Protein 4MUP (pdb70)

CATH classification: 3.20.20.140

Solvent-accessible surface area: 32200 Å² total; per-residue (Å²): 97,94,18,65,45,99,61,7,119,71,70,21,23,195,2,0,0,0,1,7,0,24,4,7,34,105,75,72,98,36,55,107,17,11,93,30,64,11,113,47,80,59,1,4,3,116,38,0,92,114,0,22,153,20,2,33,6,67,36,0,1,1,6,2,4,29,3,4,22,79,72,23,27,4,2,42,26,0,8,80,91,21,36,181,26,5,52,0,1,0,11,2,18,68,113,17,73,130,137,52,13,105,124,20,60,95,46,16,5,15,0,0,14,0,16,8,27,100,25,22,16,0,24,5,40,44,6,79,22,0,2,92,60,0,98,91,33,74,8,1,0,3,0,5,1,49,0,41,18,0,72,59,10,38,63,30,2,102,133,3,94,1,34,3,0,1,3,6,0,0,16,2,48,103,10,9,108,15,86,11,87,38,5,55,12,0,28,152,16,6,86,132,26,18,0,9,0,3,1,4,2,1,44,48,7,12,22,14,27,111,47,31,22,9,2,1,0,1,0,99,52,0,0,64,87,12,43,93,57,1,0,5,5,3,10,0,1,1,55,67,29,172,106,127,103,61,33,22,30,3,0,67,11,1,51,30,5,8,57,11,16,66,86,98,70,2,23,67,64,0,0,2,59,0,0,21,43,0,6,124,20,90,115,86,54,112,29,89,28,71,44,105,63,5,122,72,73,20,23,174,2,0,0,0,1,5,0,22,3,5,35,105,78,80,92,36,55,127,61,27,99,30,72,17,25,47,81,55,0,5,2,92,30,0,74,81,0,21,66,17,3,33,6,66,36,1,1,0,7,2,3,29,3,4,23,101,67,22,27,3,2,20,28,0,4,72,77,23,12,98,30,0,11,0,2,0,11,3,19,67,114,18,73,130,146,49,8,53,51,19,8,1,20,4,2,0,0,0,13,0,16,50,30,129,25,20,16,0,67,22,101,53,10,68,21,0,2,90,58,0,98,72,24,52,4,1,0,4,0,5,1,53,0,42,14,0,72,117,54,34,74,128,1,96,133,2,89,1,33,2,0,0,3,6,0,0,17,1,68,151,21,26,176,62,125,10,83,41,6,61,10,0,30,154,15,6,91,134,26,18,0,8,0,3,1,4,2,1,44,46,6,19,180,117,88,116,70,32,50,40,2,2,45,2,0,122,55,0,0,66,84,14,44,91,55,1,0,5,4,4,7,1,0,0,51,70,12,147,120,70,110,68,26,23,41,3,0,71,13,2,52,31,5,12,58,11,15,62,88,98,71,2,26,66,64,0,0,1,58,0,0,21,43,0,2,58,4,35,101,80,80,8,119,74,73,21,25,184,2,0,0,0,1,5,0,26,3,6,31,103,77,79,94,37,54,115,21,6,82,30,60,27,155,117,57,23,7,15,144,75,0,98,130,10,23,140,66,2,32,6,62,34,1,1,1,7,2,6,29,4,5,21,83,68,23,30,4,1,42,24,0,9,80,90,20,35,181,29,6,52,0,2,0,12,3,20,64,113,18,36,91,114,51,11,125,127,22,60,94,50,17,4,16,0,0,13,0,17,9,29,99,23,22,17,0,25,7,42,45,2,65,22,0,3,79,60,0,96,90,34,73,9,0,0,3,0,5,1,54,0,36,17,0,78,54,13,42,81,25,2,69,102,10,106,1,34,4,0,1,3,6,0,0,17,1,70,144,22,22,148,60,109,4,74,37,4,64,10,0,28,121,8,6,98,142,29,32,0,9,0,3,0,4,2,1,31,46,7,20,178,117,90,116,67,29,51,40,2,1,42,1,0,120,50,0,0,64,86,13,44,94,56,1,0,4,5,3,10,16,12,2,84,78,80,167,19,63,5,0,86,11,2,52,32,5,10,56,10,16,66,85,95,71,4,17,69,66,0,0,3,61,0,0,21,43,0,6,126,18,91,112,85

Secondary structure (DSSP, 8-state):
-----SPPSSPPPTT-EEEEE----TT----TTS----SSS---HHHHHHHHHHHT--EEEEE--GGGTT--HHHHHHHHHHGGGEEEEE---TT--HHHHHHHHHTTEEEEEEE-STT-SS-GGGHHHHHHHHHHTT-EEEEE--GGGHHHHHHHHHT--SEEEE-GGGG-TT---TTSHHHHHHHHHHHHS-EEEEE--GGGT--BSTT-HHHHHHHHHHHHH-GGGEEE---BT-TT--SGGG---HHHHHHHHHTTSSSHHHHHIIIIIHHHHHHTPPP-/-------PPPSSPPPTT-EE--B----TT----TTS--SPSSS---HHHHHHHHHHHT--EEEEE--GGGTT--HHHHHHHHHHGGGEEEEE---TT--HHHHHHHHHTTEEEEEEE-STT-SS-GGGHHHHHHHHHHTT-EEEEE--GGGHHHHHHHHHT--SEEEE-GGGG-TT---TTSHHHHHHHHHHHHS-EEEEE--GGGT--SSTT-HHHHHHHHHHHHH-GGGEEE---BT-TT--SGGG---HHHHHHHHHTTSSSHHHHHHHHTHHHHHHHTBPP-/--SSPPPTT-EE--B----TT----TTS---------HHHHHHHHHHHT--EEEEE--GGGTT--HHHHHHHHHHGGGEEEEE---TT--HHHHHHHHHTTEEEEEEE-STT-SS-GGGHHHHHHHHHHTT-EEEEE--GGGHHHHHHHHHT--SEEEE-GGGG-TT---TTSHHHHHHHHHHHTSSEEEEE--GGGT-SSSTT-HHHHHHHHHHHHH-GGGEEE---BT-TT----HHHHHHHHHTTSSSHHHHHHHHTHHHHHHHTPPP-

Foldseek 3Di:
DDLADAEFPVAADAAFEAEAEAAFDPPQWFDPQADTAQPDDRHHDVSVVSNCVRHVHQAYEHEDDLRRQQDCVGQLVRQVVNPPRYAYAHADFLVQDPVNLVVNVVSRHQYYEEAQDGSHNHHPVRQVGRQVNCVVSQHEYEHEDQLVCCVVCLVVLLPRNAQYEYPALSLPQVFDDLPDVSVVSVLVSVVVPRYAYEHENLVSRQPDDPVSVRSLVNLLSSLASCLLRYAYHHNPPPSVDDDPVPGDDSSVSVNSSLVSHDDDVSSNSRGAVSVCVNRVNDHD/DDADLADAEFPPAADPAFEAEAEAAFDPPQWFDPQADTAFDDDHHHDVSVVSNCVRHVHQAYEHEDDLRHQQDCVGQLVRQVVNPPRYAYAHADFLPQDLVNLVVNVVSRHQYYEEAQDGSHNHHCVGQVSRQVNCVVSQHEYEYEDQLVCCVVCLVVLLPRNAQYECPALNLPQVADDLPDPSVVSVLVSVVVPRYAYEHENLVNRAPDDPPRVRSLVNLLSSQASCLLRYAYHQNPPPRVDDDPVPHDDSSVNLNSSLVSHDDDVSSNNRGAVNVCVSRVNDHD/DAVPAADAQFEAEAEAAFDPPQWFDPQAPTAFPPGHHDVNVVVVCVVRVHQAYEHEDDLRNQQDCVGQLVRQVVNPPRYAYAHADFLPQDPVNLVVNVVSRHQYYEEAQDRSHNHHLVGQVSRLVNCVVSLHEYEHEDQQVCCVVCLVSLLPRPHQYECPALSLPQVFDDLPDDSVVSVLVSVVVPRYAYEHEDPVNRAPDDPPRVRSLSNLLSSLASCLLRYAYHYNPPPRVDHDDSNVNLNSSLVSHDDPVSSNSRGAVSVCVRRVNDHD

InterPro domains:
  IPR006680 Amidohydrolase-related [PF04909] (22-286)
  IPR032466 Metal-dependent hydrolase [SSF51556] (18-286)
  IPR047874 D-galactarolactone isomerase/2-pyrone-4,6-dicarbaxylate hydrolase [cd01311] (20-283)
  IPR052358 Aromatic Compound Degradation Hydrolases [PTHR35563] (12-285)

Nearest PDB structures (foldseek):
  4mup-assembly3_C  TM=1.004E+00  e=2.024E-63  Agrobacterium fabrum str. C58
  4mup-assembly1_A  TM=1.001E+00  e=2.047E-58  Agrobacterium fabrum str. C58
  4dia-assembly1_A  TM=8.660E-01  e=5.829E-21  Sphingomonas paucimobilis
  4d8l-assembly1_A  TM=8.509E-01  e=3.979E-20  Sphingomonas paucimobilis
  4i6k-assembly1_A  TM=8.388E-01  e=1.049E-15  Acinetobacter baumannii AB0057

Organism: Agrobacterium fabrum (strain C58 / ATCC 33970) (NCBI:txid176299)

Radius of gyration: 29.93 Å; Cα contacts (8 Å, |Δi|>4): 1726; chains: 3; bounding box: 57×76×77 Å

B-factor: mean 20.16, std 11.15, range [5.14, 77.46]

Sequence (842 aa):
RKLSGTAPNPAFPRGAVDTQMHMYLPGYPALPGGPGLPPGALPGPEDYRRLMQWLGIDRVIITQGNAHQRDNGNTLACVAEMGEAAHAVVIIDATTTEKDMEKLTAAGTVGARIMDLPGGAVNLSELDAVDERAHAADWMVAVQFDGNGLLDHLPRLQKIRSRWVFDHHGKFFKGIRTDGPEMAALLKLIDRGNLWFKFAGVYESSRKSWPYADVAAFSRVIAAHAPERIVWGTNWPHNSVRETAAYPDDARLAELTLGWLPDEAARHRALVENPEALFKLSPVLVRKLSGTAPNPAFPRGAVDTQMHMYLPGYPALPGGPGLPPGALPGPEDYRRLMQWLGIDRVIITQGNAHQRDNGNTLACVAEMGEAAHAVVIIDATTTEKDMEKLTAAGTVGARIMDLPGGAVNLSELDAVDERAHAADWMVAVQFDGNGLLDHLPRLQKIRSRWVFDHHGKFFKGIRTDGPEMAALLKLIDRGNLWFKFAGVYESSRKSWPYADVAAFSRVIAAHAPERIVWGTNWPHNSVRETAAYPDDARLAELTLGWLPDEAARHRALVENPEALFKLSPVAPNPAFPRGAVDTQMHMYLPGYPALPGGPGLPPALPGPEDYRRLMQWLGIDRVIITQGNAHQRDNGNTLACVAEMGEAAHAVVIIDATTTEKDMEKLTAAGTVGARIMDLPGGAVNLSELDAVDERAHAADWMVAVQFDGNGLLDHLPRLQQKIRSRWVFDHHGKFFKGIRTDGPEMAALLKLIDRGNLWFKFAGVYESSRKSWPYADVAAFSRVIAAHAPERIVWGTNWPHNSVYPDDARLAELTLGWLPDEAARHRALVENPEALFKLSPV

Structure (mmCIF, N/CA/C/O backbone):
data_4MUP
#
_entry.id   4MUP
#
_cell.length_a   53.202
_cell.length_b   77.557
_cell.length_c   99.714
_cell.angle_alpha   90.000
_cell.angle_beta   95.490
_cell.angle_gamma   90.000
#
_symmetry.space_group_name_H-M   'P 1 21 1'
#
loop_
_entity.id
_entity.type
_entity.pdbx_description
1 polymer AMIDOHYDROLASE
2 water water
#
loop_
_atom_site.group_PDB
_atom_site.id
_atom_site.type_symbol
_atom_site.label_atom_id
_atom_site.label_alt_id
_atom_site.label_comp_id
_atom_site.label_asym_id
_atom_site.label_entity_id
_atom_site.label_seq_id
_atom_site.pdbx_PDB_ins_code
_atom_site.Cartn_x
_atom_site.Cartn_y
_atom_site.Cartn_z
_atom_site.occupancy
_atom_site.B_iso_or_equiv
_atom_site.auth_seq_id
_atom_site.auth_comp_id
_atom_site.auth_asym_id
_atom_site.auth_atom_id
_atom_site.pdbx_PDB_model_num
ATOM 1 N N . ARG A 1 26 ? 6.406 52.415 84.037 1.00 31.28 6 ARG A N 1
ATOM 2 C CA . ARG A 1 26 ? 5.053 52.171 83.549 1.00 28.79 6 ARG A CA 1
ATOM 3 C C . ARG A 1 26 ? 4.235 53.462 83.486 1.00 31.99 6 ARG A C 1
ATOM 4 O O . ARG A 1 26 ? 4.322 54.308 84.370 1.00 37.53 6 ARG A O 1
ATOM 24 N N . LYS A 1 27 ? 3.439 53.601 82.430 1.00 26.36 7 LYS A N 1
ATOM 25 C CA . LYS A 1 27 ? 2.501 54.707 82.302 1.00 28.31 7 LYS A CA 1
ATOM 26 C C . LYS A 1 27 ? 1.266 54.545 83.215 1.00 25.46 7 LYS A C 1
ATOM 27 O O . LYS A 1 27 ? 0.515 53.568 83.119 1.00 26.89 7 LYS A O 1
ATOM 46 N N . LEU A 1 28 ? 1.053 55.519 84.095 1.00 24.18 8 LEU A N 1
ATOM 47 C CA . LEU A 1 28 ? -0.027 55.427 85.077 1.00 27.29 8 LEU A CA 1
ATOM 48 C C . LEU A 1 28 ? -1.004 56.615 85.017 1.00 33.35 8 LEU A C 1
ATOM 49 O O . LEU A 1 28 ? -1.901 56.726 85.857 1.00 45.09 8 LEU A O 1
ATOM 65 N N . SER A 1 29 ? -0.841 57.483 84.018 1.00 32.58 9 SER A N 1
ATOM 66 C CA . SER A 1 29 ? -1.791 58.568 83.767 1.00 29.34 9 SER A CA 1
ATOM 67 C C . SER A 1 29 ? -1.957 58.829 82.267 1.00 32.12 9 SER A C 1
ATOM 68 O O . SER A 1 29 ? -1.133 58.391 81.468 1.00 30.79 9 SER A O 1
ATOM 76 N N . GLY A 1 30 ? -3.025 59.531 81.894 1.00 31.49 10 GLY A N 1
ATOM 77 C CA . GLY A 1 30 ? -3.307 59.839 80.500 1.00 36.63 10 GLY A CA 1
ATOM 78 C C . GLY A 1 30 ? -4.696 60.432 80.313 1.00 34.18 10 GLY A C 1
ATOM 79 O O . GLY A 1 30 ? -5.315 60.876 81.278 1.00 40.27 10 GLY A O 1
ATOM 83 N N . THR A 1 31 ? -5.187 60.457 79.075 1.00 28.42 11 THR A N 1
ATOM 84 C CA . THR A 1 31 ? -6.559 60.898 78.828 1.00 33.33 11 THR A CA 1
ATOM 85 C C . THR A 1 31 ? -7.505 59.738 79.087 1.00 28.21 11 THR A C 1
ATOM 86 O O . THR A 1 31 ? -7.173 58.589 78.795 1.00 27.31 11 THR A O 1
ATOM 97 N N . ALA A 1 32 ? -8.676 60.055 79.636 1.00 31.64 12 ALA A N 1
ATOM 98 C CA . ALA A 1 32 ? -9.678 59.061 80.005 1.00 36.83 12 ALA A CA 1
ATOM 99 C C . ALA A 1 32 ? -10.167 58.271 78.797 1.00 27.23 12 ALA A C 1
ATOM 100 O O . ALA A 1 32 ? -10.201 58.796 77.684 1.00 29.26 12 ALA A O 1
ATOM 107 N N . PRO A 1 33 ? -10.559 57.005 79.017 1.00 24.48 13 PRO A N 1
ATOM 108 C CA . PRO A 1 33 ? -11.284 56.302 77.953 1.00 19.88 13 PRO A CA 1
ATOM 109 C C . PRO A 1 33 ? -12.494 57.117 77.482 1.00 21.39 13 PRO A C 1
ATOM 110 O O . PRO A 1 33 ? -13.125 57.824 78.277 1.00 25.06 13 PRO A O 1
ATOM 121 N N . ASN A 1 34 ? -12.788 57.047 76.185 1.00 27.15 14 ASN A N 1
ATOM 122 C CA . ASN A 1 34 ? -14.003 57.635 75.635 1.00 29.02 14 ASN A CA 1
ATOM 123 C C . ASN A 1 34 ? -14.702 56.596 74.774 1.00 31.36 14 ASN A C 1
ATOM 124 O O . ASN A 1 34 ? -14.111 56.103 73.818 1.00 33.49 14 ASN A O 1
ATOM 135 N N . PRO A 1 35 ? -15.958 56.259 75.103 1.00 32.98 15 PRO A N 1
ATOM 136 C CA . PRO A 1 35 ? -16.750 56.844 76.190 1.00 31.51 15 PRO A CA 1
ATOM 137 C C . PRO A 1 35 ? -16.248 56.423 77.565 1.00 24.88 15 PRO A C 1
ATOM 138 O O . PRO A 1 35 ? -15.540 55.426 77.686 1.00 24.03 15 PRO A O 1
ATOM 149 N N . ALA A 1 36 ? -16.603 57.194 78.587 1.00 29.56 16 ALA A N 1
ATOM 150 C CA . ALA A 1 36 ? -16.153 56.928 79.940 1.00 25.19 16 ALA A CA 1
ATOM 151 C C . ALA A 1 36 ? -16.743 55.623 80.478 1.00 28.06 16 ALA A C 1
ATOM 152 O O . ALA A 1 36 ? -17.833 55.197 80.075 1.00 25.72 16 ALA A O 1
ATOM 159 N N . PHE A 1 37 ? -16.017 54.990 81.392 1.00 19.87 17 PHE A N 1
ATOM 160 C CA . PHE A 1 37 ? -16.514 53.787 82.047 1.00 16.03 17 PHE A CA 1
ATOM 161 C C . PHE A 1 37 ? -17.722 54.153 82.918 1.00 19.04 17 PHE A C 1
ATOM 162 O O . PHE A 1 37 ? -17.741 55.217 83.541 1.00 22.08 17 PHE A O 1
ATOM 179 N N . PRO A 1 38 ? -18.733 53.271 82.973 1.00 20.24 18 PRO A N 1
ATOM 180 C CA . PRO A 1 38 ? -19.846 53.445 83.911 1.00 21.30 18 PRO A CA 1
ATOM 181 C C . PRO A 1 38 ? -19.413 53.229 85.353 1.00 22.05 18 PRO A C 1
ATOM 182 O O . PRO A 1 38 ? -18.468 52.483 85.602 1.00 21.24 18 PRO A O 1
ATOM 193 N N . ARG A 1 39 ? -20.090 53.885 86.295 1.00 18.94 19 ARG A N 1
ATOM 194 C CA . ARG A 1 39 ? -19.866 53.600 87.703 1.00 21.98 19 ARG A CA 1
ATOM 195 C C . ARG A 1 39 ? -20.014 52.086 87.953 1.00 19.67 19 ARG A C 1
ATOM 196 O O . ARG A 1 39 ? -20.910 51.427 87.414 1.00 21.65 19 ARG A O 1
ATOM 217 N N . GLY A 1 40 ? -19.096 51.539 88.743 1.00 16.15 20 GLY A N 1
ATOM 218 C CA . GLY A 1 40 ? -19.092 50.125 89.063 1.00 18.22 20 GLY A CA 1
ATOM 219 C C . GLY A 1 40 ? -18.191 49.285 88.175 1.00 16.73 20 GLY A C 1
ATOM 220 O O . GLY A 1 40 ? -18.068 48.086 88.412 1.00 15.19 20 GLY A O 1
ATOM 224 N N . ALA A 1 41 ? -17.568 49.900 87.163 1.00 12.85 21 ALA A N 1
ATOM 225 C CA . ALA A 1 41 ? -16.727 49.156 86.214 1.00 11.98 21 ALA A CA 1
ATOM 226 C C . ALA A 1 41 ? -15.703 48.274 86.912 1.00 13.19 21 ALA A C 1
ATOM 227 O O . ALA A 1 41 ? -15.012 48.742 87.806 1.00 12.04 21 ALA A O 1
ATOM 234 N N . VAL A 1 42 ? -15.548 47.034 86.432 1.00 10.33 22 VAL A N 1
ATOM 235 C CA . VAL A 1 42 ? -14.667 46.039 87.038 1.00 10.41 22 VAL A CA 1
ATOM 236 C C . VAL A 1 42 ? -13.511 45.680 86.127 1.00 10.56 22 VAL A C 1
ATOM 237 O O . VAL A 1 42 ? -13.737 45.247 85.004 1.00 9.41 22 VAL A O 1
ATOM 250 N N . ASP A 1 43 ? -12.284 45.844 86.618 1.00 10.03 23 ASP A N 1
ATOM 251 C CA . ASP A 1 43 ? -11.107 45.272 85.977 1.00 8.07 23 ASP A CA 1
ATOM 252 C C . ASP A 1 43 ? -10.974 43.816 86.429 1.00 8.98 23 ASP A C 1
ATOM 253 O O . ASP A 1 43 ? -10.632 43.561 87.584 1.00 10.63 23 ASP A O 1
ATOM 262 N N . THR A 1 44 ? -11.234 42.871 85.519 1.00 7.62 24 THR A N 1
ATOM 263 C CA . THR A 1 44 ? -11.216 41.455 85.893 1.00 6.88 24 THR A CA 1
ATOM 264 C C . THR A 1 44 ? -9.861 40.802 85.710 1.00 9.25 24 THR A C 1
ATOM 265 O O . THR A 1 44 ? -9.724 39.638 85.968 1.00 9.95 24 THR A O 1
ATOM 276 N N . GLN A 1 45 ? -8.863 41.543 85.237 1.00 7.89 25 GLN A N 1
ATOM 277 C CA . GLN A 1 45 ? -7.574 40.934 84.951 1.00 9.66 25 GLN A CA 1
ATOM 278 C C . GLN A 1 45 ? -6.393 41.814 85.304 1.00 9.11 25 GLN A C 1
ATOM 279 O O . GLN A 1 45 ? -6.000 42.702 84.541 1.00 9.93 25 GLN A O 1
ATOM 293 N N . MET A 1 46 ? -5.833 41.565 86.479 1.00 7.30 26 MET A N 1
ATOM 294 C CA . MET A 1 46 ? -4.604 42.222 86.897 1.00 8.50 26 MET A CA 1
ATOM 295 C C . MET A 1 46 ? -3.884 41.431 87.979 1.00 10.13 26 MET A C 1
ATOM 296 O O . MET A 1 46 ? -4.456 40.525 88.602 1.00 9.38 26 MET A O 1
ATOM 310 N N . HIS A 1 47 ? -2.603 41.738 88.137 1.00 9.52 27 HIS A N 1
ATOM 311 C CA . HIS A 1 47 ? -1.788 41.265 89.263 1.00 13.29 27 HIS A CA 1
ATOM 312 C C . HIS A 1 47 ? -1.272 42.453 90.047 1.00 15.82 27 HIS A C 1
ATOM 313 O O . HIS A 1 47 ? -1.110 43.546 89.506 1.00 13.97 27 HIS A O 1
ATOM 328 N N . MET A 1 48 ? -1.008 42.220 91.326 1.00 12.17 28 MET A N 1
ATOM 329 C CA . MET A 1 48 ? -0.525 43.235 92.226 1.00 12.60 28 MET A CA 1
ATOM 330 C C . MET A 1 48 ? 0.563 42.622 93.101 1.00 12.58 28 MET A C 1
ATOM 331 O O . MET A 1 48 ? 0.535 41.419 93.374 1.00 13.38 28 MET A O 1
ATOM 345 N N . TYR A 1 49 ? 1.519 43.447 93.537 1.00 14.83 29 TYR A N 1
ATOM 346 C CA . TYR A 1 49 ? 2.697 42.983 94.268 1.00 17.27 29 TYR A CA 1
ATOM 347 C C . TYR A 1 49 ? 3.037 43.879 95.461 1.00 20.88 29 TYR A C 1
ATOM 348 O O . TYR A 1 49 ? 3.129 45.097 95.321 1.00 20.97 29 TYR A O 1
ATOM 366 N N . LEU A 1 50 ? 3.188 43.265 96.633 1.00 18.41 30 LEU A N 1
ATOM 367 C CA . LEU A 1 50 ? 3.609 43.968 97.835 1.00 18.52 30 LEU A CA 1
ATOM 368 C C . LEU A 1 50 ? 5.009 43.511 98.221 1.00 18.14 30 LEU A C 1
ATOM 369 O O . LEU A 1 50 ? 5.427 42.407 97.911 1.00 19.95 30 LEU A O 1
ATOM 385 N N . PRO A 1 51 ? 5.741 44.375 98.916 1.00 20.78 31 PRO A N 1
ATOM 386 C CA . PRO A 1 51 ? 7.046 44.003 99.471 1.00 25.53 31 PRO A CA 1
ATOM 387 C C . PRO A 1 51 ? 6.911 42.850 100.461 1.00 22.44 31 PRO A C 1
ATOM 388 O O . PRO A 1 51 ? 5.845 42.706 101.063 1.00 24.11 31 PRO A O 1
ATOM 399 N N . GLY A 1 52 ? 7.949 42.033 100.619 1.00 23.44 32 GLY A N 1
ATOM 400 C CA . GLY A 1 52 ? 7.938 40.981 101.616 1.00 23.00 32 GLY A CA 1
ATOM 401 C C . GLY A 1 52 ? 7.243 39.696 101.214 1.00 21.55 32 GLY A C 1
ATOM 402 O O . GLY A 1 52 ? 6.985 38.845 102.064 1.00 22.31 32 GLY A O 1
ATOM 406 N N . TYR A 1 53 ? 6.951 39.542 99.921 1.00 21.04 33 TYR A N 1
ATOM 407 C CA . TYR A 1 53 ? 6.375 38.307 99.385 1.00 21.91 33 TYR A CA 1
ATOM 408 C C . TYR A 1 53 ? 7.244 37.789 98.250 1.00 19.85 33 TYR A C 1
ATOM 409 O O . TYR A 1 53 ? 7.031 38.129 97.095 1.00 22.80 33 TYR A O 1
ATOM 427 N N . PRO A 1 54 ? 8.232 36.950 98.579 1.00 23.35 34 PRO A N 1
ATOM 428 C CA . PRO A 1 54 ? 9.183 36.477 97.571 1.00 20.37 34 PRO A CA 1
ATOM 429 C C . PRO A 1 54 ? 8.522 35.623 96.479 1.00 26.16 34 PRO A C 1
ATOM 430 O O . PRO A 1 54 ? 7.479 35.017 96.704 1.00 21.11 34 PRO A O 1
ATOM 441 N N . ALA A 1 55 ? 9.125 35.584 95.299 1.00 25.06 35 ALA A N 1
ATOM 442 C CA . ALA A 1 55 ? 8.694 34.645 94.278 1.00 24.04 35 ALA A CA 1
ATOM 443 C C . ALA A 1 55 ? 8.973 33.233 94.766 1.00 24.86 35 ALA A C 1
ATOM 444 O O . ALA A 1 55 ? 9.884 33.016 95.561 1.00 21.84 35 ALA A O 1
ATOM 451 N N . LEU A 1 56 ? 8.187 32.270 94.296 1.00 18.08 36 LEU A N 1
ATOM 452 C CA . LEU A 1 56 ? 8.420 30.862 94.627 1.00 21.26 36 LEU A CA 1
ATOM 453 C C . LEU A 1 56 ? 9.037 30.104 93.463 1.00 23.90 36 LEU A C 1
ATOM 454 O O . LEU A 1 56 ? 8.824 30.462 92.309 1.00 24.95 36 LEU A O 1
ATOM 470 N N . PRO A 1 57 ? 9.801 29.042 93.769 1.00 24.71 37 PRO A N 1
ATOM 471 C CA . PRO A 1 57 ? 10.367 28.174 92.732 1.00 27.97 37 PRO A CA 1
ATOM 472 C C . PRO A 1 57 ? 9.260 27.619 91.840 1.00 28.57 37 PRO A C 1
ATOM 473 O O . PRO A 1 57 ? 8.220 27.230 92.365 1.00 27.82 37 PRO A O 1
ATOM 484 N N . GLY A 1 58 ? 9.475 27.583 90.524 1.00 24.31 38 GLY A N 1
ATOM 485 C CA . GLY A 1 58 ? 8.463 27.114 89.595 1.00 23.40 38 GLY A CA 1
ATOM 486 C C . GLY A 1 58 ? 7.899 28.218 88.728 1.00 25.04 38 GLY A C 1
ATOM 487 O O . GLY A 1 58 ? 7.311 27.961 87.667 1.00 21.63 38 GLY A O 1
ATOM 491 N N . GLY A 1 59 ? 8.039 29.456 89.194 1.00 27.68 39 GLY A N 1
ATOM 492 C CA . GLY A 1 59 ? 7.501 30.591 88.474 1.00 19.22 39 GLY A CA 1
ATOM 493 C C . GLY A 1 59 ? 8.588 31.452 87.869 1.00 26.50 39 GLY A C 1
ATOM 494 O O . GLY A 1 59 ? 9.766 31.116 87.951 1.00 31.16 39 GLY A O 1
ATOM 498 N N . PRO A 1 60 ? 8.188 32.576 87.277 1.00 18.93 40 PRO A N 1
ATOM 499 C CA . PRO A 1 60 ? 9.026 33.533 86.549 1.00 25.74 40 PRO A CA 1
ATOM 500 C C . PRO A 1 60 ? 9.803 34.531 87.398 1.00 32.35 40 PRO A C 1
ATOM 501 O O . PRO A 1 60 ? 10.618 35.271 86.850 1.00 33.20 40 PRO A O 1
ATOM 512 N N . GLY A 1 61 ? 9.557 34.593 88.694 1.00 33.49 41 GLY A N 1
ATOM 513 C CA . GLY A 1 61 ? 10.187 35.631 89.486 1.00 34.23 41 GLY A CA 1
ATOM 514 C C . GLY A 1 61 ? 9.352 36.904 89.430 1.00 30.10 41 GLY A C 1
ATOM 515 O O . GLY A 1 61 ? 8.464 37.047 88.593 1.00 30.07 41 GLY A O 1
ATOM 519 N N . LEU A 1 62 ? 9.630 37.838 90.326 1.00 27.16 42 LEU A N 1
ATOM 520 C CA . LEU A 1 62 ? 8.841 39.049 90.383 1.00 28.70 42 LEU A CA 1
ATOM 521 C C . LEU A 1 62 ? 9.094 39.918 89.155 1.00 30.24 42 LEU A C 1
ATOM 522 O O . LEU A 1 62 ? 10.077 39.713 88.444 1.00 36.83 42 LEU A O 1
ATOM 538 N N . PRO A 1 63 ? 8.203 40.884 88.897 1.00 26.41 43 PRO A N 1
ATOM 539 C CA . PRO A 1 63 ? 8.424 41.927 87.887 1.00 35.17 43 PRO A CA 1
ATOM 540 C C . PRO A 1 63 ? 9.625 42.800 88.305 1.00 40.36 43 PRO A C 1
ATOM 541 O O . PRO A 1 63 ? 9.557 43.451 89.354 1.00 51.68 43 PRO A O 1
ATOM 552 N N . PRO A 1 64 ? 10.711 42.810 87.511 1.00 52.28 44 PRO A N 1
ATOM 553 C CA . PRO A 1 64 ? 11.998 43.388 87.943 1.00 57.25 44 PRO A CA 1
ATOM 554 C C . PRO A 1 64 ? 11.990 44.778 88.596 1.00 63.72 44 PRO A C 1
ATOM 555 O O . PRO A 1 64 ? 12.979 45.137 89.246 1.00 62.50 44 PRO A O 1
ATOM 566 N N . GLY A 1 65 ? 10.918 45.544 88.445 1.00 59.17 45 GLY A N 1
ATOM 567 C CA . GLY A 1 65 ? 10.826 46.815 89.138 1.00 51.99 45 GLY A CA 1
ATOM 568 C C . GLY A 1 65 ? 10.447 47.964 88.226 1.00 51.47 45 GLY A C 1
ATOM 569 O O . GLY A 1 65 ? 10.696 47.917 87.017 1.00 47.64 45 GLY A O 1
ATOM 573 N N . ALA A 1 66 ? 9.844 48.999 88.804 1.00 45.55 46 ALA A N 1
ATOM 574 C CA . ALA A 1 66 ? 9.517 49.013 90.228 1.00 43.58 46 ALA A CA 1
ATOM 575 C C . ALA A 1 66 ? 8.401 48.009 90.529 1.00 32.95 46 ALA A C 1
ATOM 576 O O . ALA A 1 66 ? 7.563 47.742 89.673 1.00 37.20 46 ALA A O 1
ATOM 583 N N . LEU A 1 67 ? 8.393 47.457 91.742 1.00 31.04 47 LEU A N 1
ATOM 584 C CA . LEU A 1 67 ? 7.320 46.548 92.156 1.00 28.66 47 LEU A CA 1
ATOM 585 C C . LEU A 1 67 ? 5.979 47.251 91.959 1.00 21.73 47 LEU A C 1
ATOM 586 O O . LEU A 1 67 ? 5.727 48.270 92.608 1.00 21.37 47 LEU A O 1
ATOM 602 N N . PRO A 1 68 ? 5.117 46.725 91.074 1.00 22.83 48 PRO A N 1
ATOM 603 C CA . PRO A 1 68 ? 3.799 47.341 90.844 1.00 18.02 48 PRO A CA 1
ATOM 604 C C . PRO A 1 68 ? 2.779 47.019 91.936 1.00 19.77 48 PRO A C 1
ATOM 605 O O . PRO A 1 68 ? 2.220 45.9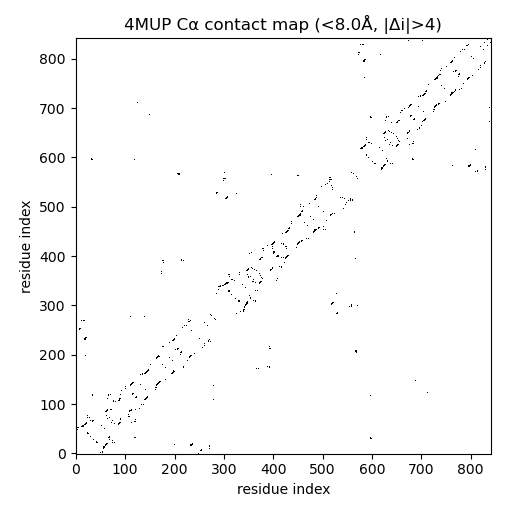21 91.971 1.00 20.42 48 PRO A O 1
ATOM 616 N N . GLY A 1 69 ? 2.544 47.983 92.825 1.00 20.14 49 GLY A N 1
ATOM 617 C CA . GLY A 1 69 ? 1.704 47.762 93.986 1.00 19.05 49 GLY A CA 1
ATOM 618 C C . GLY A 1 69 ? 0.440 48.609 94.014 1.00 16.36 49 GLY A C 1
ATOM 619 O O . GLY A 1 69 ? 0.066 49.222 93.010 1.00 17.17 49 GLY A O 1
ATOM 623 N N . PRO A 1 70 ? -0.228 48.653 95.182 1.00 16.99 50 PRO A N 1
ATOM 624 C CA . PRO A 1 70 ? -1.503 49.362 95.365 1.00 17.11 50 PRO A CA 1
ATOM 625 C C . PRO A 1 70 ? -1.461 50.840 94.979 1.00 13.79 50 PRO A C 1
ATOM 626 O O . PRO A 1 70 ? -2.404 51.343 94.376 1.00 17.20 50 PRO A O 1
ATOM 637 N N . GLU A 1 71 ? -0.371 51.521 95.285 1.00 20.91 51 GLU A N 1
ATOM 638 C CA . GLU A 1 71 ? -0.269 52.946 94.994 1.00 23.21 51 GLU A CA 1
ATOM 639 C C . GLU A 1 71 ? -0.331 53.202 93.481 1.00 20.36 51 GLU A C 1
ATOM 640 O O . GLU A 1 71 ? -1.073 54.076 92.997 1.00 19.81 51 GLU A O 1
ATOM 652 N N . ASP A 1 72 ? 0.441 52.423 92.733 1.00 19.27 52 ASP A N 1
ATOM 653 C CA . ASP A 1 72 ? 0.478 52.563 91.283 1.00 20.14 52 ASP A CA 1
ATOM 654 C C . ASP A 1 72 ? -0.882 52.196 90.689 1.00 18.29 52 ASP A C 1
ATOM 655 O O . ASP A 1 72 ? -1.371 52.854 89.768 1.00 18.92 52 ASP A O 1
ATOM 664 N N . TYR A 1 73 ? -1.505 51.145 91.213 1.00 13.57 53 TYR A N 1
ATOM 665 C CA . TYR A 1 73 ? -2.746 50.683 90.605 1.00 12.54 53 TYR A CA 1
ATOM 666 C C . TYR A 1 73 ? -3.894 51.644 90.905 1.00 14.91 53 TYR A C 1
ATOM 667 O O . TYR A 1 73 ? -4.781 51.850 90.078 1.00 15.71 53 TYR A O 1
ATOM 685 N N . ARG A 1 74 ? -3.881 52.236 92.090 1.00 14.73 54 ARG A N 1
ATOM 686 C CA . ARG A 1 74 ? -4.857 53.271 92.393 1.00 18.27 54 ARG A CA 1
ATOM 687 C C . ARG A 1 74 ? -4.797 54.411 91.374 1.00 18.53 54 ARG A C 1
ATOM 688 O O . ARG A 1 74 ? -5.830 54.992 91.017 1.00 21.61 54 ARG A O 1
ATOM 709 N N . ARG A 1 75 ? -3.598 54.720 90.893 1.00 18.09 55 ARG A N 1
ATOM 710 C CA . ARG A 1 75 ? -3.459 55.776 89.897 1.00 20.51 55 ARG A CA 1
ATOM 711 C C . ARG A 1 75 ? -4.107 55.345 88.593 1.00 23.64 55 ARG A C 1
ATOM 712 O O . ARG A 1 75 ? -4.825 56.128 87.968 1.00 22.35 55 ARG A O 1
ATOM 733 N N . LEU A 1 76 ? -3.881 54.087 88.212 1.00 18.29 56 LEU A N 1
ATOM 734 C CA . LEU A 1 76 ? -4.485 53.521 87.022 1.00 13.42 56 LEU A CA 1
ATOM 735 C C . LEU A 1 76 ? -6.006 53.535 87.141 1.00 17.45 56 LEU A C 1
ATOM 736 O O . LEU A 1 76 ? -6.709 53.888 86.196 1.00 16.16 56 LEU A O 1
ATOM 752 N N . MET A 1 77 ? -6.518 53.151 88.305 1.00 17.80 57 MET A N 1
ATOM 753 C CA . MET A 1 77 ? -7.967 53.154 88.521 1.00 14.08 57 MET A CA 1
ATOM 754 C C . MET A 1 77 ? -8.574 54.544 88.323 1.00 19.95 57 MET A C 1
ATOM 755 O O . MET A 1 77 ? -9.637 54.694 87.707 1.00 20.48 57 MET A O 1
ATOM 769 N N . GLN A 1 78 ? -7.883 55.546 88.847 1.00 21.04 58 GLN A N 1
ATOM 770 C CA . GLN A 1 78 ? -8.325 56.927 88.794 1.00 20.07 58 GLN A CA 1
ATOM 771 C C . GLN A 1 78 ? -8.302 57.429 87.345 1.00 25.67 58 GLN A C 1
ATOM 772 O O . GLN A 1 78 ? -9.265 58.045 86.906 1.00 28.98 58 GLN A O 1
ATOM 786 N N . TRP A 1 79 ? -7.258 57.076 86.594 1.00 21.11 59 TRP A N 1
ATOM 787 C CA . TRP A 1 79 ? -7.168 57.373 85.167 1.00 20.54 59 TRP A CA 1
ATOM 788 C C . TRP A 1 79 ? -8.320 56.756 84.352 1.00 22.68 59 TRP A C 1
ATOM 789 O O . TRP A 1 79 ? -9.045 57.478 83.660 1.00 20.97 59 TRP A O 1
ATOM 810 N N . LEU A 1 80 ? -8.524 55.444 84.471 1.00 15.98 60 LEU A N 1
ATOM 811 C CA . LEU A 1 80 ? -9.463 54.725 83.607 1.00 18.10 60 LEU A CA 1
ATOM 812 C C . LEU A 1 80 ? -10.927 54.802 84.040 1.00 16.75 60 LEU A C 1
ATOM 813 O O . LEU A 1 80 ? -11.839 54.536 83.247 1.00 21.34 60 LEU A O 1
ATOM 829 N N . GLY A 1 81 ? -11.156 55.140 85.304 1.00 17.70 61 GLY A N 1
ATOM 830 C CA . GLY A 1 81 ? -12.480 55.077 85.882 1.00 15.69 61 GLY A CA 1
ATOM 831 C C . GLY A 1 81 ? -12.883 53.667 86.290 1.00 12.66 61 GLY A C 1
ATOM 832 O O . GLY A 1 81 ? -14.044 53.302 86.200 1.00 18.36 61 GLY A O 1
ATOM 836 N N . ILE A 1 82 ? -11.916 52.872 86.730 1.00 13.99 62 ILE A N 1
ATOM 837 C CA . ILE A 1 82 ? -12.202 51.563 87.314 1.00 14.01 62 ILE A CA 1
ATOM 838 C C . ILE A 1 82 ? -12.629 51.691 88.771 1.00 14.28 62 ILE A C 1
ATOM 839 O O . ILE A 1 82 ? -11.913 52.303 89.575 1.00 17.34 62 ILE A O 1
ATOM 855 N N . ASP A 1 83 ? -13.764 51.086 89.130 1.00 12.50 63 ASP A N 1
ATOM 856 C CA . ASP A 1 83 ? -14.255 51.166 90.512 1.00 14.57 63 ASP A CA 1
ATOM 857 C C . ASP A 1 83 ? -14.026 49.898 91.342 1.00 13.90 63 ASP A C 1
ATOM 858 O O . ASP A 1 83 ? -13.942 49.968 92.576 1.00 16.06 63 ASP A O 1
ATOM 867 N N . ARG A 1 84 ? -13.962 48.747 90.682 1.00 11.74 64 ARG A N 1
ATOM 868 C CA . ARG A 1 84 ? -13.777 47.471 91.347 1.00 10.67 64 ARG A CA 1
ATOM 869 C C . ARG A 1 84 ? -12.716 46.683 90.607 1.00 10.65 64 ARG A C 1
ATOM 870 O O . ARG A 1 84 ? -12.575 46.807 89.387 1.00 12.04 64 ARG A O 1
ATOM 891 N N . VAL A 1 85 ? -11.959 45.894 91.360 1.00 10.24 65 VAL A N 1
ATOM 892 C CA . VAL A 1 85 ? -10.855 45.138 90.795 1.00 8.84 65 VAL A CA 1
ATOM 893 C C . VAL A 1 85 ? -10.863 43.699 91.309 1.00 9.32 65 VAL A C 1
ATOM 894 O O . VAL A 1 85 ? -11.126 43.436 92.481 1.00 9.47 65 VAL A O 1
ATOM 907 N N . ILE A 1 86 ? -10.589 42.772 90.412 1.00 10.34 66 ILE A N 1
ATOM 908 C CA . ILE A 1 86 ? -10.302 41.396 90.761 1.00 9.33 66 ILE A CA 1
ATOM 909 C C . ILE A 1 86 ? -8.789 41.258 90.667 1.00 8.61 66 ILE A C 1
ATOM 910 O O . ILE A 1 86 ? -8.200 41.467 89.583 1.00 9.06 66 ILE A O 1
ATOM 926 N N . ILE A 1 87 ? -8.151 40.900 91.782 1.00 7.50 67 ILE A N 1
ATOM 927 C CA . ILE A 1 87 ? -6.705 40.724 91.847 1.00 8.99 67 ILE A CA 1
ATOM 928 C C . ILE A 1 87 ? -6.391 39.244 91.746 1.00 11.20 67 ILE A C 1
ATOM 929 O O . ILE A 1 87 ? -6.791 38.481 92.612 1.00 9.48 67 ILE A O 1
ATOM 945 N N . THR A 1 88 ? -5.685 38.831 90.691 1.00 9.60 68 THR A N 1
ATOM 946 C CA . THR A 1 88 ? -5.433 37.412 90.462 1.00 8.40 68 THR A CA 1
ATOM 947 C C . THR A 1 88 ? -4.000 37.030 90.833 1.00 8.14 68 THR A C 1
ATOM 948 O O . THR A 1 88 ? -3.040 37.762 90.550 1.00 8.54 68 THR A O 1
ATOM 959 N N . GLN A 1 89 ? -3.868 35.883 91.486 1.00 9.01 69 GLN A N 1
ATOM 960 C CA . GLN A 1 89 ? -2.569 35.274 91.775 1.00 8.61 69 GLN A CA 1
ATOM 961 C C . GLN A 1 89 ? -1.612 35.299 90.590 1.00 8.83 69 GLN A C 1
ATOM 962 O O . GLN A 1 89 ? -1.923 34.787 89.539 1.00 9.65 69 GLN A O 1
ATOM 976 N N . GLY A 1 90 ? -0.424 35.863 90.787 1.00 10.99 70 GLY A N 1
ATOM 977 C CA . GLY A 1 90 ? 0.594 35.853 89.751 1.00 13.42 70 GLY A CA 1
ATOM 978 C C . GLY A 1 90 ? 1.324 34.523 89.726 1.00 13.39 70 GLY A C 1
ATOM 979 O O . GLY A 1 90 ? 1.472 33.851 90.753 1.00 13.64 70 GLY A O 1
ATOM 983 N N . ASN A 1 91 ? 1.811 34.139 88.551 1.00 10.33 71 ASN A N 1
ATOM 984 C CA . ASN A 1 91 ? 2.656 32.960 88.463 1.00 10.71 71 ASN A CA 1
ATOM 985 C C . ASN A 1 91 ? 3.872 33.044 89.385 1.00 10.41 71 ASN A C 1
ATOM 986 O O . ASN A 1 91 ? 4.379 32.023 89.800 1.00 12.51 71 ASN A O 1
ATOM 997 N N . ALA A 1 92 ? 4.367 34.251 89.647 1.00 12.13 72 ALA A N 1
ATOM 998 C CA . ALA A 1 92 ? 5.554 34.419 90.459 1.00 13.23 72 ALA A CA 1
ATOM 999 C C . ALA A 1 92 ? 5.390 33.703 91.798 1.00 10.80 72 ALA A C 1
ATOM 1000 O O . ALA A 1 92 ? 6.363 33.170 92.355 1.00 14.45 72 ALA A O 1
ATOM 1007 N N . HIS A 1 93 ? 4.158 33.683 92.313 1.00 12.00 73 HIS A N 1
ATOM 1008 C CA . HIS A 1 93 ? 3.916 33.177 93.678 1.00 10.57 73 HIS A CA 1
ATOM 1009 C C . HIS A 1 93 ? 3.433 31.730 93.737 1.00 12.37 73 HIS A C 1
ATOM 1010 O O . HIS A 1 93 ? 3.182 31.190 94.814 1.00 11.72 73 HIS A O 1
ATOM 1025 N N . GLN A 1 94 ? 3.343 31.082 92.581 1.00 11.61 74 GLN A N 1
ATOM 1026 C CA . GLN A 1 94 ? 2.994 29.660 92.499 1.00 13.11 74 GLN A CA 1
ATOM 1027 C C . GLN A 1 94 ? 1.776 29.356 93.361 1.00 12.21 74 GLN A C 1
ATOM 1028 O O . GLN A 1 94 ? 0.730 29.954 93.107 1.00 12.59 74 GLN A O 1
ATOM 1042 N N . ARG A 1 95 ? 1.872 28.467 94.350 1.00 12.82 75 ARG A N 1
ATOM 1043 C CA . ARG A 1 95 ? 0.674 28.099 95.126 1.00 14.66 75 ARG A CA 1
ATOM 1044 C C . ARG A 1 95 ? 0.548 28.823 96.464 1.00 14.94 75 ARG A C 1
ATOM 1045 O O . ARG A 1 95 ? -0.324 28.469 97.266 1.00 17.43 75 ARG A O 1
ATOM 1066 N N . ASP A 1 96 ? 1.379 29.846 96.692 1.00 12.76 76 ASP A N 1
ATOM 1067 C CA . ASP A 1 96 ? 1.369 30.616 97.958 1.00 10.01 76 ASP A CA 1
ATOM 1068 C C . ASP A 1 96 ? 0.500 31.870 97.744 1.00 13.28 76 ASP A C 1
ATOM 1069 O O . ASP A 1 96 ? 0.869 32.770 96.978 1.00 15.83 76 ASP A O 1
ATOM 1078 N N . ASN A 1 97 ? -0.665 31.912 98.390 1.00 10.96 77 ASN A N 1
ATOM 1079 C CA . ASN A 1 97 ? -1.644 32.984 98.143 1.00 12.05 77 ASN A CA 1
ATOM 1080 C C . ASN A 1 97 ? -1.423 34.267 98.955 1.00 14.60 77 ASN A C 1
ATOM 1081 O O . ASN A 1 97 ? -2.241 35.181 98.893 1.00 13.58 77 ASN A O 1
ATOM 1092 N N . GLY A 1 98 ? -0.352 34.309 99.734 1.00 13.73 78 GLY A N 1
ATOM 1093 C CA . GLY A 1 98 ? -0.139 35.384 100.693 1.00 13.49 78 GLY A CA 1
ATOM 1094 C C . GLY A 1 98 ? -0.208 36.784 100.123 1.00 15.63 78 GLY A C 1
ATOM 1095 O O . GLY A 1 98 ? -0.953 37.629 100.602 1.00 13.49 78 GLY A O 1
ATOM 1099 N N . ASN A 1 99 ? 0.579 37.013 99.088 1.00 14.10 79 ASN A N 1
ATOM 1100 C CA . ASN A 1 99 ? 0.653 38.308 98.453 1.00 11.08 79 ASN A CA 1
ATOM 1101 C C . ASN A 1 99 ? -0.703 38.760 97.927 1.00 11.63 79 ASN A C 1
ATOM 1102 O O . ASN A 1 99 ? -1.118 39.906 98.161 1.00 14.19 79 ASN A O 1
ATOM 1113 N N . THR A 1 100 ? -1.396 37.875 97.211 1.00 10.10 80 THR A N 1
ATOM 1114 C CA . THR A 1 100 ? -2.660 38.228 96.593 1.00 8.99 80 THR A CA 1
ATOM 1115 C C . THR A 1 100 ? -3.693 38.634 97.665 1.00 10.17 80 THR A C 1
ATOM 1116 O O . THR A 1 100 ? -4.369 39.655 97.547 1.00 11.08 80 THR A O 1
ATOM 1127 N N . LEU A 1 101 ? -3.790 37.833 98.707 1.00 12.95 81 LEU A N 1
ATOM 1128 C CA . LEU A 1 101 ? -4.746 38.098 99.776 1.00 10.70 81 LEU A CA 1
ATOM 1129 C C . LEU A 1 101 ? -4.413 39.390 100.515 1.00 12.89 81 LEU A C 1
ATOM 1130 O O . LEU A 1 101 ? -5.304 40.151 100.904 1.00 12.99 81 LEU A O 1
ATOM 1146 N N . ALA A 1 102 ? -3.118 39.649 100.674 1.00 10.65 82 ALA A N 1
ATOM 1147 C CA . ALA A 1 102 ? -2.672 40.871 101.337 1.00 12.49 82 ALA A CA 1
ATOM 1148 C C . ALA A 1 102 ? -2.950 42.106 100.463 1.00 11.19 82 ALA A C 1
ATOM 1149 O O . ALA A 1 102 ? -3.246 43.191 100.972 1.00 14.12 82 ALA A O 1
ATOM 1156 N N . CYS A 1 103 ? -2.824 41.935 99.151 1.00 12.71 83 CYS A N 1
ATOM 1157 C CA . CYS A 1 103 ? -3.150 43.019 98.225 1.00 12.55 83 CYS A CA 1
ATOM 1158 C C . CYS A 1 103 ? -4.631 43.357 98.283 1.00 13.33 83 CYS A C 1
ATOM 1159 O O . CYS A 1 103 ? -4.997 44.530 98.300 1.00 11.57 83 CYS A O 1
ATOM 1167 N N . VAL A 1 104 ? -5.483 42.336 98.306 1.00 12.16 84 VAL A N 1
ATOM 1168 C CA . VAL A 1 104 ? -6.922 42.552 98.374 1.00 14.44 84 VAL A CA 1
ATOM 1169 C C . VAL A 1 104 ? -7.258 43.296 99.660 1.00 11.93 84 VAL A C 1
ATOM 1170 O O . VAL A 1 104 ? -8.047 44.229 99.657 1.00 15.88 84 VAL A O 1
ATOM 1183 N N . ALA A 1 105 ? -6.659 42.889 100.772 1.00 14.58 85 ALA A N 1
ATOM 1184 C CA . ALA A 1 105 ? -6.958 43.537 102.046 1.00 13.67 85 ALA A CA 1
ATOM 1185 C C . ALA A 1 105 ? -6.557 45.017 102.059 1.00 15.29 85 ALA A C 1
ATOM 1186 O O . ALA A 1 105 ? -7.273 45.869 102.579 1.00 21.40 85 ALA A O 1
ATOM 1193 N N . GLU A 1 106 ? -5.394 45.309 101.493 1.00 14.31 86 GLU A N 1
ATOM 1194 C CA . GLU A 1 106 ? -4.882 46.669 101.423 1.00 16.40 86 GLU A CA 1
ATOM 1195 C C . GLU A 1 106 ? -5.743 47.530 100.481 1.00 15.47 86 GLU A C 1
ATOM 1196 O O . GLU A 1 106 ? -5.941 48.733 100.714 1.00 20.44 86 GLU A O 1
ATOM 1208 N N . MET A 1 107 ? -6.289 46.913 99.436 1.00 13.48 87 MET A N 1
ATOM 1209 C CA . MET A 1 107 ? -7.108 47.645 98.480 1.00 13.11 87 MET A CA 1
ATOM 1210 C C . MET A 1 107 ? -8.520 47.912 99.013 1.00 17.01 87 MET A C 1
ATOM 1211 O O . MET A 1 107 ? -9.174 48.868 98.586 1.00 22.10 87 MET A O 1
ATOM 1225 N N . GLY A 1 108 ? -8.974 47.092 99.953 1.00 15.65 88 GLY A N 1
ATOM 1226 C CA . GLY A 1 108 ? -10.220 47.353 100.641 1.00 14.18 88 GLY A CA 1
ATOM 1227 C C . GLY A 1 108 ? -11.445 46.921 99.881 1.00 14.86 88 GLY A C 1
ATOM 1228 O O . GLY A 1 108 ? -11.409 45.924 99.131 1.00 14.00 88 GLY A O 1
ATOM 1232 N N . GLU A 1 109 ? -12.525 47.681 100.049 1.00 12.93 89 GLU A N 1
ATOM 1233 C CA . GLU A 1 109 ? -13.844 47.275 99.566 1.00 12.23 89 GLU A CA 1
ATOM 1234 C C . GLU A 1 109 ? -13.868 46.976 98.084 1.00 14.25 89 GLU A C 1
ATOM 1235 O O . GLU A 1 109 ? -14.631 46.124 97.621 1.00 13.36 89 GLU A O 1
ATOM 1247 N N . ALA A 1 110 ? -13.040 47.688 97.337 1.00 16.34 90 ALA A N 1
ATOM 1248 C CA . ALA A 1 110 ? -13.077 47.578 95.884 1.00 15.11 90 ALA A CA 1
ATOM 1249 C C . ALA A 1 110 ? -12.544 46.263 95.326 1.00 12.72 90 ALA A C 1
ATOM 1250 O O . ALA A 1 110 ? -12.803 45.962 94.159 1.00 13.17 90 ALA A O 1
ATOM 1257 N N . ALA A 1 111 ? -11.828 45.485 96.140 1.00 9.20 91 ALA A N 1
ATOM 1258 C CA . ALA A 1 111 ? -11.068 44.350 95.620 1.00 12.25 91 ALA A CA 1
ATOM 1259 C C . ALA A 1 111 ? -11.548 42.980 96.082 1.00 9.58 91 ALA A C 1
ATOM 1260 O O . ALA A 1 111 ? -11.977 42.798 97.231 1.00 9.22 91 ALA A O 1
ATOM 1267 N N . HIS A 1 112 ? -11.422 42.023 95.167 1.00 8.33 92 HIS A N 1
ATOM 1268 C CA . HIS A 1 112 ? -11.610 40.600 95.437 1.00 8.71 92 HIS A CA 1
ATOM 1269 C C . HIS A 1 112 ? -10.454 39.798 94.837 1.00 11.33 92 HIS A C 1
ATOM 1270 O O . HIS A 1 112 ? -9.718 40.308 93.980 1.00 9.93 92 HIS A O 1
ATOM 1285 N N . ALA A 1 113 ? -10.264 38.571 95.317 1.00 8.11 93 ALA A N 1
ATOM 1286 C CA . ALA A 1 113 ? -9.111 37.743 94.912 1.00 8.86 93 ALA A CA 1
ATOM 1287 C C . ALA A 1 113 ? -9.484 36.533 94.069 1.00 8.58 93 ALA A C 1
ATOM 1288 O O . ALA A 1 113 ? -10.519 35.939 94.278 1.00 8.44 93 ALA A O 1
ATOM 1295 N N . VAL A 1 114 ? -8.615 36.163 93.130 1.00 6.88 94 VAL A N 1
ATOM 1296 C CA . VAL A 1 114 ? -8.635 34.845 92.520 1.00 8.04 94 VAL A CA 1
ATOM 1297 C C . VAL A 1 114 ? -7.314 34.170 92.916 1.00 9.03 94 VAL A C 1
ATOM 1298 O O . VAL A 1 114 ? -6.219 34.729 92.700 1.00 9.47 94 VAL A O 1
ATOM 1311 N N . VAL A 1 115 ? -7.411 32.985 93.523 1.00 8.29 95 VAL A N 1
ATOM 1312 C CA . VAL A 1 115 ? -6.267 32.376 94.204 1.00 8.00 95 VAL A CA 1
ATOM 1313 C C . VAL A 1 115 ? -5.989 30.968 93.661 1.00 10.37 95 VAL A C 1
ATOM 1314 O O . VAL A 1 115 ? -6.644 30.514 92.723 1.00 11.88 95 VAL A O 1
ATOM 1327 N N . ILE A 1 116 ? -5.025 30.276 94.262 1.00 9.22 96 ILE A N 1
ATOM 1328 C CA . ILE A 1 116 ? -4.732 28.876 93.949 1.00 8.99 96 ILE A CA 1
ATOM 1329 C C . ILE A 1 116 ? -5.353 27.963 95.001 1.00 9.29 96 ILE A C 1
ATOM 1330 O O . ILE A 1 116 ? -5.145 28.147 96.217 1.00 10.05 96 ILE A O 1
ATOM 1346 N N . ILE A 1 117 ? -6.134 27.000 94.526 1.00 11.06 97 ILE A N 1
ATOM 1347 C CA . ILE A 1 117 ? -6.545 25.854 95.321 1.00 9.31 97 ILE A CA 1
ATOM 1348 C C . ILE A 1 117 ? -6.155 24.595 94.559 1.00 9.68 97 ILE A C 1
ATOM 1349 O O . ILE A 1 117 ? -5.819 24.645 93.367 1.00 10.53 97 ILE A O 1
ATOM 1365 N N . ASP A 1 118 ? -6.158 23.475 95.246 1.00 10.32 98 ASP A N 1
ATOM 1366 C CA . ASP A 1 118 ? -5.900 22.191 94.608 1.00 11.70 98 ASP A CA 1
ATOM 1367 C C . ASP A 1 118 ? -6.507 21.075 95.457 1.00 11.52 98 ASP A C 1
ATOM 1368 O O . ASP A 1 118 ? -7.307 21.344 96.333 1.00 14.00 98 ASP A O 1
ATOM 1377 N N . ALA A 1 119 ? -6.137 19.823 95.188 1.00 14.45 99 ALA A N 1
ATOM 1378 C CA . ALA A 1 119 ? -6.751 18.702 95.890 1.00 19.67 99 ALA A CA 1
ATOM 1379 C C . ALA A 1 119 ? -6.443 18.678 97.392 1.00 18.51 99 ALA A C 1
ATOM 1380 O O . ALA A 1 119 ? -7.048 17.908 98.122 1.00 21.17 99 ALA A O 1
ATOM 1387 N N . THR A 1 120 ? -5.500 19.492 97.858 1.00 15.94 100 THR A N 1
ATOM 1388 C CA . THR A 1 120 ? -5.162 19.517 99.276 1.00 17.78 100 THR A CA 1
ATOM 1389 C C . THR A 1 120 ? -6.021 20.538 100.028 1.00 18.10 100 THR A C 1
ATOM 1390 O O . THR A 1 120 ? -5.978 20.602 101.247 1.00 21.32 100 THR A O 1
ATOM 1401 N N . THR A 1 121 ? -6.810 21.327 99.300 1.00 14.81 101 THR A N 1
ATOM 1402 C CA . THR A 1 121 ? -7.570 22.416 99.902 1.00 14.60 101 THR A CA 1
ATOM 1403 C C . THR A 1 121 ? -8.856 21.920 100.549 1.00 18.83 101 THR A C 1
ATOM 1404 O O . THR A 1 121 ? -9.709 21.353 99.876 1.00 22.86 101 THR A O 1
ATOM 1415 N N . THR A 1 122 ? -8.989 22.138 101.860 1.00 16.64 102 THR A N 1
ATOM 1416 C CA . THR A 1 122 ? -10.132 21.638 102.612 1.00 17.32 102 THR A CA 1
ATOM 1417 C C . THR A 1 122 ? -11.313 22.598 102.569 1.00 14.61 102 THR A C 1
ATOM 1418 O O . THR A 1 122 ? -11.186 23.736 102.143 1.00 14.60 102 THR A O 1
ATOM 1429 N N . GLU A 1 123 ? -12.457 22.125 103.050 1.00 19.08 103 GLU A N 1
ATOM 1430 C CA . GLU A 1 123 ? -13.655 22.959 103.177 1.00 17.13 103 GLU A CA 1
ATOM 1431 C C . GLU A 1 123 ? -13.391 24.170 104.057 1.00 19.75 103 GLU A C 1
ATOM 1432 O O . GLU A 1 123 ? -13.829 25.277 103.748 1.00 16.28 103 GLU A O 1
ATOM 1444 N N . LYS A 1 124 ? -12.709 23.950 105.177 1.00 15.73 104 LYS A N 1
ATOM 1445 C CA . LYS A 1 124 ? -12.338 25.037 106.071 1.00 19.06 104 LYS A CA 1
ATOM 1446 C C . LYS A 1 124 ? -11.394 26.041 105.410 1.00 15.02 104 LYS A C 1
ATOM 1447 O O . LYS A 1 124 ? -11.542 27.266 105.585 1.00 14.82 104 LYS A O 1
ATOM 1466 N N . ASP A 1 125 ? -10.420 25.540 104.659 1.00 14.49 105 ASP A N 1
ATOM 1467 C CA . ASP A 1 125 ? -9.562 26.408 103.859 1.00 12.64 105 ASP A CA 1
ATOM 1468 C C . ASP A 1 125 ? -10.383 27.307 102.913 1.00 12.96 105 ASP A C 1
ATOM 1469 O O . ASP A 1 125 ? -10.086 28.481 102.739 1.00 11.85 105 ASP A O 1
ATOM 1478 N N . MET A 1 126 ? -11.398 26.718 102.277 1.00 12.32 106 MET A N 1
ATOM 1479 C CA . MET A 1 126 ? -12.229 27.441 101.312 1.00 12.81 106 MET A CA 1
ATOM 1480 C C . MET A 1 126 ? -13.008 28.561 101.990 1.00 12.39 106 MET A C 1
ATOM 1481 O O . MET A 1 126 ? -13.150 29.656 101.438 1.00 12.98 106 MET A O 1
ATOM 1495 N N . GLU A 1 127 ? -13.511 28.301 103.195 1.00 11.49 107 GLU A N 1
ATOM 1496 C CA . GLU A 1 127 ? -14.224 29.341 103.938 1.00 11.51 107 GLU A CA 1
ATOM 1497 C C . GLU A 1 127 ? -13.288 30.477 104.366 1.00 11.11 107 GLU A C 1
ATOM 1498 O O . GLU A 1 127 ? -13.680 31.629 104.291 1.00 10.59 107 GLU A O 1
ATOM 1510 N N . LYS A 1 128 ? -12.068 30.152 104.789 1.00 13.16 108 LYS A N 1
ATOM 1511 C CA . LYS A 1 128 ? -11.062 31.188 105.069 1.00 11.61 108 LYS A CA 1
ATOM 1512 C C . LYS A 1 128 ? -10.829 32.032 103.847 1.00 12.66 108 LYS A C 1
ATOM 1513 O O . LYS A 1 128 ? -10.806 33.275 103.935 1.00 12.97 108 LYS A O 1
ATOM 1532 N N . LEU A 1 129 ? -10.698 31.391 102.695 1.00 10.59 109 LEU A N 1
ATOM 1533 C CA . LEU A 1 129 ? -10.416 32.165 101.495 1.00 11.18 109 LEU A CA 1
ATOM 1534 C C . LEU A 1 129 ? -11.610 33.045 101.122 1.00 9.57 109 LEU A C 1
ATOM 1535 O O . LEU A 1 129 ? -11.455 34.221 100.792 1.00 9.66 109 LEU A O 1
ATOM 1551 N N . THR A 1 130 ? -12.823 32.503 101.221 1.00 9.34 110 THR A N 1
ATOM 1552 C CA . THR A 1 130 ? -14.019 33.289 100.930 1.00 8.28 110 THR A CA 1
ATOM 1553 C C . THR A 1 130 ? -14.146 34.516 101.844 1.00 8.28 110 THR A C 1
ATOM 1554 O O . THR A 1 130 ? -14.437 35.616 101.378 1.00 8.57 110 THR A O 1
ATOM 1565 N N . ALA A 1 131 ? -13.911 34.325 103.139 1.00 8.94 111 ALA A N 1
ATOM 1566 C CA . ALA A 1 131 ? -14.032 35.438 104.096 1.00 12.48 111 ALA A CA 1
ATOM 1567 C C . ALA A 1 131 ? -13.025 36.549 103.789 1.00 8.61 111 ALA A C 1
ATOM 1568 O O . ALA A 1 131 ? -13.280 37.726 104.059 1.00 10.10 111 ALA A O 1
ATOM 1575 N N . ALA A 1 132 ? -11.876 36.166 103.231 1.00 8.57 112 ALA A N 1
ATOM 1576 C CA . ALA A 1 132 ? -10.814 37.095 102.863 1.00 9.94 112 ALA A CA 1
ATOM 1577 C C . ALA A 1 132 ? -10.956 37.702 101.474 1.00 10.27 112 ALA A C 1
ATOM 1578 O O . ALA A 1 132 ? -10.000 38.295 100.963 1.00 11.87 112 ALA A O 1
ATOM 1585 N N . GLY A 1 133 ? -12.132 37.546 100.872 1.00 9.68 113 GLY A N 1
ATOM 1586 C CA . GLY A 1 133 ? -12.461 38.186 99.613 1.00 8.39 113 GLY A CA 1
ATOM 1587 C C . GLY A 1 133 ? -12.172 37.364 98.373 1.00 8.16 113 GLY A C 1
ATOM 1588 O O . GLY A 1 133 ? -12.232 37.906 97.286 1.00 9.32 113 GLY A O 1
ATOM 1592 N N . THR A 1 134 ? -11.940 36.067 98.520 1.00 7.55 114 THR A N 1
ATOM 1593 C CA . THR A 1 134 ? -11.702 35.215 97.342 1.00 6.18 114 THR A CA 1
ATOM 1594 C C . THR A 1 134 ? -13.016 34.871 96.646 1.00 10.39 114 THR A C 1
ATOM 1595 O O . THR A 1 134 ? -13.969 34.407 97.277 1.00 8.73 114 THR A O 1
ATOM 1606 N N . VAL A 1 135 ? -13.024 35.073 95.329 1.00 7.20 115 VAL A N 1
ATOM 1607 C CA . VAL A 1 135 ? -14.169 34.800 94.457 1.00 6.00 115 VAL A CA 1
ATOM 1608 C C . VAL A 1 135 ? -13.884 33.703 93.408 1.00 6.20 115 VAL A C 1
ATOM 1609 O O . VAL A 1 135 ? -14.768 33.314 92.636 1.00 9.26 115 VAL A O 1
ATOM 1622 N N . GLY A 1 136 ? -12.658 33.222 93.343 1.00 7.36 116 GLY A N 1
ATOM 1623 C CA . GLY A 1 136 ? -12.370 32.169 92.386 1.00 6.65 116 GLY A CA 1
ATOM 1624 C C . GLY A 1 136 ? -10.973 31.627 92.505 1.00 6.69 116 GLY A C 1
ATOM 1625 O O . GLY A 1 136 ? -10.144 32.089 93.289 1.00 7.79 116 GLY A O 1
ATOM 1629 N N . ALA A 1 137 ? -10.716 30.619 91.675 1.00 8.58 117 ALA A N 1
ATOM 1630 C CA . ALA A 1 137 ? -9.443 29.936 91.615 1.00 9.10 117 ALA A CA 1
ATOM 1631 C C . ALA A 1 137 ? -8.905 29.958 90.188 1.00 7.18 117 ALA A C 1
ATOM 1632 O O . ALA A 1 137 ? -9.680 30.144 89.243 1.00 10.24 117 ALA A O 1
ATOM 1639 N N . ARG A 1 138 ? -7.592 29.786 90.067 1.00 8.99 118 ARG A N 1
ATOM 1640 C CA . ARG A 1 138 ? -6.888 29.897 88.798 1.00 10.30 118 ARG A CA 1
ATOM 1641 C C . ARG A 1 138 ? -6.236 28.605 88.308 1.00 7.74 118 ARG A C 1
ATOM 1642 O O . ARG A 1 138 ? -5.488 27.958 89.038 1.00 11.30 118 ARG A O 1
ATOM 1663 N N . ILE A 1 139 ? -6.513 28.288 87.041 1.00 8.42 119 ILE A N 1
ATOM 1664 C CA . ILE A 1 139 ? -5.818 27.270 86.259 1.00 8.15 119 ILE A CA 1
ATOM 1665 C C . ILE A 1 139 ? -5.016 27.991 85.166 1.00 8.40 119 ILE A C 1
ATOM 1666 O O . ILE A 1 139 ? -5.559 28.800 84.416 1.00 9.69 119 ILE A O 1
ATOM 1682 N N . MET A 1 140 ? -3.720 27.694 85.093 1.00 8.89 120 MET A N 1
ATOM 1683 C CA . MET A 1 140 ? -2.810 28.238 84.104 1.00 9.87 120 MET A CA 1
ATOM 1684 C C . MET A 1 140 ? -2.001 27.075 83.555 1.00 8.81 120 MET A C 1
ATOM 1685 O O . MET A 1 140 ? -1.041 26.604 84.191 1.00 11.41 120 MET A O 1
ATOM 1699 N N . ASP A 1 141 ? -2.355 26.661 82.339 1.00 10.86 121 ASP A N 1
ATOM 1700 C CA . ASP A 1 141 ? -1.756 25.489 81.687 1.00 9.77 121 ASP A CA 1
ATOM 1701 C C . ASP A 1 141 ? -0.482 25.844 80.895 1.00 11.61 121 ASP A C 1
ATOM 1702 O O . ASP A 1 141 ? 0.252 24.953 80.454 1.00 15.35 121 ASP A O 1
ATOM 1711 N N . LEU A 1 142 ? -0.207 27.139 80.729 1.00 11.04 122 LEU A N 1
ATOM 1712 C CA . LEU A 1 142 ? 0.959 27.596 79.966 1.00 11.16 122 LEU A CA 1
ATOM 1713 C C . LEU A 1 142 ? 2.185 27.688 80.885 1.00 16.00 122 LEU A C 1
ATOM 1714 O O . LEU A 1 142 ? 2.069 27.603 82.090 1.00 15.32 122 LEU A O 1
ATOM 1730 N N . PRO A 1 143 ? 3.373 27.846 80.317 1.00 15.05 123 PRO A N 1
ATOM 1731 C CA . PRO A 1 143 ? 4.582 27.888 81.147 1.00 14.67 123 PRO A CA 1
ATOM 1732 C C . PRO A 1 143 ? 4.538 28.905 82.289 1.00 17.22 123 PRO A C 1
ATOM 1733 O O . PRO A 1 143 ? 4.085 30.042 82.131 1.00 20.40 123 PRO A O 1
ATOM 1744 N N . GLY A 1 144 ? 5.014 28.481 83.458 1.00 16.15 124 GLY A N 1
ATOM 1745 C CA . GLY A 1 144 ? 4.982 29.349 84.614 1.00 17.48 124 GLY A CA 1
ATOM 1746 C C . GLY A 1 144 ? 3.759 29.156 85.498 1.00 14.25 124 GLY A C 1
ATOM 1747 O O . GLY A 1 144 ? 3.764 29.580 86.637 1.00 14.21 124 GLY A O 1
ATOM 1751 N N . GLY A 1 145 ? 2.715 28.519 84.984 1.00 10.95 125 GLY A N 1
ATOM 1752 C CA . GLY A 1 145 ? 1.508 28.315 85.761 1.00 9.23 125 GLY A CA 1
ATOM 1753 C C . GLY A 1 145 ? 1.694 27.359 86.924 1.00 14.45 125 GLY A C 1
ATOM 1754 O O . GLY A 1 145 ? 2.456 26.409 86.839 1.00 17.45 125 GLY A O 1
ATOM 1758 N N . ALA A 1 146 ? 0.980 27.615 88.016 1.00 13.05 126 ALA A N 1
ATOM 1759 C CA . ALA A 1 146 ? 1.082 26.793 89.206 1.00 13.91 126 ALA A CA 1
ATOM 1760 C C . ALA A 1 146 ? 0.266 25.502 89.067 1.00 14.66 126 ALA A C 1
ATOM 1761 O O . ALA A 1 146 ? 0.741 24.420 89.382 1.00 18.72 126 ALA A O 1
ATOM 1768 N N . VAL A 1 147 ? -0.945 25.615 88.549 1.00 11.07 127 VAL A N 1
ATOM 1769 C CA . VAL A 1 147 ? -1.881 24.484 88.461 1.00 10.81 127 VAL A CA 1
ATOM 1770 C C . VAL A 1 147 ? -2.362 24.338 87.023 1.00 14.17 127 VAL A C 1
ATOM 1771 O O . VAL A 1 147 ? -3.064 25.213 86.514 1.00 14.23 127 VAL A O 1
ATOM 1784 N N . ASN A 1 148 ? -2.013 23.234 86.374 1.00 12.15 128 ASN A N 1
ATOM 1785 C CA . ASN A 1 148 ? -2.343 23.060 84.962 1.00 10.33 128 ASN A CA 1
ATOM 1786 C C . ASN A 1 148 ? -3.662 22.303 84.774 1.00 11.63 128 ASN A C 1
ATOM 1787 O O . ASN A 1 148 ? -4.371 22.001 85.749 1.00 9.92 128 ASN A O 1
ATOM 1798 N N . LEU A 1 149 ? -4.028 22.059 83.523 1.00 11.04 129 LEU A N 1
ATOM 1799 C CA . LEU A 1 149 ? -5.344 21.524 83.243 1.00 10.14 129 LEU A CA 1
ATOM 1800 C C . LEU A 1 149 ? -5.586 20.135 83.844 1.00 11.94 129 LEU A C 1
ATOM 1801 O O . LEU A 1 149 ? -6.735 19.744 84.031 1.00 13.97 129 LEU A O 1
ATOM 1817 N N . SER A 1 150 ? -4.530 19.395 84.162 1.00 17.09 130 SER A N 1
ATOM 1818 C CA . SER A 1 150 ? -4.717 18.064 84.745 1.00 14.14 130 SER A CA 1
ATOM 1819 C C . SER A 1 150 ? -5.330 18.097 86.151 1.00 11.63 130 SER A C 1
ATOM 1820 O O . SER A 1 150 ? -5.783 17.067 86.652 1.00 15.56 130 SER A O 1
ATOM 1828 N N . GLU A 1 151 ? -5.296 19.265 86.786 1.00 11.07 131 GLU A N 1
ATOM 1829 C CA . GLU A 1 151 ? -5.910 19.430 88.091 1.00 11.02 131 GLU A CA 1
ATOM 1830 C C . GLU A 1 151 ? -7.274 20.103 88.007 1.00 11.41 131 GLU A C 1
ATOM 1831 O O . GLU A 1 151 ? -7.828 20.501 89.023 1.00 12.11 131 GLU A O 1
ATOM 1843 N N . LEU A 1 152 ? -7.839 20.192 86.809 1.00 12.80 132 LEU A N 1
ATOM 1844 C CA . LEU A 1 152 ? -9.093 20.913 86.625 1.00 10.31 132 LEU A CA 1
ATOM 1845 C C . LEU A 1 152 ? -10.212 20.361 87.490 1.00 14.98 132 LEU A C 1
ATOM 1846 O O . LEU A 1 152 ? -10.933 21.127 88.103 1.00 13.54 132 LEU A O 1
ATOM 1862 N N . ASP A 1 153 ? -10.370 19.041 87.522 1.00 16.69 133 ASP A N 1
ATOM 1863 C CA . ASP A 1 153 ? -11.518 18.457 88.204 1.00 17.85 133 ASP A CA 1
ATOM 1864 C C . ASP A 1 153 ? -11.460 18.765 89.688 1.00 17.77 133 ASP A C 1
ATOM 1865 O O . ASP A 1 153 ? -12.475 19.070 90.299 1.00 18.09 133 ASP A O 1
ATOM 1874 N N . ALA A 1 154 ? -10.262 18.720 90.257 1.00 13.99 134 ALA A N 1
ATOM 1875 C CA . ALA A 1 154 ? -10.094 18.972 91.693 1.00 16.87 134 ALA A CA 1
ATOM 1876 C C . ALA A 1 154 ? -10.392 20.427 92.066 1.00 17.07 134 ALA A C 1
ATOM 1877 O O . ALA A 1 154 ? -11.034 20.710 93.090 1.00 16.35 134 ALA A O 1
ATOM 1884 N N . VAL A 1 155 ? -9.915 21.350 91.235 1.00 13.53 135 VAL A N 1
ATOM 1885 C CA . VAL A 1 155 ? -10.184 22.771 91.434 1.00 11.52 135 VAL A CA 1
ATOM 1886 C C . VAL A 1 155 ? -11.671 23.074 91.231 1.00 12.57 135 VAL A C 1
ATOM 1887 O O . VAL A 1 155 ? -12.304 23.754 92.051 1.00 13.27 135 VAL A O 1
ATOM 1900 N N . ASP A 1 156 ? -12.223 22.542 90.150 1.00 9.75 136 ASP A N 1
ATOM 1901 C CA . ASP A 1 156 ? -13.642 22.735 89.798 1.00 11.91 136 ASP A CA 1
ATOM 1902 C C . ASP A 1 156 ? -14.598 22.176 90.867 1.00 15.15 136 ASP A C 1
ATOM 1903 O O . ASP A 1 156 ? -15.588 22.808 91.215 1.00 12.04 136 ASP A O 1
ATOM 1912 N N . GLU A 1 157 ? -14.337 20.982 91.385 1.00 11.56 137 GLU A N 1
ATOM 1913 C CA . GLU A 1 157 ? -15.254 20.427 92.377 1.00 16.88 137 GLU A CA 1
ATOM 1914 C C . GLU A 1 157 ? -15.355 21.317 93.618 1.00 18.44 137 GLU A C 1
ATOM 1915 O O . GLU A 1 157 ? -16.451 21.547 94.144 1.00 16.98 137 GLU A O 1
ATOM 1927 N N . ARG A 1 158 ? -14.222 21.836 94.073 1.00 14.35 138 ARG A N 1
ATOM 1928 C CA . ARG A 1 158 ? -14.199 22.744 95.232 1.00 10.13 138 ARG A CA 1
ATOM 1929 C C . ARG A 1 158 ? -14.779 24.097 94.884 1.00 11.93 138 ARG A C 1
ATOM 1930 O O . ARG A 1 158 ? -15.568 24.644 95.645 1.00 12.18 138 ARG A O 1
ATOM 1951 N N . ALA A 1 159 ? -14.399 24.646 93.730 1.00 11.17 139 ALA A N 1
ATOM 1952 C CA . ALA A 1 159 ? -14.942 25.946 93.347 1.00 11.48 139 ALA A CA 1
ATOM 1953 C C . ALA A 1 159 ? -16.461 25.874 93.266 1.00 12.43 139 ALA A C 1
ATOM 1954 O O . ALA A 1 159 ? -17.160 26.740 93.763 1.00 11.51 139 ALA A O 1
ATOM 1961 N N . HIS A 1 160 ? -16.977 24.822 92.655 1.00 12.70 140 HIS A N 1
ATOM 1962 C CA . HIS A 1 160 ? -18.404 24.702 92.511 1.00 11.44 140 HIS A CA 1
ATOM 1963 C C . HIS A 1 160 ? -19.083 24.621 93.872 1.00 12.39 140 HIS A C 1
ATOM 1964 O O . HIS A 1 160 ? -20.075 25.294 94.093 1.00 13.80 140 HIS A O 1
ATOM 1979 N N . ALA A 1 161 ? -18.544 23.787 94.752 1.00 11.26 141 ALA A N 1
ATOM 1980 C CA . ALA A 1 161 ? -19.070 23.647 96.116 1.00 14.78 141 ALA A CA 1
ATOM 1981 C C . ALA A 1 161 ? -19.138 24.969 96.879 1.00 17.35 141 ALA A C 1
ATOM 1982 O O . ALA A 1 161 ? -20.026 25.146 97.730 1.00 15.45 141 ALA A O 1
ATOM 1989 N N . ALA A 1 162 ? -18.196 25.870 96.585 1.00 10.43 142 ALA A N 1
ATOM 1990 C CA . ALA A 1 162 ? -18.121 27.200 97.198 1.00 10.70 142 ALA A CA 1
ATOM 1991 C C . ALA A 1 162 ? -18.849 28.286 96.405 1.00 12.14 142 ALA A C 1
ATOM 1992 O O . ALA A 1 162 ? -18.811 29.451 96.803 1.00 12.73 142 ALA A O 1
ATOM 1999 N N . ASP A 1 163 ? -19.475 27.926 95.279 1.00 11.95 143 ASP A N 1
ATOM 2000 C CA . ASP A 1 163 ? -20.158 28.890 94.414 1.00 10.74 143 ASP A CA 1
ATOM 2001 C C . ASP A 1 163 ? -19.178 29.945 93.870 1.00 10.52 143 ASP A C 1
ATOM 2002 O O . ASP A 1 163 ? -19.567 31.082 93.615 1.00 11.54 143 ASP A O 1
ATOM 2011 N N . TRP A 1 164 ? -17.913 29.557 93.695 1.00 10.39 144 TRP A N 1
ATOM 2012 C CA . TRP A 1 164 ? -16.885 30.406 93.087 1.00 9.56 144 TRP A CA 1
ATOM 2013 C C . TRP A 1 164 ? -16.874 30.220 91.569 1.00 9.41 144 TRP A C 1
ATOM 2014 O O . TRP A 1 164 ? -17.603 29.377 91.018 1.00 10.93 144 TRP A O 1
ATOM 2035 N N . MET A 1 165 ? -16.029 31.018 90.917 1.00 7.67 145 MET A N 1
ATOM 2036 C CA . MET A 1 165 ? -15.663 30.819 89.517 1.00 7.45 145 MET A CA 1
ATOM 2037 C C . MET A 1 165 ? -14.232 30.316 89.417 1.00 7.35 145 MET A C 1
ATOM 2038 O O . MET A 1 165 ? -13.497 30.252 90.419 1.00 7.33 145 MET A O 1
ATOM 2052 N N . VAL A 1 166 ? -13.862 29.897 88.212 1.00 10.63 146 VAL A N 1
ATOM 2053 C CA . VAL A 1 166 ? -12.502 29.452 87.907 1.00 7.99 146 VAL A CA 1
ATOM 2054 C C . VAL A 1 166 ? -12.027 30.209 86.670 1.00 7.32 146 VAL A C 1
ATOM 2055 O O . VAL A 1 166 ? -12.779 30.333 85.684 1.00 7.97 146 VAL A O 1
ATOM 2068 N N . ALA A 1 167 ? -10.830 30.765 86.751 1.00 7.15 147 ALA A N 1
ATOM 2069 C CA . ALA A 1 167 ? -10.184 31.381 85.583 1.00 7.11 147 ALA A CA 1
ATOM 2070 C C . ALA A 1 167 ? -9.334 30.310 84.953 1.00 9.06 147 ALA A C 1
ATOM 2071 O O . ALA A 1 167 ? -8.552 29.670 85.641 1.00 8.85 147 ALA A O 1
ATOM 2078 N N . VAL A 1 168 ? -9.497 30.112 83.644 1.00 8.04 148 VAL A N 1
ATOM 2079 C CA . VAL A 1 168 ? -8.855 29.014 82.936 1.00 8.01 148 VAL A CA 1
ATOM 2080 C C . VAL A 1 168 ? -8.089 29.585 81.755 1.00 8.67 148 VAL A C 1
ATOM 2081 O O . VAL A 1 168 ? -8.671 30.221 80.874 1.00 10.05 148 VAL A O 1
ATOM 2094 N N . GLN A 1 169 ? -6.778 29.367 81.748 1.00 7.59 149 GLN A N 1
ATOM 2095 C CA . GLN A 1 169 ? -5.903 29.895 80.693 1.00 7.67 149 GLN A CA 1
ATOM 2096 C C . GLN A 1 169 ? -5.078 28.761 80.105 1.00 10.19 149 GLN A C 1
ATOM 2097 O O . GLN A 1 169 ? -4.446 28.026 80.824 1.00 11.86 149 GLN A O 1
ATOM 2111 N N . PHE A 1 170 ? -5.132 28.628 78.785 1.00 8.00 150 PHE A N 1
ATOM 2112 C CA . PHE A 1 170 ? -4.367 27.625 78.078 1.00 8.27 150 PHE A CA 1
ATOM 2113 C C . PHE A 1 170 ? -4.219 28.087 76.645 1.00 8.33 150 PHE A C 1
ATOM 2114 O O . PHE A 1 170 ? -4.855 29.056 76.226 1.00 10.11 150 PHE A O 1
ATOM 2131 N N . ASP A 1 171 ? -3.387 27.376 75.877 1.00 11.94 151 ASP A N 1
ATOM 2132 C CA . ASP A 1 171 ? -3.186 27.676 74.470 1.00 11.36 151 ASP A CA 1
ATOM 2133 C C . ASP A 1 171 ? -4.465 27.247 73.749 1.00 8.74 151 ASP A C 1
ATOM 2134 O O . ASP A 1 171 ? -4.769 26.045 73.626 1.00 9.49 151 ASP A O 1
ATOM 2143 N N . GLY A 1 172 ? -5.214 28.246 73.310 1.00 10.71 152 GLY A N 1
ATOM 2144 C CA . GLY A 1 172 ? -6.521 28.058 72.707 1.00 15.61 152 GLY A CA 1
ATOM 2145 C C . GLY A 1 172 ? -6.510 27.166 71.486 1.00 12.26 152 GLY A C 1
ATOM 2146 O O . GLY A 1 172 ? -7.536 26.590 71.148 1.00 10.57 152 GLY A O 1
ATOM 2150 N N . ASN A 1 173 ? -5.381 27.061 70.790 1.00 10.50 153 ASN A N 1
ATOM 2151 C CA . ASN A 1 173 ? -5.318 26.153 69.648 1.00 9.64 153 ASN A CA 1
ATOM 2152 C C . ASN A 1 173 ? -5.450 24.681 70.016 1.00 13.91 153 ASN A C 1
ATOM 2153 O O . ASN A 1 173 ? -5.659 23.829 69.154 1.00 16.10 153 ASN A O 1
ATOM 2164 N N . GLY A 1 174 ? -5.375 24.394 71.305 1.00 12.56 154 GLY A N 1
ATOM 2165 C CA . GLY A 1 174 ? -5.685 23.069 71.813 1.00 13.43 154 GLY A CA 1
ATOM 2166 C C . GLY A 1 174 ? -7.105 22.860 72.328 1.00 14.94 154 GLY A C 1
ATOM 2167 O O . GLY A 1 174 ? -7.398 21.832 72.941 1.00 15.51 154 GLY A O 1
ATOM 2171 N N . LEU A 1 175 ? -8.005 23.789 72.034 1.00 10.13 155 LEU A N 1
ATOM 2172 C CA . LEU A 1 175 ? -9.360 23.725 72.536 1.00 10.09 155 LEU A CA 1
ATOM 2173 C C . LEU A 1 175 ? -10.063 22.394 72.198 1.00 12.45 155 LEU A C 1
ATOM 2174 O O . LEU A 1 175 ? -10.750 21.821 73.045 1.00 13.04 155 LEU A O 1
ATOM 2190 N N . LEU A 1 176 ? -9.891 21.910 70.978 1.00 11.14 156 LEU A N 1
ATOM 2191 C CA . LEU A 1 176 ? -10.621 20.710 70.579 1.00 14.44 156 LEU A CA 1
ATOM 2192 C C . LEU A 1 176 ? -10.134 19.514 71.388 1.00 13.35 156 LEU A C 1
ATOM 2193 O O . LEU A 1 176 ? -10.919 18.606 71.722 1.00 15.58 156 LEU A O 1
ATOM 2209 N N . ASP A 1 177 ? -8.838 19.475 71.684 1.00 12.17 157 ASP A N 1
ATOM 2210 C CA . ASP A 1 177 ? -8.315 18.402 72.523 1.00 12.22 157 ASP A CA 1
ATOM 2211 C C . ASP A 1 177 ? -8.902 18.423 73.934 1.00 14.27 157 ASP A C 1
ATOM 2212 O O . ASP A 1 177 ? -9.102 17.376 74.530 1.00 16.90 157 ASP A O 1
ATOM 2221 N N . HIS A 1 178 ? -9.152 19.609 74.467 1.00 11.39 158 HIS A N 1
ATOM 2222 C CA . HIS A 1 178 ? -9.682 19.745 75.830 1.00 10.05 158 HIS A CA 1
ATOM 2223 C C . HIS A 1 178 ? -11.202 19.741 75.932 1.00 15.44 158 HIS A C 1
ATOM 2224 O O . HIS A 1 178 ? -11.730 19.776 77.034 1.00 14.57 158 HIS A O 1
ATOM 2239 N N . LEU A 1 179 ? -11.909 19.726 74.810 1.00 14.64 159 LEU A N 1
ATOM 2240 C CA . LEU A 1 179 ? -13.359 19.898 74.825 1.00 16.49 159 LEU A CA 1
ATOM 2241 C C . LEU A 1 179 ? -14.119 18.976 75.794 1.00 15.19 159 LEU A C 1
ATOM 2242 O O . LEU A 1 179 ? -14.949 19.444 76.577 1.00 15.40 159 LEU A O 1
ATOM 2258 N N . PRO A 1 180 ? -13.854 17.661 75.756 1.00 14.48 160 PRO A N 1
ATOM 2259 C CA . PRO A 1 180 ? -14.612 16.792 76.672 1.00 18.01 160 PRO A CA 1
ATOM 2260 C C . PRO A 1 180 ? -14.457 17.184 78.135 1.00 17.43 160 PRO A C 1
ATOM 2261 O O . PRO A 1 180 ? -15.433 17.163 78.877 1.00 21.28 160 PRO A O 1
ATOM 2272 N N . ARG A 1 181 ? -13.262 17.582 78.554 1.00 14.42 161 ARG A N 1
ATOM 2273 C CA . ARG A 1 181 ? -13.081 18.005 79.939 1.00 16.18 161 ARG A CA 1
ATOM 2274 C C . ARG A 1 181 ? -13.670 19.390 80.221 1.00 18.14 161 ARG A C 1
ATOM 2275 O O . ARG A 1 181 ? -14.157 19.651 81.315 1.00 16.12 161 ARG A O 1
ATOM 2296 N N . LEU A 1 182 ? -13.632 20.284 79.242 1.00 12.26 162 LEU A N 1
ATOM 2297 C CA . LEU A 1 182 ? -14.214 21.596 79.450 1.00 12.26 162 LEU A CA 1
ATOM 2298 C C . LEU A 1 182 ? -15.750 21.511 79.564 1.00 14.94 162 LEU A C 1
ATOM 2299 O O . LEU A 1 182 ? -16.356 22.276 80.323 1.00 13.31 162 LEU A O 1
ATOM 2315 N N . GLN A 1 183 ? -16.355 20.574 78.839 1.00 14.64 163 GLN A N 1
ATOM 2316 C CA . GLN A 1 183 ? -17.808 20.319 78.905 1.00 15.45 163 GLN A CA 1
ATOM 2317 C C . GLN A 1 183 ? -18.276 19.883 80.275 1.00 16.71 163 GLN A C 1
ATOM 2318 O O . GLN A 1 183 ? -19.399 20.171 80.668 1.00 30.49 163 GLN A O 1
ATOM 2332 N N . LYS A 1 184 ? -17.403 19.203 81.007 1.00 17.12 164 LYS A N 1
ATOM 2333 C CA . LYS A 1 184 ? -17.746 18.680 82.317 1.00 20.03 164 LYS A CA 1
ATOM 2334 C C . LYS A 1 184 ? -17.575 19.693 83.445 1.00 16.71 164 LYS A C 1
ATOM 2335 O O . LYS A 1 184 ? -17.851 19.371 84.601 1.00 19.91 164 LYS A O 1
ATOM 2354 N N . ILE A 1 185 ? -17.086 20.893 83.140 1.00 13.06 165 ILE A N 1
ATOM 2355 C CA . ILE A 1 185 ? -16.866 21.879 84.187 1.00 11.69 165 ILE A CA 1
ATOM 2356 C C . ILE A 1 185 ? -18.193 22.250 84.862 1.00 13.96 165 ILE A C 1
ATOM 2357 O O . ILE A 1 185 ? -19.162 22.626 84.215 1.00 15.46 165 ILE A O 1
ATOM 2373 N N . ARG A 1 186 ? -18.218 22.104 86.176 1.00 12.36 166 ARG A N 1
ATOM 2374 C CA . ARG A 1 186 ? -19.411 22.347 86.971 1.00 11.50 166 ARG A CA 1
ATOM 2375 C C . ARG A 1 186 ? -19.574 23.833 87.245 1.00 13.48 166 ARG A C 1
ATOM 2376 O O . ARG A 1 186 ? -20.690 24.358 87.257 1.00 15.57 166 ARG A O 1
ATOM 2397 N N . SER A 1 187 ? -18.450 24.500 87.482 1.00 11.28 167 SER A N 1
ATOM 2398 C CA . SER A 1 187 ? -18.448 25.888 87.927 1.00 11.22 167 SER A CA 1
ATOM 2399 C C . SER A 1 187 ? -18.711 26.893 86.836 1.00 12.74 167 SER A C 1
ATOM 2400 O O . SER A 1 187 ? -18.565 26.601 85.643 1.00 11.91 167 SER A O 1
ATOM 2408 N N . ARG A 1 188 ? -19.014 28.120 87.247 1.00 11.15 168 ARG A N 1
ATOM 2409 C CA . ARG A 1 188 ? -18.832 29.259 86.359 1.00 9.27 168 ARG A CA 1
ATOM 2410 C C . ARG A 1 188 ? -17.345 29.380 86.063 1.00 13.49 168 ARG A C 1
ATOM 2411 O O . ARG A 1 188 ? -16.510 29.234 86.948 1.00 10.02 168 ARG A O 1
ATOM 2432 N N . TRP A 1 189 ? -16.984 29.659 84.818 1.00 8.70 169 TRP A N 1
ATOM 2433 C CA . TRP A 1 189 ? -15.586 29.881 84.517 1.00 10.86 169 TRP A CA 1
ATOM 2434 C C . TRP A 1 189 ? -15.402 30.926 83.423 1.00 8.78 169 TRP A C 1
ATOM 2435 O O . TRP A 1 189 ? -16.342 31.285 82.722 1.00 8.47 169 TRP A O 1
ATOM 2456 N N . VAL A 1 190 ? -14.180 31.432 83.326 1.00 8.03 170 VAL A N 1
ATOM 2457 C CA . VAL A 1 190 ? -13.827 32.392 82.301 1.00 9.31 170 VAL A CA 1
ATOM 2458 C C . VAL A 1 190 ? -12.605 31.871 81.560 1.00 10.01 170 VAL A C 1
ATOM 2459 O O . VAL A 1 190 ? -11.665 31.349 82.162 1.00 8.29 170 VAL A O 1
ATOM 2472 N N . PHE A 1 191 ? -12.655 32.029 80.246 1.00 8.31 171 PHE A N 1
ATOM 2473 C CA . PHE A 1 191 ? -11.590 31.616 79.312 1.00 8.25 171 PHE A CA 1
ATOM 2474 C C . PHE A 1 191 ? -10.717 32.842 79.123 1.00 8.05 171 PHE A C 1
ATOM 2475 O O . PHE A 1 191 ? -11.179 33.852 78.578 1.00 8.21 171 PHE A O 1
ATOM 2492 N N . ASP A 1 192 ? -9.474 32.778 79.618 1.00 8.07 172 ASP A N 1
ATOM 2493 C CA . ASP A 1 192 ? -8.613 33.961 79.726 1.00 8.18 172 ASP A CA 1
ATOM 2494 C C . ASP A 1 192 ? -8.074 34.504 78.392 1.00 10.03 172 ASP A C 1
ATOM 2495 O O . ASP A 1 192 ? -7.840 33.758 77.457 1.00 10.10 172 ASP A O 1
ATOM 2504 N N . HIS A 1 193 ? -7.880 35.821 78.349 1.00 9.94 173 HIS A N 1
ATOM 2505 C CA . HIS A 1 193 ? -6.981 36.502 77.389 1.00 8.95 173 HIS A CA 1
ATOM 2506 C C . HIS A 1 193 ? -7.310 36.201 75.945 1.00 10.09 173 HIS A C 1
ATOM 2507 O O . HIS A 1 193 ? -6.428 35.831 75.124 1.00 9.33 173 HIS A O 1
ATOM 2522 N N . HIS A 1 194 ? -8.583 36.399 75.614 1.00 8.48 174 HIS A N 1
ATOM 2523 C CA . HIS A 1 194 ? -9.106 36.165 74.258 1.00 10.28 174 HIS A CA 1
ATOM 2524 C C . HIS A 1 194 ? -8.792 34.734 73.787 1.00 9.09 174 HIS A C 1
ATOM 2525 O O . HIS A 1 194 ? -8.681 34.494 72.595 1.00 9.49 174 HIS A O 1
ATOM 2540 N N . GLY A 1 195 ? -8.700 33.788 74.715 1.00 9.51 175 GLY A N 1
ATOM 2541 C CA . GLY A 1 195 ? -8.452 32.398 74.378 1.00 9.16 175 GLY A CA 1
ATOM 2542 C C . GLY A 1 195 ? -7.014 32.013 74.081 1.00 11.88 175 GLY A C 1
ATOM 2543 O O . GLY A 1 195 ? -6.721 30.828 73.913 1.00 13.50 175 GLY A O 1
ATOM 2547 N N . LYS A 1 196 ? -6.112 32.997 74.008 1.00 10.94 176 LYS A N 1
ATOM 2548 C CA . LYS A 1 196 ? -4.713 32.758 73.639 1.00 12.99 176 LYS A CA 1
ATOM 2549 C C . LYS A 1 196 ? -4.599 31.775 72.481 1.00 11.26 176 LYS A C 1
ATOM 2550 O O . LYS A 1 196 ? -3.925 30.750 72.577 1.00 11.34 176 LYS A O 1
ATOM 2569 N N . PHE A 1 197 ? -5.277 32.114 71.384 1.00 11.56 177 PHE A N 1
ATOM 2570 C CA . PHE A 1 197 ? -5.191 31.337 70.168 1.00 10.87 177 PHE A CA 1
ATOM 2571 C C . PHE A 1 197 ? -3.963 31.868 69.425 1.00 11.16 177 PHE A C 1
ATOM 2572 O O . PHE A 1 197 ? -4.089 32.729 68.552 1.00 12.68 177 PHE A O 1
ATOM 2589 N N . PHE A 1 198 ? -2.779 31.385 69.808 1.00 12.26 178 PHE A N 1
ATOM 2590 C CA . PHE A 1 198 ? -1.525 31.979 69.326 1.00 13.39 178 PHE A CA 1
ATOM 2591 C C . PHE A 1 198 ? -1.400 31.944 67.815 1.00 19.49 178 PHE A C 1
ATOM 2592 O O . PHE A 1 198 ? -0.765 32.817 67.234 1.00 13.83 178 PHE A O 1
ATOM 2609 N N . LYS A 1 199 ? -2.007 30.939 67.189 1.00 12.98 179 LYS A N 1
ATOM 2610 C CA . LYS A 1 199 ? -1.945 30.806 65.718 1.00 13.29 179 LYS A CA 1
ATOM 2611 C C . LYS A 1 199 ? -3.171 31.346 65.005 1.00 13.39 179 LYS A C 1
ATOM 2612 O O . LYS A 1 199 ? -3.300 31.177 63.785 1.00 18.46 179 LYS A O 1
ATOM 2631 N N . GLY A 1 200 ? -4.046 32.018 65.743 1.00 15.24 180 GLY A N 1
ATOM 2632 C CA . GLY A 1 200 ? -5.343 32.425 65.232 1.00 16.62 180 GLY A CA 1
ATOM 2633 C C . GLY A 1 200 ? -6.346 31.284 65.291 1.00 22.11 180 GLY A C 1
ATOM 2634 O O . GLY A 1 200 ? -5.975 30.165 65.634 1.00 18.29 180 GLY A O 1
ATOM 2638 N N . ILE A 1 201 ? -7.621 31.570 65.001 1.00 25.78 181 ILE A N 1
ATOM 2639 C CA . ILE A 1 201 ? -8.618 30.520 64.706 1.00 23.13 181 ILE A CA 1
ATOM 2640 C C . ILE A 1 201 ? -9.579 31.028 63.676 1.00 21.07 181 ILE A C 1
ATOM 2641 O O . ILE A 1 201 ? -9.796 32.236 63.577 1.00 31.33 181 ILE A O 1
ATOM 2657 N N . ARG A 1 202 ? -10.167 30.114 62.914 1.00 20.37 182 ARG A N 1
ATOM 2658 C CA . ARG A 1 202 ? -11.107 30.499 61.876 1.00 23.15 182 ARG A CA 1
ATOM 2659 C C . ARG A 1 202 ? -12.424 30.870 62.534 1.00 20.49 182 ARG A C 1
ATOM 2660 O O . ARG A 1 202 ? -12.797 30.292 63.549 1.00 28.72 182 ARG A O 1
ATOM 2681 N N . THR A 1 203 ? -13.115 31.850 61.977 1.00 23.57 183 THR A N 1
ATOM 2682 C CA . THR A 1 203 ? -14.322 32.342 62.619 1.00 21.78 183 THR A CA 1
ATOM 2683 C C . THR A 1 203 ? -15.500 31.394 62.422 1.00 25.09 183 THR A C 1
ATOM 2684 O O . THR A 1 203 ? -16.532 31.564 63.064 1.00 23.98 183 THR A O 1
ATOM 2695 N N . ASP A 1 204 ? -15.348 30.417 61.536 1.00 25.38 184 ASP A N 1
ATOM 2696 C CA . ASP A 1 204 ? -16.420 29.475 61.226 1.00 32.60 184 ASP A CA 1
ATOM 2697 C C . ASP A 1 204 ? -15.949 28.014 61.236 1.00 29.25 184 ASP A C 1
ATOM 2698 O O . ASP A 1 204 ? -16.602 27.140 60.660 1.00 38.82 184 ASP A O 1
ATOM 2707 N N . GLY A 1 205 ? -14.813 27.753 61.879 1.00 30.19 185 GLY A N 1
ATOM 2708 C CA . GLY A 1 205 ? -14.286 26.399 61.982 1.00 28.59 185 GLY A CA 1
ATOM 2709 C C . GLY A 1 205 ? -14.842 25.681 63.198 1.00 23.90 185 GLY A C 1
ATOM 2710 O O . GLY A 1 205 ? -15.686 26.225 63.911 1.00 20.64 185 GLY A O 1
ATOM 2714 N N . PRO A 1 206 ? -14.383 24.441 63.433 1.00 22.68 186 PRO A N 1
ATOM 2715 C CA . PRO A 1 206 ? -14.860 23.649 64.565 1.00 18.36 186 PRO A CA 1
ATOM 2716 C C . PRO A 1 206 ? -14.477 24.263 65.884 1.00 18.97 186 PRO A C 1
ATOM 2717 O O . PRO A 1 206 ? -15.223 24.062 66.843 1.00 19.28 186 PRO A O 1
ATOM 2728 N N . GLU A 1 207 ? -13.348 24.977 65.955 1.00 19.89 187 GLU A N 1
ATOM 2729 C CA . GLU A 1 207 ? -12.946 25.610 67.204 1.00 18.73 187 GLU A CA 1
ATOM 2730 C C . GLU A 1 207 ? -13.969 26.636 67.618 1.00 15.57 187 GLU A C 1
ATOM 2731 O O . GLU A 1 207 ? -14.420 26.649 68.749 1.00 18.34 187 GLU A O 1
ATOM 2743 N N . MET A 1 208 ? -14.335 27.511 66.689 1.00 17.95 188 MET A N 1
ATOM 2744 C CA . MET A 1 208 ? -15.334 28.515 67.021 1.00 17.79 188 MET A CA 1
ATOM 2745 C C . MET A 1 208 ? -16.664 27.849 67.352 1.00 14.19 188 MET A C 1
ATOM 2746 O O . MET A 1 208 ? -17.328 28.230 68.328 1.00 15.99 188 MET A O 1
ATOM 2760 N N . ALA A 1 209 ? -17.052 26.846 66.565 1.00 18.30 189 ALA A N 1
ATOM 2761 C CA . ALA A 1 209 ? -18.293 26.123 66.860 1.00 18.57 189 ALA A CA 1
ATOM 2762 C C . ALA A 1 209 ? -18.298 25.539 68.270 1.00 18.86 189 ALA A C 1
ATOM 2763 O O . ALA A 1 209 ? -19.295 25.634 68.980 1.00 17.75 189 ALA A O 1
ATOM 2770 N N . ALA A 1 210 ? -17.182 24.943 68.680 1.00 17.49 190 ALA A N 1
ATOM 2771 C CA . ALA A 1 210 ? -17.095 24.321 69.995 1.00 17.41 190 ALA A CA 1
ATOM 2772 C C . ALA A 1 210 ? -17.180 25.382 71.095 1.00 17.24 190 ALA A C 1
ATOM 2773 O O . ALA A 1 210 ? -17.845 25.206 72.126 1.00 16.90 190 ALA A O 1
ATOM 2780 N N . LEU A 1 211 ? -16.533 26.512 70.849 1.00 12.70 191 LEU A N 1
ATOM 2781 C CA . LEU A 1 211 ? -16.486 27.571 71.853 1.00 11.98 191 LEU A CA 1
ATOM 2782 C C . LEU A 1 211 ? -17.894 28.169 72.041 1.00 13.13 191 LEU A C 1
ATOM 2783 O O . LEU A 1 211 ? -18.352 28.372 73.164 1.00 12.74 191 LEU A O 1
ATOM 2799 N N . LEU A 1 212 ? -18.598 28.420 70.950 1.00 14.41 192 LEU A N 1
ATOM 2800 C CA . LEU A 1 212 ? -19.921 29.011 71.062 1.00 18.90 192 LEU A CA 1
ATOM 2801 C C . LEU A 1 212 ? -20.898 28.057 71.756 1.00 16.22 192 LEU A C 1
ATOM 2802 O O . LEU A 1 212 ? -21.736 28.495 72.519 1.00 16.33 192 LEU A O 1
ATOM 2818 N N . LYS A 1 213 ? -20.789 26.761 71.480 1.00 17.49 193 LYS A N 1
ATOM 2819 C CA . LYS A 1 213 ? -21.594 25.768 72.167 1.00 23.40 193 LYS A CA 1
ATOM 2820 C C . LYS A 1 213 ? -21.298 25.729 73.648 1.00 23.87 193 LYS A C 1
ATOM 2821 O O . LYS A 1 213 ? -22.221 25.583 74.441 1.00 18.28 193 LYS A O 1
ATOM 2840 N N . LEU A 1 214 ? -20.023 25.844 74.025 1.00 14.94 194 LEU A N 1
ATOM 2841 C CA . LEU A 1 214 ? -19.681 25.944 75.442 1.00 15.69 194 LEU A CA 1
ATOM 2842 C C . LEU A 1 214 ? -20.356 27.166 76.072 1.00 15.78 194 LEU A C 1
ATOM 2843 O O . LEU A 1 214 ? -20.873 27.097 77.177 1.00 13.44 194 LEU A O 1
ATOM 2859 N N . ILE A 1 215 ? -20.344 28.290 75.369 1.00 13.39 195 ILE A N 1
ATOM 2860 C CA . ILE A 1 215 ? -20.942 29.527 75.892 1.00 12.11 195 ILE A CA 1
ATOM 2861 C C . ILE A 1 215 ? -22.460 29.402 76.025 1.00 16.06 195 ILE A C 1
ATOM 2862 O O . ILE A 1 215 ? -23.057 29.943 76.955 1.00 14.38 195 ILE A O 1
ATOM 2878 N N . ASP A 1 216 ? -23.075 28.689 75.083 1.00 17.80 196 ASP A N 1
ATOM 2879 C CA . ASP A 1 216 ? -24.525 28.526 75.064 1.00 19.87 196 ASP A CA 1
ATOM 2880 C C . ASP A 1 216 ? -25.069 27.873 76.332 1.00 23.58 196 ASP A C 1
ATOM 2881 O O . ASP A 1 216 ? -26.196 28.156 76.742 1.00 26.03 196 ASP A O 1
ATOM 2890 N N . ARG A 1 217 ? -24.270 27.010 76.950 1.00 16.31 197 ARG A N 1
ATOM 2891 C CA . ARG A 1 217 ? -24.670 26.333 78.176 1.00 21.53 197 ARG A CA 1
ATOM 2892 C C . ARG A 1 217 ? -24.894 27.295 79.326 1.00 28.68 197 ARG A C 1
ATOM 2893 O O . ARG A 1 217 ? -25.766 27.074 80.169 1.00 23.39 197 ARG A O 1
ATOM 2914 N N . GLY A 1 218 ? -24.082 28.346 79.382 1.00 16.93 198 GLY A N 1
ATOM 2915 C CA . GLY A 1 218 ? -24.388 29.479 80.229 1.00 15.25 198 GLY A CA 1
ATOM 2916 C C . GLY A 1 218 ? -23.452 29.653 81.406 1.00 14.16 198 GLY A C 1
ATOM 2917 O O . GLY A 1 218 ? -23.640 30.566 82.212 1.00 15.89 198 GLY A O 1
ATOM 2921 N N . ASN A 1 219 ? -22.465 28.768 81.532 1.00 13.64 199 ASN A N 1
ATOM 2922 C CA . ASN A 1 219 ? -21.519 28.849 82.634 1.00 9.59 199 ASN A CA 1
ATOM 2923 C C . ASN A 1 219 ? -20.127 29.325 82.247 1.00 9.19 199 ASN A C 1
ATOM 2924 O O . ASN A 1 219 ? -19.198 29.240 83.070 1.00 11.91 199 ASN A O 1
ATOM 2935 N N . LEU A 1 220 ? -19.983 29.844 81.018 1.00 9.60 200 LEU A N 1
ATOM 2936 C CA . LEU A 1 220 ? -18.691 30.299 80.484 1.00 9.30 200 LEU A CA 1
ATOM 2937 C C . LEU A 1 220 ? -18.705 31.755 80.008 1.00 10.64 200 LEU A C 1
ATOM 2938 O O . LEU A 1 220 ? -19.538 32.170 79.196 1.00 9.97 200 LEU A O 1
ATOM 2954 N N . TRP A 1 221 ? -17.772 32.527 80.549 1.00 8.43 201 TRP A N 1
ATOM 2955 C CA . TRP A 1 221 ? -17.501 33.890 80.157 1.00 7.14 201 TRP A CA 1
ATOM 2956 C C . TRP A 1 221 ? -16.175 33.948 79.362 1.00 9.52 201 TRP A C 1
ATOM 2957 O O . TRP A 1 221 ? -15.304 33.094 79.549 1.00 10.55 201 TRP A O 1
ATOM 2978 N N . PHE A 1 222 ? -16.026 34.960 78.500 1.00 8.94 202 PHE A N 1
ATOM 2979 C CA . PHE A 1 222 ? -14.853 35.130 77.642 1.00 7.27 202 PHE A CA 1
ATOM 2980 C C . PHE A 1 222 ? -14.204 36.466 77.944 1.00 8.49 202 PHE A C 1
ATOM 2981 O O . PHE A 1 222 ? -14.874 37.495 77.959 1.00 10.07 202 PHE A O 1
ATOM 2998 N N . LYS A 1 223 ? -12.905 36.442 78.182 1.00 7.63 203 LYS A N 1
ATOM 2999 C CA . LYS A 1 223 ? -12.191 37.623 78.678 1.00 7.17 203 LYS A CA 1
ATOM 3000 C C . LYS A 1 223 ? -11.487 38.435 77.596 1.00 7.25 203 LYS A C 1
ATOM 3001 O O . LYS A 1 223 ? -10.621 37.931 76.860 1.00 11.49 203 LYS A O 1
ATOM 3020 N N . PHE A 1 224 ? -11.815 39.716 77.529 1.00 7.28 204 PHE A N 1
ATOM 3021 C CA . PHE A 1 224 ? -11.079 40.662 76.707 1.00 9.23 204 PHE A CA 1
ATOM 3022 C C . PHE A 1 224 ? -9.989 41.335 77.567 1.00 10.30 204 PHE A C 1
ATOM 3023 O O . PHE A 1 224 ? -10.208 42.378 78.189 1.00 9.92 204 PHE A O 1
ATOM 3040 N N . ALA A 1 225 ? -8.823 40.719 77.608 1.00 7.63 205 ALA A N 1
ATOM 3041 C CA . ALA A 1 225 ? -7.651 41.260 78.286 1.00 11.18 205 ALA A CA 1
ATOM 3042 C C . ALA A 1 225 ? -6.415 40.719 77.599 1.00 12.89 205 ALA A C 1
ATOM 3043 O O . ALA A 1 225 ? -6.425 39.601 77.093 1.00 9.71 205 ALA A O 1
ATOM 3050 N N . GLY A 1 226 ? -5.337 41.489 77.609 1.00 8.95 206 GLY A N 1
ATOM 3051 C CA . GLY A 1 226 ? -4.074 40.971 77.104 1.00 9.02 206 GLY A CA 1
ATOM 3052 C C . GLY A 1 226 ? -4.012 40.591 75.628 1.00 11.95 206 GLY A C 1
ATOM 3053 O O . GLY A 1 226 ? -3.268 39.698 75.248 1.00 11.65 206 GLY A O 1
ATOM 3057 N N . VAL A 1 227 ? -4.807 41.250 74.798 1.00 9.33 207 VAL A N 1
ATOM 3058 C CA . VAL A 1 227 ? -4.822 40.966 73.363 1.00 10.90 207 VAL A CA 1
ATOM 3059 C C . VAL A 1 227 ? -3.420 40.860 72.743 1.00 11.36 207 VAL A C 1
ATOM 3060 O O . VAL A 1 227 ? -3.165 39.974 71.928 1.00 12.37 207 VAL A O 1
ATOM 3073 N N . TYR A 1 228 ? -2.516 41.744 73.148 1.00 12.18 208 TYR A N 1
ATOM 3074 C CA . TYR A 1 228 ? -1.166 41.822 72.569 1.00 17.64 208 TYR A CA 1
ATOM 3075 C C . TYR A 1 228 ? -0.300 40.598 72.939 1.00 16.06 208 TYR A C 1
ATOM 3076 O O . TYR A 1 228 ? 0.739 40.363 72.319 1.00 15.86 208 TYR A O 1
ATOM 3094 N N . GLU A 1 229 ? -0.731 39.800 73.917 1.00 12.27 209 GLU A N 1
ATOM 3095 C CA . GLU A 1 229 ? -0.024 38.562 74.226 1.00 12.60 209 GLU A CA 1
ATOM 3096 C C . GLU A 1 229 ? -0.301 37.442 73.211 1.00 15.98 209 GLU A C 1
ATOM 3097 O O . GLU A 1 229 ? 0.397 36.432 73.225 1.00 20.30 209 GLU A O 1
ATOM 3109 N N . SER A 1 230 ? -1.304 37.605 72.342 1.00 12.41 210 SER A N 1
ATOM 3110 C CA . SER A 1 230 ? -1.595 36.573 71.352 1.00 12.20 210 SER A CA 1
ATOM 3111 C C . SER A 1 230 ? -1.680 37.086 69.914 1.00 12.91 210 SER A C 1
ATOM 3112 O O . SER A 1 230 ? -1.513 36.322 68.972 1.00 13.20 210 SER A O 1
ATOM 3120 N N . SER A 1 231 ? -1.906 38.380 69.728 1.00 10.40 211 SER A N 1
ATOM 3121 C CA . SER A 1 231 ? -1.973 38.918 68.352 1.00 8.76 211 SER A CA 1
ATOM 3122 C C . SER A 1 231 ? -0.628 38.831 67.664 1.00 11.68 211 SER A C 1
ATOM 3123 O O . SER A 1 231 ? 0.437 39.092 68.263 1.00 12.29 211 SER A O 1
ATOM 3131 N N . ARG A 1 232 ? -0.682 38.464 66.389 1.00 12.64 212 ARG A N 1
ATOM 3132 C CA . ARG A 1 232 ? 0.496 38.465 65.519 1.00 11.00 212 ARG A CA 1
ATOM 3133 C C . ARG A 1 232 ? 0.525 39.712 64.606 1.00 13.69 212 ARG A C 1
ATOM 3134 O O . ARG A 1 232 ? 1.342 39.834 63.692 1.00 14.63 212 ARG A O 1
ATOM 3155 N N . LYS A 1 233 ? -0.340 40.656 64.905 1.00 10.60 213 LYS A N 1
ATOM 3156 C CA . LYS A 1 233 ? -0.497 41.849 64.104 1.00 11.24 213 LYS A CA 1
ATOM 3157 C C . LYS A 1 233 ? -0.067 43.052 64.941 1.00 14.56 213 LYS A C 1
ATOM 3158 O O . LYS A 1 233 ? 0.018 42.969 66.197 1.00 14.58 213 LYS A O 1
ATOM 3177 N N . SER A 1 234 ? 0.200 44.168 64.263 1.00 11.68 214 SER A N 1
ATOM 3178 C CA . SER A 1 234 ? 0.340 45.437 64.954 1.00 13.31 214 SER A CA 1
ATOM 3179 C C . SER A 1 234 ? -1.057 45.925 65.384 1.00 13.33 214 SER A C 1
ATOM 3180 O O . SER A 1 234 ? -2.086 45.404 64.949 1.00 13.42 214 SER A O 1
ATOM 3188 N N . TRP A 1 235 ? -1.092 46.919 66.253 1.00 15.14 215 TRP A N 1
ATOM 3189 C CA . TRP A 1 235 ? -2.348 47.617 66.537 1.00 14.05 215 TRP A CA 1
ATOM 3190 C C . TRP A 1 235 ? -3.019 47.938 65.200 1.00 17.97 215 TRP A C 1
ATOM 3191 O O . TRP A 1 235 ? -2.334 48.412 64.288 1.00 17.85 215 TRP A O 1
ATOM 3212 N N . PRO A 1 236 ? -4.350 47.747 65.068 1.00 12.61 216 PRO A N 1
ATOM 3213 C CA . PRO A 1 236 ? -5.352 47.427 66.108 1.00 11.96 216 PRO A CA 1
ATOM 3214 C C . PRO A 1 236 ? -5.662 45.925 66.298 1.00 14.29 216 PRO A C 1
ATOM 3215 O O . PRO A 1 236 ? -6.810 45.588 66.646 1.00 15.80 216 PRO A O 1
ATOM 3226 N N . TYR A 1 237 ? -4.668 45.054 66.098 1.00 11.91 217 TYR A N 1
ATOM 3227 C CA . TYR A 1 237 ? -4.777 43.611 66.430 1.00 11.33 217 TYR A CA 1
ATOM 3228 C C . TYR A 1 237 ? -5.948 42.926 65.730 1.00 10.48 217 TYR A C 1
ATOM 3229 O O . TYR A 1 237 ? -6.789 42.258 66.354 1.00 14.59 217 TYR A O 1
ATOM 3247 N N . ALA A 1 238 ? -6.001 43.105 64.417 1.00 12.46 218 ALA A N 1
ATOM 3248 C CA . ALA A 1 238 ? -7.151 42.692 63.623 1.00 11.05 218 ALA A CA 1
ATOM 3249 C C . ALA A 1 238 ? -7.396 41.183 63.655 1.00 13.00 218 ALA A C 1
ATOM 3250 O O . ALA A 1 238 ? -8.522 40.745 63.441 1.00 12.55 218 ALA A O 1
ATOM 3257 N N . ASP A 1 239 ? -6.345 40.387 63.850 1.00 11.07 219 ASP A N 1
ATOM 3258 C CA . ASP A 1 239 ? -6.528 38.930 63.881 1.00 12.13 219 ASP A CA 1
ATOM 3259 C C . ASP A 1 239 ? -7.405 38.527 65.072 1.00 14.30 219 ASP A C 1
ATOM 3260 O O . ASP A 1 239 ? -8.343 37.762 64.921 1.00 12.51 219 ASP A O 1
ATOM 3269 N N . VAL A 1 240 ? -7.093 39.060 66.241 1.00 11.50 220 VAL A N 1
ATOM 3270 C CA . VAL A 1 240 ? -7.833 38.712 67.448 1.00 9.23 220 VAL A CA 1
ATOM 3271 C C . VAL A 1 240 ? -9.197 39.422 67.402 1.00 10.28 220 VAL A C 1
ATOM 3272 O O . VAL A 1 240 ? -10.207 38.889 67.882 1.00 13.28 220 VAL A O 1
ATOM 3285 N N . ALA A 1 241 ? -9.237 40.609 66.796 1.00 11.62 221 ALA A N 1
ATOM 3286 C CA . ALA A 1 241 ? -10.501 41.324 66.659 1.00 10.62 221 ALA A CA 1
ATOM 3287 C C . ALA A 1 241 ? -11.507 40.499 65.889 1.00 14.66 221 ALA A C 1
ATOM 3288 O O . ALA A 1 241 ? -12.685 40.469 66.231 1.00 11.20 221 ALA A O 1
ATOM 3295 N N . ALA A 1 242 ? -11.055 39.844 64.824 1.00 13.61 222 ALA A N 1
ATOM 3296 C CA . ALA A 1 242 ? -11.978 39.116 63.956 1.00 11.42 222 ALA A CA 1
ATOM 3297 C C . ALA A 1 242 ? -12.806 38.095 64.728 1.00 16.09 222 ALA A C 1
ATOM 3298 O O . ALA A 1 242 ? -14.040 38.085 64.621 1.00 15.47 222 ALA A O 1
ATOM 3305 N N . PHE A 1 243 ? -12.153 37.249 65.517 1.00 13.83 223 PHE A N 1
ATOM 3306 C CA . PHE A 1 243 ? -12.916 36.223 66.217 1.00 16.01 223 PHE A CA 1
ATOM 3307 C C . PHE A 1 243 ? -13.539 36.784 67.504 1.00 13.27 223 PHE A C 1
ATOM 3308 O O . PHE A 1 243 ? -14.609 36.347 67.895 1.00 14.24 223 PHE A O 1
ATOM 3325 N N . SER A 1 244 ? -12.909 37.778 68.122 1.00 12.40 224 SER A N 1
ATOM 3326 C CA . SER A 1 244 ? -13.485 38.363 69.342 1.00 8.67 224 SER A CA 1
ATOM 3327 C C . SER A 1 244 ? -14.815 39.051 69.038 1.00 10.38 224 SER A C 1
ATOM 3328 O O . SER A 1 244 ? -15.730 39.013 69.882 1.00 11.73 224 SER A O 1
ATOM 3336 N N . ARG A 1 245 ? -14.924 39.710 67.896 1.00 12.13 225 ARG A N 1
ATOM 3337 C CA . ARG A 1 245 ? -16.200 40.350 67.516 1.00 11.97 225 ARG A CA 1
ATOM 3338 C C . ARG A 1 245 ? -17.331 39.342 67.397 1.00 13.78 225 ARG A C 1
ATOM 3339 O O . ARG A 1 245 ? -18.478 39.617 67.781 1.00 13.04 225 ARG A O 1
ATOM 3360 N N . VAL A 1 246 ? -17.011 38.188 66.822 1.00 12.22 226 VAL A N 1
ATOM 3361 C CA . VAL A 1 246 ? -17.987 37.138 66.587 1.00 13.14 226 VAL A CA 1
ATOM 3362 C C . VAL A 1 246 ? -18.497 36.567 67.920 1.00 16.28 226 VAL A C 1
ATOM 3363 O O . VAL A 1 246 ? -19.698 36.365 68.112 1.00 13.26 226 VAL A O 1
ATOM 3376 N N . ILE A 1 247 ? -17.579 36.342 68.850 1.00 12.47 227 ILE A N 1
ATOM 3377 C CA . ILE A 1 247 ? -17.944 35.797 70.148 1.00 10.08 227 ILE A CA 1
ATOM 3378 C C . ILE A 1 247 ? -18.800 36.802 70.927 1.00 12.46 227 ILE A C 1
ATOM 3379 O O . ILE A 1 247 ? -19.803 36.438 71.544 1.00 13.28 227 ILE A O 1
ATOM 3395 N N . ALA A 1 248 ? -18.410 38.074 70.905 1.00 12.71 228 ALA A N 1
ATOM 3396 C CA . ALA A 1 248 ? -19.174 39.086 71.643 1.00 9.51 228 ALA A CA 1
ATOM 3397 C C . ALA A 1 248 ? -20.549 39.338 71.026 1.00 16.82 228 ALA A C 1
ATOM 3398 O O . ALA A 1 248 ? -21.476 39.690 71.731 1.00 15.74 228 ALA A O 1
ATOM 3405 N N . ALA A 1 249 ? -20.670 39.198 69.709 1.00 13.21 229 ALA A N 1
ATOM 3406 C CA . ALA A 1 249 ? -21.953 39.389 69.050 1.00 14.20 229 ALA A CA 1
ATOM 3407 C C . ALA A 1 249 ? -22.883 38.242 69.408 1.00 15.61 229 ALA A C 1
ATOM 3408 O O . ALA A 1 249 ? -24.091 38.429 69.552 1.00 17.23 229 ALA A O 1
ATOM 3415 N N . HIS A 1 250 ? -22.308 37.060 69.556 1.00 14.67 230 HIS A N 1
ATOM 3416 C CA . HIS A 1 250 ? -23.074 35.874 69.875 1.00 13.75 230 HIS A CA 1
ATOM 3417 C C . HIS A 1 250 ? -23.595 35.914 71.313 1.00 14.11 230 HIS A C 1
ATOM 3418 O O . HIS A 1 250 ? -24.712 35.461 71.588 1.00 16.32 230 HIS A O 1
ATOM 3433 N N . ALA A 1 251 ? -22.771 36.418 72.226 1.00 17.29 231 ALA A N 1
ATOM 3434 C CA . ALA A 1 251 ? -23.044 36.308 73.662 1.00 19.06 231 ALA A CA 1
ATOM 3435 C C . ALA A 1 251 ? -22.589 37.555 74.421 1.00 12.53 231 ALA A C 1
ATOM 3436 O O . ALA A 1 251 ? -21.622 37.522 75.195 1.00 12.85 231 ALA A O 1
ATOM 3443 N N . PRO A 1 252 ? -23.280 38.676 74.190 1.00 12.07 232 PRO A N 1
ATOM 3444 C CA . PRO A 1 252 ? -22.850 39.912 74.854 1.00 11.87 232 PRO A CA 1
ATOM 3445 C C . PRO A 1 252 ? -22.978 39.854 76.380 1.00 11.93 232 PRO A C 1
ATOM 3446 O O . PRO A 1 252 ? -22.291 40.628 77.045 1.00 13.70 232 PRO A O 1
ATOM 3457 N N . GLU A 1 253 ? -23.806 38.968 76.924 1.00 12.15 233 GLU A N 1
ATOM 3458 C CA . GLU A 1 253 ? -23.895 38.826 78.383 1.00 15.66 233 GLU A CA 1
ATOM 3459 C C . GLU A 1 253 ? -22.830 37.883 78.947 1.00 13.54 233 GLU A C 1
ATOM 3460 O O . GLU A 1 253 ? -22.922 37.486 80.117 1.00 13.86 233 GLU A O 1
ATOM 3472 N N . ARG A 1 254 ? -21.842 37.512 78.129 1.00 10.29 234 ARG A N 1
ATOM 3473 C CA . ARG A 1 254 ? -20.758 36.642 78.602 1.00 9.63 234 ARG A CA 1
ATOM 3474 C C . ARG A 1 254 ? -19.329 37.146 78.344 1.00 10.53 234 ARG A C 1
ATOM 3475 O O . ARG A 1 254 ? -18.379 36.382 78.474 1.00 13.38 234 ARG A O 1
ATOM 3496 N N . ILE A 1 255 ? -19.186 38.413 77.980 1.00 9.29 235 ILE A N 1
ATOM 3497 C CA . ILE A 1 255 ? -17.875 39.040 77.862 1.00 14.69 235 ILE A CA 1
ATOM 3498 C C . ILE A 1 255 ? -17.494 39.815 79.141 1.00 11.58 235 ILE A C 1
ATOM 3499 O O . ILE A 1 255 ? -18.288 40.556 79.691 1.00 10.44 235 ILE A O 1
ATOM 3515 N N . VAL A 1 256 ? -16.266 39.622 79.610 1.00 8.34 236 VAL A N 1
ATOM 3516 C CA . VAL A 1 256 ? -15.697 40.498 80.629 1.00 8.25 236 VAL A CA 1
ATOM 3517 C C . VAL A 1 256 ? -14.400 41.142 80.115 1.00 8.59 236 VAL A C 1
ATOM 3518 O O . VAL A 1 256 ? -13.829 40.715 79.113 1.00 9.25 236 VAL A O 1
ATOM 3531 N N . TRP A 1 257 ? -13.968 42.176 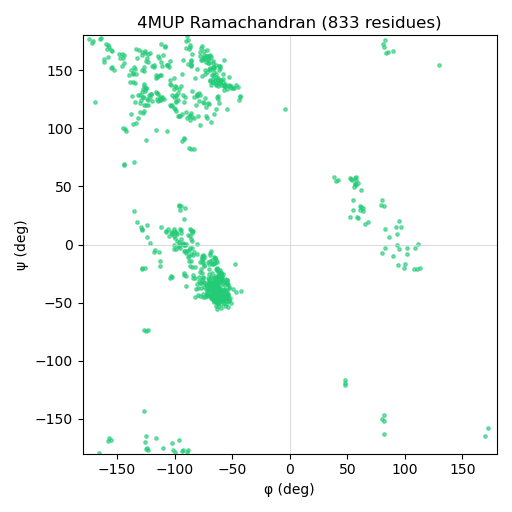80.812 1.00 10.17 237 TRP A N 1
ATOM 3532 C CA . TRP A 1 257 ? -12.855 43.001 80.374 1.00 8.69 237 TRP A CA 1
ATOM 3533 C C . TRP A 1 257 ? -11.797 43.110 81.480 1.00 10.67 237 TRP A C 1
ATOM 3534 O O . TRP A 1 257 ? -12.123 43.093 82.667 1.00 10.77 237 TRP A O 1
ATOM 3555 N N . GLY A 1 258 ? -10.533 43.245 81.094 1.00 10.21 238 GLY A N 1
ATOM 3556 C CA . GLY A 1 258 ? -9.492 43.584 82.039 1.00 9.46 238 GLY A CA 1
ATOM 3557 C C . GLY A 1 258 ? -8.295 44.289 81.428 1.00 10.30 238 GLY A C 1
ATOM 3558 O O . GLY A 1 258 ? -8.121 44.329 80.214 1.00 10.40 238 GLY A O 1
ATOM 3562 N N . THR A 1 259 ? -7.454 44.862 82.282 1.00 10.15 239 THR A N 1
ATOM 3563 C CA . THR A 1 259 ? -6.290 45.603 81.811 1.00 10.20 239 THR A CA 1
ATOM 3564 C C . THR A 1 259 ? -5.101 44.719 81.430 1.00 9.32 239 THR A C 1
ATOM 3565 O O . THR A 1 259 ? -4.335 45.068 80.549 1.00 10.15 239 THR A O 1
ATOM 3576 N N . ASN A 1 260 ? -4.933 43.603 82.139 1.00 9.47 240 ASN A N 1
ATOM 3577 C CA . ASN A 1 260 ? -3.729 42.793 82.139 1.00 9.09 240 ASN A CA 1
ATOM 3578 C C . ASN A 1 260 ? -2.550 43.531 82.792 1.00 9.62 240 ASN A C 1
ATOM 3579 O O . ASN A 1 260 ? -1.397 43.161 82.612 1.00 11.99 240 ASN A O 1
ATOM 3590 N N . TRP A 1 261 ? -2.867 44.550 83.584 1.00 11.50 241 TRP A N 1
ATOM 3591 C CA . TRP A 1 261 ? -1.875 45.283 84.355 1.00 12.05 241 TRP A CA 1
ATOM 3592 C C . TRP A 1 261 ? -1.192 44.283 85.296 1.00 12.78 241 TRP A C 1
ATOM 3593 O O . TRP A 1 261 ? -1.833 43.400 85.848 1.00 11.65 241 TRP A O 1
ATOM 3614 N N . PRO A 1 262 ? 0.114 44.418 85.505 1.00 13.89 242 PRO A N 1
ATOM 3615 C CA . PRO A 1 262 ? 1.025 45.462 85.034 1.00 11.63 242 PRO A CA 1
ATOM 3616 C C . PRO A 1 262 ? 1.781 45.138 83.742 1.00 13.00 242 PRO A C 1
ATOM 3617 O O . PRO A 1 262 ? 2.882 45.653 83.549 1.00 13.46 242 PRO A O 1
ATOM 3628 N N . HIS A 1 263 ? 1.170 44.330 82.876 1.00 11.45 243 HIS A N 1
ATOM 3629 C CA . HIS A 1 263 ? 1.732 43.995 81.568 1.00 11.80 243 HIS A CA 1
ATOM 3630 C C . HIS A 1 263 ? 3.115 43.361 81.701 1.00 16.39 243 HIS A C 1
ATOM 3631 O O . HIS A 1 263 ? 4.088 43.827 81.121 1.00 18.11 243 HIS A O 1
ATOM 3646 N N . ASN A 1 264 ? 3.166 42.256 82.434 1.00 19.05 244 ASN A N 1
ATOM 3647 C CA . ASN A 1 264 ? 4.438 41.630 82.796 1.00 16.73 244 ASN A CA 1
ATOM 3648 C C . ASN A 1 264 ? 5.265 41.166 81.597 1.00 15.32 244 ASN A C 1
ATOM 3649 O O . ASN A 1 264 ? 6.478 41.045 81.700 1.00 21.23 244 ASN A O 1
ATOM 3660 N N . SER A 1 265 ? 4.618 40.917 80.474 1.00 16.27 245 SER A N 1
ATOM 3661 C CA . SER A 1 265 ? 5.357 40.463 79.303 1.00 16.61 245 SER A CA 1
ATOM 3662 C C . SER A 1 265 ? 6.121 41.603 78.656 1.00 23.12 245 SER A C 1
ATOM 3663 O O . SER A 1 265 ? 6.934 41.363 77.759 1.00 25.30 245 SER A O 1
ATOM 3671 N N . VAL A 1 266 ? 5.885 42.836 79.105 1.00 26.26 246 VAL A N 1
ATOM 3672 C CA . VAL A 1 266 ? 6.578 44.010 78.542 1.00 26.13 246 VAL A CA 1
ATOM 3673 C C . VAL A 1 266 ? 7.772 44.466 79.397 1.00 31.81 246 VAL A C 1
ATOM 3674 O O . VAL A 1 266 ? 7.648 44.696 80.600 1.00 35.61 246 VAL A O 1
ATOM 3687 N N . ARG A 1 267 ? 8.923 44.630 78.747 1.00 37.28 247 ARG A N 1
ATOM 3688 C CA . ARG A 1 267 ? 10.188 44.811 79.446 1.00 42.03 247 ARG A CA 1
ATOM 3689 C C . ARG A 1 267 ? 10.798 46.203 79.259 1.00 47.64 247 ARG A C 1
ATOM 3690 O O . ARG A 1 267 ? 11.664 46.615 80.034 1.00 54.28 247 ARG A O 1
ATOM 3711 N N . GLU A 1 268 ? 10.351 46.923 78.234 1.00 45.94 248 GLU A N 1
ATOM 3712 C CA . GLU A 1 268 ? 10.898 48.241 77.930 1.00 46.49 248 GLU A CA 1
ATOM 3713 C C . GLU A 1 268 ? 9.802 49.289 77.887 1.00 44.95 248 GLU A C 1
ATOM 3714 O O . GLU A 1 268 ? 8.750 49.074 77.281 1.00 43.93 248 GLU A O 1
ATOM 3726 N N . THR A 1 269 ? 10.072 50.428 78.522 1.00 43.71 249 THR A N 1
ATOM 3727 C CA . THR A 1 269 ? 9.161 51.563 78.520 1.00 42.60 249 THR A CA 1
ATOM 3728 C C . THR A 1 269 ? 8.584 51.778 77.124 1.00 42.06 249 THR A C 1
ATOM 3729 O O . THR A 1 269 ? 7.394 52.042 76.965 1.00 39.46 249 THR A O 1
ATOM 3740 N N . ALA A 1 270 ? 9.425 51.625 76.107 1.00 39.63 250 ALA A N 1
ATOM 3741 C CA . ALA A 1 270 ? 8.996 51.859 74.732 1.00 38.65 250 ALA A CA 1
ATOM 3742 C C . ALA A 1 270 ? 7.805 50.998 74.273 1.00 42.21 250 ALA A C 1
ATOM 3743 O O . ALA A 1 270 ? 6.998 51.458 73.473 1.00 40.32 250 ALA A O 1
ATOM 3750 N N . ALA A 1 271 ? 7.689 49.767 74.774 1.00 39.24 251 ALA A N 1
ATOM 3751 C CA . ALA A 1 271 ? 6.662 48.831 74.298 1.00 29.92 251 ALA A CA 1
ATOM 3752 C C . ALA A 1 271 ? 5.441 48.741 75.233 1.00 32.46 251 ALA A C 1
ATOM 3753 O O . ALA A 1 271 ? 4.540 47.898 75.037 1.00 26.05 251 ALA A O 1
ATOM 3760 N N . TYR A 1 272 ? 5.398 49.605 76.245 1.00 28.53 252 TYR A N 1
ATOM 3761 C CA . TYR A 1 272 ? 4.336 49.546 77.246 1.00 28.50 252 TYR A CA 1
ATOM 3762 C C . TYR A 1 272 ? 3.053 50.166 76.701 1.00 28.35 252 TYR A C 1
ATOM 3763 O O . TYR A 1 272 ? 3.078 51.283 76.205 1.00 29.66 252 TYR A O 1
ATOM 3781 N N . PRO A 1 273 ? 1.926 49.448 76.795 1.00 24.58 253 PRO A N 1
ATOM 3782 C CA . PRO A 1 273 ? 0.710 49.937 76.153 1.00 20.88 253 PRO A CA 1
ATOM 3783 C C . PRO A 1 273 ? 0.049 51.077 76.919 1.00 25.49 253 PRO A C 1
ATOM 3784 O O . PRO A 1 273 ? 0.300 51.266 78.110 1.00 22.28 253 PRO A O 1
ATOM 3795 N N . ASP A 1 274 ? -0.776 51.841 76.217 1.00 23.92 254 ASP A N 1
ATOM 3796 C CA . ASP A 1 274 ? -1.617 52.840 76.853 1.00 22.45 254 ASP A CA 1
ATOM 3797 C C . ASP A 1 274 ? -2.929 52.168 77.226 1.00 19.32 254 ASP A C 1
ATOM 3798 O O . ASP A 1 274 ? -3.722 51.823 76.347 1.00 19.20 254 ASP A O 1
ATOM 3807 N N . ASP A 1 275 ? -3.149 51.964 78.523 1.00 17.52 255 ASP A N 1
ATOM 3808 C CA . ASP A 1 275 ? -4.314 51.212 79.005 1.00 16.17 255 ASP A CA 1
ATOM 3809 C C . ASP A 1 275 ? -5.677 51.814 78.620 1.00 16.25 255 ASP A C 1
ATOM 3810 O O . ASP A 1 275 ? -6.626 51.082 78.390 1.00 16.80 255 ASP A O 1
ATOM 3819 N N . ALA A 1 276 ? -5.793 53.138 78.515 1.00 17.37 256 ALA A N 1
ATOM 3820 C CA . ALA A 1 276 ? -7.074 53.724 78.139 1.00 15.50 256 ALA A CA 1
ATOM 3821 C C . ALA A 1 276 ? -7.373 53.467 76.675 1.00 17.16 256 ALA A C 1
ATOM 3822 O O . ALA A 1 276 ? -8.496 53.143 76.312 1.00 19.72 256 ALA A O 1
ATOM 3829 N N . ARG A 1 277 ? -6.361 53.592 75.827 1.00 17.79 257 ARG A N 1
ATOM 3830 C CA . ARG A 1 277 ? -6.560 53.328 74.414 1.00 17.52 257 ARG A CA 1
ATOM 3831 C C . ARG A 1 277 ? -6.853 51.858 74.173 1.00 18.11 257 ARG A C 1
ATOM 3832 O O . ARG A 1 277 ? -7.672 51.504 73.310 1.00 17.54 257 ARG A O 1
ATOM 3853 N N . LEU A 1 278 ? -6.155 50.997 74.905 1.00 16.92 258 LEU A N 1
ATOM 3854 C CA . LEU A 1 278 ? -6.343 49.555 74.762 1.00 16.94 258 LEU A CA 1
ATOM 3855 C C . LEU A 1 278 ? -7.783 49.190 75.162 1.00 15.88 258 LEU A C 1
ATOM 3856 O O . LEU A 1 278 ? -8.466 48.423 74.482 1.00 18.72 258 LEU A O 1
ATOM 3872 N N . ALA A 1 279 ? -8.263 49.758 76.266 1.00 13.53 259 ALA A N 1
ATOM 3873 C CA . ALA A 1 279 ? -9.643 49.563 76.640 1.00 14.91 259 ALA A CA 1
ATOM 3874 C C . ALA A 1 279 ? -10.628 50.005 75.571 1.00 13.92 259 ALA A C 1
ATOM 3875 O O . ALA A 1 279 ? -11.573 49.278 75.278 1.00 15.76 259 ALA A O 1
ATOM 3882 N N . GLU A 1 280 ? -10.450 51.202 75.007 1.00 15.53 260 GLU A N 1
ATOM 3883 C CA . GLU A 1 280 ? -11.380 51.681 73.993 1.00 17.14 260 GLU A CA 1
ATOM 3884 C C . GLU A 1 280 ? -11.386 50.714 72.815 1.00 14.10 260 GLU A C 1
ATOM 3885 O O . GLU A 1 280 ? -12.438 50.453 72.222 1.00 17.91 260 GLU A O 1
ATOM 3897 N N . LEU A 1 281 ? -10.205 50.197 72.459 1.00 14.53 261 LEU A N 1
ATOM 3898 C CA . LEU A 1 281 ? -10.093 49.336 71.287 1.00 13.89 261 LEU A CA 1
ATOM 3899 C C . LEU A 1 281 ? -10.904 48.066 71.495 1.00 13.41 261 LEU A C 1
ATOM 3900 O O . LEU A 1 281 ? -11.724 47.694 70.661 1.00 14.42 261 LEU A O 1
ATOM 3916 N N . THR A 1 282 ? -10.675 47.379 72.604 1.00 11.76 262 THR A N 1
ATOM 3917 C CA . THR A 1 282 ? -11.281 46.060 72.707 1.00 11.20 262 THR A CA 1
ATOM 3918 C C . THR A 1 282 ? -12.751 46.160 73.082 1.00 11.17 262 THR A C 1
ATOM 3919 O O . THR A 1 282 ? -13.557 45.352 72.624 1.00 12.20 262 THR A O 1
ATOM 3930 N N . LEU A 1 283 ? -13.119 47.180 73.855 1.00 12.57 263 LEU A N 1
ATOM 3931 C CA . LEU A 1 283 ? -14.527 47.405 74.129 1.00 14.84 263 LEU A CA 1
ATOM 3932 C C . LEU A 1 283 ? -15.255 47.774 72.831 1.00 13.54 263 LEU A C 1
ATOM 3933 O O . LEU A 1 283 ? -16.434 47.482 72.655 1.00 14.99 263 LEU A O 1
ATOM 3949 N N . GLY A 1 284 ? -14.533 48.398 71.904 1.00 13.93 264 GLY A N 1
ATOM 3950 C CA . GLY A 1 284 ? -15.074 48.702 70.590 1.00 15.67 264 GLY A CA 1
ATOM 3951 C C . GLY A 1 284 ? -15.409 47.496 69.729 1.00 16.45 264 GLY A C 1
ATOM 3952 O O . GLY A 1 284 ? -16.067 47.626 68.706 1.00 19.82 264 GLY A O 1
ATOM 3956 N N . TRP A 1 285 ? -14.960 46.323 70.141 1.00 12.71 265 TRP A N 1
ATOM 3957 C CA . TRP A 1 285 ? -15.259 45.097 69.425 1.00 14.80 265 TRP A CA 1
ATOM 3958 C C . TRP A 1 285 ? -16.602 44.496 69.855 1.00 16.66 265 TRP A C 1
ATOM 3959 O O . TRP A 1 285 ? -17.056 43.500 69.280 1.00 14.92 265 TRP A O 1
ATOM 3980 N N . LEU A 1 286 ? -17.208 45.056 70.901 1.00 15.11 266 LEU A N 1
ATOM 3981 C CA . LEU A 1 286 ? -18.514 44.604 71.320 1.00 14.27 266 LEU A CA 1
ATOM 3982 C C . LEU A 1 286 ? -19.593 45.122 70.379 1.00 16.03 266 LEU A C 1
ATOM 3983 O O . LEU A 1 286 ? -19.378 46.091 69.644 1.00 19.17 266 LEU A O 1
ATOM 3999 N N . PRO A 1 287 ? -20.766 44.473 70.388 1.00 15.54 267 PRO A N 1
ATOM 4000 C CA . PRO A 1 287 ? -21.760 44.841 69.377 1.00 17.94 267 PRO A CA 1
ATOM 4001 C C . PRO A 1 287 ? -22.427 46.208 69.539 1.00 19.00 267 PRO A C 1
ATOM 4002 O O . PRO A 1 287 ? -22.824 46.782 68.524 1.00 23.88 267 PRO A O 1
ATOM 4013 N N . ASP A 1 288 ? -22.566 46.725 70.757 1.00 17.21 268 ASP A N 1
ATOM 4014 C CA . ASP A 1 288 ? -23.209 48.020 70.972 1.00 18.40 268 ASP A CA 1
ATOM 4015 C C . ASP A 1 288 ? -22.942 48.536 72.379 1.00 17.54 268 ASP A C 1
ATOM 4016 O O . ASP A 1 288 ? -22.261 47.867 73.168 1.00 17.94 268 ASP A O 1
ATOM 4025 N N . GLU A 1 289 ? -23.490 49.713 72.693 1.00 19.36 269 GLU A N 1
ATOM 4026 C CA . GLU A 1 289 ? -23.257 50.353 73.990 1.00 19.64 269 GLU A CA 1
ATOM 4027 C C . GLU A 1 289 ? -23.810 49.533 75.146 1.00 20.48 269 GLU A C 1
ATOM 4028 O O . GLU A 1 289 ? -23.222 49.492 76.230 1.00 19.62 269 GLU A O 1
ATOM 4040 N N . ALA A 1 290 ? -24.953 48.891 74.949 1.00 20.71 270 ALA A N 1
ATOM 4041 C CA . ALA A 1 290 ? -25.507 48.080 76.028 1.00 16.54 270 ALA A CA 1
ATOM 4042 C C . ALA A 1 290 ? -24.523 46.961 76.367 1.00 17.36 270 ALA A C 1
ATOM 4043 O O . ALA A 1 290 ? -24.360 46.592 77.544 1.00 15.12 270 ALA A O 1
ATOM 4050 N N . ALA A 1 291 ? -23.862 46.413 75.341 1.00 16.91 271 ALA A N 1
ATOM 4051 C CA . ALA A 1 291 ? -22.929 45.317 75.577 1.00 16.86 271 ALA A CA 1
ATOM 4052 C C . ALA A 1 291 ? -21.672 45.814 76.303 1.00 14.39 271 ALA A C 1
ATOM 4053 O O . ALA A 1 291 ? -21.076 45.088 77.096 1.00 13.93 271 ALA A O 1
ATOM 4060 N N . ARG A 1 292 ? -21.271 47.051 76.028 1.00 15.68 272 ARG A N 1
ATOM 4061 C CA . ARG A 1 292 ? -20.131 47.637 76.722 1.00 13.74 272 ARG A CA 1
ATOM 4062 C C . ARG A 1 292 ? -20.457 47.811 78.201 1.00 16.86 272 ARG A C 1
ATOM 4063 O O . ARG A 1 292 ? -19.618 47.524 79.038 1.00 13.88 272 ARG A O 1
ATOM 4084 N N . HIS A 1 293 ? -21.670 48.268 78.529 1.00 16.23 273 HIS A N 1
ATOM 4085 C CA . HIS A 1 293 ? -22.041 48.400 79.930 1.00 14.37 273 HIS A CA 1
ATOM 4086 C C . HIS A 1 293 ? -22.068 47.023 80.594 1.00 16.47 273 HIS A C 1
ATOM 4087 O O . HIS A 1 293 ? -21.536 46.847 81.700 1.00 12.90 273 HIS A O 1
ATOM 4102 N N . ARG A 1 294 ? -22.665 46.040 79.915 1.00 11.39 274 ARG A N 1
ATOM 4103 C CA . ARG A 1 294 ? -22.647 44.662 80.430 1.00 11.80 274 ARG A CA 1
ATOM 4104 C C . ARG A 1 294 ? -21.225 44.170 80.691 1.00 10.17 274 ARG A C 1
ATOM 4105 O O . ARG A 1 294 ? -20.935 43.501 81.703 1.00 11.89 274 ARG A O 1
ATOM 4126 N N . ALA A 1 295 ? -20.336 44.409 79.731 1.00 10.93 275 ALA A N 1
ATOM 4127 C CA . ALA A 1 295 ? -19.000 43.846 79.838 1.00 13.20 275 ALA A CA 1
ATOM 4128 C C . ALA A 1 295 ? -18.272 44.419 81.053 1.00 10.41 275 ALA A C 1
ATOM 4129 O O . ALA A 1 295 ? -17.436 43.736 81.649 1.00 11.12 275 ALA A O 1
ATOM 4136 N N . LEU A 1 296 ? -18.572 45.666 81.390 1.00 13.42 276 LEU A N 1
ATOM 4137 C CA . LEU A 1 296 ? -17.872 46.354 82.462 1.00 11.74 276 LEU A CA 1
ATOM 4138 C C . LEU A 1 296 ? -18.531 46.214 83.841 1.00 11.85 276 LEU A C 1
ATOM 4139 O O . LEU A 1 296 ? -17.845 46.357 84.859 1.00 10.97 276 LEU A O 1
ATOM 4155 N N . VAL A 1 297 ? -19.845 45.951 83.882 1.00 10.21 277 VAL A N 1
ATOM 4156 C CA . VAL A 1 297 ? -20.584 45.965 85.143 1.00 10.02 277 VAL A CA 1
ATOM 4157 C C . VAL A 1 297 ? -21.374 44.665 85.380 1.00 10.53 277 VAL A C 1
ATOM 4158 O O . VAL A 1 297 ? -20.972 43.823 86.177 1.00 9.35 277 VAL A O 1
ATOM 4171 N N . GLU A 1 298 ? -22.473 44.461 84.660 1.00 11.20 278 GLU A N 1
ATOM 4172 C CA . GLU A 1 298 ? -23.341 43.326 84.961 1.00 14.37 278 GLU A CA 1
ATOM 4173 C C . GLU A 1 298 ? -22.688 41.964 84.754 1.00 11.20 278 GLU A C 1
ATOM 4174 O O . GLU A 1 298 ? -22.921 41.040 85.516 1.00 12.00 278 GLU A O 1
ATOM 4186 N N . ASN A 1 299 ? -21.911 41.816 83.691 1.00 9.69 279 ASN A N 1
ATOM 4187 C CA . ASN A 1 299 ? -21.296 40.533 83.411 1.00 8.94 279 ASN A CA 1
ATOM 4188 C C . ASN A 1 299 ? -20.272 40.118 84.474 1.00 10.63 279 ASN A C 1
ATOM 4189 O O . ASN A 1 299 ? -20.324 38.989 84.971 1.00 9.26 279 ASN A O 1
ATOM 4200 N N . PRO A 1 300 ? -19.330 41.018 84.846 1.00 9.97 280 PRO A N 1
ATOM 4201 C CA . PRO A 1 300 ? -18.446 40.613 85.945 1.00 7.66 280 PRO A CA 1
ATOM 4202 C C . PRO A 1 300 ? -19.212 40.430 87.271 1.00 9.59 280 PRO A C 1
ATOM 4203 O O . PRO A 1 300 ? -18.885 39.541 88.057 1.00 10.64 280 PRO A O 1
ATOM 4214 N N . GLU A 1 301 ? -20.263 41.210 87.510 1.00 9.57 281 GLU A N 1
ATOM 4215 C CA . GLU A 1 301 ? -21.048 40.969 88.719 1.00 9.46 281 GLU A CA 1
ATOM 4216 C C . GLU A 1 301 ? -21.607 39.539 88.749 1.00 11.93 281 GLU A C 1
ATOM 4217 O O . GLU A 1 301 ? -21.663 38.896 89.786 1.00 10.94 281 GLU A O 1
ATOM 4229 N N . ALA A 1 302 ? -22.047 39.048 87.604 1.00 10.99 282 ALA A N 1
ATOM 4230 C CA . ALA A 1 302 ? -22.542 37.677 87.512 1.00 11.28 282 ALA A CA 1
ATOM 4231 C C . ALA A 1 302 ? -21.427 36.624 87.619 1.00 12.09 282 ALA A C 1
ATOM 4232 O O . ALA A 1 302 ? -21.573 35.612 88.294 1.00 10.73 282 ALA A O 1
ATOM 4239 N N . LEU A 1 303 ? -20.318 36.854 86.944 1.00 8.72 283 LEU A N 1
ATOM 4240 C CA . LEU A 1 303 ? -19.212 35.888 86.926 1.00 7.36 283 LEU A CA 1
ATOM 4241 C C . LEU A 1 303 ? -18.647 35.671 88.344 1.00 9.06 283 LEU A C 1
ATOM 4242 O O . LEU A 1 303 ? -18.394 34.540 88.769 1.00 10.03 283 LEU A O 1
ATOM 4258 N N . PHE A 1 304 ? -18.438 36.770 89.063 1.00 9.30 284 PHE A N 1
ATOM 4259 C CA . PHE A 1 304 ? -17.781 36.732 90.374 1.00 6.81 284 PHE A CA 1
ATOM 4260 C C . PHE A 1 304 ? -18.771 36.770 91.547 1.00 10.38 284 PHE A C 1
ATOM 4261 O O . PHE A 1 304 ? -18.370 36.625 92.702 1.00 9.77 284 PHE A O 1
ATOM 4278 N N . LYS A 1 305 ? -20.052 36.916 91.227 1.00 8.35 285 LYS A N 1
ATOM 4279 C CA . LYS A 1 305 ? -21.115 37.101 92.216 1.00 8.31 285 LYS A CA 1
ATOM 4280 C C . LYS A 1 305 ? -20.861 38.262 93.166 1.00 10.51 285 LYS A C 1
ATOM 4281 O O . LYS A 1 305 ? -20.896 38.114 94.399 1.00 10.56 285 LYS A O 1
ATOM 4300 N N . LEU A 1 306 ? -20.644 39.441 92.589 1.00 9.84 286 LEU A N 1
ATOM 4301 C CA . LEU A 1 306 ? -20.488 40.665 93.359 1.00 10.42 286 LEU A CA 1
ATOM 4302 C C . LEU A 1 306 ? -21.819 41.295 93.657 1.00 12.57 286 LEU A C 1
ATOM 4303 O O . LEU A 1 306 ? -22.790 41.111 92.926 1.00 11.35 286 LEU A O 1
ATOM 4319 N N . SER A 1 307 ? -21.851 42.074 94.729 1.00 9.63 287 SER A N 1
ATOM 4320 C CA . SER A 1 307 ? -23.021 42.897 95.035 1.00 14.15 287 SER A CA 1
ATOM 4321 C C . SER A 1 307 ? -23.238 43.877 93.900 1.00 10.93 287 SER A C 1
ATOM 4322 O O . SER A 1 307 ? -22.281 44.351 93.321 1.00 14.39 287 SER A O 1
ATOM 4330 N N . PRO A 1 308 ? -24.489 44.136 93.548 1.00 14.93 288 PRO A N 1
ATOM 4331 C CA . PRO A 1 308 ? -24.716 45.001 92.386 1.00 19.64 288 PRO A CA 1
ATOM 4332 C C . PRO A 1 308 ? -24.409 46.455 92.710 1.00 20.43 288 PRO A C 1
ATOM 4333 O O . PRO A 1 308 ? -24.608 46.886 93.836 1.00 24.46 288 PRO A O 1
ATOM 4344 N N . VAL A 1 309 ? -23.907 47.206 91.736 1.00 19.34 289 VAL A N 1
ATOM 4345 C CA . VAL A 1 309 ? -23.444 48.563 92.020 1.00 31.65 289 VAL A CA 1
ATOM 4346 C C . VAL A 1 309 ? -24.625 49.495 92.290 1.00 43.46 289 VAL A C 1
ATOM 4347 O O . VAL A 1 309 ? -25.569 49.554 91.500 1.00 51.44 289 VAL A O 1
ATOM 4360 N N . LEU B 1 24 ? 15.437 18.758 38.070 1.00 40.49 4 LEU B N 1
ATOM 4361 C CA . LEU B 1 24 ? 15.761 19.882 38.947 1.00 42.85 4 LEU B CA 1
ATOM 4362 C C . LEU B 1 24 ? 15.885 19.474 40.408 1.00 42.03 4 LEU B C 1
ATOM 4363 O O . LEU B 1 24 ? 15.022 18.783 40.949 1.00 43.27 4 LEU B O 1
ATOM 4378 N N . VAL B 1 25 ? 16.959 19.930 41.042 1.00 37.96 5 VAL B N 1
ATOM 4379 C CA . VAL B 1 25 ? 17.131 19.802 42.484 1.00 37.37 5 VAL B CA 1
ATOM 4380 C C . VAL B 1 25 ? 17.413 21.189 43.072 1.00 41.39 5 VAL B C 1
ATOM 4381 O O . VAL B 1 25 ? 18.258 21.932 42.560 1.00 33.56 5 VAL B O 1
ATOM 4394 N N . ARG B 1 26 ? 16.709 21.538 44.147 1.00 33.71 6 ARG B N 1
ATOM 4395 C CA . ARG B 1 26 ? 16.832 22.866 44.744 1.00 29.64 6 ARG B CA 1
ATOM 4396 C C . ARG B 1 26 ? 17.847 22.925 45.889 1.00 35.98 6 ARG B C 1
ATOM 4397 O O . ARG B 1 26 ? 17.879 22.048 46.760 1.00 41.20 6 ARG B O 1
ATOM 4418 N N . LYS B 1 27 ? 18.662 23.976 45.881 1.00 30.04 7 LYS B N 1
ATOM 4419 C CA . LYS B 1 27 ? 19.629 24.232 46.947 1.00 34.56 7 LYS B CA 1
ATOM 4420 C C . LYS B 1 27 ? 18.936 24.776 48.197 1.00 35.67 7 LYS B C 1
ATOM 4421 O O . LYS B 1 27 ? 18.286 25.817 48.145 1.00 27.76 7 LYS B O 1
ATOM 4440 N N . LEU B 1 28 ? 19.106 24.077 49.316 1.00 38.26 8 LEU B N 1
ATOM 4441 C CA . LEU B 1 28 ? 18.441 24.432 50.567 1.00 39.33 8 LEU B CA 1
ATOM 4442 C C . LEU B 1 28 ? 19.421 24.705 51.714 1.00 41.43 8 LEU B C 1
ATOM 4443 O O . LEU B 1 28 ? 19.004 25.008 52.840 1.00 40.23 8 LEU B O 1
ATOM 4459 N N . SER B 1 29 ? 20.719 24.606 51.430 1.00 38.28 9 SER B N 1
ATOM 4460 C CA . SER B 1 29 ? 21.741 24.911 52.424 1.00 39.45 9 SER B CA 1
ATOM 4461 C C . SER B 1 29 ? 22.967 25.558 51.792 1.00 42.67 9 SER B C 1
ATOM 4462 O O . SER B 1 29 ? 23.188 25.444 50.587 1.00 42.11 9 SER B O 1
ATOM 4470 N N . GLY B 1 30 ? 23.759 26.227 52.623 1.00 35.57 10 GLY B N 1
ATOM 4471 C CA . GLY B 1 30 ? 24.985 26.875 52.191 1.00 43.87 10 GLY B CA 1
ATOM 4472 C C . GLY B 1 30 ? 25.570 27.716 53.315 1.00 40.35 10 GLY B C 1
ATOM 4473 O O . GLY B 1 30 ? 25.287 27.474 54.492 1.00 36.31 10 GLY B O 1
ATOM 4477 N N . THR B 1 31 ? 26.403 28.692 52.973 1.00 29.78 11 THR B N 1
ATOM 4478 C CA . THR B 1 31 ? 26.939 29.591 53.992 1.00 39.72 11 THR B CA 1
ATOM 4479 C C . THR B 1 31 ? 26.070 30.840 54.100 1.00 33.28 11 THR B C 1
ATOM 4480 O O . THR B 1 31 ? 25.506 31.304 53.114 1.00 29.77 11 THR B O 1
ATOM 4491 N N . ALA B 1 32 ? 25.982 31.368 55.312 1.00 33.77 12 ALA B N 1
ATOM 4492 C CA . ALA B 1 32 ? 25.002 32.378 55.668 1.00 36.23 12 ALA B CA 1
ATOM 4493 C C . ALA B 1 32 ? 25.292 33.737 55.029 1.00 29.64 12 ALA B C 1
ATOM 4494 O O . ALA B 1 32 ? 26.434 34.031 54.692 1.00 28.99 12 ALA B O 1
ATOM 4501 N N . PRO B 1 33 ? 24.246 34.577 54.882 1.00 24.48 13 PRO B N 1
ATOM 4502 C CA . PRO B 1 33 ? 24.389 35.943 54.373 1.00 22.34 13 PRO B CA 1
ATOM 4503 C C . PRO B 1 33 ? 25.264 36.804 55.278 1.00 26.20 13 PRO B C 1
ATOM 4504 O O . PRO B 1 33 ? 25.193 36.675 56.505 1.00 30.05 13 PRO B O 1
ATOM 4515 N N . ASN B 1 34 ? 26.062 37.678 54.679 1.00 30.53 14 ASN B N 1
ATOM 4516 C CA . ASN B 1 34 ? 26.828 38.657 55.434 1.00 31.76 14 ASN B CA 1
ATOM 4517 C C . ASN B 1 34 ? 26.456 40.075 54.994 1.00 33.37 14 ASN B C 1
ATOM 4518 O O . ASN B 1 34 ? 26.480 40.378 53.807 1.00 39.51 14 ASN B O 1
ATOM 4529 N N . PRO B 1 35 ? 26.092 40.946 55.949 1.00 28.80 15 PRO B N 1
ATOM 4530 C CA . PRO B 1 35 ? 25.999 40.609 57.370 1.00 32.67 15 PRO B CA 1
ATOM 4531 C C . PRO B 1 35 ? 24.805 39.713 57.647 1.00 30.12 15 PRO B C 1
ATOM 4532 O O . PRO B 1 35 ? 23.942 39.572 56.784 1.00 29.10 15 PRO B O 1
ATOM 4543 N N . ALA B 1 36 ? 24.758 39.125 58.839 1.00 26.27 16 ALA B N 1
ATOM 4544 C CA . ALA B 1 36 ? 23.642 38.284 59.242 1.00 24.91 16 ALA B CA 1
ATOM 4545 C C . ALA B 1 36 ? 22.340 39.067 59.182 1.00 25.40 16 ALA B C 1
ATOM 4546 O O . ALA B 1 36 ? 22.324 40.271 59.431 1.00 25.51 16 ALA B O 1
ATOM 4553 N N . PHE B 1 37 ? 21.245 38.389 58.850 1.00 19.21 17 PHE B N 1
ATOM 4554 C CA . PHE B 1 37 ? 19.935 39.010 58.968 1.00 23.17 17 PHE B CA 1
ATOM 4555 C C . PHE B 1 37 ? 19.664 39.352 60.436 1.00 20.19 17 PHE B C 1
ATOM 4556 O O . PHE B 1 37 ? 20.022 38.598 61.344 1.00 20.96 17 PHE B O 1
ATOM 4573 N N . PRO B 1 38 ? 19.034 40.505 60.668 1.00 20.24 18 PRO B N 1
ATOM 4574 C CA . PRO B 1 38 ? 18.597 40.833 62.022 1.00 20.67 18 PRO B CA 1
ATOM 4575 C C . PRO B 1 38 ? 17.450 39.935 62.441 1.00 23.93 18 PRO B C 1
ATOM 4576 O O . PRO B 1 38 ? 16.721 39.378 61.607 1.00 20.39 18 PRO B O 1
ATOM 4587 N N . ARG B 1 39 ? 17.301 39.798 63.752 1.00 21.73 19 ARG B N 1
ATOM 4588 C CA . ARG B 1 39 ? 16.138 39.149 64.342 1.00 20.99 19 ARG B CA 1
ATOM 4589 C C . ARG B 1 39 ? 14.849 39.744 63.784 1.00 16.49 19 ARG B C 1
ATOM 4590 O O . ARG B 1 39 ? 14.697 40.962 63.690 1.00 19.22 19 ARG B O 1
ATOM 4611 N N . GLY B 1 40 ? 13.923 38.865 63.424 1.00 15.46 20 GLY B N 1
ATOM 4612 C CA . GLY B 1 40 ? 12.628 39.259 62.913 1.00 16.77 20 GLY B CA 1
ATOM 4613 C C . GLY B 1 40 ? 12.520 39.356 61.395 1.00 14.75 20 GLY B C 1
ATOM 4614 O O . GLY B 1 40 ? 11.466 39.682 60.880 1.00 15.71 20 GLY B O 1
ATOM 4618 N N . ALA B 1 41 ? 13.597 39.078 60.690 1.00 13.68 21 ALA B N 1
ATOM 4619 C CA . ALA B 1 41 ? 13.647 39.332 59.247 1.00 17.52 21 ALA B CA 1
ATOM 4620 C C . ALA B 1 41 ? 12.519 38.616 58.515 1.00 18.51 21 ALA B C 1
ATOM 4621 O O . ALA B 1 41 ? 12.242 37.432 58.769 1.00 14.69 21 ALA B O 1
ATOM 4628 N N . VAL B 1 42 ? 11.897 39.330 57.575 1.00 10.87 22 VAL B N 1
ATOM 4629 C CA . VAL B 1 42 ? 10.742 38.852 56.879 1.00 10.19 22 VAL B CA 1
ATOM 4630 C C . VAL B 1 42 ? 11.066 38.592 55.421 1.00 15.73 22 VAL B C 1
ATOM 4631 O O . VAL B 1 42 ? 11.527 39.491 54.710 1.00 12.35 22 VAL B O 1
ATOM 4644 N N . ASP B 1 43 ? 10.802 37.369 54.974 1.00 10.43 23 ASP B N 1
ATOM 4645 C CA . ASP B 1 43 ? 10.780 37.058 53.539 1.00 11.13 23 ASP B CA 1
ATOM 4646 C C . ASP B 1 43 ? 9.382 37.400 53.013 1.00 9.41 23 ASP B C 1
ATOM 4647 O O . ASP B 1 43 ? 8.385 36.722 53.359 1.00 9.24 23 ASP B O 1
ATOM 4656 N N . THR B 1 44 ? 9.279 38.456 52.207 1.00 8.29 24 THR B N 1
ATOM 4657 C CA . THR B 1 44 ? 7.968 38.901 51.731 1.00 5.63 24 THR B CA 1
ATOM 4658 C C . THR B 1 44 ? 7.528 38.274 50.424 1.00 6.00 24 THR B C 1
ATOM 4659 O O . THR B 1 44 ? 6.470 38.606 49.927 1.00 7.99 24 THR B O 1
ATOM 4670 N N . GLN B 1 45 ? 8.348 37.392 49.849 1.00 8.92 25 GLN B N 1
ATOM 4671 C CA . GLN B 1 45 ? 8.015 36.866 48.517 1.00 6.52 25 GLN B CA 1
ATOM 4672 C C . GLN B 1 45 ? 8.389 35.421 48.369 1.00 8.19 25 GLN B C 1
ATOM 4673 O O . GLN B 1 45 ? 9.544 35.078 48.117 1.00 9.18 25 GLN B O 1
ATOM 4687 N N . MET B 1 46 ? 7.405 34.544 48.512 1.00 7.28 26 MET B N 1
ATOM 4688 C CA . MET B 1 46 ? 7.643 33.132 48.304 1.00 8.02 26 MET B CA 1
ATOM 4689 C C . MET B 1 46 ? 6.307 32.424 48.076 1.00 9.46 26 MET B C 1
ATOM 4690 O O . MET B 1 46 ? 5.240 32.939 48.441 1.00 8.71 26 MET B O 1
ATOM 4704 N N . HIS B 1 47 ? 6.372 31.267 47.421 1.00 9.43 27 HIS B N 1
ATOM 4705 C CA . HIS B 1 47 ? 5.245 30.350 47.322 1.00 9.03 27 HIS B CA 1
ATOM 4706 C C . HIS B 1 47 ? 5.601 29.021 47.995 1.00 12.86 27 HIS B C 1
ATOM 4707 O O . HIS B 1 47 ? 6.769 28.612 48.049 1.00 12.14 27 HIS B O 1
ATOM 4722 N N . MET B 1 48 ? 4.566 28.344 48.480 1.00 9.63 28 MET B N 1
ATOM 4723 C CA . MET B 1 48 ? 4.697 27.048 49.143 1.00 13.67 28 MET B CA 1
ATOM 4724 C C . MET B 1 48 ? 3.610 26.109 48.630 1.00 10.63 28 MET B C 1
ATOM 4725 O O . MET B 1 48 ? 2.507 26.551 48.274 1.00 11.65 28 MET B O 1
ATOM 4739 N N . TYR B 1 49 ? 3.938 24.821 48.575 1.00 13.89 29 TYR B N 1
ATOM 4740 C CA . TYR B 1 49 ? 3.062 23.824 47.976 1.00 16.80 29 TYR B CA 1
ATOM 4741 C C . TYR B 1 49 ? 2.972 22.610 48.873 1.00 15.87 29 TYR B C 1
ATOM 4742 O O . TYR B 1 49 ? 3.994 22.005 49.216 1.00 19.39 29 TYR B O 1
ATOM 4760 N N . LEU B 1 50 ? 1.744 22.279 49.272 1.00 14.55 30 LEU B N 1
ATOM 4761 C CA . LEU B 1 50 ? 1.485 21.026 49.990 1.00 15.27 30 LEU B CA 1
ATOM 4762 C C . LEU B 1 50 ? 0.923 19.963 49.051 1.00 13.78 30 LEU B C 1
ATOM 4763 O O . LEU B 1 50 ? 0.114 20.251 48.159 1.00 17.17 30 LEU B O 1
ATOM 4779 N N . PRO B 1 51 ? 1.318 18.706 49.269 1.00 14.75 31 PRO B N 1
ATOM 4780 C CA . PRO B 1 51 ? 0.805 17.654 48.391 1.00 17.16 31 PRO B CA 1
ATOM 4781 C C . PRO B 1 51 ? -0.693 17.445 48.591 1.00 20.21 31 PRO B C 1
ATOM 4782 O O . PRO B 1 51 ? -1.157 17.471 49.726 1.00 19.41 31 PRO B O 1
ATOM 4793 N N . GLY B 1 52 ? -1.423 17.230 47.501 1.00 18.49 32 GLY B N 1
ATOM 4794 C CA . GLY B 1 52 ? -2.842 16.960 47.583 1.00 21.17 32 GLY B CA 1
ATOM 4795 C C . GLY B 1 52 ? -3.702 18.159 47.248 1.00 20.89 32 GLY B C 1
ATOM 4796 O O . GLY B 1 52 ? -4.923 18.038 47.249 1.00 18.77 32 GLY B O 1
ATOM 4800 N N . TYR B 1 53 ? -3.069 19.307 46.981 1.00 16.98 33 TYR B N 1
ATOM 4801 C CA . TYR B 1 53 ? -3.751 20.486 46.456 1.00 16.24 33 TYR B CA 1
ATOM 4802 C C . TYR B 1 53 ? -3.385 20.677 44.995 1.00 18.15 33 TYR B C 1
ATOM 4803 O O . TYR B 1 53 ? -2.344 21.267 44.663 1.00 19.97 33 TYR B O 1
ATOM 4821 N N . PRO B 1 54 ? -4.259 20.203 44.106 1.00 17.41 34 PRO B N 1
ATOM 4822 C CA . PRO B 1 54 ? -3.915 20.200 42.681 1.00 21.50 34 PRO B CA 1
ATOM 4823 C C . PRO B 1 54 ? -3.963 21.598 42.079 1.00 14.05 34 PRO B C 1
ATOM 4824 O O . PRO B 1 54 ? -4.571 22.524 42.625 1.00 14.68 34 PRO B O 1
ATOM 4835 N N . ALA B 1 55 ? -3.289 21.758 40.948 1.00 15.60 35 ALA B N 1
ATOM 4836 C CA . ALA B 1 55 ? -3.404 22.995 40.197 1.00 17.19 35 ALA B CA 1
ATOM 4837 C C . ALA B 1 55 ? -4.818 23.116 39.674 1.00 21.77 35 ALA B C 1
ATOM 4838 O O . ALA B 1 55 ? -5.498 22.103 39.432 1.00 19.55 35 ALA B O 1
ATOM 4845 N N . LEU B 1 56 ? -5.252 24.353 39.486 1.00 19.16 36 LEU B N 1
ATOM 4846 C CA . LEU B 1 56 ? -6.549 24.635 38.907 1.00 23.60 36 LEU B CA 1
ATOM 4847 C C . LEU B 1 56 ? -6.395 25.089 37.460 1.00 20.51 36 LEU B C 1
ATOM 4848 O O . LEU B 1 56 ? -5.336 25.587 37.069 1.00 20.61 36 LEU B O 1
ATOM 4864 N N . PRO B 1 57 ? -7.467 24.943 36.672 1.00 26.77 37 PRO B N 1
ATOM 4865 C CA . PRO B 1 57 ? -7.478 25.416 35.287 1.00 26.34 37 PRO B CA 1
ATOM 4866 C C . PRO B 1 57 ? -7.171 26.906 35.185 1.00 29.83 37 PRO B C 1
ATOM 4867 O O . PRO B 1 57 ? -7.727 27.717 35.936 1.00 25.89 37 PRO B O 1
ATOM 4878 N N . GLY B 1 58 ? -6.284 27.258 34.267 1.00 28.36 38 GLY B N 1
ATOM 4879 C CA . GLY B 1 58 ? -5.955 28.647 34.012 1.00 22.32 38 GLY B CA 1
ATOM 4880 C C . GLY B 1 58 ? -4.540 29.029 34.391 1.00 19.09 38 GLY B C 1
ATOM 4881 O O . GLY B 1 58 ? -4.027 30.035 33.921 1.00 24.81 38 GLY B O 1
ATOM 4885 N N . GLY B 1 59 ? -3.917 28.238 35.266 1.00 20.48 39 GLY B N 1
ATOM 4886 C CA . GLY B 1 59 ? -2.566 28.521 35.712 1.00 25.39 39 GLY B CA 1
ATOM 4887 C C . GLY B 1 59 ? -1.547 27.629 35.029 1.00 22.47 39 GLY B C 1
ATOM 4888 O O . GLY B 1 59 ? -1.883 26.910 34.093 1.00 25.17 39 GLY B O 1
ATOM 4892 N N . PRO B 1 60 ? -0.291 27.681 35.501 1.00 21.61 40 PRO B N 1
ATOM 4893 C CA . PRO B 1 60 ? 0.873 27.013 34.900 1.00 26.58 40 PRO B CA 1
ATOM 4894 C C . PRO B 1 60 ? 1.080 25.551 35.289 1.00 35.55 40 PRO B C 1
ATOM 4895 O O . PRO B 1 60 ? 1.957 24.897 34.719 1.00 37.69 40 PRO B O 1
ATOM 4906 N N . GLY B 1 61 ? 0.322 25.049 36.252 1.00 35.96 41 GLY B N 1
ATOM 4907 C CA . GLY B 1 61 ? 0.608 23.738 36.799 1.00 35.52 41 GLY B CA 1
ATOM 4908 C C . GLY B 1 61 ? 1.565 23.865 37.968 1.00 33.33 41 GLY B C 1
ATOM 4909 O O . GLY B 1 61 ? 2.170 24.920 38.171 1.00 26.41 41 GLY B O 1
ATOM 4913 N N . LEU B 1 62 ? 1.692 22.790 38.739 1.00 27.66 42 LEU B N 1
ATOM 4914 C CA . LEU B 1 62 ? 2.575 22.765 39.898 1.00 20.99 42 LEU B CA 1
ATOM 4915 C C . LEU B 1 62 ? 4.038 22.861 39.484 1.00 24.80 42 LEU B C 1
ATOM 4916 O O . LEU B 1 62 ? 4.379 22.553 38.340 1.00 28.40 42 LEU B O 1
ATOM 4932 N N . PRO B 1 63 ? 4.911 23.299 40.412 1.00 20.14 43 PRO B N 1
ATOM 4933 C CA . PRO B 1 63 ? 6.351 23.437 40.156 1.00 27.31 43 PRO B CA 1
ATOM 4934 C C . PRO B 1 63 ? 7.015 22.114 39.785 1.00 32.40 43 PRO B C 1
ATOM 4935 O O . PRO B 1 63 ? 6.545 21.046 40.192 1.00 34.86 43 PRO B O 1
ATOM 4946 N N . PRO B 1 64 ? 8.125 22.189 39.038 1.00 48.40 44 PRO B N 1
ATOM 4947 C CA . PRO B 1 64 ? 8.928 21.009 38.709 1.00 49.65 44 PRO B CA 1
ATOM 4948 C C . PRO B 1 64 ? 9.724 20.499 39.910 1.00 48.11 44 PRO B C 1
ATOM 4949 O O . PRO B 1 64 ? 9.925 21.220 40.893 1.00 41.04 44 PRO B O 1
ATOM 4960 N N . GLY B 1 65 ? 10.180 19.257 39.818 1.00 50.88 45 GLY B N 1
ATOM 4961 C CA . GLY B 1 65 ? 11.014 18.676 40.849 1.00 48.72 45 GLY B CA 1
ATOM 4962 C C . GLY B 1 65 ? 10.188 18.155 42.001 1.00 41.86 45 GLY B C 1
ATOM 4963 O O . GLY B 1 65 ? 8.986 17.936 41.868 1.00 37.94 45 GLY B O 1
ATOM 4967 N N . ALA B 1 66 ? 10.840 17.931 43.133 1.00 31.52 46 ALA B N 1
ATOM 4968 C CA . ALA B 1 66 ? 10.119 17.558 44.325 1.00 24.89 46 ALA B CA 1
ATOM 4969 C C . ALA B 1 66 ? 9.237 18.761 44.664 1.00 24.36 46 ALA B C 1
ATOM 4970 O O . ALA B 1 66 ? 9.680 19.893 44.541 1.00 25.60 46 ALA B O 1
ATOM 4977 N N . LEU B 1 67 ? 8.001 18.514 45.082 1.00 24.18 47 LEU B N 1
ATOM 4978 C CA . LEU B 1 67 ? 7.087 19.602 45.396 1.00 20.35 47 LEU B CA 1
ATOM 4979 C C . LEU B 1 67 ? 7.678 20.415 46.543 1.00 21.69 47 LEU B C 1
ATOM 4980 O O . LEU B 1 67 ? 7.918 19.882 47.629 1.00 23.38 47 LEU B O 1
ATOM 4996 N N . PRO B 1 68 ? 7.906 21.719 46.326 1.00 16.85 48 PRO B N 1
ATOM 4997 C CA . PRO B 1 68 ? 8.564 22.503 47.378 1.00 18.22 48 PRO B CA 1
ATOM 4998 C C . PRO B 1 68 ? 7.609 22.921 48.501 1.00 19.40 48 PRO B C 1
ATOM 4999 O O . PRO B 1 68 ? 6.731 23.756 48.298 1.00 16.72 48 PRO B O 1
ATOM 5010 N N . GLY B 1 69 ? 7.792 22.332 49.679 1.00 19.54 49 GLY B N 1
ATOM 5011 C CA . GLY B 1 69 ? 6.855 22.533 50.776 1.00 17.94 49 GLY B CA 1
ATOM 5012 C C . GLY B 1 69 ? 7.478 23.035 52.061 1.00 19.67 49 GLY B C 1
ATOM 5013 O O . GLY B 1 69 ? 8.604 23.515 52.083 1.00 19.75 49 GLY B O 1
ATOM 5017 N N . PRO B 1 70 ? 6.726 22.939 53.166 1.00 17.31 50 PRO B N 1
ATOM 5018 C CA . PRO B 1 70 ? 7.172 23.472 54.452 1.00 18.63 50 PRO B CA 1
ATOM 5019 C C . PRO B 1 70 ? 8.545 22.974 54.909 1.00 20.48 50 PRO B C 1
ATOM 5020 O O . PRO B 1 70 ? 9.342 23.768 55.429 1.00 18.46 50 PRO B O 1
ATOM 5031 N N . GLU B 1 71 ? 8.804 21.682 54.744 1.00 22.78 51 GLU B N 1
ATOM 5032 C CA . GLU B 1 71 ? 10.049 21.097 55.223 1.00 24.37 51 GLU B CA 1
ATOM 5033 C C . GLU B 1 71 ? 11.259 21.719 54.508 1.00 20.31 51 GLU B C 1
ATOM 5034 O O . GLU B 1 71 ? 12.235 22.100 55.151 1.00 21.77 51 GLU B O 1
ATOM 5046 N N . ASP B 1 72 ? 11.166 21.846 53.186 1.00 17.98 52 ASP B N 1
ATOM 5047 C CA . ASP B 1 72 ? 12.212 22.471 52.399 1.00 20.53 52 ASP B CA 1
ATOM 5048 C C . ASP B 1 72 ? 12.387 23.933 52.778 1.00 17.56 52 ASP B C 1
ATOM 5049 O O . ASP B 1 72 ? 13.505 24.411 52.921 1.00 18.15 52 ASP B O 1
ATOM 5058 N N . TYR B 1 73 ? 11.282 24.651 52.933 1.00 16.27 53 TYR B N 1
ATOM 5059 C CA . TYR B 1 73 ? 11.390 26.075 53.211 1.00 18.86 53 TYR B CA 1
ATOM 5060 C C . TYR B 1 73 ? 11.954 26.315 54.610 1.00 16.10 53 TYR B C 1
ATOM 5061 O O . TYR B 1 73 ? 12.701 27.261 54.823 1.00 16.06 53 TYR B O 1
ATOM 5079 N N . ARG B 1 74 ? 11.618 25.454 55.566 1.00 16.97 54 ARG B N 1
ATOM 5080 C CA . ARG B 1 74 ? 12.143 25.642 56.921 1.00 20.59 54 ARG B CA 1
ATOM 5081 C C . ARG B 1 74 ? 13.673 25.571 56.887 1.00 20.40 54 ARG B C 1
ATOM 5082 O O . ARG B 1 74 ? 14.367 26.320 57.571 1.00 20.36 54 ARG B O 1
ATOM 5103 N N . ARG B 1 75 ? 14.190 24.673 56.063 1.00 19.08 55 ARG B N 1
ATOM 5104 C CA . ARG B 1 75 ? 15.628 24.580 55.855 1.00 23.52 55 ARG B CA 1
ATOM 5105 C C . ARG B 1 75 ? 16.188 25.901 55.327 1.00 22.86 55 ARG B C 1
ATOM 5106 O O . ARG B 1 75 ? 17.249 26.371 55.756 1.00 20.75 55 ARG B O 1
ATOM 5127 N N . LEU B 1 76 ? 15.472 26.500 54.384 1.00 17.42 56 LEU B N 1
ATOM 5128 C CA . LEU B 1 76 ? 15.919 27.753 53.786 1.00 19.19 56 LEU B CA 1
ATOM 5129 C C . LEU B 1 76 ? 15.910 28.883 54.826 1.00 19.92 56 LEU B C 1
ATOM 5130 O O . LEU B 1 76 ? 16.827 29.694 54.887 1.00 18.11 56 LEU B O 1
ATOM 5146 N N . MET B 1 77 ? 14.866 28.935 55.638 1.00 14.90 57 MET B N 1
ATOM 5147 C CA . MET B 1 77 ? 14.798 29.913 56.726 1.00 16.13 57 MET B CA 1
ATOM 5148 C C . MET B 1 77 ? 15.997 29.829 57.686 1.00 18.60 57 MET B C 1
ATOM 5149 O O . MET B 1 77 ? 16.551 30.853 58.096 1.00 18.14 57 MET B O 1
ATOM 5163 N N . GLN B 1 78 ? 16.389 28.615 58.050 1.00 23.32 58 GLN B N 1
ATOM 5164 C CA . GLN B 1 78 ? 17.513 28.449 58.965 1.00 24.58 58 GLN B CA 1
ATOM 5165 C C . GLN B 1 78 ? 18.830 28.834 58.324 1.00 22.13 58 GLN B C 1
ATOM 5166 O O . GLN B 1 78 ? 19.688 29.419 58.980 1.00 29.39 58 GLN B O 1
ATOM 5180 N N . TRP B 1 79 ? 18.980 28.538 57.039 1.00 22.39 59 TRP B N 1
ATOM 5181 C CA . TRP B 1 79 ? 20.179 28.926 56.300 1.00 22.58 59 TRP B CA 1
ATOM 5182 C C . TRP B 1 79 ? 20.307 30.456 56.221 1.00 25.91 59 TRP B C 1
ATOM 5183 O O . TRP B 1 79 ? 21.364 31.003 56.524 1.00 22.78 59 TRP B O 1
ATOM 5204 N N . LEU B 1 80 ? 19.243 31.155 55.825 1.00 17.14 60 LEU B N 1
ATOM 5205 C CA . LEU B 1 80 ? 19.345 32.598 55.627 1.00 18.27 60 LEU B CA 1
ATOM 5206 C C . LEU B 1 80 ? 19.161 33.446 56.892 1.00 19.64 60 LEU B C 1
ATOM 5207 O O . LEU B 1 80 ? 19.545 34.616 56.914 1.00 25.11 60 LEU B O 1
ATOM 5223 N N . GLY B 1 81 ? 18.557 32.877 57.926 1.00 17.30 61 GLY B N 1
ATOM 5224 C CA . GLY B 1 81 ? 18.181 33.646 59.102 1.00 18.63 61 GLY B CA 1
ATOM 5225 C C . GLY B 1 81 ? 16.858 34.393 58.916 1.00 17.19 61 GLY B C 1
ATOM 5226 O O . GLY B 1 81 ? 16.668 35.478 59.447 1.00 18.20 61 GLY B O 1
ATOM 5230 N N . ILE B 1 82 ? 15.945 33.807 58.155 1.00 14.05 62 ILE B N 1
ATOM 5231 C CA . ILE B 1 82 ? 14.594 34.326 58.011 1.00 12.43 62 ILE B CA 1
ATOM 5232 C C . ILE B 1 82 ? 13.779 33.894 59.219 1.00 13.95 62 ILE B C 1
ATOM 5233 O O . ILE B 1 82 ? 13.750 32.701 59.535 1.00 16.93 62 ILE B O 1
ATOM 5249 N N . ASP B 1 83 ? 13.129 34.846 59.879 1.00 13.87 63 ASP B N 1
ATOM 5250 C CA . ASP B 1 83 ? 12.322 34.539 61.073 1.00 13.88 63 ASP B CA 1
ATOM 5251 C C . ASP B 1 83 ? 10.810 34.538 60.778 1.00 14.59 63 ASP B C 1
ATOM 5252 O O . ASP B 1 83 ? 10.038 33.841 61.459 1.00 16.91 63 ASP B O 1
ATOM 5261 N N . ARG B 1 84 ? 10.385 35.328 59.788 1.00 10.54 64 ARG B N 1
ATOM 5262 C CA . ARG B 1 84 ? 8.967 35.435 59.447 1.00 9.76 64 ARG B CA 1
ATOM 5263 C C . ARG B 1 84 ? 8.793 35.346 57.941 1.00 8.88 64 ARG B C 1
ATOM 5264 O O . ARG B 1 84 ? 9.700 35.701 57.170 1.00 10.59 64 ARG B O 1
ATOM 5285 N N . VAL B 1 85 ? 7.641 34.838 57.521 1.00 9.31 65 VAL B N 1
ATOM 5286 C CA . VAL B 1 85 ? 7.387 34.598 56.112 1.00 9.11 65 VAL B CA 1
ATOM 5287 C C . VAL B 1 85 ? 5.968 34.990 55.701 1.00 9.08 65 VAL B C 1
ATOM 5288 O O . VAL B 1 85 ? 5.017 34.804 56.446 1.00 8.60 65 VAL B O 1
ATOM 5301 N N . ILE B 1 86 ? 5.859 35.596 54.528 1.00 9.90 66 ILE B N 1
ATOM 5302 C CA . ILE B 1 86 ? 4.587 35.883 53.880 1.00 7.09 66 ILE B CA 1
ATOM 5303 C C . ILE B 1 86 ? 4.461 34.854 52.764 1.00 9.22 66 ILE B C 1
ATOM 5304 O O . ILE B 1 86 ? 5.335 34.758 51.889 1.00 8.24 66 ILE B O 1
ATOM 5320 N N . ILE B 1 87 ? 3.416 34.041 52.822 1.00 8.41 67 ILE B N 1
ATOM 5321 C CA . ILE B 1 87 ? 3.199 33.009 51.826 1.00 8.87 67 ILE B CA 1
ATOM 5322 C C . ILE B 1 87 ? 2.150 33.514 50.858 1.00 7.89 67 ILE B C 1
ATOM 5323 O O . ILE B 1 87 ? 1.033 33.802 51.234 1.00 8.13 67 ILE B O 1
ATOM 5339 N N . THR B 1 88 ? 2.524 33.672 49.600 1.00 7.08 68 THR B N 1
ATOM 5340 C CA . THR B 1 88 ? 1.633 34.222 48.622 1.00 7.61 68 THR B CA 1
ATOM 5341 C C . THR B 1 88 ? 1.087 33.124 47.745 1.00 7.95 68 THR B C 1
ATOM 5342 O O . THR B 1 88 ? 1.816 32.227 47.305 1.00 9.13 68 THR B O 1
ATOM 5353 N N . GLN B 1 89 ? -0.211 33.214 47.478 1.00 7.97 69 GLN B N 1
ATOM 5354 C CA . GLN B 1 89 ? -0.867 32.383 46.487 1.00 7.29 69 GLN B CA 1
ATOM 5355 C C . GLN B 1 89 ? -0.078 32.230 45.196 1.00 7.31 69 GLN B C 1
ATOM 5356 O O . GLN B 1 89 ? 0.300 33.212 44.561 1.00 8.67 69 GLN B O 1
ATOM 5370 N N . GLY B 1 90 ? 0.132 30.984 44.786 1.00 10.95 70 GLY B N 1
ATOM 5371 C CA . GLY B 1 90 ? 0.780 30.744 43.519 1.00 9.85 70 GLY B CA 1
ATOM 5372 C C . GLY B 1 90 ? -0.219 30.753 42.378 1.00 11.07 70 GLY B C 1
ATOM 5373 O O . GLY B 1 90 ? -1.434 30.470 42.555 1.00 11.00 70 GLY B O 1
ATOM 5377 N N . ASN B 1 91 ? 0.274 31.061 41.183 1.00 11.39 71 ASN B N 1
ATOM 5378 C CA . ASN B 1 91 ? -0.609 31.050 40.025 1.00 8.72 71 ASN B CA 1
ATOM 5379 C C . ASN B 1 91 ? -1.256 29.696 39.773 1.00 13.63 71 ASN B C 1
ATOM 5380 O O . ASN B 1 91 ? -2.369 29.607 39.222 1.00 12.03 71 ASN B O 1
ATOM 5391 N N . ALA B 1 92 ? -0.564 28.636 40.180 1.00 9.36 72 ALA B N 1
ATOM 5392 C CA . ALA B 1 92 ? -1.058 27.270 39.987 1.00 13.01 72 ALA B CA 1
ATOM 5393 C C . ALA B 1 92 ? -2.442 27.063 40.550 1.00 12.42 72 ALA B C 1
ATOM 5394 O O . ALA B 1 92 ? -3.243 26.332 39.979 1.00 13.36 72 ALA B O 1
ATOM 5401 N N . HIS B 1 93 ? -2.741 27.747 41.648 1.00 11.10 73 HIS B N 1
ATOM 5402 C CA . HIS B 1 93 ? -4.011 27.540 42.344 1.00 12.74 73 HIS B CA 1
ATOM 5403 C C . HIS B 1 93 ? -5.119 28.523 41.990 1.00 10.01 73 HIS B C 1
ATOM 5404 O O . HIS B 1 93 ? -6.202 28.433 42.522 1.00 12.20 73 HIS B O 1
ATOM 5419 N N . GLN B 1 94 ? -4.840 29.428 41.063 1.00 11.86 74 GLN B N 1
ATOM 5420 C CA . GLN B 1 94 ? -5.833 30.376 40.569 1.00 11.67 74 GLN B CA 1
ATOM 5421 C C . GLN B 1 94 ? -6.587 31.050 41.712 1.00 11.86 74 GLN B C 1
ATOM 5422 O O . GLN B 1 94 ? -5.937 31.704 42.515 1.00 11.70 74 GLN B O 1
ATOM 5436 N N . ARG B 1 95 ? -7.914 30.905 41.805 1.00 11.02 75 ARG B N 1
ATOM 5437 C CA . ARG B 1 95 ? -8.681 31.603 42.851 1.00 9.06 75 ARG B CA 1
ATOM 5438 C C . ARG B 1 95 ? -9.011 30.748 44.070 1.00 14.70 75 ARG B C 1
ATOM 5439 O O . ARG B 1 95 ? -9.803 31.176 44.929 1.00 17.65 75 ARG B O 1
ATOM 5460 N N . ASP B 1 96 ? -8.402 29.565 44.151 1.00 12.75 76 ASP B N 1
ATOM 5461 C CA . ASP B 1 96 ? -8.626 28.618 45.251 1.00 12.02 76 ASP B CA 1
ATOM 5462 C C . ASP B 1 96 ? -7.501 28.797 46.274 1.00 13.85 76 ASP B C 1
ATOM 5463 O O . ASP B 1 96 ? -6.341 28.481 45.999 1.00 13.62 76 ASP B O 1
ATOM 5472 N N . ASN B 1 97 ? -7.856 29.328 47.449 1.00 11.56 77 ASN B N 1
ATOM 5473 C CA . ASN B 1 97 ? -6.872 29.696 48.455 1.00 11.16 77 ASN B CA 1
ATOM 5474 C C . ASN B 1 97 ? -6.509 28.570 49.411 1.00 11.83 77 ASN B C 1
ATOM 5475 O O . ASN B 1 97 ? -5.814 28.808 50.379 1.00 12.82 77 ASN B O 1
ATOM 5486 N N . GLY B 1 98 ? -6.985 27.358 49.142 1.00 11.08 78 GLY B N 1
ATOM 5487 C CA . GLY B 1 98 ? -6.842 26.245 50.070 1.00 11.72 78 GLY B CA 1
ATOM 5488 C C . GLY B 1 98 ? -5.404 25.900 50.397 1.00 13.63 78 GLY B C 1
ATOM 5489 O O . GLY B 1 98 ? -4.998 25.808 51.553 1.00 14.08 78 GLY B O 1
ATOM 5493 N N . ASN B 1 99 ? -4.597 25.726 49.355 1.00 11.73 79 ASN B N 1
ATOM 5494 C CA . ASN B 1 99 ? -3.220 25.404 49.589 1.00 11.90 79 ASN B CA 1
ATOM 5495 C C . ASN B 1 99 ? -2.498 26.483 50.400 1.00 13.88 79 ASN B C 1
ATOM 5496 O O . ASN B 1 99 ? -1.775 26.174 51.336 1.00 13.98 79 ASN B O 1
ATOM 5507 N N . THR B 1 100 ? -2.649 27.747 50.014 1.00 11.40 80 THR B N 1
ATOM 5508 C CA . THR B 1 100 ? -1.914 28.804 50.693 1.00 10.88 80 THR B CA 1
ATOM 5509 C C . THR B 1 100 ? -2.330 28.884 52.168 1.00 13.45 80 THR B C 1
ATOM 5510 O O . THR B 1 100 ? -1.476 28.971 53.055 1.00 10.78 80 THR B O 1
ATOM 5521 N N . LEU B 1 101 ? -3.621 28.816 52.447 1.00 10.33 81 LEU B N 1
ATOM 5522 C CA . LEU B 1 101 ? -4.061 28.859 53.835 1.00 12.50 81 LEU B CA 1
ATOM 5523 C C . LEU B 1 101 ? -3.581 27.639 54.635 1.00 15.59 81 LEU B C 1
ATOM 5524 O O . LEU B 1 101 ? -3.240 27.762 55.815 1.00 16.16 81 LEU B O 1
ATOM 5540 N N . ALA B 1 102 ? -3.530 26.468 54.004 1.00 12.32 82 ALA B N 1
ATOM 5541 C CA . ALA B 1 102 ? -3.043 25.279 54.699 1.00 13.67 82 ALA B CA 1
ATOM 5542 C C . ALA B 1 102 ? -1.542 25.366 54.969 1.00 13.66 82 ALA B C 1
ATOM 5543 O O . ALA B 1 102 ? -1.057 24.844 55.970 1.00 15.72 82 ALA B O 1
ATOM 5550 N N . CYS B 1 103 ? -0.795 26.015 54.067 1.00 13.15 83 CYS B N 1
ATOM 5551 C CA . CYS B 1 103 ? 0.625 26.211 54.298 1.00 12.44 83 CYS B CA 1
ATOM 5552 C C . CYS B 1 103 ? 0.870 27.140 55.480 1.00 11.95 83 CYS B C 1
ATOM 5553 O O . CYS B 1 103 ? 1.788 26.905 56.263 1.00 14.81 83 CYS B O 1
ATOM 5561 N N . VAL B 1 104 ? 0.072 28.204 55.585 1.00 11.95 84 VAL B N 1
ATOM 5562 C CA . VAL B 1 104 ? 0.186 29.136 56.696 1.00 15.60 84 VAL B CA 1
ATOM 5563 C C . VAL B 1 104 ? -0.139 28.428 58.000 1.00 15.24 84 VAL B C 1
ATOM 5564 O O . VAL B 1 104 ? 0.577 28.577 58.991 1.00 16.22 84 VAL B O 1
ATOM 5577 N N . ALA B 1 105 ? -1.186 27.608 57.999 1.00 13.84 85 ALA B N 1
ATOM 5578 C CA . ALA B 1 105 ? -1.517 26.797 59.174 1.00 16.37 85 ALA B CA 1
ATOM 5579 C C . ALA B 1 105 ? -0.357 25.890 59.607 1.00 19.16 85 ALA B C 1
ATOM 5580 O O . ALA B 1 105 ? -0.062 25.799 60.797 1.00 24.43 85 ALA B O 1
ATOM 5587 N N . GLU B 1 106 ? 0.284 25.221 58.647 1.00 16.88 86 GLU B N 1
ATOM 5588 C CA . GLU B 1 106 ? 1.412 24.320 58.932 1.00 17.73 86 GLU B CA 1
ATOM 5589 C C . GLU B 1 106 ? 2.653 25.056 59.450 1.00 19.86 86 GLU B C 1
ATOM 5590 O O . GLU B 1 106 ? 3.348 24.569 60.347 1.00 23.33 86 GLU B O 1
ATOM 5602 N N . MET B 1 107 ? 2.914 26.236 58.900 1.00 20.81 87 MET B N 1
ATOM 5603 C CA . MET B 1 107 ? 4.088 27.016 59.284 1.00 15.59 87 MET B CA 1
ATOM 5604 C C . MET B 1 107 ? 3.905 27.692 60.633 1.00 18.47 87 MET B C 1
ATOM 5605 O O . MET B 1 107 ? 4.872 27.986 61.329 1.00 24.77 87 MET B O 1
ATOM 5619 N N . GLY B 1 108 ? 2.663 27.922 61.030 1.00 16.46 88 GLY B N 1
ATOM 5620 C CA . GLY B 1 108 ? 2.418 28.405 62.373 1.00 16.08 88 GLY B CA 1
ATOM 5621 C C . GLY B 1 108 ? 2.652 29.894 62.512 1.00 15.88 88 GLY B C 1
ATOM 5622 O O . GLY B 1 108 ? 2.499 30.658 61.556 1.00 17.25 88 GLY B O 1
ATOM 5626 N N . GLU B 1 109 ? 3.049 30.303 63.716 1.00 13.93 89 GLU B N 1
ATOM 5627 C CA . GLU B 1 109 ? 3.037 31.723 64.086 1.00 15.24 89 GLU B CA 1
ATOM 5628 C C . GLU B 1 109 ? 3.889 32.607 63.189 1.00 15.12 89 GLU B C 1
ATOM 5629 O O . GLU B 1 109 ? 3.602 33.793 63.025 1.00 12.31 89 GLU B O 1
ATOM 5641 N N . ALA B 1 110 ? 4.920 32.033 62.591 1.00 12.14 90 ALA B N 1
ATOM 5642 C CA . ALA B 1 110 ? 5.831 32.814 61.763 1.00 14.70 90 ALA B CA 1
ATOM 5643 C C . ALA B 1 110 ? 5.269 33.197 60.415 1.00 14.57 90 ALA B C 1
ATOM 5644 O O . ALA B 1 110 ? 5.870 34.007 59.728 1.00 12.14 90 ALA B O 1
ATOM 5651 N N . ALA B 1 111 ? 4.141 32.626 60.012 1.00 12.03 91 ALA B N 1
ATOM 5652 C CA . ALA B 1 111 ? 3.641 32.868 58.649 1.00 13.09 91 ALA B CA 1
ATOM 5653 C C . ALA B 1 111 ? 2.312 33.598 58.566 1.00 10.62 91 ALA B C 1
ATOM 5654 O O . ALA B 1 111 ? 1.413 33.436 59.408 1.00 12.23 91 ALA B O 1
ATOM 5661 N N . HIS B 1 112 ? 2.193 34.405 57.523 1.00 8.96 92 HIS B N 1
ATOM 5662 C CA . HIS B 1 112 ? 0.929 35.003 57.116 1.00 9.65 92 HIS B CA 1
ATOM 5663 C C . HIS B 1 112 ? 0.703 34.810 55.620 1.00 7.59 92 HIS B C 1
ATOM 5664 O O . HIS B 1 112 ? 1.624 34.445 54.878 1.00 9.60 92 HIS B O 1
ATOM 5679 N N . ALA B 1 113 ? -0.518 35.070 55.175 1.00 9.41 93 ALA B N 1
ATOM 5680 C CA . ALA B 1 113 ? -0.920 34.716 53.802 1.00 11.79 93 ALA B CA 1
ATOM 5681 C C . ALA B 1 113 ? -1.255 35.942 52.970 1.00 9.82 93 ALA B C 1
ATOM 5682 O O . ALA B 1 113 ? -1.845 36.907 53.473 1.00 7.86 93 ALA B O 1
ATOM 5689 N N . VAL B 1 114 ? -0.903 35.884 51.686 1.00 6.28 94 VAL B N 1
ATOM 5690 C CA . VAL B 1 114 ? -1.497 36.762 50.686 1.00 5.78 94 VAL B CA 1
ATOM 5691 C C . VAL B 1 114 ? -2.316 35.888 49.735 1.00 6.93 94 VAL B C 1
ATOM 5692 O O . VAL B 1 114 ? -1.796 34.919 49.151 1.00 9.98 94 VAL B O 1
ATOM 5705 N N . VAL B 1 115 ? -3.599 36.216 49.588 1.00 6.06 95 VAL B N 1
ATOM 5706 C CA . VAL B 1 115 ? -4.564 35.312 48.960 1.00 6.87 95 VAL B CA 1
ATOM 5707 C C . VAL B 1 115 ? -5.248 35.968 47.784 1.00 9.94 95 VAL B C 1
ATOM 5708 O O . VAL B 1 115 ? -4.924 37.093 47.413 1.00 9.91 95 VAL B O 1
ATOM 5721 N N . ILE B 1 116 ? -6.189 35.245 47.194 1.00 9.08 96 ILE B N 1
ATOM 5722 C CA . ILE B 1 116 ? -7.052 35.805 46.153 1.00 10.72 96 ILE B CA 1
ATOM 5723 C C . ILE B 1 116 ? -8.400 36.239 46.705 1.00 10.35 96 ILE B C 1
ATOM 5724 O O . ILE B 1 116 ? -9.109 35.466 47.377 1.00 11.80 96 ILE B O 1
ATOM 5740 N N . ILE B 1 117 ? -8.761 37.486 46.421 1.00 10.77 97 ILE B N 1
ATOM 5741 C CA . ILE B 1 117 ? -10.123 37.970 46.596 1.00 12.08 97 ILE B CA 1
ATOM 5742 C C . ILE B 1 117 ? -10.611 38.627 45.308 1.00 11.97 97 ILE B C 1
ATOM 5743 O O . ILE B 1 117 ? -9.809 38.954 44.439 1.00 10.97 97 ILE B O 1
ATOM 5759 N N . ASP B 1 118 ? -11.924 38.808 45.181 1.00 11.38 98 ASP B N 1
ATOM 5760 C CA . ASP B 1 118 ? -12.495 39.478 44.026 1.00 12.92 98 ASP B CA 1
ATOM 5761 C C . ASP B 1 118 ? -13.840 40.074 44.410 1.00 16.58 98 ASP B C 1
ATOM 5762 O O . ASP B 1 118 ? -14.146 40.160 45.604 1.00 15.14 98 ASP B O 1
ATOM 5771 N N . ALA B 1 119 ? -14.624 40.528 43.428 1.00 15.97 99 ALA B N 1
ATOM 5772 C CA . ALA B 1 119 ? -15.878 41.220 43.728 1.00 18.26 99 ALA B CA 1
ATOM 5773 C C . ALA B 1 119 ? -16.880 40.300 44.432 1.00 22.53 99 ALA B C 1
ATOM 5774 O O . ALA B 1 119 ? -17.886 40.758 44.999 1.00 25.19 99 ALA B O 1
ATOM 5781 N N . THR B 1 120 ? -16.610 39.001 44.418 1.00 15.99 100 THR B N 1
ATOM 5782 C CA . THR B 1 120 ? -17.509 38.062 45.084 1.00 20.20 100 THR B CA 1
ATOM 5783 C C . THR B 1 120 ? -17.198 37.845 46.569 1.00 21.51 100 THR B C 1
ATOM 5784 O O . THR B 1 120 ? -18.031 37.310 47.292 1.00 21.31 100 THR B O 1
ATOM 5795 N N . THR B 1 121 ? -16.025 38.280 47.026 1.00 18.51 101 THR B N 1
ATOM 5796 C CA . THR B 1 121 ? -15.629 38.106 48.420 1.00 17.80 101 THR B CA 1
ATOM 5797 C C . THR B 1 121 ? -16.432 39.018 49.350 1.00 16.74 101 THR B C 1
ATOM 5798 O O . THR B 1 121 ? -16.398 40.229 49.206 1.00 20.87 101 THR B O 1
ATOM 5809 N N . THR B 1 122 ? -17.132 38.430 50.316 1.00 20.54 102 THR B N 1
ATOM 5810 C CA . THR B 1 122 ? -17.984 39.199 51.210 1.00 24.75 102 THR B CA 1
ATOM 5811 C C . THR B 1 122 ? -17.213 39.743 52.417 1.00 22.33 102 THR B C 1
ATOM 5812 O O . THR B 1 122 ? -16.052 39.397 52.640 1.00 17.40 102 THR B O 1
ATOM 5823 N N . GLU B 1 123 ? -17.864 40.598 53.202 1.00 24.95 103 GLU B N 1
ATOM 5824 C CA . GLU B 1 123 ? -17.220 41.174 54.376 1.00 27.34 103 GLU B CA 1
ATOM 5825 C C . GLU B 1 123 ? -16.943 40.066 55.371 1.00 17.52 103 GLU B C 1
ATOM 5826 O O . GLU B 1 123 ? -15.900 40.038 56.012 1.00 21.15 103 GLU B O 1
ATOM 5838 N N . LYS B 1 124 ? -17.897 39.155 55.491 1.00 19.27 104 LYS B N 1
ATOM 5839 C CA . LYS B 1 124 ? -17.733 37.967 56.301 1.00 20.63 104 LYS B CA 1
ATOM 5840 C C . LYS B 1 124 ? -16.516 37.134 55.856 1.00 19.32 104 LYS B C 1
ATOM 5841 O O . LYS B 1 124 ? -15.752 36.657 56.696 1.00 20.30 104 LYS B O 1
ATOM 5860 N N . ASP B 1 125 ? -16.364 36.946 54.547 1.00 18.50 105 ASP B N 1
ATOM 5861 C CA . ASP B 1 125 ? -15.217 36.220 53.995 1.00 17.07 105 ASP B CA 1
ATOM 5862 C C . ASP B 1 125 ? -13.921 36.913 54.394 1.00 13.99 105 ASP B C 1
ATOM 5863 O O . ASP B 1 125 ? -12.928 36.268 54.739 1.00 15.66 105 ASP B O 1
ATOM 5872 N N . MET B 1 126 ? -13.912 38.239 54.323 1.00 13.21 106 MET B N 1
ATOM 5873 C CA . MET B 1 126 ? -12.705 38.995 54.659 1.00 15.89 106 MET B CA 1
ATOM 5874 C C . MET B 1 126 ? -12.288 38.791 56.129 1.00 15.27 106 MET B C 1
ATOM 5875 O O . MET B 1 126 ? -11.114 38.579 56.434 1.00 11.39 106 MET B O 1
ATOM 5889 N N . GLU B 1 127 ? -13.241 38.865 57.040 1.00 15.80 107 GLU B N 1
ATOM 5890 C CA . GLU B 1 127 ? -12.950 38.580 58.453 1.00 17.62 107 GLU B CA 1
ATOM 5891 C C . GLU B 1 127 ? -12.459 37.138 58.664 1.00 13.56 107 GLU B C 1
ATOM 5892 O O . GLU B 1 127 ? -11.522 36.900 59.426 1.00 13.60 107 GLU B O 1
ATOM 5904 N N . LYS B 1 128 ? -13.082 36.187 57.970 1.00 14.02 108 LYS B N 1
ATOM 5905 C CA . LYS B 1 128 ? -12.648 34.792 57.972 1.00 16.64 108 LYS B CA 1
ATOM 5906 C C . LYS B 1 128 ? -11.182 34.685 57.551 1.00 15.24 108 LYS B C 1
ATOM 5907 O O . LYS B 1 128 ? -10.411 33.960 58.171 1.00 17.31 108 LYS B O 1
ATOM 5926 N N . LEU B 1 129 ? -10.813 35.396 56.488 1.00 14.17 109 LEU B N 1
ATOM 5927 C CA . LEU B 1 129 ? -9.442 35.373 55.977 1.00 12.88 109 LEU B CA 1
ATOM 5928 C C . LEU B 1 129 ? -8.475 36.049 56.940 1.00 14.27 109 LEU B C 1
ATOM 5929 O O . LEU B 1 129 ? -7.414 35.511 57.240 1.00 12.23 109 LEU B O 1
ATOM 5945 N N . THR B 1 130 ? -8.864 37.214 57.458 1.00 14.40 110 THR B N 1
ATOM 5946 C CA . THR B 1 130 ? -8.072 37.893 58.472 1.00 12.42 110 THR B CA 1
ATOM 5947 C C . THR B 1 130 ? -7.797 36.976 59.656 1.00 15.65 110 THR B C 1
ATOM 5948 O O . THR B 1 130 ? -6.665 36.871 60.128 1.00 14.65 110 THR B O 1
ATOM 5959 N N . ALA B 1 131 ? -8.822 36.295 60.135 1.00 13.59 111 ALA B N 1
ATOM 5960 C CA . ALA B 1 131 ? -8.652 35.432 61.299 1.00 14.20 111 ALA B CA 1
ATOM 5961 C C . ALA B 1 131 ? -7.694 34.255 61.011 1.00 13.72 111 ALA B C 1
ATOM 5962 O O . ALA B 1 131 ? -7.003 33.776 61.917 1.00 18.80 111 ALA B O 1
ATOM 5969 N N . ALA B 1 132 ? -7.641 33.836 59.749 1.00 16.50 112 ALA B N 1
ATOM 5970 C CA . ALA B 1 132 ? -6.806 32.722 59.320 1.00 15.19 112 ALA B CA 1
ATOM 5971 C C . ALA B 1 132 ? -5.391 33.192 59.009 1.00 22.04 112 ALA B C 1
ATOM 5972 O O . ALA B 1 132 ? -4.588 32.390 58.554 1.00 19.49 112 ALA B O 1
ATOM 5979 N N . GLY B 1 133 ? -5.090 34.471 59.254 1.00 16.16 113 GLY B N 1
ATOM 5980 C CA . GLY B 1 133 ? -3.743 34.986 59.068 1.00 14.81 113 GLY B CA 1
ATOM 5981 C C . GLY B 1 133 ? -3.476 35.637 57.722 1.00 14.94 113 GLY B C 1
ATOM 5982 O O . GLY B 1 133 ? -2.330 35.757 57.307 1.00 10.40 113 GLY B O 1
ATOM 5986 N N . THR B 1 134 ? -4.529 36.046 57.025 1.00 8.39 114 THR B N 1
ATOM 5987 C CA . THR B 1 134 ? -4.357 36.756 55.744 1.00 7.89 114 THR B CA 1
ATOM 5988 C C . THR B 1 134 ? -4.040 38.238 55.972 1.00 7.47 114 THR B C 1
ATOM 5989 O O . THR B 1 134 ? -4.762 38.923 56.732 1.00 10.82 114 THR B O 1
ATOM 6000 N N . VAL B 1 135 ? -2.975 38.711 55.320 1.00 7.16 115 VAL B N 1
ATOM 6001 C CA . VAL B 1 135 ? -2.525 40.098 55.412 1.00 6.83 115 VAL B CA 1
ATOM 6002 C C . VAL B 1 135 ? -2.667 40.878 54.098 1.00 8.82 115 VAL B C 1
ATOM 6003 O O . VAL B 1 135 ? -2.452 42.094 54.049 1.00 7.72 115 VAL B O 1
ATOM 6016 N N . GLY B 1 136 ? -3.038 40.189 53.030 1.00 6.97 116 GLY B N 1
ATOM 6017 C CA . GLY B 1 136 ? -3.167 40.876 51.740 1.00 7.77 116 GLY B CA 1
ATOM 6018 C C . GLY B 1 136 ? -3.799 40.046 50.650 1.00 6.54 116 GLY B C 1
ATOM 6019 O O . GLY B 1 136 ? -4.057 38.851 50.828 1.00 8.66 116 GLY B O 1
ATOM 6023 N N . ALA B 1 137 ? -4.010 40.690 49.500 1.00 9.10 117 ALA B N 1
ATOM 6024 C CA . ALA B 1 137 ? -4.569 40.062 48.329 1.00 7.10 117 ALA B CA 1
ATOM 6025 C C . ALA B 1 137 ? -3.587 40.251 47.174 1.00 8.02 117 ALA B C 1
ATOM 6026 O O . ALA B 1 137 ? -2.816 41.208 47.193 1.00 9.33 117 ALA B O 1
ATOM 6033 N N . ARG B 1 138 ? -3.659 39.386 46.164 1.00 7.84 118 ARG B N 1
ATOM 6034 C CA . ARG B 1 138 ? -2.742 39.416 45.022 1.00 7.63 118 ARG B CA 1
ATOM 6035 C C . ARG B 1 138 ? -3.406 39.765 43.686 1.00 7.98 118 ARG B C 1
ATOM 6036 O O . ARG B 1 138 ? -4.398 39.164 43.297 1.00 10.46 118 ARG B O 1
ATOM 6057 N N . ILE B 1 139 ? -2.816 40.727 42.986 1.00 8.25 119 ILE B N 1
ATOM 6058 C CA . ILE B 1 139 ? -3.105 41.030 41.588 1.00 9.20 119 ILE B CA 1
ATOM 6059 C C . ILE B 1 139 ? -1.900 40.648 40.737 1.00 8.02 119 ILE B C 1
ATOM 6060 O O . ILE B 1 139 ? -0.774 41.082 40.998 1.00 9.07 119 ILE B O 1
ATOM 6076 N N . MET B 1 140 ? -2.135 39.835 39.711 1.00 10.04 120 MET B N 1
ATOM 6077 C CA . MET B 1 140 ? -1.065 39.412 38.811 1.00 8.72 120 MET B CA 1
ATOM 6078 C C . MET B 1 140 ? -1.566 39.621 37.395 1.00 9.57 120 MET B C 1
ATOM 6079 O O . MET B 1 140 ? -2.410 38.859 36.903 1.00 10.64 120 MET B O 1
ATOM 6093 N N . ASP B 1 141 ? -1.002 40.614 36.719 1.00 8.79 121 ASP B N 1
ATOM 6094 C CA . ASP B 1 141 ? -1.462 40.996 35.394 1.00 8.20 121 ASP B CA 1
ATOM 6095 C C . ASP B 1 141 ? -0.838 40.181 34.268 1.00 11.36 121 ASP B C 1
ATOM 6096 O O . ASP B 1 141 ? -1.289 40.267 33.131 1.00 14.16 121 ASP B O 1
ATOM 6105 N N . LEU B 1 142 ? 0.224 39.450 34.577 1.00 9.20 122 LEU B N 1
ATOM 6106 C CA . LEU B 1 142 ? 0.942 38.702 33.555 1.00 11.27 122 LEU B CA 1
ATOM 6107 C C . LEU B 1 142 ? 0.302 37.336 33.322 1.00 14.67 122 LEU B C 1
ATOM 6108 O O . LEU B 1 142 ? -0.441 36.829 34.161 1.00 14.42 122 LEU B O 1
ATOM 6124 N N . PRO B 1 143 ? 0.542 36.739 32.155 1.00 13.03 123 PRO B N 1
ATOM 6125 C CA . PRO B 1 143 ? -0.095 35.461 31.831 1.00 14.33 123 PRO B CA 1
ATOM 6126 C C . PRO B 1 143 ? 0.053 34.425 32.945 1.00 17.40 123 PRO B C 1
ATOM 6127 O O . PRO B 1 143 ? 1.130 34.267 33.541 1.00 18.92 123 PRO B O 1
ATOM 6138 N N . GLY B 1 144 ? -1.047 33.752 33.248 1.00 16.51 124 GLY B N 1
ATOM 6139 C CA . GLY B 1 144 ? -1.064 32.802 34.346 1.00 12.76 124 GLY B CA 1
ATOM 6140 C C . GLY B 1 144 ? -1.652 33.337 35.634 1.00 12.16 124 GLY B C 1
ATOM 6141 O O . GLY B 1 144 ? -2.046 32.569 36.510 1.00 13.90 124 GLY B O 1
ATOM 6145 N N . GLY B 1 145 ? -1.706 34.653 35.768 1.00 12.66 125 GLY B N 1
ATOM 6146 C CA . GLY B 1 145 ? -2.243 35.254 36.972 1.00 12.35 125 GLY B CA 1
ATOM 6147 C C . GLY B 1 145 ? -3.725 34.974 37.131 1.00 13.56 125 GLY B C 1
ATOM 6148 O O . GLY B 1 145 ? -4.470 34.896 36.161 1.00 18.32 125 GLY B O 1
ATOM 6152 N N . ALA B 1 146 ? -4.168 34.884 38.376 1.00 10.43 126 ALA B N 1
ATOM 6153 C CA . ALA B 1 146 ? -5.579 34.613 38.650 1.00 15.85 126 ALA B CA 1
ATOM 6154 C C . ALA B 1 146 ? -6.460 35.859 38.474 1.00 11.35 126 ALA B C 1
ATOM 6155 O O . ALA B 1 146 ? -7.534 35.792 37.863 1.00 15.48 126 ALA B O 1
ATOM 6162 N N . VAL B 1 147 ? -6.010 36.997 38.994 1.00 11.00 127 VAL B N 1
ATOM 6163 C CA . VAL B 1 147 ? -6.787 38.238 38.973 1.00 10.04 127 VAL B CA 1
ATOM 6164 C C . VAL B 1 147 ? -5.895 39.348 38.437 1.00 11.16 127 VAL B C 1
ATOM 6165 O O . VAL B 1 147 ? -4.905 39.715 39.065 1.00 9.51 127 VAL B O 1
ATOM 6178 N N . ASN B 1 148 ? -6.235 39.867 37.265 1.00 10.93 128 ASN B N 1
ATOM 6179 C CA . ASN B 1 148 ? -5.408 40.841 36.588 1.00 9.88 128 ASN B CA 1
ATOM 6180 C C . ASN B 1 148 ? -5.853 42.253 36.955 1.00 14.16 128 ASN B C 1
ATOM 6181 O O . ASN B 1 148 ? -6.720 42.433 37.821 1.00 12.14 128 ASN B O 1
ATOM 6192 N N . LEU B 1 149 ? -5.230 43.259 36.369 1.00 10.08 129 LEU B N 1
ATOM 6193 C CA . LEU B 1 149 ? -5.504 44.642 36.781 1.00 11.83 129 LEU B CA 1
ATOM 6194 C C . LEU B 1 149 ? -6.941 45.095 36.488 1.00 15.33 129 LEU B C 1
ATOM 6195 O O . LEU B 1 149 ? -7.411 46.100 37.046 1.00 13.00 129 LEU B O 1
ATOM 6211 N N . SER B 1 150 ? -7.658 44.374 35.637 1.00 11.45 130 SER B N 1
ATOM 6212 C CA . SER B 1 150 ? -9.033 44.774 35.347 1.00 15.27 130 SER B CA 1
ATOM 6213 C C . SER B 1 150 ? -9.925 44.700 36.587 1.00 17.91 130 SER B C 1
ATOM 6214 O O . SER B 1 150 ? -10.951 45.381 36.648 1.00 19.26 130 SER B O 1
ATOM 6222 N N . GLU B 1 151 ? -9.515 43.902 37.575 1.00 12.94 131 GLU B N 1
ATOM 6223 C CA . GLU B 1 151 ? -10.276 43.751 38.816 1.00 16.24 131 GLU B CA 1
ATOM 6224 C C . GLU B 1 151 ? -9.644 44.464 40.011 1.00 15.29 131 GLU B C 1
ATOM 6225 O O . GLU B 1 151 ? -10.030 44.219 41.158 1.00 13.90 131 GLU B O 1
ATOM 6237 N N . LEU B 1 152 ? -8.675 45.340 39.754 1.00 13.64 132 LEU B N 1
ATOM 6238 C CA . LEU B 1 152 ? -7.971 46.051 40.826 1.00 14.66 132 LEU B CA 1
ATOM 6239 C C . LEU B 1 152 ? -8.915 46.804 41.753 1.00 10.60 132 LEU B C 1
ATOM 6240 O O . LEU B 1 152 ? -8.756 46.751 42.989 1.00 11.15 132 LEU B O 1
ATOM 6256 N N . ASP B 1 153 ? -9.903 47.509 41.198 1.00 13.92 133 ASP B N 1
ATOM 6257 C CA . ASP B 1 153 ? -10.764 48.339 42.055 1.00 14.30 133 ASP B CA 1
ATOM 6258 C C . ASP B 1 153 ? -11.514 47.497 43.086 1.00 18.25 133 ASP B C 1
ATOM 6259 O O . ASP B 1 153 ? -11.619 47.877 44.261 1.00 14.83 133 ASP B O 1
ATOM 6268 N N . ALA B 1 154 ? -12.027 46.346 42.669 1.00 13.80 134 ALA B N 1
ATOM 6269 C CA . ALA B 1 154 ? -12.798 45.510 43.579 1.00 18.99 134 ALA B CA 1
ATOM 6270 C C . ALA B 1 154 ? -11.912 44.927 44.677 1.00 14.97 134 ALA B C 1
ATOM 6271 O O . ALA B 1 154 ? -12.307 44.868 45.853 1.00 14.55 134 ALA B O 1
ATOM 6278 N N . VAL B 1 155 ? -10.709 44.518 44.297 1.00 11.89 135 VAL B N 1
ATOM 6279 C CA . VAL B 1 155 ? -9.767 43.947 45.254 1.00 10.10 135 VAL B CA 1
ATOM 6280 C C . VAL B 1 155 ? -9.343 45.021 46.253 1.00 11.40 135 VAL B C 1
ATOM 6281 O O . VAL B 1 155 ? -9.334 44.804 47.474 1.00 9.53 135 VAL B O 1
ATOM 6294 N N . ASP B 1 156 ? -9.005 46.184 45.718 1.00 12.24 136 ASP B N 1
ATOM 6295 C CA . ASP B 1 156 ? -8.523 47.306 46.532 1.00 10.64 136 ASP B CA 1
ATOM 6296 C C . ASP B 1 156 ? -9.594 47.806 47.503 1.00 9.91 136 ASP B C 1
ATOM 6297 O O . ASP B 1 156 ? -9.293 48.111 48.658 1.00 12.02 136 ASP B O 1
ATOM 6306 N N . GLU B 1 157 ? -10.840 47.906 47.052 1.00 9.28 137 GLU B N 1
ATOM 6307 C CA . GLU B 1 157 ? -11.898 48.394 47.936 1.00 11.30 137 GLU B CA 1
ATOM 6308 C C . GLU B 1 157 ? -11.978 47.498 49.179 1.00 12.81 137 GLU B C 1
ATOM 6309 O O . GLU B 1 157 ? -12.086 47.963 50.325 1.00 12.75 137 GLU B O 1
ATOM 6321 N N . ARG B 1 158 ? -11.920 46.196 48.962 1.00 10.09 138 ARG B N 1
ATOM 6322 C CA . ARG B 1 158 ? -12.063 45.252 50.063 1.00 14.10 138 ARG B CA 1
ATOM 6323 C C . ARG B 1 158 ? -10.818 45.201 50.947 1.00 9.06 138 ARG B C 1
ATOM 6324 O O . ARG B 1 158 ? -10.904 45.230 52.176 1.00 10.55 138 ARG B O 1
ATOM 6345 N N . ALA B 1 159 ? -9.650 45.152 50.315 1.00 8.96 139 ALA B N 1
ATOM 6346 C CA . ALA B 1 159 ? -8.403 45.171 51.052 1.00 8.24 139 ALA B CA 1
ATOM 6347 C C . ALA B 1 159 ? -8.345 46.396 51.958 1.00 11.38 139 ALA B C 1
ATOM 6348 O O . ALA B 1 159 ? -7.968 46.304 53.115 1.00 10.64 139 ALA B O 1
ATOM 6355 N N . HIS B 1 160 ? -8.698 47.565 51.436 1.00 9.35 140 HIS B N 1
ATOM 6356 C CA . HIS B 1 160 ? -8.550 48.777 52.201 1.00 9.67 140 HIS B CA 1
ATOM 6357 C C . HIS B 1 160 ? -9.482 48.762 53.406 1.00 10.50 140 HIS B C 1
ATOM 6358 O O . HIS B 1 160 ? -9.098 49.154 54.507 1.00 11.65 140 HIS B O 1
ATOM 6373 N N . ALA B 1 161 ? -10.708 48.308 53.188 1.00 12.70 141 ALA B N 1
ATOM 6374 C CA . ALA B 1 161 ? -11.673 48.214 54.276 1.00 11.08 141 ALA B CA 1
ATOM 6375 C C . ALA B 1 161 ? -11.174 47.267 55.369 1.00 10.55 141 ALA B C 1
ATOM 6376 O O . ALA B 1 161 ? -11.585 47.396 56.531 1.00 12.29 141 ALA B O 1
ATOM 6383 N N . ALA B 1 162 ? -10.330 46.309 55.012 1.00 11.36 142 ALA B N 1
ATOM 6384 C CA . ALA B 1 162 ? -9.808 45.337 55.957 1.00 11.19 142 ALA B CA 1
ATOM 6385 C C . ALA B 1 162 ? -8.452 45.754 56.498 1.00 9.68 142 ALA B C 1
ATOM 6386 O O . ALA B 1 162 ? -7.853 45.020 57.278 1.00 11.28 142 ALA B O 1
ATOM 6393 N N . ASP B 1 163 ? -7.957 46.909 56.046 1.00 9.62 143 ASP B N 1
ATOM 6394 C CA . ASP B 1 163 ? -6.638 47.408 56.438 1.00 10.68 143 ASP B CA 1
ATOM 6395 C C . ASP B 1 163 ? -5.543 46.443 56.004 1.00 8.23 143 ASP B C 1
ATOM 6396 O O . ASP B 1 163 ? -4.507 46.323 56.657 1.00 9.11 143 ASP B O 1
ATOM 6405 N N . TRP B 1 164 ? -5.784 45.770 54.886 1.00 9.46 144 TRP B N 1
ATOM 6406 C CA . TRP B 1 164 ? -4.812 44.855 54.288 1.00 8.71 144 TRP B CA 1
ATOM 6407 C C . TRP B 1 164 ? -3.901 45.618 53.320 1.00 8.63 144 TRP B C 1
ATOM 6408 O O . TRP B 1 164 ? -4.070 46.793 53.064 1.00 10.89 144 TRP B O 1
ATOM 6429 N N . MET B 1 165 ? -2.968 44.883 52.734 1.00 7.98 145 MET B N 1
ATOM 6430 C CA . MET B 1 165 ? -2.201 45.394 51.594 1.00 7.23 145 MET B CA 1
ATOM 6431 C C . MET B 1 165 ? -2.583 44.609 50.341 1.00 8.13 145 MET B C 1
ATOM 6432 O O . MET B 1 165 ? -3.339 43.657 50.390 1.00 7.25 145 MET B O 1
ATOM 6446 N N . VAL B 1 166 ? -2.087 45.057 49.202 1.00 6.87 146 VAL B N 1
ATOM 6447 C CA . VAL B 1 166 ? -2.296 44.396 47.915 1.00 8.06 146 VAL B CA 1
ATOM 6448 C C . VAL B 1 166 ? -0.923 44.236 47.256 1.00 7.85 146 VAL B C 1
ATOM 6449 O O . VAL B 1 166 ? -0.151 45.187 47.204 1.00 6.94 146 VAL B O 1
ATOM 6462 N N . ALA B 1 167 ? -0.603 43.018 46.821 1.00 6.78 147 ALA B N 1
ATOM 6463 C CA . ALA B 1 167 ? 0.603 42.814 46.017 1.00 6.80 147 ALA B CA 1
ATOM 6464 C C . ALA B 1 167 ? 0.188 42.958 44.545 1.00 7.11 147 ALA B C 1
ATOM 6465 O O . ALA B 1 167 ? -0.774 42.324 44.103 1.00 8.89 147 ALA B O 1
ATOM 6472 N N . VAL B 1 168 ? 0.896 43.823 43.799 1.00 7.27 148 VAL B N 1
ATOM 6473 C CA . VAL B 1 168 ? 0.573 44.142 42.434 1.00 8.23 148 VAL B CA 1
ATOM 6474 C C . VAL B 1 168 ? 1.764 43.856 41.526 1.00 7.68 148 VAL B C 1
ATOM 6475 O O . VAL B 1 168 ? 2.857 44.405 41.702 1.00 8.25 148 VAL B O 1
ATOM 6488 N N . GLN B 1 169 ? 1.546 42.963 40.572 1.00 8.05 149 GLN B N 1
ATOM 6489 C CA . GLN B 1 169 ? 2.591 42.539 39.639 1.00 8.01 149 GLN B CA 1
ATOM 6490 C C . GLN B 1 169 ? 2.092 42.696 38.212 1.00 8.49 149 GLN B C 1
ATOM 6491 O O . GLN B 1 169 ? 0.996 42.227 37.847 1.00 11.58 149 GLN B O 1
ATOM 6505 N N . PHE B 1 170 ? 2.882 43.409 37.414 1.00 8.62 150 PHE B N 1
ATOM 6506 C CA . PHE B 1 170 ? 2.570 43.648 36.021 1.00 9.39 150 PHE B CA 1
ATOM 6507 C C . PHE B 1 170 ? 3.849 44.023 35.284 1.00 9.42 150 PHE B C 1
ATOM 6508 O O . PHE B 1 170 ? 4.893 44.225 35.900 1.00 11.01 150 PHE B O 1
ATOM 6525 N N . ASP B 1 171 ? 3.775 44.120 33.964 1.00 11.11 151 ASP B N 1
ATOM 6526 C CA . ASP B 1 171 ? 4.921 44.530 33.180 1.00 12.58 151 ASP B CA 1
ATOM 6527 C C . ASP B 1 171 ? 5.119 46.024 33.406 1.00 11.69 151 ASP B C 1
ATOM 6528 O O . ASP B 1 171 ? 4.302 46.845 32.989 1.00 11.77 151 ASP B O 1
ATOM 6537 N N . GLY B 1 172 ? 6.199 46.362 34.093 1.00 11.76 152 GLY B N 1
ATOM 6538 C CA . GLY B 1 172 ? 6.455 47.731 34.501 1.00 11.12 152 GLY B CA 1
ATOM 6539 C C . GLY B 1 172 ? 6.636 48.698 33.359 1.00 11.70 152 GLY B C 1
ATOM 6540 O O . GLY B 1 172 ? 6.503 49.909 33.557 1.00 11.97 152 GLY B O 1
ATOM 6544 N N . ASN B 1 173 ? 6.963 48.193 32.173 1.00 15.11 153 ASN B N 1
ATOM 6545 C CA . ASN B 1 173 ? 7.058 49.103 31.036 1.00 13.22 153 ASN B CA 1
ATOM 6546 C C . ASN B 1 173 ? 5.676 49.626 30.642 1.00 11.09 153 ASN B C 1
ATOM 6547 O O . ASN B 1 173 ? 5.573 50.558 29.837 1.00 14.03 153 ASN B O 1
ATOM 6558 N N . GLY B 1 174 ? 4.621 49.089 31.249 1.00 11.84 154 GLY B N 1
ATOM 6559 C CA . GLY B 1 174 ? 3.277 49.655 31.134 1.00 11.08 154 GLY B CA 1
ATOM 6560 C C . GLY B 1 174 ? 2.891 50.610 32.263 1.00 14.86 154 GLY B C 1
ATOM 6561 O O . GLY B 1 174 ? 1.724 50.966 32.407 1.00 16.57 154 GLY B O 1
ATOM 6565 N N . LEU B 1 175 ? 3.852 50.982 33.104 1.00 13.49 155 LEU B N 1
ATOM 6566 C CA . LEU B 1 175 ? 3.545 51.830 34.264 1.00 11.22 155 LEU B CA 1
ATOM 6567 C C . LEU B 1 175 ? 2.776 53.083 33.862 1.00 10.95 155 LEU B C 1
ATOM 6568 O O . LEU B 1 175 ? 1.815 53.475 34.524 1.00 13.64 155 LEU B O 1
ATOM 6584 N N . LEU B 1 176 ? 3.222 53.758 32.817 1.00 13.76 156 LEU B N 1
ATOM 6585 C CA . LEU B 1 176 ? 2.599 55.024 32.469 1.00 13.75 156 LEU B CA 1
ATOM 6586 C C . LEU B 1 176 ? 1.180 54.798 31.925 1.00 15.67 156 LEU B C 1
ATOM 6587 O O . LEU B 1 176 ? 0.323 55.666 32.059 1.00 18.08 156 LEU B O 1
ATOM 6603 N N . ASP B 1 177 ? 0.926 53.613 31.370 1.00 16.31 157 ASP B N 1
ATOM 6604 C CA . ASP B 1 177 ? -0.407 53.269 30.887 1.00 16.48 157 ASP B CA 1
ATOM 6605 C C . ASP B 1 177 ? -1.364 53.050 32.066 1.00 13.87 157 ASP B C 1
ATOM 6606 O O . ASP B 1 177 ? -2.531 53.429 32.011 1.00 16.22 157 ASP B O 1
ATOM 6615 N N . HIS B 1 178 ? -0.860 52.439 33.124 1.00 15.71 158 HIS B N 1
ATOM 6616 C CA . HIS B 1 178 ? -1.719 52.121 34.264 1.00 16.40 158 HIS B CA 1
ATOM 6617 C C . HIS B 1 178 ? -1.750 53.216 35.316 1.00 16.88 158 HIS B C 1
ATOM 6618 O O . HIS B 1 178 ? -2.516 53.126 36.271 1.00 15.27 158 HIS B O 1
ATOM 6633 N N . LEU B 1 179 ? -0.934 54.255 35.147 1.00 15.13 159 LEU B N 1
ATOM 6634 C CA . LEU B 1 179 ? -0.717 55.218 36.229 1.00 15.93 159 LEU B CA 1
ATOM 6635 C C . LEU B 1 179 ? -2.000 55.808 36.802 1.00 15.02 159 LEU B C 1
ATOM 6636 O O . LEU B 1 179 ? -2.127 55.926 38.017 1.00 16.79 159 LEU B O 1
ATOM 6652 N N . PRO B 1 180 ? -2.948 56.212 35.937 1.00 16.69 160 PRO B N 1
ATOM 6653 C CA . PRO B 1 180 ? -4.152 56.849 36.485 1.00 20.11 160 PRO B CA 1
ATOM 6654 C C . PRO B 1 180 ? -4.853 55.938 37.480 1.00 20.68 160 PRO B C 1
ATOM 6655 O O . PRO B 1 180 ? -5.317 56.412 38.506 1.00 23.72 160 PRO B O 1
ATOM 6666 N N . ARG B 1 181 ? -4.905 54.646 37.187 1.00 13.36 161 ARG B N 1
ATOM 6667 C CA . ARG B 1 181 ? -5.516 53.685 38.111 1.00 12.91 161 ARG B CA 1
ATOM 6668 C C . ARG B 1 181 ? -4.636 53.394 39.324 1.00 16.96 161 ARG B C 1
ATOM 6669 O O . ARG B 1 181 ? -5.139 53.197 40.437 1.00 15.91 161 ARG B O 1
ATOM 6690 N N . LEU B 1 182 ? -3.331 53.342 39.134 1.00 11.79 162 LEU B N 1
ATOM 6691 C CA . LEU B 1 182 ? -2.437 53.080 40.265 1.00 13.89 162 LEU B CA 1
ATOM 6692 C C . LEU B 1 182 ? -2.452 54.226 41.277 1.00 18.27 162 LEU B C 1
ATOM 6693 O O . LEU B 1 182 ? -2.346 54.014 42.482 1.00 12.16 162 LEU B O 1
ATOM 6709 N N . GLN B 1 183 ? -2.578 55.444 40.780 1.00 12.46 163 GLN B N 1
ATOM 6710 C CA . GLN B 1 183 ? -2.695 56.610 41.646 1.00 15.49 163 GLN B CA 1
ATOM 6711 C C . GLN B 1 183 ? -3.905 56.551 42.523 1.00 21.38 163 GLN B C 1
ATOM 6712 O O . GLN B 1 183 ? -3.902 57.151 43.577 1.00 22.67 163 GLN B O 1
ATOM 6726 N N . LYS B 1 184 ? -4.938 55.836 42.101 1.00 14.87 164 LYS B N 1
ATOM 6727 C CA . LYS B 1 184 ? -6.195 55.818 42.850 1.00 13.60 164 LYS B CA 1
ATOM 6728 C C . LYS B 1 184 ? -6.299 54.640 43.821 1.00 15.84 164 LYS B C 1
ATOM 6729 O O . LYS B 1 184 ? -7.339 54.445 44.464 1.00 19.33 164 LYS B O 1
ATOM 6748 N N . ILE B 1 185 ? -5.240 53.852 43.949 1.00 11.92 165 ILE B N 1
ATOM 6749 C CA . ILE B 1 185 ? -5.267 52.745 44.883 1.00 14.07 165 ILE B CA 1
ATOM 6750 C C . ILE B 1 185 ? -5.417 53.273 46.296 1.00 9.73 165 ILE B C 1
ATOM 6751 O O . ILE B 1 185 ? -4.676 54.142 46.752 1.00 10.83 165 ILE B O 1
ATOM 6767 N N . ARG B 1 186 ? -6.416 52.752 46.984 1.00 9.88 166 ARG B N 1
ATOM 6768 C CA . ARG B 1 186 ? -6.706 53.128 48.355 1.00 11.36 166 ARG B CA 1
ATOM 6769 C C . ARG B 1 186 ? -5.726 52.524 49.352 1.00 10.29 166 ARG B C 1
ATOM 6770 O O . ARG B 1 186 ? -5.255 53.185 50.287 1.00 12.47 166 ARG B O 1
ATOM 6791 N N . SER B 1 187 ? -5.463 51.240 49.154 1.00 11.59 167 SER B N 1
ATOM 6792 C CA . SER B 1 187 ? -4.699 50.443 50.089 1.00 7.61 167 SER B CA 1
ATOM 6793 C C . SER B 1 187 ? -3.205 50.693 50.091 1.00 8.29 167 SER B C 1
ATOM 6794 O O . SER B 1 187 ? -2.634 51.258 49.150 1.00 10.63 167 SER B O 1
ATOM 6802 N N . ARG B 1 188 ? -2.555 50.250 51.149 1.00 8.80 168 ARG B N 1
ATOM 6803 C CA . ARG B 1 188 ? -1.135 49.921 51.056 1.00 7.11 168 ARG B CA 1
ATOM 6804 C C . ARG B 1 188 ? -0.920 48.886 49.973 1.00 6.10 168 ARG B C 1
ATOM 6805 O O . ARG B 1 188 ? -1.673 47.907 49.874 1.00 9.44 168 ARG B O 1
ATOM 6826 N N . TRP B 1 189 ? 0.122 49.060 49.159 1.00 6.90 169 TRP B N 1
ATOM 6827 C CA . TRP B 1 189 ? 0.432 48.045 48.164 1.00 7.57 169 TRP B CA 1
ATOM 6828 C C . TRP B 1 189 ? 1.929 47.979 47.899 1.00 6.73 169 TRP B C 1
ATOM 6829 O O . TRP B 1 189 ? 2.704 48.883 48.280 1.00 8.26 169 TRP B O 1
ATOM 6850 N N . VAL B 1 190 ? 2.323 46.883 47.283 1.00 6.22 170 VAL B N 1
ATOM 6851 C CA . VAL B 1 190 ? 3.710 46.666 46.921 1.00 7.77 170 VAL B CA 1
ATOM 6852 C C . VAL B 1 190 ? 3.776 46.350 45.446 1.00 6.65 170 VAL B C 1
ATOM 6853 O O . VAL B 1 190 ? 2.937 45.622 44.895 1.00 6.95 170 VAL B O 1
ATOM 6866 N N . PHE B 1 191 ? 4.751 46.977 44.791 1.00 8.70 171 PHE B N 1
ATOM 6867 C CA . PHE B 1 191 ? 5.032 46.766 43.362 1.00 6.94 171 PHE B CA 1
ATOM 6868 C C . PHE B 1 191 ? 6.029 45.627 43.285 1.00 7.98 171 PHE B C 1
ATOM 6869 O O . PHE B 1 191 ? 7.156 45.751 43.749 1.00 8.83 171 PHE B O 1
ATOM 6886 N N . ASP B 1 192 ? 5.601 44.504 42.714 1.00 5.94 172 ASP B N 1
ATOM 6887 C CA . ASP B 1 192 ? 6.359 43.259 42.808 1.00 6.59 172 ASP B CA 1
ATOM 6888 C C . ASP B 1 192 ? 7.637 43.227 41.938 1.00 9.15 172 ASP B C 1
ATOM 6889 O O . ASP B 1 192 ? 7.699 43.837 40.864 1.00 9.59 172 ASP B O 1
ATOM 6898 N N . HIS B 1 193 ? 8.636 42.479 42.410 1.00 8.57 173 HIS B N 1
ATOM 6899 C CA . HIS B 1 193 ? 9.743 41.945 41.603 1.00 8.02 173 HIS B CA 1
ATOM 6900 C C . HIS B 1 193 ? 10.531 43.015 40.824 1.00 8.17 173 HIS B C 1
ATOM 6901 O O . HIS B 1 193 ? 10.783 42.912 39.616 1.00 8.54 173 HIS B O 1
ATOM 6916 N N . HIS B 1 194 ? 10.926 44.056 41.540 1.00 7.40 174 HIS B N 1
ATOM 6917 C CA . HIS B 1 194 ? 11.691 45.163 40.961 1.00 6.97 174 HIS B CA 1
ATOM 6918 C C . HIS B 1 194 ? 10.916 45.837 39.832 1.00 8.92 174 HIS B C 1
ATOM 6919 O O . HIS B 1 194 ? 11.525 46.482 38.975 1.00 9.98 174 HIS B O 1
ATOM 6934 N N . GLY B 1 195 ? 9.589 45.697 39.827 1.00 10.04 175 GLY B N 1
ATOM 6935 C CA . GLY B 1 195 ? 8.713 46.317 38.839 1.00 9.88 175 GLY B CA 1
ATOM 6936 C C . GLY B 1 195 ? 8.566 45.578 37.514 1.00 10.93 175 GLY B C 1
ATOM 6937 O O . GLY B 1 195 ? 7.791 46.004 36.663 1.00 10.59 175 GLY B O 1
ATOM 6941 N N . LYS B 1 196 ? 9.292 44.474 37.343 1.00 9.11 176 LYS B N 1
ATOM 6942 C CA . LYS B 1 196 ? 9.315 43.712 36.086 1.00 9.82 176 LYS B CA 1
ATOM 6943 C C . LYS B 1 196 ? 9.339 44.644 34.863 1.00 10.84 176 LYS B C 1
ATOM 6944 O O . LYS B 1 196 ? 8.516 44.546 33.953 1.00 11.72 176 LYS B O 1
ATOM 6963 N N . PHE B 1 197 ? 10.320 45.530 34.877 1.00 9.57 177 PHE B N 1
ATOM 6964 C CA . PHE B 1 197 ? 10.616 46.407 33.756 1.00 9.93 177 PHE B CA 1
ATOM 6965 C C . PHE B 1 197 ? 11.481 45.579 32.784 1.00 11.24 177 PHE B C 1
ATOM 6966 O O . PHE B 1 197 ? 12.701 45.667 32.814 1.00 12.26 177 PHE B O 1
ATOM 6983 N N . PHE B 1 198 ? 10.838 44.766 31.953 1.00 11.62 178 PHE B N 1
ATOM 6984 C CA . PHE B 1 198 ? 11.549 43.776 31.152 1.00 11.28 178 PHE B CA 1
ATOM 6985 C C . PHE B 1 198 ? 12.493 44.396 30.133 1.00 13.83 178 PHE B C 1
ATOM 6986 O O . PHE B 1 198 ? 13.472 43.774 29.737 1.00 16.19 178 PHE B O 1
ATOM 7003 N N . LYS B 1 199 ? 12.194 45.613 29.693 1.00 13.87 179 LYS B N 1
ATOM 7004 C CA . LYS B 1 199 ? 13.071 46.324 28.754 1.00 16.07 179 LYS B CA 1
ATOM 7005 C C . LYS B 1 199 ? 13.966 47.348 29.460 1.00 18.06 179 LYS B C 1
ATOM 7006 O O . LYS B 1 199 ? 14.700 48.098 28.794 1.00 20.35 179 LYS B O 1
ATOM 7025 N N . GLY B 1 200 ? 13.908 47.367 30.793 1.00 15.33 180 GLY B N 1
ATOM 7026 C CA . GLY B 1 200 ? 14.596 48.359 31.607 1.00 17.64 180 GLY B CA 1
ATOM 7027 C C . GLY B 1 200 ? 13.787 49.642 31.704 1.00 13.38 180 GLY B C 1
ATOM 7028 O O . GLY B 1 200 ? 12.756 49.777 31.048 1.00 20.86 180 GLY B O 1
ATOM 7032 N N . ILE B 1 201 ? 14.272 50.598 32.486 1.00 19.55 181 ILE B N 1
ATOM 7033 C CA . ILE B 1 201 ? 13.753 51.968 32.410 1.00 13.74 181 ILE B CA 1
ATOM 7034 C C . ILE B 1 201 ? 14.853 52.957 32.633 1.00 21.21 181 ILE B C 1
ATOM 7035 O O . ILE B 1 201 ? 15.858 52.649 33.266 1.00 29.04 181 ILE B O 1
ATOM 7051 N N . ARG B 1 202 ? 14.635 54.157 32.112 1.00 20.19 182 ARG B N 1
ATOM 7052 C CA . ARG B 1 202 ? 15.537 55.263 32.320 1.00 22.47 182 ARG B CA 1
ATOM 7053 C C . ARG B 1 202 ? 15.454 55.704 33.779 1.00 28.08 182 ARG B C 1
ATOM 7054 O O . ARG B 1 202 ? 14.391 55.684 34.383 1.00 26.94 182 ARG B O 1
ATOM 7075 N N . THR B 1 203 ? 16.590 56.042 34.366 1.00 17.89 183 THR B N 1
ATOM 7076 C CA . THR B 1 203 ? 16.616 56.449 35.748 1.00 16.93 183 THR B CA 1
ATOM 7077 C C . THR B 1 203 ? 16.132 57.881 35.880 1.00 23.37 183 THR B C 1
ATOM 7078 O O . THR B 1 203 ? 15.815 58.307 36.981 1.00 22.95 183 THR B O 1
ATOM 7089 N N . ASP B 1 204 ? 16.077 58.584 34.752 1.00 28.52 184 ASP B N 1
ATOM 7090 C CA . ASP B 1 204 ? 15.774 60.012 34.699 1.00 39.87 184 ASP B CA 1
ATOM 7091 C C . ASP B 1 204 ? 14.577 60.317 33.794 1.00 37.13 184 ASP B C 1
ATOM 7092 O O . ASP B 1 204 ? 14.391 61.457 33.375 1.00 34.86 184 ASP B O 1
ATOM 7101 N N . GLY B 1 205 ? 13.782 59.300 33.477 1.00 27.95 185 GLY B N 1
ATOM 7102 C CA . GLY B 1 205 ? 12.680 59.469 32.546 1.00 25.55 185 GLY B CA 1
ATOM 7103 C C . GLY B 1 205 ? 11.362 59.581 33.294 1.00 20.25 185 GLY B C 1
ATOM 7104 O O . GLY B 1 205 ? 11.329 59.579 34.535 1.00 17.80 185 GLY B O 1
ATOM 7108 N N . PRO B 1 206 ? 10.254 59.673 32.543 1.00 20.04 186 PRO B N 1
ATOM 7109 C CA . PRO B 1 206 ? 8.900 59.762 33.110 1.00 16.40 186 PRO B CA 1
ATOM 7110 C C . PRO B 1 206 ? 8.450 58.535 33.886 1.00 16.51 186 PRO B C 1
ATOM 7111 O O . PRO B 1 206 ? 7.636 58.687 34.792 1.00 15.58 186 PRO B O 1
ATOM 7122 N N . GLU B 1 207 ? 8.942 57.338 33.556 1.00 16.56 187 GLU B N 1
ATOM 7123 C CA . GLU B 1 207 ? 8.613 56.173 34.359 1.00 18.28 187 GLU B CA 1
ATOM 7124 C C . GLU B 1 207 ? 9.151 56.352 35.778 1.00 12.97 187 GLU B C 1
ATOM 7125 O O . GLU B 1 207 ? 8.430 56.156 36.735 1.00 14.34 187 GLU B O 1
ATOM 7137 N N . MET B 1 208 ? 10.426 56.713 35.901 1.00 16.83 188 MET B N 1
ATOM 7138 C CA . MET B 1 208 ? 11.007 56.885 37.226 1.00 14.63 188 MET B CA 1
ATOM 7139 C C . MET B 1 208 ? 10.278 58.021 37.952 1.00 15.13 188 MET B C 1
ATOM 7140 O O . MET B 1 208 ? 9.926 57.908 39.136 1.00 16.60 188 MET B O 1
ATOM 7154 N N . ALA B 1 209 ? 10.016 59.115 37.236 1.00 14.08 189 ALA B N 1
ATOM 7155 C CA . ALA B 1 209 ? 9.303 60.238 37.857 1.00 16.13 189 ALA B CA 1
ATOM 7156 C C . ALA B 1 209 ? 7.961 59.783 38.410 1.00 17.45 189 ALA B C 1
ATOM 7157 O O . ALA B 1 209 ? 7.615 60.106 39.553 1.00 18.73 189 ALA B O 1
ATOM 7164 N N . ALA B 1 210 ? 7.205 59.019 37.622 1.00 18.11 190 ALA B N 1
ATOM 7165 C CA . ALA B 1 210 ? 5.904 58.529 38.067 1.00 15.59 190 ALA B CA 1
ATOM 7166 C C . ALA B 1 210 ? 6.042 57.634 39.291 1.00 14.43 190 ALA B C 1
ATOM 7167 O O . ALA B 1 210 ? 5.237 57.721 40.220 1.00 14.91 190 ALA B O 1
ATOM 7174 N N . LEU B 1 211 ? 7.036 56.749 39.279 1.00 13.17 191 LEU B N 1
ATOM 7175 C CA . LEU B 1 211 ? 7.213 55.801 40.373 1.00 13.19 191 LEU B CA 1
ATOM 7176 C C . LEU B 1 211 ? 7.558 56.518 41.677 1.00 14.61 191 LEU B C 1
ATOM 7177 O O . LEU B 1 211 ? 6.941 56.242 42.715 1.00 13.09 191 LEU B O 1
ATOM 7193 N N . LEU B 1 212 ? 8.503 57.449 41.642 1.00 16.30 192 LEU B N 1
ATOM 7194 C CA . LEU B 1 212 ? 8.868 58.143 42.880 1.00 15.44 192 LEU B CA 1
ATOM 7195 C C . LEU B 1 212 ? 7.714 59.001 43.386 1.00 15.20 192 LEU B C 1
ATOM 7196 O O . LEU B 1 212 ? 7.524 59.148 44.592 1.00 15.62 192 LEU B O 1
ATOM 7212 N N . LYS B 1 213 ? 6.926 59.575 42.489 1.00 13.33 193 LYS B N 1
ATOM 7213 C CA . LYS B 1 213 ? 5.751 60.321 42.944 1.00 22.17 193 LYS B CA 1
ATOM 7214 C C . LYS B 1 213 ? 4.724 59.391 43.636 1.00 17.33 193 LYS B C 1
ATOM 7215 O O . LYS B 1 213 ? 4.127 59.737 44.667 1.00 15.76 193 LYS B O 1
ATOM 7234 N N . LEU B 1 214 ? 4.494 58.218 43.057 1.00 13.01 194 LEU B N 1
ATOM 7235 C CA . LEU B 1 214 ? 3.657 57.226 43.704 1.00 11.68 194 LEU B CA 1
ATOM 7236 C C . LEU B 1 214 ? 4.167 56.942 45.101 1.00 12.92 194 LEU B C 1
ATOM 7237 O O . LEU B 1 214 ? 3.390 56.915 46.078 1.00 14.71 194 LEU B O 1
ATOM 7253 N N . ILE B 1 215 ? 5.464 56.706 45.209 1.00 11.13 195 ILE B N 1
ATOM 7254 C CA . ILE B 1 215 ? 6.063 56.376 46.505 1.00 12.23 195 ILE B CA 1
ATOM 7255 C C . ILE B 1 215 ? 5.939 57.537 47.513 1.00 12.40 195 ILE B C 1
ATOM 7256 O O . ILE B 1 215 ? 5.720 57.295 48.718 1.00 11.36 195 ILE B O 1
ATOM 7272 N N . ASP B 1 216 ? 6.017 58.782 47.030 1.00 13.10 196 ASP B N 1
ATOM 7273 C CA . ASP B 1 216 ? 5.948 59.944 47.924 1.00 12.95 196 ASP B CA 1
ATOM 7274 C C . ASP B 1 216 ? 4.630 60.036 48.686 1.00 11.84 196 ASP B C 1
ATOM 7275 O O . ASP B 1 216 ? 4.567 60.609 49.777 1.00 15.23 196 ASP B O 1
ATOM 7284 N N . ARG B 1 217 ? 3.568 59.492 48.114 1.00 10.29 197 ARG B N 1
ATOM 7285 C CA . ARG B 1 217 ? 2.281 59.516 48.802 1.00 14.65 197 ARG B CA 1
ATOM 7286 C C . ARG B 1 217 ? 2.338 58.730 50.097 1.00 13.25 197 ARG B C 1
ATOM 7287 O O . ARG B 1 217 ? 1.691 59.110 51.092 1.00 14.11 197 ARG B O 1
ATOM 7308 N N . GLY B 1 218 ? 3.099 57.634 50.122 1.00 11.28 198 GLY B N 1
ATOM 7309 C CA . GLY B 1 218 ? 3.301 56.910 51.374 1.00 8.96 198 GLY B CA 1
ATOM 7310 C C . GLY B 1 218 ? 2.619 55.559 51.485 1.00 10.13 198 GLY B C 1
ATOM 7311 O O . GLY B 1 218 ? 2.840 54.845 52.475 1.00 11.87 198 GLY B O 1
ATOM 7315 N N . ASN B 1 219 ? 1.850 55.163 50.460 1.00 10.75 199 ASN B N 1
ATOM 7316 C CA . ASN B 1 219 ? 1.148 53.871 50.483 1.00 8.80 199 ASN B CA 1
ATOM 7317 C C . ASN B 1 219 ? 1.728 52.793 49.561 1.00 8.10 199 ASN B C 1
ATOM 7318 O O . ASN B 1 219 ? 1.118 51.726 49.408 1.00 9.92 199 ASN B O 1
ATOM 7329 N N . LEU B 1 220 ? 2.907 53.037 49.007 1.00 9.68 200 LEU B N 1
ATOM 7330 C CA . LEU B 1 220 ? 3.525 52.132 48.037 1.00 7.70 200 LEU B CA 1
ATOM 7331 C C . LEU B 1 220 ? 4.911 51.678 48.495 1.00 10.09 200 LEU B C 1
ATOM 7332 O O . LEU B 1 220 ? 5.782 52.489 48.801 1.00 9.94 200 LEU B O 1
ATOM 7348 N N . TRP B 1 221 ? 5.083 50.369 48.574 1.00 7.49 201 TRP B N 1
ATOM 7349 C CA . TRP B 1 221 ? 6.363 49.756 48.823 1.00 6.76 201 TRP B CA 1
ATOM 7350 C C . TRP B 1 221 ? 6.876 49.122 47.510 1.00 8.61 201 TRP B C 1
ATOM 7351 O O . TRP B 1 221 ? 6.077 48.781 46.628 1.00 9.12 201 TRP B O 1
ATOM 7372 N N . PHE B 1 222 ? 8.198 48.983 47.401 1.00 8.57 202 PHE B N 1
ATOM 7373 C CA . PHE B 1 222 ? 8.847 48.445 46.211 1.00 7.66 202 PHE B CA 1
ATOM 7374 C C . PHE B 1 222 ? 9.662 47.231 46.618 1.00 6.72 202 PHE B C 1
ATOM 7375 O O . PHE B 1 222 ? 10.458 47.266 47.575 1.00 8.12 202 PHE B O 1
ATOM 7392 N N . LYS B 1 223 ? 9.438 46.144 45.889 1.00 8.88 203 LYS B N 1
ATOM 7393 C CA . LYS B 1 223 ? 9.943 44.832 46.287 1.00 6.30 203 LYS B CA 1
ATOM 7394 C C . LYS B 1 223 ? 11.233 44.398 45.578 1.00 8.31 203 LYS B C 1
ATOM 7395 O O . LYS B 1 223 ? 11.320 44.371 44.332 1.00 9.40 203 LYS B O 1
ATOM 7414 N N . PHE B 1 224 ? 12.259 44.101 46.369 1.00 8.68 204 PHE B N 1
ATOM 7415 C CA . PHE B 1 224 ? 13.478 43.462 45.855 1.00 7.64 204 PHE B CA 1
ATOM 7416 C C . PHE B 1 224 ? 13.346 41.943 45.964 1.00 10.45 204 PHE B C 1
ATOM 7417 O O . PHE B 1 224 ? 13.708 41.349 46.999 1.00 7.56 204 PHE B O 1
ATOM 7434 N N . ALA B 1 225 ? 12.842 41.314 44.902 1.00 10.56 205 ALA B N 1
ATOM 7435 C CA . ALA B 1 225 ? 12.777 39.862 44.787 1.00 7.33 205 ALA B CA 1
ATOM 7436 C C . ALA B 1 225 ? 12.737 39.495 43.306 1.00 6.31 205 ALA B C 1
ATOM 7437 O O . ALA B 1 225 ? 12.224 40.276 42.494 1.00 8.29 205 ALA B O 1
ATOM 7444 N N . GLY B 1 226 ? 13.234 38.315 42.953 1.00 7.98 206 GLY B N 1
ATOM 7445 C CA . GLY B 1 226 ? 13.135 37.807 41.592 1.00 7.16 206 GLY B CA 1
ATOM 7446 C C . GLY B 1 226 ? 13.817 38.668 40.534 1.00 9.26 206 GLY B C 1
ATOM 7447 O O . GLY B 1 226 ? 13.347 38.736 39.416 1.00 9.94 206 GLY B O 1
ATOM 7451 N N . VAL B 1 227 ? 14.909 39.325 40.887 1.00 10.05 207 VAL B N 1
ATOM 7452 C CA . VAL B 1 227 ? 15.592 40.187 39.919 1.00 8.02 207 VAL B CA 1
ATOM 7453 C C . VAL B 1 227 ? 15.909 39.468 38.627 1.00 11.01 207 VAL B C 1
ATOM 7454 O O . VAL B 1 227 ? 15.814 40.066 37.558 1.00 11.11 207 VAL B O 1
ATOM 7467 N N . TYR B 1 228 ? 16.279 38.203 38.723 1.00 10.81 208 TYR B N 1
ATOM 7468 C CA . TYR B 1 228 ? 16.661 37.434 37.512 1.00 14.78 208 TYR B CA 1
ATOM 7469 C C . TYR B 1 228 ? 15.460 37.187 36.543 1.00 11.25 208 TYR B C 1
ATOM 7470 O O . TYR B 1 228 ? 15.660 36.784 35.392 1.00 11.71 208 TYR B O 1
ATOM 7488 N N . GLU B 1 229 ? 14.230 37.428 37.001 1.00 12.25 209 GLU B N 1
ATOM 7489 C CA . GLU B 1 229 ? 13.045 37.332 36.132 1.00 10.56 209 GLU B CA 1
ATOM 7490 C C . GLU B 1 229 ? 12.863 38.511 35.179 1.00 13.57 209 GLU B C 1
ATOM 7491 O O . GLU B 1 229 ? 12.104 38.396 34.226 1.00 14.04 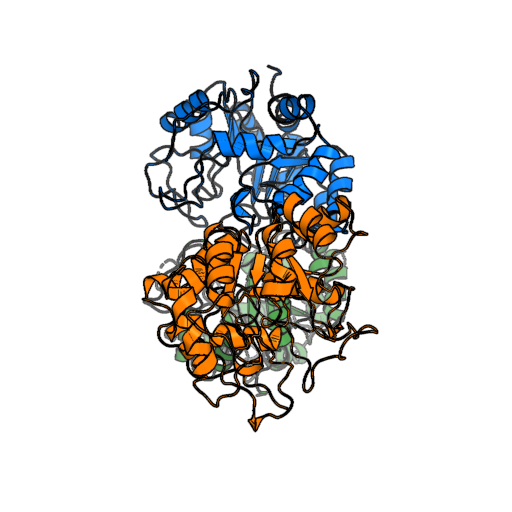209 GLU B O 1
ATOM 7503 N N . SER B 1 230 ? 13.565 39.620 35.416 1.00 9.38 210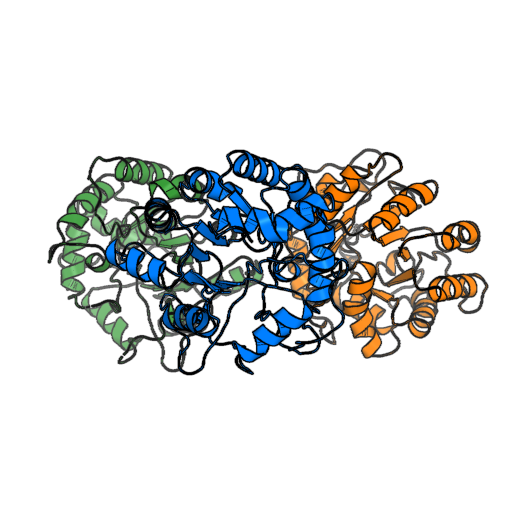 SER B N 1
ATOM 7504 C CA . SER B 1 230 ? 13.487 40.765 34.516 1.00 8.85 210 SER B CA 1
ATOM 7505 C C . SER B 1 230 ? 14.835 41.265 33.981 1.00 11.36 210 SER B C 1
ATOM 7506 O O . SER B 1 230 ? 14.857 41.945 32.974 1.00 14.81 210 SER B O 1
ATOM 7514 N N . SER B 1 231 ? 15.945 40.945 34.637 1.00 9.76 211 SER B N 1
ATOM 7515 C CA . SER B 1 231 ? 17.256 41.402 34.145 1.00 10.49 211 SER B CA 1
ATOM 7516 C C . SER B 1 231 ? 17.573 40.777 32.820 1.00 10.95 211 SER B C 1
ATOM 7517 O O . SER B 1 231 ? 17.300 39.588 32.635 1.00 13.27 211 SER B O 1
ATOM 7525 N N . ARG B 1 232 ? 18.190 41.579 31.944 1.00 12.21 212 ARG B N 1
ATOM 7526 C CA . ARG B 1 232 ? 18.691 41.111 30.649 1.00 13.77 212 ARG B CA 1
ATOM 7527 C C . ARG B 1 232 ? 20.220 40.912 30.699 1.00 14.61 212 ARG B C 1
ATOM 7528 O O . ARG B 1 232 ? 20.878 40.648 29.678 1.00 12.45 212 ARG B O 1
ATOM 7549 N N . LYS B 1 233 ? 20.770 41.014 31.900 1.00 12.51 213 LYS B N 1
ATOM 7550 C CA . LYS B 1 233 ? 22.189 40.896 32.152 1.00 12.47 213 LYS B CA 1
ATOM 7551 C C . LYS B 1 233 ? 22.505 39.618 32.905 1.00 12.78 213 LYS B C 1
ATOM 7552 O O . LYS B 1 233 ? 21.610 39.004 33.513 1.00 14.54 213 LYS B O 1
ATOM 7571 N N . SER B 1 234 ? 23.777 39.225 32.897 1.00 11.34 214 SER B N 1
ATOM 7572 C CA . SER B 1 234 ? 24.234 38.181 33.808 1.00 15.74 214 SER B CA 1
ATOM 7573 C C . SER B 1 234 ? 24.386 38.799 35.186 1.00 15.31 214 SER B C 1
ATOM 7574 O O . SER B 1 234 ? 24.291 40.014 35.341 1.00 12.10 214 SER B O 1
ATOM 7582 N N . TRP B 1 235 ? 24.575 37.950 36.190 1.00 15.12 215 TRP B N 1
ATOM 7583 C CA . TRP B 1 235 ? 24.996 38.391 37.519 1.00 15.81 215 TRP B CA 1
ATOM 7584 C C . TRP B 1 235 ? 26.117 39.397 37.333 1.00 17.39 215 TRP B C 1
ATOM 7585 O O . TRP B 1 235 ? 27.027 39.131 36.555 1.00 17.58 215 TRP B O 1
ATOM 7606 N N . PRO B 1 236 ? 26.100 40.527 38.057 1.00 14.77 216 PRO B N 1
ATOM 7607 C CA . PRO B 1 236 ? 25.226 40.930 39.175 1.00 15.58 216 PRO B CA 1
ATOM 7608 C C . PRO B 1 236 ? 24.017 41.799 38.797 1.00 13.89 216 PRO B C 1
ATOM 7609 O O . PRO B 1 236 ? 23.573 42.666 39.585 1.00 13.34 216 PRO B O 1
ATOM 7620 N N . TYR B 1 237 ? 23.474 41.571 37.600 1.00 12.72 217 TYR B N 1
ATOM 7621 C CA . TYR B 1 237 ? 22.199 42.179 37.186 1.00 10.04 217 TYR B CA 1
ATOM 7622 C C . TYR B 1 237 ? 22.217 43.709 37.190 1.00 11.33 217 TYR B C 1
ATOM 7623 O O . TYR B 1 237 ? 21.339 44.377 37.758 1.00 13.69 217 TYR B O 1
ATOM 7641 N N . ALA B 1 238 ? 23.200 44.287 36.506 1.00 10.31 218 ALA B N 1
ATOM 7642 C CA . ALA B 1 238 ? 23.434 45.721 36.623 1.00 12.79 218 ALA B CA 1
ATOM 7643 C C . ALA B 1 238 ? 22.313 46.643 36.131 1.00 10.65 218 ALA B C 1
ATOM 7644 O O . ALA B 1 238 ? 22.224 47.809 36.543 1.00 14.49 218 ALA B O 1
ATOM 7651 N N . ASP B 1 239 ? 21.539 46.174 35.173 1.00 12.11 219 ASP B N 1
ATOM 7652 C CA . ASP B 1 239 ? 20.472 46.965 34.595 1.00 12.17 219 ASP B CA 1
ATOM 7653 C C . ASP B 1 239 ? 19.428 47.259 35.658 1.00 12.40 219 ASP B C 1
ATOM 7654 O O . ASP B 1 239 ? 19.016 48.402 35.826 1.00 16.05 219 ASP B O 1
ATOM 7663 N N . VAL B 1 240 ? 19.023 46.214 36.360 1.00 11.29 220 VAL B N 1
ATOM 7664 C CA . VAL B 1 240 ? 18.023 46.326 37.424 1.00 11.70 220 VAL B CA 1
ATOM 7665 C C . VAL B 1 240 ? 18.629 47.017 38.635 1.00 15.50 220 VAL B C 1
ATOM 7666 O O . VAL B 1 240 ? 17.956 47.832 39.293 1.00 13.42 220 VAL B O 1
ATOM 7679 N N . ALA B 1 241 ? 19.893 46.716 38.926 1.00 12.70 221 ALA B N 1
ATOM 7680 C CA . ALA B 1 241 ? 20.596 47.394 40.008 1.00 12.46 221 ALA B CA 1
ATOM 7681 C C . ALA B 1 241 ? 20.534 48.912 39.836 1.00 13.00 221 ALA B C 1
ATOM 7682 O O . ALA B 1 241 ? 20.305 49.635 40.807 1.00 14.98 221 ALA B O 1
ATOM 7689 N N . ALA B 1 242 ? 20.733 49.397 38.606 1.00 14.62 222 ALA B N 1
ATOM 7690 C CA . ALA B 1 242 ? 20.846 50.836 38.369 1.00 15.44 222 ALA B CA 1
ATOM 7691 C C . ALA B 1 242 ? 19.609 51.597 38.829 1.00 16.00 222 ALA B C 1
ATOM 7692 O O . ALA B 1 242 ? 19.728 52.600 39.547 1.00 15.55 222 ALA B O 1
ATOM 7699 N N . PHE B 1 243 ? 18.412 51.127 38.460 1.00 12.59 223 PHE B N 1
ATOM 7700 C CA . PHE B 1 243 ? 17.207 51.861 38.859 1.00 15.04 223 PHE B CA 1
ATOM 7701 C C . PHE B 1 243 ? 16.760 51.491 40.274 1.00 12.27 223 PHE B C 1
ATOM 7702 O O . PHE B 1 243 ? 16.144 52.302 40.961 1.00 15.44 223 PHE B O 1
ATOM 7719 N N . SER B 1 244 ? 17.094 50.284 40.716 1.00 11.26 224 SER B N 1
ATOM 7720 C CA . SER B 1 244 ? 16.750 49.861 42.080 1.00 11.09 224 SER B CA 1
ATOM 7721 C C . SER B 1 244 ? 17.528 50.675 43.110 1.00 12.97 224 SER B C 1
ATOM 7722 O O . SER B 1 244 ? 16.976 51.032 44.168 1.00 12.65 224 SER B O 1
ATOM 7730 N N . ARG B 1 245 ? 18.789 50.971 42.834 1.00 11.75 225 ARG B N 1
ATOM 7731 C CA . ARG B 1 245 ? 19.532 51.798 43.783 1.00 11.81 225 ARG B CA 1
ATOM 7732 C C . ARG B 1 245 ? 18.873 53.160 43.909 1.00 15.87 225 ARG B C 1
ATOM 7733 O O . ARG B 1 245 ? 18.829 53.716 44.984 1.00 12.73 225 ARG B O 1
ATOM 7754 N N . VAL B 1 246 ? 18.405 53.717 42.797 1.00 14.49 226 VAL B N 1
ATOM 7755 C CA . VAL B 1 246 ? 17.833 55.054 42.818 1.00 13.12 226 VAL B CA 1
ATOM 7756 C C . VAL B 1 246 ? 16.567 55.050 43.692 1.00 16.36 226 VAL B C 1
ATOM 7757 O O . VAL B 1 246 ? 16.364 55.930 44.519 1.00 17.30 226 VAL B O 1
ATOM 7770 N N . ILE B 1 247 ? 15.727 54.042 43.506 1.00 12.95 227 ILE B N 1
ATOM 7771 C CA . ILE B 1 247 ? 14.479 53.941 44.232 1.00 13.53 227 ILE B CA 1
ATOM 7772 C C . ILE B 1 247 ? 14.758 53.798 45.723 1.00 10.35 227 ILE B C 1
ATOM 7773 O O . ILE B 1 247 ? 14.144 54.469 46.546 1.00 12.20 227 ILE B O 1
ATOM 7789 N N . ALA B 1 248 ? 15.706 52.948 46.066 1.00 11.47 228 ALA B N 1
ATOM 7790 C CA . ALA B 1 248 ? 16.001 52.696 47.462 1.00 12.96 228 ALA B CA 1
ATOM 7791 C C . ALA B 1 248 ? 16.629 53.918 48.107 1.00 13.81 228 ALA B C 1
ATOM 7792 O O . ALA B 1 248 ? 16.405 54.147 49.286 1.00 14.62 228 ALA B O 1
ATOM 7799 N N . ALA B 1 249 ? 17.419 54.695 47.357 1.00 14.61 229 ALA B N 1
ATOM 7800 C CA . ALA B 1 249 ? 18.018 55.900 47.930 1.00 13.04 229 ALA B CA 1
ATOM 7801 C C . ALA B 1 249 ? 16.962 56.961 48.184 1.00 14.36 229 ALA B C 1
ATOM 7802 O O . ALA B 1 249 ? 17.080 57.752 49.107 1.00 18.65 229 ALA B O 1
ATOM 7809 N N . HIS B 1 250 ? 15.907 56.946 47.375 1.00 14.08 230 HIS B N 1
ATOM 7810 C CA . HIS B 1 250 ? 14.861 57.930 47.482 1.00 15.74 230 HIS B CA 1
ATOM 7811 C C . HIS B 1 250 ? 13.951 57.632 48.662 1.00 13.07 230 HIS B C 1
ATOM 7812 O O . HIS B 1 250 ? 13.501 58.556 49.348 1.00 16.17 230 HIS B O 1
ATOM 7827 N N . ALA B 1 251 ? 13.690 56.343 48.892 1.00 11.91 231 ALA B N 1
ATOM 7828 C CA . ALA B 1 251 ? 12.689 55.913 49.870 1.00 13.18 231 ALA B CA 1
ATOM 7829 C C . ALA B 1 251 ? 13.143 54.633 50.571 1.00 13.13 231 ALA B C 1
ATOM 7830 O O . ALA B 1 251 ? 12.547 53.556 50.391 1.00 13.31 231 ALA B O 1
ATOM 7837 N N . PRO B 1 252 ? 14.192 54.742 51.390 1.00 11.78 232 PRO B N 1
ATOM 7838 C CA . PRO B 1 252 ? 14.676 53.562 52.125 1.00 11.69 232 PRO B CA 1
ATOM 7839 C C . PRO B 1 252 ? 13.611 52.940 53.059 1.00 12.98 232 PRO B C 1
ATOM 7840 O O . PRO B 1 252 ? 13.706 51.748 53.369 1.00 18.04 232 PRO B O 1
ATOM 7851 N N . GLU B 1 253 ? 12.623 53.724 53.493 1.00 12.76 233 GLU B N 1
ATOM 7852 C CA . GLU B 1 253 ? 11.544 53.182 54.334 1.00 11.18 233 GLU B CA 1
ATOM 7853 C C . GLU B 1 253 ? 10.424 52.533 53.539 1.00 10.46 233 GLU B C 1
ATOM 7854 O O . GLU B 1 253 ? 9.383 52.190 54.119 1.00 11.03 233 GLU B O 1
ATOM 7866 N N . ARG B 1 254 ? 10.660 52.320 52.243 1.00 10.95 234 ARG B N 1
ATOM 7867 C CA . ARG B 1 254 ? 9.634 51.719 51.384 1.00 9.12 234 ARG B CA 1
ATOM 7868 C C . ARG B 1 254 ? 10.125 50.530 50.577 1.00 12.46 234 ARG B C 1
ATOM 7869 O O . ARG B 1 254 ? 9.417 50.071 49.708 1.00 14.01 234 ARG B O 1
ATOM 7890 N N . ILE B 1 255 ? 11.295 49.996 50.902 1.00 9.31 235 ILE B N 1
ATOM 7891 C CA . ILE B 1 255 ? 11.785 48.782 50.208 1.00 8.69 235 ILE B CA 1
ATOM 7892 C C . ILE B 1 255 ? 11.503 47.549 51.075 1.00 11.43 235 ILE B C 1
ATOM 7893 O O . ILE B 1 255 ? 11.716 47.575 52.262 1.00 9.32 235 ILE B O 1
ATOM 7909 N N . VAL B 1 256 ? 11.019 46.483 50.462 1.00 8.05 236 VAL B N 1
ATOM 7910 C CA . VAL B 1 256 ? 10.958 45.191 51.120 1.00 7.97 236 VAL B CA 1
ATOM 7911 C C . VAL B 1 256 ? 11.725 44.148 50.302 1.00 7.96 236 VAL B C 1
ATOM 7912 O O . VAL B 1 256 ? 12.060 44.362 49.144 1.00 10.11 236 VAL B O 1
ATOM 7925 N N . TRP B 1 257 ? 12.032 43.019 50.930 1.00 8.79 237 TRP B N 1
ATOM 7926 C CA . TRP B 1 257 ? 12.895 42.027 50.306 1.00 8.30 237 TRP B CA 1
ATOM 7927 C C . TRP B 1 257 ? 12.203 40.660 50.314 1.00 8.13 237 TRP B C 1
ATOM 7928 O O . TRP B 1 257 ? 11.392 40.346 51.199 1.00 8.37 237 TRP B O 1
ATOM 7949 N N . GLY B 1 258 ? 12.553 39.821 49.363 1.00 8.28 238 GLY B N 1
ATOM 7950 C CA . GLY B 1 258 ? 12.095 38.439 49.409 1.00 9.05 238 GLY B CA 1
ATOM 7951 C C . GLY B 1 258 ? 12.969 37.525 48.588 1.00 12.58 238 GLY B C 1
ATOM 7952 O O . GLY B 1 258 ? 13.793 37.979 47.811 1.00 10.75 238 GLY B O 1
ATOM 7956 N N . THR B 1 259 ? 12.768 36.226 48.760 1.00 8.94 239 THR B N 1
ATOM 7957 C CA . THR B 1 259 ? 13.599 35.214 48.111 1.00 10.15 239 THR B CA 1
ATOM 7958 C C . THR B 1 259 ? 13.155 34.894 46.688 1.00 9.29 239 THR B C 1
ATOM 7959 O O . THR B 1 259 ? 13.985 34.535 45.837 1.00 9.73 239 THR B O 1
ATOM 7970 N N . ASN B 1 260 ? 11.857 35.057 46.437 1.00 8.84 240 ASN B N 1
ATOM 7971 C CA . ASN B 1 260 ? 11.154 34.482 45.294 1.00 8.89 240 ASN B CA 1
ATOM 7972 C C . ASN B 1 260 ? 11.235 32.941 45.239 1.00 9.97 240 ASN B C 1
ATOM 7973 O O . ASN B 1 260 ? 11.095 32.345 44.190 1.00 9.81 240 ASN B O 1
ATOM 7984 N N . TRP B 1 261 ? 11.462 32.305 46.383 1.00 10.12 241 TRP B N 1
ATOM 7985 C CA . TRP B 1 261 ? 11.493 30.854 46.452 1.00 12.93 241 TRP B CA 1
ATOM 7986 C C . TRP B 1 261 ? 10.100 30.326 46.097 1.00 12.13 241 TRP B C 1
ATOM 7987 O O . TRP B 1 261 ? 9.104 30.966 46.387 1.00 12.23 241 TRP B O 1
ATOM 8008 N N . PRO B 1 262 ? 10.009 29.162 45.458 1.00 10.87 242 PRO B N 1
ATOM 8009 C CA . PRO B 1 262 ? 11.067 28.243 45.037 1.00 11.68 242 PRO B CA 1
ATOM 8010 C C . PRO B 1 262 ? 11.602 28.488 43.632 1.00 12.55 242 PRO B C 1
ATOM 8011 O O . PRO B 1 262 ? 12.033 27.539 43.015 1.00 13.10 242 PRO B O 1
ATOM 8022 N N . HIS B 1 263 ? 11.620 29.729 43.164 1.00 11.85 243 HIS B N 1
ATOM 8023 C CA . HIS B 1 263 ? 12.220 30.059 41.871 1.00 11.65 243 HIS B CA 1
ATOM 8024 C C . HIS B 1 263 ? 11.588 29.242 40.745 1.00 12.22 243 HIS B C 1
ATOM 8025 O O . HIS B 1 263 ? 12.266 28.546 39.981 1.00 13.06 243 HIS B O 1
ATOM 8040 N N . ASN B 1 264 ? 10.270 29.377 40.629 1.00 13.24 244 ASN B N 1
ATOM 8041 C CA . ASN B 1 264 ? 9.469 28.615 39.654 1.00 12.88 244 ASN B CA 1
ATOM 8042 C C . ASN B 1 264 ? 9.919 28.716 38.205 1.00 20.80 244 ASN B C 1
ATOM 8043 O O . ASN B 1 264 ? 9.761 27.761 37.443 1.00 27.02 244 ASN B O 1
ATOM 8054 N N . SER B 1 265 ? 10.505 29.842 37.827 1.00 14.56 245 SER B N 1
ATOM 8055 C CA . SER B 1 265 ? 10.959 30.010 36.448 1.00 14.63 245 SER B CA 1
ATOM 8056 C C . SER B 1 265 ? 12.230 29.214 36.150 1.00 25.15 245 SER B C 1
ATOM 8057 O O . SER B 1 265 ? 12.618 29.101 34.981 1.00 25.49 245 SER B O 1
ATOM 8065 N N . VAL B 1 266 ? 12.856 28.650 37.191 1.00 21.46 246 VAL B N 1
ATOM 8066 C CA . VAL B 1 266 ? 14.003 27.737 37.008 1.00 19.74 246 VAL B CA 1
ATOM 8067 C C . VAL B 1 266 ? 13.616 26.273 36.904 1.00 33.44 246 VAL B C 1
ATOM 8068 O O . VAL B 1 266 ? 13.018 25.706 37.823 1.00 23.64 246 VAL B O 1
ATOM 8081 N N . ARG B 1 267 ? 14.019 25.658 35.793 1.00 39.72 247 ARG B N 1
ATOM 8082 C CA . ARG B 1 267 ? 13.674 24.278 35.486 1.00 43.81 247 ARG B CA 1
ATOM 8083 C C . ARG B 1 267 ? 14.892 23.367 35.514 1.00 39.23 247 ARG B C 1
ATOM 8084 O O . ARG B 1 267 ? 14.760 22.139 35.504 1.00 40.00 247 ARG B O 1
ATOM 8105 N N . GLU B 1 268 ? 16.076 23.969 35.520 1.00 29.68 248 GLU B N 1
ATOM 8106 C CA . GLU B 1 268 ? 17.314 23.209 35.463 1.00 37.10 248 GLU B CA 1
ATOM 8107 C C . GLU B 1 268 ? 18.216 23.590 36.626 1.00 25.92 248 GLU B C 1
ATOM 8108 O O . GLU B 1 268 ? 18.400 24.771 36.926 1.00 26.52 248 GLU B O 1
ATOM 8120 N N . THR B 1 269 ? 18.764 22.555 37.266 1.00 35.81 249 THR B N 1
ATOM 8121 C CA . THR B 1 269 ? 19.568 22.672 38.481 1.00 36.34 249 THR B CA 1
ATOM 8122 C C . THR B 1 269 ? 20.734 23.646 38.311 1.00 35.94 249 THR B C 1
ATOM 8123 O O . THR B 1 269 ? 21.035 24.429 39.214 1.00 28.16 249 THR B O 1
ATOM 8134 N N . ALA B 1 270 ? 21.374 23.609 37.147 1.00 39.79 250 ALA B N 1
ATOM 8135 C CA . ALA B 1 270 ? 22.507 24.490 36.866 1.00 33.03 250 ALA B CA 1
ATOM 8136 C C . ALA B 1 270 ? 22.140 25.973 36.926 1.00 37.85 250 ALA B C 1
ATOM 8137 O O . ALA B 1 270 ? 23.013 26.818 37.139 1.00 38.89 250 ALA B O 1
ATOM 8144 N N . ALA B 1 271 ? 20.861 26.288 36.736 1.00 32.95 251 ALA B N 1
ATOM 8145 C CA . ALA B 1 271 ? 20.404 27.682 36.722 1.00 22.56 251 ALA B CA 1
ATOM 8146 C C . ALA B 1 271 ? 19.824 28.137 38.084 1.00 31.96 251 ALA B C 1
ATOM 8147 O O . ALA B 1 271 ? 19.411 29.295 38.256 1.00 24.74 251 ALA B O 1
ATOM 8154 N N . TYR B 1 272 ? 19.782 27.234 39.052 1.00 29.30 252 TYR B N 1
ATOM 8155 C CA . TYR B 1 272 ? 19.151 27.566 40.325 1.00 22.92 252 TYR B CA 1
ATOM 8156 C C . TYR B 1 272 ? 20.047 28.523 41.133 1.00 26.75 252 TYR B C 1
ATOM 8157 O O . TYR B 1 272 ? 21.224 28.240 41.345 1.00 30.49 252 TYR B O 1
ATOM 8175 N N . PRO B 1 273 ? 19.502 29.671 41.567 1.00 27.14 253 PRO B N 1
ATOM 8176 C CA . PRO B 1 273 ? 20.334 30.628 42.310 1.00 21.98 253 PRO B CA 1
ATOM 8177 C C . PRO B 1 273 ? 20.669 30.182 43.724 1.00 21.09 253 PRO B C 1
ATOM 8178 O O . PRO B 1 273 ? 19.957 29.373 44.332 1.00 22.46 253 PRO B O 1
ATOM 8189 N N . ASP B 1 274 ? 21.757 30.743 44.235 1.00 24.50 254 ASP B N 1
ATOM 8190 C CA . ASP B 1 274 ? 22.120 30.631 45.636 1.00 20.98 254 ASP B CA 1
ATOM 8191 C C . ASP B 1 274 ? 21.400 31.753 46.372 1.00 18.67 254 ASP B C 1
ATOM 8192 O O . ASP B 1 274 ? 21.761 32.918 46.245 1.00 16.96 254 ASP B O 1
ATOM 8201 N N . ASP B 1 275 ? 20.376 31.399 47.133 1.00 18.74 255 ASP B N 1
ATOM 8202 C CA . ASP B 1 275 ? 19.556 32.400 47.795 1.00 16.39 255 ASP B CA 1
ATOM 8203 C C . ASP B 1 275 ? 20.320 33.308 48.754 1.00 14.70 255 ASP B C 1
ATOM 8204 O O . ASP B 1 275 ? 19.940 34.442 48.942 1.00 16.62 255 ASP B O 1
ATOM 8213 N N . ALA B 1 276 ? 21.374 32.816 49.400 1.00 14.66 256 ALA B N 1
ATOM 8214 C CA . ALA B 1 276 ? 22.112 33.665 50.324 1.00 14.48 256 ALA B CA 1
ATOM 8215 C C . ALA B 1 276 ? 22.913 34.736 49.567 1.00 15.24 256 ALA B C 1
ATOM 8216 O O . ALA B 1 276 ? 22.915 35.926 49.934 1.00 16.87 256 ALA B O 1
ATOM 8223 N N . ARG B 1 277 ? 23.568 34.337 48.485 1.00 15.83 257 ARG B N 1
ATOM 8224 C CA . ARG B 1 277 ? 24.339 35.300 47.706 1.00 17.05 257 ARG B CA 1
ATOM 8225 C C . ARG B 1 277 ? 23.396 36.295 47.017 1.00 15.43 257 ARG B C 1
ATOM 8226 O O . ARG B 1 277 ? 23.705 37.481 46.889 1.00 17.60 257 ARG B O 1
ATOM 8247 N N . LEU B 1 278 ? 22.234 35.809 46.596 1.00 15.73 258 LEU B N 1
ATOM 8248 C CA . LEU B 1 278 ? 21.265 36.664 45.950 1.00 14.44 258 LEU B CA 1
ATOM 8249 C C . LEU B 1 278 ? 20.762 37.748 46.905 1.00 12.51 258 LEU B C 1
ATOM 8250 O O . LEU B 1 278 ? 20.586 38.903 46.508 1.00 13.80 258 LEU B O 1
ATOM 8266 N N . ALA B 1 279 ? 20.544 37.387 48.167 1.00 14.31 259 ALA B N 1
ATOM 8267 C CA . ALA B 1 279 ? 20.067 38.345 49.145 1.00 14.17 259 ALA B CA 1
ATOM 8268 C C . ALA B 1 279 ? 21.123 39.401 49.414 1.00 15.01 259 ALA B C 1
ATOM 8269 O O . ALA B 1 279 ? 20.821 40.591 49.486 1.00 15.77 259 ALA B O 1
ATOM 8276 N N . GLU B 1 280 ? 22.371 38.960 49.560 1.00 15.35 260 GLU B N 1
ATOM 8277 C CA . GLU B 1 280 ? 23.479 39.880 49.759 1.00 13.76 260 GLU B CA 1
ATOM 8278 C C . GLU B 1 280 ? 23.539 40.880 48.621 1.00 13.58 260 GLU B C 1
ATOM 8279 O O . GLU B 1 280 ? 23.760 42.067 48.834 1.00 19.62 260 GLU B O 1
ATOM 8291 N N . LEU B 1 281 ? 23.369 40.397 47.398 1.00 16.07 261 LEU B N 1
ATOM 8292 C CA . LEU B 1 281 ? 23.500 41.266 46.229 1.00 14.22 261 LEU B CA 1
ATOM 8293 C C . LEU B 1 281 ? 22.455 42.393 46.234 1.00 12.98 261 LEU B C 1
ATOM 8294 O O . LEU B 1 281 ? 22.793 43.579 46.129 1.00 16.18 261 LEU B O 1
ATOM 8310 N N . THR B 1 282 ? 21.187 42.044 46.368 1.00 13.27 262 THR B N 1
ATOM 8311 C CA . THR B 1 282 ? 20.154 43.058 46.231 1.00 11.23 262 THR B CA 1
ATOM 8312 C C . THR B 1 282 ? 20.049 43.931 47.494 1.00 11.94 262 THR B C 1
ATOM 8313 O O . THR B 1 282 ? 19.753 45.130 47.394 1.00 16.19 262 THR B O 1
ATOM 8324 N N . LEU B 1 283 ? 20.304 43.352 48.672 1.00 14.56 263 LEU B N 1
ATOM 8325 C CA . LEU B 1 283 ? 20.367 44.164 49.877 1.00 15.85 263 LEU B CA 1
ATOM 8326 C C . LEU B 1 283 ? 21.538 45.155 49.786 1.00 15.48 263 LEU B C 1
ATOM 8327 O O . LEU B 1 283 ? 21.491 46.255 50.362 1.00 14.61 263 LEU B O 1
ATOM 8343 N N . GLY B 1 284 ? 22.574 44.769 49.045 1.00 14.81 264 GLY B N 1
ATOM 8344 C CA . GLY B 1 284 ? 23.693 45.648 48.778 1.00 15.39 264 GLY B CA 1
ATOM 8345 C C . GLY B 1 284 ? 23.372 46.817 47.865 1.00 15.74 264 GLY B C 1
ATOM 8346 O O . GLY B 1 284 ? 24.211 47.708 47.704 1.00 21.82 264 GLY B O 1
ATOM 8350 N N . TRP B 1 285 ? 22.178 46.832 47.264 1.00 14.76 265 TRP B N 1
ATOM 8351 C CA . TRP B 1 285 ? 21.755 47.979 46.453 1.00 14.73 265 TRP B CA 1
ATOM 8352 C C . TRP B 1 285 ? 21.075 49.061 47.312 1.00 14.38 265 TRP B C 1
ATOM 8353 O O . TRP B 1 285 ? 20.709 50.136 46.817 1.00 17.55 265 TRP B O 1
ATOM 8374 N N . LEU B 1 286 ? 20.878 48.779 48.599 1.00 14.27 266 LEU B N 1
ATOM 8375 C CA . LEU B 1 286 ? 20.277 49.777 49.485 1.00 14.22 266 LEU B CA 1
ATOM 8376 C C . LEU B 1 286 ? 21.296 50.814 49.891 1.00 19.33 266 LEU B C 1
ATOM 8377 O O . LEU B 1 286 ? 22.480 50.559 49.792 1.00 18.39 266 LEU B O 1
ATOM 8393 N N . PRO B 1 287 ? 20.841 51.979 50.394 1.00 16.16 267 PRO B N 1
ATOM 8394 C CA . PRO B 1 287 ? 21.828 53.071 50.552 1.00 17.76 267 PRO B CA 1
ATOM 8395 C C . PRO B 1 287 ? 22.785 52.935 51.728 1.00 19.89 267 PRO B C 1
ATOM 8396 O O . PRO B 1 287 ? 23.898 53.435 51.665 1.00 23.39 267 PRO B O 1
ATOM 8407 N N . ASP B 1 288 ? 22.378 52.270 52.798 1.00 15.04 268 ASP B N 1
ATOM 8408 C CA . ASP B 1 288 ? 23.208 52.207 53.990 1.00 15.33 268 ASP B CA 1
ATOM 8409 C C . ASP B 1 288 ? 22.682 51.105 54.894 1.00 18.37 268 ASP B C 1
ATOM 8410 O O . ASP B 1 288 ? 21.696 50.444 54.555 1.00 16.38 268 ASP B O 1
ATOM 8419 N N . GLU B 1 289 ? 23.359 50.870 56.008 1.00 21.64 269 GLU B N 1
ATOM 8420 C CA . GLU B 1 289 ? 23.039 49.741 56.887 1.00 23.86 269 GLU B CA 1
ATOM 8421 C C . GLU B 1 289 ? 21.690 49.901 57.594 1.00 24.29 269 GLU B C 1
ATOM 8422 O O . GLU B 1 289 ? 20.981 48.915 57.809 1.00 20.17 269 GLU B O 1
ATOM 8434 N N . ALA B 1 290 ? 21.327 51.133 57.949 1.00 19.32 270 ALA B N 1
ATOM 8435 C CA . ALA B 1 290 ? 20.024 51.383 58.532 1.00 18.06 270 ALA B CA 1
ATOM 8436 C C . ALA B 1 290 ? 18.949 50.887 57.559 1.00 19.61 270 ALA B C 1
ATOM 8437 O O . ALA B 1 290 ? 17.965 50.248 57.970 1.00 20.21 270 ALA B O 1
ATOM 8444 N N . ALA B 1 291 ? 19.141 51.202 56.274 1.00 16.51 271 ALA B N 1
ATOM 8445 C CA . ALA B 1 291 ? 18.181 50.829 55.234 1.00 17.11 271 ALA B CA 1
ATOM 8446 C C . ALA B 1 291 ? 18.048 49.322 55.104 1.00 16.09 271 ALA B C 1
ATOM 8447 O O . ALA B 1 291 ? 16.953 48.815 54.830 1.00 13.24 271 ALA B O 1
ATOM 8454 N N . ARG B 1 292 ? 19.156 48.610 55.282 1.00 16.93 272 ARG B N 1
ATOM 8455 C CA . ARG B 1 292 ? 19.129 47.158 55.211 1.00 14.72 272 ARG B CA 1
ATOM 8456 C C . ARG B 1 292 ? 18.240 46.619 56.341 1.00 15.05 272 ARG B C 1
ATOM 8457 O O . ARG B 1 292 ? 17.412 45.723 56.128 1.00 13.99 272 ARG B O 1
ATOM 8478 N N . HIS B 1 293 ? 18.406 47.177 57.527 1.00 14.19 273 HIS B N 1
ATOM 8479 C CA . HIS B 1 293 ? 17.616 46.719 58.683 1.00 13.25 273 HIS B CA 1
ATOM 8480 C C . HIS B 1 293 ? 16.146 46.985 58.388 1.00 17.11 273 HIS B C 1
ATOM 8481 O O . HIS B 1 293 ? 15.294 46.114 58.571 1.00 16.53 273 HIS B O 1
ATOM 8496 N N . ARG B 1 294 ? 15.847 48.188 57.916 1.00 14.75 274 ARG B N 1
ATOM 8497 C CA . ARG B 1 294 ? 14.468 48.545 57.559 1.00 12.00 274 ARG B CA 1
ATOM 8498 C C . ARG B 1 294 ? 13.865 47.582 56.528 1.00 13.25 274 ARG B C 1
ATOM 8499 O O . ARG B 1 294 ? 12.699 47.177 56.622 1.00 11.35 274 ARG B O 1
ATOM 8520 N N . ALA B 1 295 ? 14.633 47.266 55.490 1.00 10.22 275 ALA B N 1
ATOM 8521 C CA . ALA B 1 295 ? 14.117 46.428 54.426 1.00 9.41 275 ALA B CA 1
ATOM 8522 C C . ALA B 1 295 ? 13.719 45.057 54.951 1.00 9.33 275 ALA B C 1
ATOM 8523 O O . ALA B 1 295 ? 12.786 44.446 54.450 1.00 10.86 275 ALA B O 1
ATOM 8530 N N . LEU B 1 296 ? 14.434 44.578 55.961 1.00 12.22 276 LEU B N 1
ATOM 8531 C CA . LEU B 1 296 ? 14.199 43.232 56.468 1.00 10.10 276 LEU B CA 1
ATOM 8532 C C . LEU B 1 296 ? 13.204 43.183 57.617 1.00 12.08 276 LEU B C 1
ATOM 8533 O O . LEU B 1 296 ? 12.554 42.151 57.815 1.00 13.21 276 LEU B O 1
ATOM 8549 N N . VAL B 1 297 ? 13.075 44.284 58.366 1.00 10.67 277 VAL B N 1
ATOM 8550 C CA . VAL B 1 297 ? 12.284 44.262 59.600 1.00 12.36 277 VAL B CA 1
ATOM 8551 C C . VAL B 1 297 ? 11.192 45.324 59.618 1.00 12.03 277 VAL B C 1
ATOM 8552 O O . VAL B 1 297 ? 10.039 45.019 59.405 1.00 10.96 277 VAL B O 1
ATOM 8565 N N . GLU B 1 298 ? 11.539 46.585 59.815 1.00 14.40 278 GLU B N 1
ATOM 8566 C CA . GLU B 1 298 ? 10.491 47.585 60.035 1.00 12.38 278 GLU B CA 1
ATOM 8567 C C . GLU B 1 298 ? 9.609 47.833 58.811 1.00 11.62 278 GLU B C 1
ATOM 8568 O O . GLU B 1 298 ? 8.409 48.095 58.936 1.00 12.36 278 GLU B O 1
ATOM 8580 N N . ASN B 1 299 ? 10.183 47.783 57.607 1.00 9.96 279 ASN B N 1
ATOM 8581 C CA . ASN B 1 299 ? 9.355 48.022 56.423 1.00 10.44 279 ASN B CA 1
ATOM 8582 C C . ASN B 1 299 ? 8.317 46.911 56.176 1.00 9.70 279 ASN B C 1
ATOM 8583 O O . ASN B 1 299 ? 7.149 47.200 55.950 1.00 9.06 279 ASN B O 1
ATOM 8594 N N . PRO B 1 300 ? 8.727 45.633 56.241 1.00 9.80 280 PRO B N 1
ATOM 8595 C CA . PRO B 1 300 ? 7.647 44.654 56.063 1.00 8.37 280 PRO B CA 1
ATOM 8596 C C . PRO B 1 300 ? 6.652 44.666 57.231 1.00 8.44 280 PRO B C 1
ATOM 8597 O O . PRO B 1 300 ? 5.473 44.376 57.026 1.00 10.43 280 PRO B O 1
ATOM 8608 N N . GLU B 1 301 ? 7.095 45.021 58.428 1.00 9.77 281 GLU B N 1
ATOM 8609 C CA . GLU B 1 301 ? 6.155 45.145 59.548 1.00 10.32 281 GLU B CA 1
ATOM 8610 C C . GLU B 1 301 ? 5.067 46.181 59.212 1.00 13.32 281 GLU B C 1
ATOM 8611 O O . GLU B 1 301 ? 3.882 45.962 59.471 1.00 11.23 281 GLU B O 1
ATOM 8623 N N . ALA B 1 302 ? 5.477 47.293 58.614 1.00 10.59 282 ALA B N 1
ATOM 8624 C CA . ALA B 1 302 ? 4.544 48.336 58.228 1.00 12.34 282 ALA B CA 1
ATOM 8625 C C . ALA B 1 302 ? 3.668 47.947 57.054 1.00 11.42 282 ALA B C 1
ATOM 8626 O O . ALA B 1 302 ? 2.471 48.217 57.062 1.00 10.58 282 ALA B O 1
ATOM 8633 N N . LEU B 1 303 ? 4.262 47.334 56.037 1.00 9.24 283 LEU B N 1
ATOM 8634 C CA . LEU B 1 303 ? 3.500 46.931 54.862 1.00 6.10 283 LEU B CA 1
ATOM 8635 C C . LEU B 1 303 ? 2.395 45.899 55.191 1.00 6.11 283 LEU B C 1
ATOM 8636 O O . LEU B 1 303 ? 1.242 46.034 54.744 1.00 7.56 283 LEU B O 1
ATOM 8652 N N . PHE B 1 304 ? 2.729 44.902 56.005 1.00 7.12 284 PHE B N 1
ATOM 8653 C CA . PHE B 1 304 ? 1.762 43.862 56.364 1.00 7.60 284 PHE B CA 1
ATOM 8654 C C . PHE B 1 304 ? 1.095 44.013 57.724 1.00 8.88 284 PHE B C 1
ATOM 8655 O O . PHE B 1 304 ? 0.198 43.224 58.061 1.00 9.88 284 PHE B O 1
ATOM 8672 N N . LYS B 1 305 ? 1.465 45.063 58.454 1.00 9.04 285 LYS B N 1
ATOM 8673 C CA . LYS B 1 305 ? 0.955 45.308 59.819 1.00 8.52 285 LYS B CA 1
ATOM 8674 C C . LYS B 1 305 ? 1.150 44.087 60.706 1.00 9.97 285 LYS B C 1
ATOM 8675 O O . LYS B 1 305 ? 0.196 43.557 61.312 1.00 10.50 285 LYS B O 1
ATOM 8694 N N . LEU B 1 306 ? 2.423 43.664 60.784 1.00 10.47 286 LEU B N 1
ATOM 8695 C CA . LEU B 1 306 ? 2.875 42.580 61.666 1.00 10.59 286 LEU B CA 1
ATOM 8696 C C . LEU B 1 306 ? 3.193 43.144 63.059 1.00 11.97 286 LEU B C 1
ATOM 8697 O O . LEU B 1 306 ? 3.584 44.329 63.197 1.00 13.19 286 LEU B O 1
ATOM 8713 N N . SER B 1 307 ? 3.078 42.291 64.070 1.00 15.00 287 SER B N 1
ATOM 8714 C CA . SER B 1 307 ? 3.502 42.656 65.393 1.00 14.65 287 SER B CA 1
ATOM 8715 C C . SER B 1 307 ? 4.992 42.964 65.362 1.00 20.08 287 SER B C 1
ATOM 8716 O O . SER B 1 307 ? 5.759 42.294 64.671 1.00 18.49 287 SER B O 1
ATOM 8724 N N . PRO B 1 308 ? 5.403 44.014 66.073 1.00 18.88 288 PRO B N 1
ATOM 8725 C CA . PRO B 1 308 ? 6.816 44.396 66.101 1.00 22.49 288 PRO B CA 1
ATOM 8726 C C . PRO B 1 308 ? 7.671 43.307 66.736 1.00 21.23 288 PRO B C 1
ATOM 8727 O O . PRO B 1 308 ? 7.300 42.729 67.761 1.00 25.28 288 PRO B O 1
ATOM 8738 N N . VAL B 1 309 ? 8.816 43.026 66.140 1.00 24.80 289 VAL B N 1
ATOM 8739 C CA . VAL B 1 309 ? 9.676 41.958 66.638 1.00 28.03 289 VAL B CA 1
ATOM 8740 C C . VAL B 1 309 ? 10.167 42.226 68.060 1.00 38.20 289 VAL B C 1
ATOM 8741 O O . VAL B 1 309 ? 10.336 43.375 68.467 1.00 39.45 289 VAL B O 1
ATOM 8754 N N . ALA C 1 32 ? 24.544 -8.008 94.505 1.00 39.11 12 ALA C N 1
ATOM 8755 C CA . ALA C 1 32 ? 23.929 -7.786 93.200 1.00 36.46 12 ALA C CA 1
ATOM 8756 C C . ALA C 1 32 ? 22.576 -8.486 93.117 1.00 30.15 12 ALA C C 1
ATOM 8757 O O . ALA C 1 32 ? 22.285 -9.386 93.905 1.00 37.70 12 ALA C O 1
ATOM 8763 N N . PRO C 1 33 ? 21.740 -8.085 92.151 1.00 34.08 13 PRO C N 1
ATOM 8764 C CA . PRO C 1 33 ? 20.434 -8.733 91.981 1.00 33.65 13 PRO C CA 1
ATOM 8765 C C . PRO C 1 33 ? 20.525 -10.245 91.751 1.00 36.62 13 PRO C C 1
ATOM 8766 O O . PRO C 1 33 ? 21.568 -10.758 91.325 1.00 43.44 13 PRO C O 1
ATOM 8777 N N . ASN C 1 34 ? 19.422 -10.938 92.022 1.00 40.81 14 ASN C N 1
ATOM 8778 C CA . ASN C 1 34 ? 19.346 -12.388 91.916 1.00 42.96 14 ASN C CA 1
ATOM 8779 C C . ASN C 1 34 ? 18.019 -12.792 91.276 1.00 46.22 14 ASN C C 1
ATOM 8780 O O . ASN C 1 34 ? 16.960 -12.605 91.881 1.00 44.08 14 ASN C O 1
ATOM 8791 N N . PRO C 1 35 ? 18.061 -13.350 90.052 1.00 44.45 15 PRO C N 1
ATOM 8792 C CA . PRO C 1 35 ? 19.268 -13.686 89.289 1.00 41.84 15 PRO C CA 1
ATOM 8793 C C . PRO C 1 35 ? 19.993 -12.454 88.764 1.00 35.01 15 PRO C C 1
ATOM 8794 O O . PRO C 1 35 ? 19.412 -11.374 88.703 1.00 37.11 15 PRO C O 1
ATOM 8805 N N . ALA C 1 36 ? 21.257 -12.635 88.390 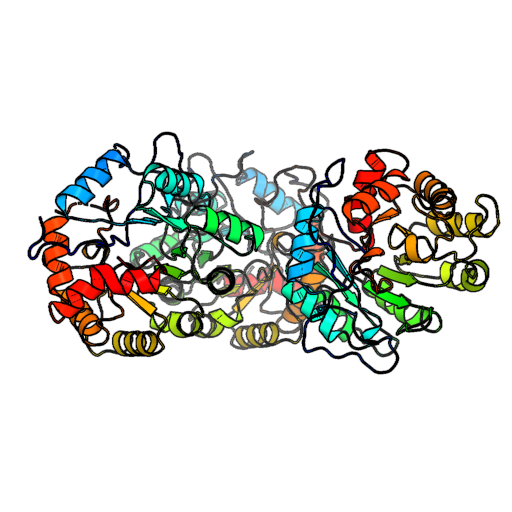1.00 31.89 16 ALA C N 1
ATOM 8806 C CA . ALA C 1 36 ? 22.089 -11.558 87.867 1.00 28.74 16 ALA C CA 1
ATOM 8807 C C . ALA C 1 36 ? 21.506 -10.976 86.577 1.00 29.80 16 ALA C C 1
ATOM 8808 O O . ALA C 1 36 ? 20.778 -11.655 85.850 1.00 33.57 16 ALA C O 1
ATOM 8815 N N . PHE C 1 37 ? 21.814 -9.714 86.300 1.00 27.15 17 PHE C N 1
ATOM 8816 C CA . PHE C 1 37 ? 21.395 -9.090 85.049 1.00 21.86 17 PHE C CA 1
ATOM 8817 C C . PHE C 1 37 ? 22.149 -9.723 83.898 1.00 26.64 17 PHE C C 1
ATOM 8818 O O . PHE C 1 37 ? 23.354 -9.929 83.981 1.00 28.95 17 PHE C O 1
ATOM 8835 N N . PRO C 1 38 ? 21.441 -10.004 82.806 1.00 22.31 18 PRO C N 1
ATOM 8836 C CA . PRO C 1 38 ? 22.058 -10.461 81.562 1.00 21.38 18 PRO C CA 1
ATOM 8837 C C . PRO C 1 38 ? 22.904 -9.346 80.959 1.00 25.64 18 PRO C C 1
ATOM 8838 O O . PRO C 1 38 ? 22.705 -8.170 81.234 1.00 21.20 18 PRO C O 1
ATOM 8849 N N . ARG C 1 39 ? 23.875 -9.726 80.152 1.00 21.40 19 ARG C N 1
ATOM 8850 C CA . ARG C 1 39 ? 24.700 -8.767 79.456 1.00 19.19 19 ARG C CA 1
ATOM 8851 C C . ARG C 1 39 ? 23.822 -7.859 78.591 1.00 19.25 19 ARG C C 1
ATOM 8852 O O . ARG C 1 39 ? 22.858 -8.318 77.971 1.00 24.70 19 ARG C O 1
ATOM 8873 N N . GLY C 1 40 ? 24.170 -6.572 78.572 1.00 22.07 20 GLY C N 1
ATOM 8874 C CA . GLY C 1 40 ? 23.456 -5.560 77.813 1.00 16.78 20 GLY C CA 1
ATOM 8875 C C . GLY C 1 40 ? 22.273 -4.949 78.539 1.00 18.82 20 GLY C C 1
ATOM 8876 O O . GLY C 1 40 ? 21.507 -4.150 77.962 1.00 17.95 20 GLY C O 1
ATOM 8880 N N . ALA C 1 41 ? 22.104 -5.304 79.805 1.00 16.06 21 ALA C N 1
ATOM 8881 C CA . ALA C 1 41 ? 20.981 -4.766 80.568 1.00 15.67 21 ALA C CA 1
ATOM 8882 C C . ALA C 1 41 ? 20.933 -3.233 80.551 1.00 14.01 21 ALA C C 1
ATOM 8883 O O . ALA C 1 41 ? 21.936 -2.564 80.775 1.00 14.65 21 ALA C O 1
ATOM 8890 N N . VAL C 1 42 ? 19.737 -2.687 80.315 1.00 12.68 22 VAL C N 1
ATOM 8891 C CA . VAL C 1 42 ? 19.536 -1.247 80.213 1.00 16.10 22 VAL C CA 1
ATOM 8892 C C . VAL C 1 42 ? 18.762 -0.645 81.400 1.00 15.82 22 VAL C C 1
ATOM 8893 O O . VAL C 1 42 ? 17.645 -1.050 81.692 1.00 14.42 22 VAL C O 1
ATOM 8906 N N . ASP C 1 43 ? 19.348 0.352 82.044 1.00 10.68 23 ASP C N 1
ATOM 8907 C CA . ASP C 1 43 ? 18.617 1.193 83.006 1.00 10.18 23 ASP C CA 1
ATOM 8908 C C . ASP C 1 43 ? 17.957 2.322 82.218 1.00 10.74 23 ASP C C 1
ATOM 8909 O O . ASP C 1 43 ? 18.644 3.198 81.647 1.00 9.85 23 ASP C O 1
ATOM 8918 N N . THR C 1 44 ? 16.633 2.280 82.148 1.00 8.81 24 THR C N 1
ATOM 8919 C CA . THR C 1 44 ? 15.902 3.216 81.315 1.00 8.24 24 THR C CA 1
ATOM 8920 C C . THR C 1 44 ? 15.469 4.479 82.045 1.00 10.97 24 THR C C 1
ATOM 8921 O O . THR C 1 44 ? 14.849 5.342 81.446 1.00 10.45 24 THR C O 1
ATOM 8932 N N . GLN C 1 45 ? 15.789 4.586 83.324 1.00 9.04 25 GLN C N 1
ATOM 8933 C CA . GLN C 1 45 ? 15.280 5.689 84.149 1.00 9.73 25 GLN C CA 1
ATOM 8934 C C . GLN C 1 45 ? 16.290 6.129 85.172 1.00 9.63 25 GLN C C 1
ATOM 8935 O O . GLN C 1 45 ? 16.448 5.502 86.238 1.00 11.74 25 GLN C O 1
ATOM 8949 N N . MET C 1 46 ? 16.977 7.224 84.857 1.00 9.09 26 MET C N 1
ATOM 8950 C CA . MET C 1 46 ? 17.872 7.840 85.806 1.00 9.89 26 MET C CA 1
ATOM 8951 C C . MET C 1 46 ? 18.169 9.281 85.404 1.00 14.13 26 MET C C 1
ATOM 8952 O O . MET C 1 46 ? 17.920 9.671 84.248 1.00 10.41 26 MET C O 1
ATOM 8966 N N . HIS C 1 47 ? 18.622 10.073 86.385 1.00 10.98 27 HIS C N 1
ATOM 8967 C CA . HIS C 1 47 ? 19.130 11.419 86.137 1.00 12.91 27 HIS C CA 1
ATOM 8968 C C . HIS C 1 47 ? 20.584 11.484 86.551 1.00 13.63 27 HIS C C 1
ATOM 8969 O O . HIS C 1 47 ? 21.031 10.700 87.378 1.00 16.24 27 HIS C O 1
ATOM 8984 N N . MET C 1 48 ? 21.322 12.406 85.947 1.00 13.72 28 MET C N 1
ATOM 8985 C CA . MET C 1 48 ? 22.733 12.581 86.264 1.00 15.78 28 MET C CA 1
ATOM 8986 C C . MET C 1 48 ? 23.037 14.069 86.302 1.00 14.70 28 MET C C 1
ATOM 8987 O O . MET C 1 48 ? 22.461 14.845 85.543 1.00 14.23 28 MET C O 1
ATOM 9001 N N . TYR C 1 49 ? 23.952 14.472 87.180 1.00 18.36 29 TYR C N 1
ATOM 9002 C CA . TYR C 1 49 ? 24.242 15.886 87.339 1.00 23.05 29 TYR C CA 1
ATOM 9003 C C . TYR C 1 49 ? 25.739 16.152 87.327 1.00 26.09 29 TYR C C 1
ATOM 9004 O O . TYR C 1 49 ? 26.489 15.516 88.064 1.00 28.40 29 TYR C O 1
ATOM 9022 N N . LEU C 1 50 ? 26.155 17.093 86.487 1.00 20.26 30 LEU C N 1
ATOM 9023 C CA . LEU C 1 50 ? 27.557 17.469 86.411 1.00 20.57 30 LEU C CA 1
ATOM 9024 C C . LEU C 1 50 ? 27.735 18.792 87.110 1.00 21.74 30 LEU C C 1
ATOM 9025 O O . LEU C 1 50 ? 26.880 19.663 87.000 1.00 26.55 30 LEU C O 1
ATOM 9041 N N . PRO C 1 51 ? 28.863 18.936 87.836 1.00 23.97 31 PRO C N 1
ATOM 9042 C CA . PRO C 1 51 ? 29.201 20.197 88.501 1.00 34.59 31 PRO C CA 1
ATOM 9043 C C . PRO C 1 51 ? 29.371 21.267 87.457 1.00 34.18 31 PRO C C 1
ATOM 9044 O O . PRO C 1 51 ? 29.989 21.001 86.430 1.00 39.10 31 PRO C O 1
ATOM 9055 N N . GLY C 1 52 ? 28.824 22.449 87.697 1.00 37.54 32 GLY C N 1
ATOM 9056 C CA . GLY C 1 52 ? 29.000 23.552 86.777 1.00 33.97 32 GLY C CA 1
ATOM 9057 C C . GLY C 1 52 ? 27.891 23.665 85.767 1.00 33.69 32 GLY C C 1
ATOM 9058 O O . GLY C 1 52 ? 27.990 24.432 84.813 1.00 37.60 32 GLY C O 1
ATOM 9062 N N . TYR C 1 53 ? 26.840 22.875 85.968 1.00 33.90 33 TYR C N 1
ATOM 9063 C CA . TYR C 1 53 ? 25.612 22.985 85.192 1.00 32.88 33 TYR C CA 1
ATOM 9064 C C . TYR C 1 53 ? 24.455 23.396 86.116 1.00 32.78 33 TYR C C 1
ATOM 9065 O O . TYR C 1 53 ? 23.863 22.549 86.791 1.00 30.58 33 TYR C O 1
ATOM 9083 N N . PRO C 1 54 ? 24.118 24.697 86.132 1.00 29.22 34 PRO C N 1
ATOM 9084 C CA . PRO C 1 54 ? 23.141 25.296 87.055 1.00 32.49 34 PRO C CA 1
ATOM 9085 C C . PRO C 1 54 ? 21.712 24.869 86.752 1.00 32.12 34 PRO C C 1
ATOM 9086 O O . PRO C 1 54 ? 21.470 24.411 85.643 1.00 27.98 34 PRO C O 1
ATOM 9097 N N . ALA C 1 55 ? 20.795 25.045 87.700 1.00 32.60 35 ALA C N 1
ATOM 9098 C CA . ALA C 1 55 ? 19.376 24.881 87.414 1.00 29.54 35 ALA C CA 1
ATOM 9099 C C . ALA C 1 55 ? 18.868 26.077 86.612 1.00 33.10 35 ALA C C 1
ATOM 9100 O O . ALA C 1 55 ? 19.510 27.139 86.575 1.00 31.74 35 ALA C O 1
ATOM 9107 N N . LEU C 1 56 ? 17.734 25.878 85.949 1.00 28.81 36 LEU C N 1
ATOM 9108 C CA . LEU C 1 56 ? 17.040 26.927 85.212 1.00 27.84 36 LEU C CA 1
ATOM 9109 C C . LEU C 1 56 ? 15.704 27.299 85.850 1.00 29.62 36 LEU C C 1
ATOM 9110 O O . LEU C 1 56 ? 15.101 26.492 86.564 1.00 34.82 36 LEU C O 1
ATOM 9126 N N . PRO C 1 57 ? 15.217 28.520 85.572 1.00 38.50 37 PRO C N 1
ATOM 9127 C CA . PRO C 1 57 ? 13.909 29.016 86.038 1.00 39.75 37 PRO C CA 1
ATOM 9128 C C . PRO C 1 57 ? 12.716 28.151 85.621 1.00 36.95 37 PRO C C 1
ATOM 9129 O O . PRO C 1 57 ? 12.627 27.730 84.465 1.00 31.86 37 PRO C O 1
ATOM 9140 N N . GLY C 1 58 ? 11.794 27.909 86.548 1.00 28.15 38 GLY C N 1
ATOM 9141 C CA . GLY C 1 58 ? 10.615 27.110 86.250 1.00 27.54 38 GLY C CA 1
ATOM 9142 C C . GLY C 1 58 ? 10.686 25.746 86.904 1.00 31.30 38 GLY C C 1
ATOM 9143 O O . GLY C 1 58 ? 9.666 25.083 87.106 1.00 34.35 38 GLY C O 1
ATOM 9147 N N . GLY C 1 59 ? 11.900 25.325 87.249 1.00 35.05 39 GLY C N 1
ATOM 9148 C CA . GLY C 1 59 ? 12.105 24.015 87.833 1.00 35.20 39 GLY C CA 1
ATOM 9149 C C . GLY C 1 59 ? 12.255 24.050 89.338 1.00 30.74 39 GLY C C 1
ATOM 9150 O O . GLY C 1 59 ? 12.173 25.112 89.958 1.00 35.06 39 GLY C O 1
ATOM 9154 N N . PRO C 1 60 ? 12.479 22.871 89.928 1.00 25.69 40 PRO C N 1
ATOM 9155 C CA . PRO C 1 60 ? 12.619 22.695 91.365 1.00 26.02 40 PRO C CA 1
ATOM 9156 C C . PRO C 1 60 ? 13.996 23.041 91.882 1.00 34.13 40 PRO C C 1
ATOM 9157 O O . PRO C 1 60 ? 14.225 22.917 93.082 1.00 32.25 40 PRO C O 1
ATOM 9168 N N . GLY C 1 61 ? 14.896 23.470 91.006 1.00 26.74 41 GLY C N 1
ATOM 9169 C CA . GLY C 1 61 ? 16.256 23.734 91.425 1.00 27.35 41 GLY C CA 1
ATOM 9170 C C . GLY C 1 61 ? 17.021 22.425 91.471 1.00 29.38 41 GLY C C 1
ATOM 9171 O O . GLY C 1 61 ? 16.416 21.358 91.343 1.00 33.66 41 GLY C O 1
ATOM 9175 N N . LEU C 1 62 ? 18.341 22.498 91.640 1.00 27.58 42 LEU C N 1
ATOM 9176 C CA . LEU C 1 62 ? 19.165 21.297 91.735 1.00 27.43 42 LEU C CA 1
ATOM 9177 C C . LEU C 1 62 ? 18.931 20.545 93.038 1.00 36.60 42 LEU C C 1
ATOM 9178 O O . LEU C 1 62 ? 18.458 21.128 94.019 1.00 35.48 42 LEU C O 1
ATOM 9194 N N . PRO C 1 63 ? 19.288 19.251 93.053 1.00 37.79 43 PRO C N 1
ATOM 9195 C CA . PRO C 1 63 ? 19.282 18.392 94.245 1.00 42.99 43 PRO C CA 1
ATOM 9196 C C . PRO C 1 63 ? 20.229 18.919 95.319 1.00 36.22 43 PRO C C 1
ATOM 9197 O O . PRO C 1 63 ? 21.320 19.371 94.979 1.00 40.75 43 PRO C O 1
ATOM 9208 N N . PRO C 1 64 ? 19.814 18.879 96.598 1.00 41.17 44 PRO C N 1
ATOM 9209 C CA . PRO C 1 64 ? 20.713 19.234 97.703 1.00 44.33 44 PRO C CA 1
ATOM 9210 C C . PRO C 1 64 ? 21.872 18.254 97.833 1.00 46.22 44 PRO C C 1
ATOM 9211 O O . PRO C 1 64 ? 22.907 18.631 98.382 1.00 53.91 44 PRO C O 1
ATOM 9222 N N . ALA C 1 66 ? 25.281 17.099 97.738 1.00 41.36 46 ALA C N 1
ATOM 9223 C CA . ALA C 1 66 ? 26.283 16.440 96.900 1.00 46.29 46 ALA C CA 1
ATOM 9224 C C . ALA C 1 66 ? 25.689 15.989 95.562 1.00 39.84 46 ALA C C 1
ATOM 9225 O O . ALA C 1 66 ? 24.820 15.122 95.521 1.00 41.46 46 ALA C O 1
ATOM 9231 N N . LEU C 1 67 ? 26.187 16.559 94.467 1.00 38.76 47 LEU C N 1
ATOM 9232 C CA . LEU C 1 67 ? 25.622 16.290 93.151 1.00 36.46 47 LEU C CA 1
ATOM 9233 C C . LEU C 1 67 ? 25.932 14.871 92.694 1.00 34.09 47 LEU C C 1
ATOM 9234 O O . LEU C 1 67 ? 27.094 14.496 92.566 1.00 36.70 47 LEU C O 1
ATOM 9250 N N . PRO C 1 68 ? 24.887 14.074 92.433 1.00 27.49 48 PRO C N 1
ATOM 9251 C CA . PRO C 1 68 ? 25.094 12.694 91.987 1.00 27.05 48 PRO C CA 1
ATOM 9252 C C . PRO C 1 68 ? 25.597 12.686 90.561 1.00 26.56 48 PRO C C 1
ATOM 9253 O O . PRO C 1 68 ? 24.888 13.158 89.680 1.00 28.97 48 PRO C O 1
ATOM 9264 N N . GLY C 1 69 ? 26.791 12.158 90.336 1.00 26.76 49 GLY C N 1
ATOM 9265 C CA . GLY C 1 69 ? 27.445 12.328 89.052 1.00 26.48 49 GLY C CA 1
ATOM 9266 C C . GLY C 1 69 ? 27.867 11.038 88.398 1.00 26.08 49 GLY C C 1
ATOM 9267 O O . GLY C 1 69 ? 27.480 9.957 88.826 1.00 25.92 49 GLY C O 1
ATOM 9271 N N . PRO C 1 70 ? 28.652 11.149 87.325 1.00 23.43 50 PRO C N 1
ATOM 9272 C CA . PRO C 1 70 ? 29.161 9.998 86.575 1.00 25.95 50 PRO C CA 1
ATOM 9273 C C . PRO C 1 70 ? 29.864 8.962 87.442 1.00 23.02 50 PRO C C 1
ATOM 9274 O O . PRO C 1 70 ? 29.568 7.775 87.312 1.00 29.62 50 PRO C O 1
ATOM 9285 N N . GLU C 1 71 ? 30.786 9.376 88.308 1.00 24.71 51 GLU C N 1
ATOM 9286 C CA . GLU C 1 71 ? 31.513 8.378 89.088 1.00 32.99 51 GLU C CA 1
ATOM 9287 C C . GLU C 1 71 ? 30.584 7.630 90.035 1.00 25.26 51 GLU C C 1
ATOM 9288 O O . GLU C 1 71 ? 30.723 6.425 90.244 1.00 27.90 51 GLU C O 1
ATOM 9300 N N . ASP C 1 72 ? 29.627 8.340 90.608 1.00 24.50 52 ASP C N 1
ATOM 9301 C CA . ASP C 1 72 ? 28.644 7.706 91.464 1.00 23.74 52 ASP C CA 1
ATOM 9302 C C . ASP C 1 72 ? 27.810 6.668 90.709 1.00 25.30 52 ASP C C 1
ATOM 9303 O O . ASP C 1 72 ? 27.549 5.560 91.189 1.00 24.12 52 ASP C O 1
ATOM 9312 N N . TYR C 1 73 ? 27.391 7.007 89.506 1.00 25.80 53 TYR C N 1
ATOM 9313 C CA . TYR C 1 73 ? 26.527 6.095 88.803 1.00 22.12 53 TYR C CA 1
ATOM 9314 C C . TYR C 1 73 ? 27.319 4.906 88.244 1.00 20.19 53 TYR C C 1
ATOM 9315 O O . TYR C 1 73 ? 26.791 3.805 88.104 1.00 22.90 53 TYR C O 1
ATOM 9333 N N . ARG C 1 74 ? 28.589 5.114 87.906 1.00 21.85 54 ARG C N 1
ATOM 9334 C CA . ARG C 1 74 ? 29.403 3.999 87.451 1.00 22.23 54 ARG C CA 1
ATOM 9335 C C . ARG C 1 74 ? 29.504 2.892 88.519 1.00 23.02 54 ARG C C 1
ATOM 9336 O O . ARG C 1 74 ? 29.510 1.709 88.177 1.00 24.44 54 ARG C O 1
ATOM 9357 N N . ARG C 1 75 ? 29.531 3.261 89.796 1.00 23.76 55 ARG C N 1
ATOM 9358 C CA . ARG C 1 75 ? 29.504 2.253 90.854 1.00 24.43 55 ARG C CA 1
ATOM 9359 C C . ARG C 1 75 ? 28.176 1.506 90.810 1.00 22.90 55 ARG C C 1
ATOM 9360 O O . ARG C 1 75 ? 28.138 0.277 90.902 1.00 24.99 55 ARG C O 1
ATOM 9381 N N . LEU C 1 76 ? 27.089 2.251 90.638 1.00 22.86 56 LEU C N 1
ATOM 9382 C CA . LEU C 1 76 ? 25.775 1.636 90.564 1.00 19.97 56 LEU C CA 1
ATOM 9383 C C . LEU C 1 76 ? 25.733 0.617 89.426 1.00 19.45 56 LEU C C 1
ATOM 9384 O O . LEU C 1 76 ? 25.191 -0.474 89.583 1.00 22.35 56 LEU C O 1
ATOM 9400 N N . MET C 1 77 ? 26.322 0.958 88.287 1.00 19.56 57 MET C N 1
ATOM 9401 C CA . MET C 1 77 ? 26.306 0.054 87.148 1.00 19.29 57 MET C CA 1
ATOM 9402 C C . MET C 1 77 ? 27.078 -1.222 87.463 1.00 20.27 57 MET C C 1
ATOM 9403 O O . MET C 1 77 ? 26.661 -2.326 87.088 1.00 24.39 57 MET C O 1
ATOM 9417 N N . GLN C 1 78 ? 28.207 -1.048 88.141 1.00 25.34 58 GLN C N 1
ATOM 9418 C CA . GLN C 1 78 ? 29.059 -2.164 88.517 1.00 24.33 58 GLN C CA 1
ATOM 9419 C C . GLN C 1 78 ? 28.331 -3.082 89.496 1.00 23.23 58 GLN C C 1
ATOM 9420 O O . GLN C 1 78 ? 28.345 -4.303 89.351 1.00 26.95 58 GLN C O 1
ATOM 9434 N N . TRP C 1 79 ? 27.669 -2.467 90.469 1.00 22.86 59 TRP C N 1
ATOM 9435 C CA . TRP C 1 79 ? 26.970 -3.181 91.516 1.00 24.62 59 TRP C CA 1
ATOM 9436 C C . TRP C 1 79 ? 25.849 -4.036 90.919 1.00 25.31 59 TRP C C 1
ATOM 9437 O O . TRP C 1 79 ? 25.759 -5.230 91.202 1.00 24.18 59 TRP C O 1
ATOM 9458 N N . LEU C 1 80 ? 25.005 -3.431 90.084 1.00 19.95 60 LEU C N 1
ATOM 9459 C CA . LEU C 1 80 ? 23.826 -4.124 89.572 1.00 18.66 60 LEU C CA 1
ATOM 9460 C C . LEU C 1 80 ? 24.074 -4.940 88.310 1.00 18.55 60 LEU C C 1
ATOM 9461 O O . LEU C 1 80 ? 23.268 -5.807 87.965 1.00 22.21 60 LEU C O 1
ATOM 9477 N N . GLY C 1 81 ? 25.168 -4.651 87.607 1.00 20.43 61 GLY C N 1
ATOM 9478 C CA . GLY C 1 81 ? 25.415 -5.266 86.314 1.00 19.08 61 GLY C CA 1
ATOM 9479 C C . GLY C 1 81 ? 24.622 -4.575 85.210 1.00 22.65 61 GLY C C 1
ATOM 9480 O O . GLY C 1 81 ? 24.099 -5.226 84.306 1.00 22.01 61 GLY C O 1
ATOM 9484 N N . ILE C 1 82 ? 24.514 -3.255 85.308 1.00 17.15 62 ILE C N 1
ATOM 9485 C CA . ILE C 1 82 ? 23.937 -2.443 84.228 1.00 18.60 62 ILE C CA 1
ATOM 9486 C C . ILE C 1 82 ? 24.977 -2.153 83.175 1.00 19.93 62 ILE C C 1
ATOM 9487 O O . ILE C 1 82 ? 26.042 -1.631 83.499 1.00 21.02 62 ILE C O 1
ATOM 9503 N N . ASP C 1 83 ? 24.664 -2.464 81.915 1.00 17.78 63 ASP C N 1
ATOM 9504 C CA . ASP C 1 83 ? 25.626 -2.292 80.841 1.00 19.36 63 ASP C CA 1
ATOM 9505 C C . ASP C 1 83 ? 25.369 -1.040 80.005 1.00 17.74 63 ASP C C 1
ATOM 9506 O O . ASP C 1 83 ? 26.298 -0.489 79.410 1.00 18.21 63 ASP C O 1
ATOM 9515 N N . ARG C 1 84 ? 24.105 -0.619 79.946 1.00 15.65 64 ARG C N 1
ATOM 9516 C CA . ARG C 1 84 ? 23.673 0.524 79.142 1.00 13.57 64 ARG C CA 1
ATOM 9517 C C . ARG C 1 84 ? 22.711 1.392 79.951 1.00 12.76 64 ARG C C 1
ATOM 9518 O O . ARG C 1 84 ? 21.932 0.888 80.765 1.00 12.71 64 ARG C O 1
ATOM 9539 N N . VAL C 1 85 ? 22.763 2.694 79.700 1.00 12.24 65 VAL C N 1
ATOM 9540 C CA . VAL C 1 85 ? 21.962 3.645 80.460 1.00 11.89 65 VAL C CA 1
ATOM 9541 C C . VAL C 1 85 ? 21.316 4.665 79.536 1.00 13.20 65 VAL C C 1
ATOM 9542 O O . VAL C 1 85 ? 21.931 5.136 78.568 1.00 11.72 65 VAL C O 1
ATOM 9555 N N . ILE C 1 86 ? 20.065 4.980 79.841 1.00 9.34 66 ILE C N 1
ATOM 9556 C CA . ILE C 1 86 ? 19.385 6.096 79.241 1.00 10.38 66 ILE C CA 1
ATOM 9557 C C . ILE C 1 86 ? 19.372 7.206 80.273 1.00 12.18 66 ILE C C 1
ATOM 9558 O O . ILE C 1 86 ? 18.843 7.018 81.376 1.00 12.10 66 ILE C O 1
ATOM 9574 N N . ILE C 1 87 ? 19.987 8.338 79.951 1.00 9.60 67 ILE C N 1
ATOM 9575 C CA . ILE C 1 87 ? 20.042 9.479 80.862 1.00 9.43 67 ILE C CA 1
ATOM 9576 C C . ILE C 1 87 ? 18.982 10.505 80.492 1.00 10.63 67 ILE C C 1
ATOM 9577 O O . ILE C 1 87 ? 19.025 11.103 79.417 1.00 11.32 67 ILE C O 1
ATOM 9593 N N . THR C 1 88 ? 18.023 10.702 81.396 1.00 9.06 68 THR C N 1
ATOM 9594 C CA . THR C 1 88 ? 16.890 11.575 81.130 1.00 7.35 68 THR C CA 1
ATOM 9595 C C . THR C 1 88 ? 17.047 12.956 81.767 1.00 9.39 68 THR C C 1
ATOM 9596 O O . THR C 1 88 ? 17.455 13.087 82.910 1.00 12.37 68 THR C O 1
ATOM 9607 N N . GLN C 1 89 ? 16.761 13.974 80.974 1.00 11.88 69 GLN C N 1
ATOM 9608 C CA . GLN C 1 89 ? 16.673 15.341 81.438 1.00 11.92 69 GLN C CA 1
ATOM 9609 C C . GLN C 1 89 ? 15.928 15.476 82.750 1.00 13.21 69 GLN C C 1
ATOM 9610 O O . GLN C 1 89 ? 14.787 15.048 82.870 1.00 12.08 69 GLN C O 1
ATOM 9624 N N . GLY C 1 90 ? 16.557 16.117 83.721 1.00 13.43 70 GLY C N 1
ATOM 9625 C CA . GLY C 1 90 ? 15.861 16.367 84.971 1.00 11.72 70 GLY C CA 1
ATOM 9626 C C . GLY C 1 90 ? 15.040 17.641 84.906 1.00 11.50 70 GLY C C 1
ATOM 9627 O O . GLY C 1 90 ? 15.319 18.542 84.128 1.00 14.78 70 GLY C O 1
ATOM 9631 N N . ASN C 1 91 ? 14.051 17.743 85.782 1.00 12.05 71 ASN C N 1
ATOM 9632 C CA . ASN C 1 91 ? 13.250 18.945 85.860 1.00 12.37 71 ASN C CA 1
ATOM 9633 C C . ASN C 1 91 ? 14.073 20.194 86.190 1.00 12.50 71 ASN C C 1
ATOM 9634 O O . ASN C 1 91 ? 13.693 21.289 85.801 1.00 12.48 71 ASN C O 1
ATOM 9645 N N . ALA C 1 92 ? 15.155 20.040 86.949 1.00 12.63 72 ALA C N 1
ATOM 9646 C CA . ALA C 1 92 ? 16.003 21.189 87.311 1.00 15.48 72 ALA C CA 1
ATOM 9647 C C . ALA C 1 92 ? 16.454 22.007 86.103 1.00 15.34 72 ALA C C 1
ATOM 9648 O O . ALA C 1 92 ? 16.588 23.228 86.184 1.00 18.25 72 ALA C O 1
ATOM 9655 N N . HIS C 1 93 ? 16.725 21.336 84.986 1.00 14.22 73 HIS C N 1
ATOM 9656 C CA . HIS C 1 93 ? 17.281 22.024 83.840 1.00 15.10 73 HIS C CA 1
ATOM 9657 C C . HIS C 1 93 ? 16.252 22.523 82.850 1.00 17.71 73 HIS C C 1
ATOM 9658 O O . HIS C 1 93 ? 16.601 23.118 81.826 1.00 19.37 73 HIS C O 1
ATOM 9673 N N . GLN C 1 94 ? 14.987 22.292 83.160 1.00 17.06 74 GLN C N 1
ATOM 9674 C CA . GLN C 1 94 ? 13.892 22.764 82.327 1.00 12.72 74 GLN C CA 1
ATOM 9675 C C . GLN C 1 94 ? 14.107 22.433 80.838 1.00 13.69 74 GLN C C 1
ATOM 9676 O O . GLN C 1 94 ? 14.140 21.259 80.498 1.00 13.85 74 GLN C O 1
ATOM 9690 N N . ARG C 1 95 ? 14.230 23.422 79.951 1.00 14.79 75 ARG C N 1
ATOM 9691 C CA . ARG C 1 95 ? 14.353 23.133 78.508 1.00 13.55 75 ARG C CA 1
ATOM 9692 C C . ARG C 1 95 ? 15.780 23.252 77.986 1.00 16.74 75 ARG C C 1
ATOM 9693 O O . ARG C 1 95 ? 16.010 23.191 76.781 1.00 15.49 75 ARG C O 1
ATOM 9714 N N . ASP C 1 96 ? 16.744 23.389 78.897 1.00 19.15 76 ASP C N 1
ATOM 9715 C CA . ASP C 1 96 ? 18.166 23.474 78.528 1.00 14.52 76 ASP C CA 1
ATOM 9716 C C . ASP C 1 96 ? 18.783 22.091 78.633 1.00 17.56 76 ASP C C 1
ATOM 9717 O O . ASP C 1 96 ? 18.902 21.542 79.732 1.00 17.62 76 ASP C O 1
ATOM 9726 N N . ASN C 1 97 ? 19.134 21.508 77.489 1.00 15.53 77 ASN C N 1
ATOM 9727 C CA . ASN C 1 97 ? 19.616 20.135 77.454 1.00 13.75 77 ASN C CA 1
ATOM 9728 C C . ASN C 1 97 ? 21.121 19.957 77.689 1.00 17.47 77 ASN C C 1
ATOM 9729 O O . ASN C 1 97 ? 21.627 18.849 77.576 1.00 16.80 77 ASN C O 1
ATOM 9740 N N . GLY C 1 98 ? 21.816 21.034 78.054 1.00 16.97 78 GLY C N 1
ATOM 9741 C CA . GLY C 1 98 ? 23.262 21.002 78.184 1.00 21.57 78 GLY C CA 1
ATOM 9742 C C . GLY C 1 98 ? 23.809 19.959 79.138 1.00 16.48 78 GLY C C 1
ATOM 9743 O O . GLY C 1 98 ? 24.672 19.166 78.770 1.00 16.98 78 GLY C O 1
ATOM 9747 N N . ASN C 1 99 ? 23.313 19.951 80.373 1.00 17.75 79 ASN C N 1
ATOM 9748 C CA . ASN C 1 99 ? 23.799 18.988 81.348 1.00 21.33 79 ASN C CA 1
ATOM 9749 C C . ASN C 1 99 ? 23.605 17.548 80.869 1.00 15.63 79 ASN C C 1
ATOM 9750 O O . ASN C 1 99 ? 24.521 16.752 80.916 1.00 17.93 79 ASN C O 1
ATOM 9761 N N . THR C 1 100 ? 22.409 17.224 80.401 1.00 15.57 80 THR C N 1
ATOM 9762 C CA . THR C 1 100 ? 22.084 15.864 79.988 1.00 16.32 80 THR C CA 1
ATOM 9763 C C . THR C 1 100 ? 23.007 15.404 78.863 1.00 14.12 80 THR C C 1
ATOM 9764 O O . THR C 1 100 ? 23.573 14.304 78.900 1.00 15.37 80 THR C O 1
ATOM 9775 N N . LEU C 1 101 ? 23.211 16.263 77.875 1.00 15.03 81 LEU C N 1
ATOM 9776 C CA . LEU C 1 101 ? 24.017 15.878 76.722 1.00 19.68 81 LEU C CA 1
ATOM 9777 C C . LEU C 1 101 ? 25.474 15.758 77.115 1.00 15.44 81 LEU C C 1
ATOM 9778 O O . LEU C 1 101 ? 26.205 14.900 76.609 1.00 16.98 81 LEU C O 1
ATOM 9794 N N . ALA C 1 102 ? 25.896 16.608 78.042 1.00 17.85 82 ALA C N 1
ATOM 9795 C CA . ALA C 1 102 ? 27.251 16.526 78.550 1.00 20.35 82 ALA C CA 1
ATOM 9796 C C . ALA C 1 102 ? 27.463 15.251 79.374 1.00 18.56 82 ALA C C 1
ATOM 9797 O O . ALA C 1 102 ? 28.530 14.634 79.335 1.00 19.60 82 ALA C O 1
ATOM 9804 N N . CYS C 1 103 ? 26.449 14.861 80.138 1.00 18.39 83 CYS C N 1
ATOM 9805 C CA . CYS C 1 103 ? 26.530 13.611 80.874 1.00 17.00 83 CYS C CA 1
ATOM 9806 C C . CYS C 1 103 ? 26.685 12.391 79.962 1.00 16.38 83 CYS C C 1
ATOM 9807 O O . CYS C 1 103 ? 27.457 11.487 80.253 1.00 18.33 83 CYS C O 1
ATOM 9815 N N . VAL C 1 104 ? 25.895 12.345 78.899 1.00 15.67 84 VAL C N 1
ATOM 9816 C CA . VAL C 1 104 ? 25.945 11.251 77.939 1.00 15.70 84 VAL C CA 1
ATOM 9817 C C . VAL C 1 104 ? 27.330 11.205 77.296 1.00 21.36 84 VAL C C 1
ATOM 9818 O O . VAL C 1 104 ? 27.914 10.139 77.147 1.00 17.69 84 VAL C O 1
ATOM 9831 N N . ALA C 1 105 ? 27.869 12.369 76.959 1.00 19.55 85 ALA C N 1
ATOM 9832 C CA . ALA C 1 105 ? 29.209 12.436 76.369 1.00 25.29 85 ALA C CA 1
ATOM 9833 C C . ALA C 1 105 ? 30.266 11.872 77.325 1.00 21.12 85 ALA C C 1
ATOM 9834 O O . ALA C 1 105 ? 31.161 11.114 76.927 1.00 26.57 85 ALA C O 1
ATOM 9841 N N . GLU C 1 106 ? 30.172 12.274 78.586 1.00 19.64 86 GLU C N 1
ATOM 9842 C CA . GLU C 1 106 ? 31.093 11.798 79.607 1.00 21.05 86 GLU C CA 1
ATOM 9843 C C . GLU C 1 106 ? 30.967 10.286 79.846 1.00 25.53 86 GLU C C 1
ATOM 9844 O O . GLU C 1 106 ? 31.974 9.606 80.073 1.00 24.72 86 GLU C O 1
ATOM 9856 N N . MET C 1 107 ? 29.747 9.751 79.786 1.00 19.39 87 MET C N 1
ATOM 9857 C CA . MET C 1 107 ? 29.553 8.321 80.025 1.00 24.24 87 MET C CA 1
ATOM 9858 C C . MET C 1 107 ? 29.961 7.445 78.834 1.00 23.31 87 MET C C 1
ATOM 9859 O O . MET C 1 107 ? 30.225 6.259 78.998 1.00 30.05 87 MET C O 1
ATOM 9873 N N . GLY C 1 108 ? 30.016 8.023 77.641 1.00 25.20 88 GLY C N 1
ATOM 9874 C CA . GLY C 1 108 ? 30.536 7.296 76.492 1.00 21.79 88 GLY C CA 1
ATOM 9875 C C . GLY C 1 108 ? 29.532 6.365 75.832 1.00 23.66 88 GLY C C 1
ATOM 9876 O O . GLY C 1 108 ? 28.332 6.610 75.882 1.00 17.58 88 GLY C O 1
ATOM 9880 N N . GLU C 1 109 ? 30.051 5.302 75.211 1.00 17.87 89 GLU C N 1
ATOM 9881 C CA . GLU C 1 109 ? 29.277 4.412 74.354 1.00 18.59 89 GLU C CA 1
ATOM 9882 C C . GLU C 1 109 ? 28.045 3.850 75.032 1.00 15.02 89 GLU C C 1
ATOM 9883 O O . GLU C 1 109 ? 27.025 3.602 74.369 1.00 15.90 89 GLU C O 1
ATOM 9895 N N . ALA C 1 110 ? 28.120 3.670 76.345 1.00 17.45 90 ALA C N 1
ATOM 9896 C CA . ALA C 1 110 ? 27.060 2.975 77.059 1.00 17.91 90 ALA C CA 1
ATOM 9897 C C . ALA C 1 110 ? 25.798 3.825 77.279 1.00 16.88 90 ALA C C 1
ATOM 9898 O O . ALA C 1 110 ? 24.764 3.294 77.684 1.00 15.38 90 ALA C O 1
ATOM 9905 N N . ALA C 1 111 ? 25.877 5.119 76.991 1.00 13.38 91 ALA C N 1
ATOM 9906 C CA . ALA C 1 111 ? 24.795 6.064 77.322 1.00 14.68 91 ALA C CA 1
ATOM 9907 C C . ALA C 1 111 ? 24.070 6.666 76.116 1.00 12.77 91 ALA C C 1
ATOM 9908 O O . ALA C 1 111 ? 24.670 6.930 75.055 1.00 13.32 91 ALA C O 1
ATOM 9915 N N . HIS C 1 112 ? 22.775 6.902 76.295 1.00 11.39 92 HIS C N 1
ATOM 9916 C CA . HIS C 1 112 ? 21.991 7.743 75.398 1.00 9.14 92 HIS C CA 1
ATOM 9917 C C . HIS C 1 112 ? 21.147 8.715 76.192 1.00 11.62 92 HIS C C 1
ATOM 9918 O O . HIS C 1 112 ? 20.966 8.532 77.393 1.00 12.99 92 HIS C O 1
ATOM 9933 N N . ALA C 1 113 ? 20.575 9.697 75.505 1.00 9.18 93 ALA C N 1
ATOM 9934 C CA . ALA C 1 113 ? 19.870 10.799 76.167 1.00 14.08 93 ALA C CA 1
ATOM 9935 C C . ALA C 1 113 ? 18.381 10.821 75.843 1.00 9.41 93 ALA C C 1
ATOM 9936 O O . ALA C 1 113 ? 17.984 10.528 74.719 1.00 10.01 93 ALA C O 1
ATOM 9943 N N . VAL C 1 114 ? 17.559 11.192 76.825 1.00 7.50 94 VAL C N 1
ATOM 9944 C CA . VAL C 1 114 ? 16.192 11.659 76.599 1.00 7.63 94 VAL C CA 1
ATOM 9945 C C . VAL C 1 114 ? 16.164 13.141 76.985 1.00 11.85 94 VAL C C 1
ATOM 9946 O O . VAL C 1 114 ? 16.570 13.510 78.088 1.00 12.25 94 VAL C O 1
ATOM 9959 N N . VAL C 1 115 ? 15.720 13.990 76.061 1.00 9.72 95 VAL C N 1
ATOM 9960 C CA . VAL C 1 115 ? 15.888 15.436 76.186 1.00 10.80 95 VAL C CA 1
ATOM 9961 C C . VAL C 1 115 ? 14.560 16.158 76.095 1.00 10.56 95 VAL C C 1
ATOM 9962 O O . VAL C 1 115 ? 13.497 15.537 75.990 1.00 13.19 95 VAL C O 1
ATOM 9975 N N . ILE C 1 116 ? 14.624 17.480 76.100 1.00 11.47 96 ILE C N 1
ATOM 9976 C CA . ILE C 1 116 ? 13.450 18.290 75.856 1.00 11.70 96 ILE C CA 1
ATOM 9977 C C . ILE C 1 116 ? 13.464 18.820 74.437 1.00 11.48 96 ILE C C 1
ATOM 9978 O O . ILE C 1 116 ? 14.468 19.426 73.962 1.00 14.01 96 ILE C O 1
ATOM 9994 N N . ILE C 1 117 ? 12.348 18.606 73.759 1.00 11.77 97 ILE C N 1
ATOM 9995 C CA . ILE C 1 117 ? 12.058 19.289 72.505 1.00 13.04 97 ILE C CA 1
ATOM 9996 C C . ILE C 1 117 ? 10.673 19.917 72.602 1.00 12.23 97 ILE C C 1
ATOM 9997 O O . ILE C 1 117 ? 9.918 19.616 73.524 1.00 13.70 97 ILE C O 1
ATOM 10013 N N . ASP C 1 118 ? 10.358 20.821 71.679 1.00 10.97 98 ASP C N 1
ATOM 10014 C CA . ASP C 1 118 ? 9.058 21.475 71.625 1.00 14.53 98 ASP C CA 1
ATOM 10015 C C . ASP C 1 118 ? 8.819 21.997 70.211 1.00 15.38 98 ASP C C 1
ATOM 10016 O O . ASP C 1 118 ? 9.540 21.646 69.278 1.00 11.95 98 ASP C O 1
ATOM 10025 N N . ALA C 1 119 ? 7.786 22.804 70.035 1.00 16.49 99 ALA C N 1
ATOM 10026 C CA . ALA C 1 119 ? 7.370 23.246 68.702 1.00 17.51 99 ALA C CA 1
ATOM 10027 C C . ALA C 1 119 ? 8.430 24.073 67.994 1.00 24.08 99 ALA C C 1
ATOM 10028 O O . ALA C 1 119 ? 8.355 24.270 66.789 1.00 25.48 99 ALA C O 1
ATOM 10035 N N . THR C 1 120 ? 9.427 24.548 68.731 1.00 14.98 100 THR C N 1
ATOM 10036 C CA . THR C 1 120 ? 10.466 25.370 68.151 1.00 20.88 100 THR C CA 1
ATOM 10037 C C . THR C 1 120 ? 11.656 24.535 67.688 1.00 18.96 100 THR C C 1
ATOM 10038 O O . THR C 1 120 ? 12.589 25.070 67.109 1.00 18.95 100 THR C O 1
ATOM 10049 N N . THR C 1 121 ? 11.635 23.234 67.971 1.00 15.87 101 THR C N 1
ATOM 10050 C CA . THR C 1 121 ? 12.740 22.363 67.575 1.00 18.79 101 THR C CA 1
ATOM 10051 C C . THR C 1 121 ? 12.582 22.039 66.107 1.00 20.19 101 THR C C 1
ATOM 10052 O O . THR C 1 121 ? 11.550 21.540 65.676 1.00 18.86 101 THR C O 1
ATOM 10063 N N . THR C 1 122 ? 13.613 22.355 65.342 1.00 22.34 102 THR C N 1
ATOM 10064 C CA . THR C 1 122 ? 13.624 22.102 63.904 1.00 26.72 102 THR C CA 1
ATOM 10065 C C . THR C 1 122 ? 14.186 20.729 63.545 1.00 24.12 102 THR C C 1
ATOM 10066 O O . THR C 1 122 ? 14.768 20.036 64.375 1.00 16.80 102 THR C O 1
ATOM 10077 N N . GLU C 1 123 ? 14.006 20.358 62.284 1.00 24.31 103 GLU C N 1
ATOM 10078 C CA . GLU C 1 123 ? 14.528 19.106 61.762 1.00 25.60 103 GLU C CA 1
ATOM 10079 C C . GLU C 1 123 ? 16.038 19.042 61.975 1.00 21.32 103 GLU C C 1
ATOM 10080 O O . GLU C 1 123 ? 16.578 18.030 62.404 1.00 18.90 103 GLU C O 1
ATOM 10092 N N . LYS C 1 124 ? 16.714 20.136 61.643 1.00 20.15 104 LYS C N 1
ATOM 10093 C CA . LYS C 1 124 ? 18.141 20.268 61.872 1.00 21.32 104 LYS C CA 1
ATOM 10094 C C . LYS C 1 124 ? 18.525 20.067 63.335 1.00 22.99 104 LYS C C 1
ATOM 10095 O O . LYS C 1 124 ? 19.507 19.375 63.616 1.00 19.72 104 LYS C O 1
ATOM 10114 N N . ASP C 1 125 ? 17.761 20.663 64.257 1.00 21.12 105 ASP C N 1
ATOM 10115 C CA . ASP C 1 125 ? 17.999 20.485 65.689 1.00 20.69 105 ASP C CA 1
ATOM 10116 C C . ASP C 1 125 ? 17.847 19.013 66.064 1.00 15.96 105 ASP C C 1
ATOM 10117 O O . ASP C 1 125 ? 18.588 18.494 66.914 1.00 15.41 105 ASP C O 1
ATOM 10126 N N . MET C 1 126 ? 16.865 18.340 65.462 1.00 13.25 106 MET C N 1
ATOM 10127 C CA . MET C 1 126 ? 16.618 16.942 65.788 1.00 12.62 106 MET C CA 1
ATOM 10128 C C . MET C 1 126 ? 17.805 16.079 65.316 1.00 14.12 106 MET C C 1
ATOM 10129 O O . MET C 1 126 ? 18.227 15.155 66.024 1.00 15.53 106 MET C O 1
ATOM 10143 N N . GLU C 1 127 ? 18.335 16.381 64.125 1.00 14.32 107 GLU C N 1
ATOM 10144 C CA . GLU C 1 127 ? 19.464 15.613 63.630 1.00 13.95 107 GLU C CA 1
ATOM 10145 C C . GLU C 1 127 ? 20.680 15.862 64.532 1.00 15.30 107 GLU C C 1
ATOM 10146 O O . GLU C 1 127 ? 21.441 14.928 64.807 1.00 15.66 107 GLU C O 1
ATOM 10158 N N . LYS C 1 128 ? 20.829 17.088 65.028 1.00 17.18 108 LYS C N 1
ATOM 10159 C CA . LYS C 1 128 ? 21.934 17.415 65.935 1.00 16.14 108 LYS C CA 1
ATOM 10160 C C . LYS C 1 128 ? 21.811 16.600 67.215 1.00 14.39 108 LYS C C 1
ATOM 10161 O O . LYS C 1 128 ? 22.800 16.032 67.707 1.00 21.02 108 LYS C O 1
ATOM 10180 N N . LEU C 1 129 ? 20.602 16.531 67.743 1.00 14.99 109 LEU C N 1
ATOM 10181 C CA . LEU C 1 129 ? 20.362 15.795 68.961 1.00 17.36 109 LEU C CA 1
ATOM 10182 C C . LEU C 1 129 ? 20.601 14.311 68.746 1.00 16.11 109 LEU C C 1
ATOM 10183 O O . LEU C 1 129 ? 21.233 13.661 69.561 1.00 14.04 109 LEU C O 1
ATOM 10199 N N . THR C 1 130 ? 20.120 13.781 67.627 1.00 11.56 110 THR C N 1
ATOM 10200 C CA . THR C 1 130 ? 20.324 12.375 67.293 1.00 10.38 110 THR C CA 1
ATOM 10201 C C . THR C 1 130 ? 21.805 12.036 67.228 1.00 14.52 110 THR C C 1
ATOM 10202 O O . THR C 1 130 ? 22.257 11.026 67.767 1.00 12.86 110 THR C O 1
ATOM 10213 N N . ALA C 1 131 ? 22.565 12.877 66.549 1.00 14.59 111 ALA C N 1
ATOM 10214 C CA . ALA C 1 131 ? 23.986 12.627 66.396 1.00 13.78 111 ALA C CA 1
ATOM 10215 C C . ALA C 1 131 ? 24.660 12.612 67.768 1.00 18.27 111 ALA C C 1
ATOM 10216 O O . ALA C 1 131 ? 25.635 11.876 67.989 1.00 17.92 111 ALA C O 1
ATOM 10223 N N . ALA C 1 132 ? 24.113 13.398 68.688 1.00 19.61 112 ALA C N 1
ATOM 10224 C CA . ALA C 1 132 ? 24.679 13.519 70.026 1.00 15.05 112 ALA C CA 1
ATOM 10225 C C . ALA C 1 132 ? 24.199 12.434 70.981 1.00 14.76 112 ALA C C 1
ATOM 10226 O O . ALA C 1 132 ? 24.450 12.544 72.176 1.00 21.57 112 ALA C O 1
ATOM 10233 N N . GLY C 1 133 ? 23.509 11.415 70.474 1.00 15.75 113 GLY C N 1
ATOM 10234 C CA . GLY C 1 133 ? 23.105 10.290 71.293 1.00 12.72 113 GLY C CA 1
ATOM 10235 C C . GLY C 1 133 ? 21.675 10.364 71.843 1.00 12.14 113 GLY C C 1
ATOM 10236 O O . GLY C 1 133 ? 21.333 9.623 72.760 1.00 12.11 113 GLY C O 1
ATOM 10240 N N . THR C 1 134 ? 20.844 11.246 71.298 1.00 11.23 114 THR C N 1
ATOM 10241 C CA . THR C 1 134 ? 19.472 11.392 71.817 1.00 8.86 114 THR C CA 1
ATOM 10242 C C . THR C 1 134 ? 18.548 10.369 71.194 1.00 12.03 114 THR C C 1
ATOM 10243 O O . THR C 1 134 ? 18.554 10.198 69.989 1.00 10.74 114 THR C O 1
ATOM 10254 N N . VAL C 1 135 ? 17.760 9.698 72.034 1.00 10.80 115 VAL C N 1
ATOM 10255 C CA . VAL C 1 135 ? 16.866 8.627 71.601 1.00 7.55 115 VAL C CA 1
ATOM 10256 C C . VAL C 1 135 ? 15.394 8.968 71.885 1.00 8.58 115 VAL C C 1
ATOM 10257 O O . VAL C 1 135 ? 14.490 8.224 71.494 1.00 8.59 115 VAL C O 1
ATOM 10270 N N . GLY C 1 136 ? 15.137 10.070 72.578 1.00 7.41 116 GLY C N 1
ATOM 10271 C CA . GLY C 1 136 ? 13.763 10.404 72.906 1.00 10.71 116 GLY C CA 1
ATOM 10272 C C . GLY C 1 136 ? 13.620 11.778 73.530 1.00 8.41 116 GLY C C 1
ATOM 10273 O O . GLY C 1 136 ? 14.614 12.475 73.828 1.00 10.76 116 GLY C O 1
ATOM 10277 N N . ALA C 1 137 ? 12.354 12.161 73.704 1.00 7.42 117 ALA C N 1
ATOM 10278 C CA . ALA C 1 137 ? 11.988 13.401 74.351 1.00 7.81 117 ALA C CA 1
ATOM 10279 C C . ALA C 1 137 ? 11.062 13.125 75.533 1.00 7.48 117 ALA C C 1
ATOM 10280 O O . ALA C 1 137 ? 10.428 12.079 75.590 1.00 8.53 117 ALA C O 1
ATOM 10287 N N . ARG C 1 138 ? 10.990 14.103 76.436 1.00 8.99 118 ARG C N 1
ATOM 10288 C CA . ARG C 1 138 ? 10.284 13.953 77.694 1.00 10.31 118 ARG C CA 1
ATOM 10289 C C . ARG C 1 138 ? 9.083 14.889 77.860 1.00 8.30 118 ARG C C 1
ATOM 10290 O O . ARG C 1 138 ? 9.184 16.100 77.663 1.00 10.22 118 ARG C O 1
ATOM 10311 N N . ILE C 1 139 ? 7.958 14.293 78.260 1.00 7.67 119 ILE C N 1
ATOM 10312 C CA . ILE C 1 139 ? 6.761 14.999 78.702 1.00 8.41 119 ILE C CA 1
ATOM 10313 C C . ILE C 1 139 ? 6.580 14.720 80.197 1.00 7.80 119 ILE C C 1
ATOM 10314 O O . ILE C 1 139 ? 6.543 13.567 80.626 1.00 9.40 119 ILE C O 1
ATOM 10330 N N . MET C 1 140 ? 6.450 15.787 80.974 1.00 8.92 120 MET C N 1
ATOM 10331 C CA . MET C 1 140 ? 6.286 15.681 82.415 1.00 10.57 120 MET C CA 1
ATOM 10332 C C . MET C 1 140 ? 5.190 16.650 82.820 1.00 10.82 120 MET C C 1
ATOM 10333 O O . MET C 1 140 ? 5.406 17.862 82.871 1.00 12.79 120 MET C O 1
ATOM 10347 N N . ASP C 1 141 ? 4.018 16.103 83.095 1.00 8.92 121 ASP C N 1
ATOM 10348 C CA . ASP C 1 141 ? 2.806 16.882 83.382 1.00 8.84 121 ASP C CA 1
ATOM 10349 C C . ASP C 1 141 ? 2.650 17.237 84.839 1.00 11.69 121 ASP C C 1
ATOM 10350 O O . ASP C 1 141 ? 1.819 18.072 85.172 1.00 12.04 121 ASP C O 1
ATOM 10359 N N . LEU C 1 142 ? 3.470 16.631 85.700 1.00 8.99 122 LEU C N 1
ATOM 10360 C CA . LEU C 1 142 ? 3.420 16.848 87.145 1.00 9.32 122 LEU C CA 1
ATOM 10361 C C . LEU C 1 142 ? 4.239 18.102 87.504 1.00 11.95 122 LEU C C 1
ATOM 10362 O O . LEU C 1 142 ? 5.051 18.573 86.712 1.00 12.05 122 LEU C O 1
ATOM 10378 N N . PRO C 1 143 ? 4.054 18.655 88.711 1.00 13.21 123 PRO C N 1
ATOM 10379 C CA . PRO C 1 143 ? 4.747 19.906 89.032 1.00 13.09 123 PRO C CA 1
ATOM 10380 C C . PRO C 1 143 ? 6.261 19.840 88.872 1.00 17.09 123 PRO C C 1
ATOM 10381 O O . PRO C 1 143 ? 6.902 18.864 89.240 1.00 19.79 123 PRO C O 1
ATOM 10392 N N . GLY C 1 144 ? 6.819 20.877 88.270 1.00 17.24 124 GLY C N 1
ATOM 10393 C CA . GLY C 1 144 ? 8.250 20.922 88.020 1.00 16.87 124 GLY C CA 1
ATOM 10394 C C . GLY C 1 144 ? 8.618 20.566 86.600 1.00 14.36 124 GLY C C 1
ATOM 10395 O O . GLY C 1 144 ? 9.730 20.858 86.178 1.00 14.88 124 GLY C O 1
ATOM 10399 N N . GLY C 1 145 ? 7.697 19.945 85.866 1.00 12.91 125 GLY C N 1
ATOM 10400 C CA . GLY C 1 145 ? 7.991 19.468 84.538 1.00 13.03 125 GLY C CA 1
ATOM 10401 C C . GLY C 1 145 ? 8.168 20.629 83.600 1.00 13.40 125 GLY C C 1
ATOM 10402 O O . GLY C 1 145 ? 7.587 21.688 83.797 1.00 17.76 125 GLY C O 1
ATOM 10406 N N . ALA C 1 146 ? 8.983 20.427 82.573 1.00 13.02 126 ALA C N 1
ATOM 10407 C CA . ALA C 1 146 ? 9.243 21.462 81.600 1.00 15.58 126 ALA C CA 1
ATOM 10408 C C . ALA C 1 146 ? 8.131 21.501 80.560 1.00 13.47 126 ALA C C 1
ATOM 10409 O O . ALA C 1 146 ? 7.650 22.569 80.208 1.00 16.53 126 ALA C O 1
ATOM 10416 N N . VAL C 1 147 ? 7.718 20.341 80.062 1.00 11.30 127 VAL C N 1
ATOM 10417 C CA . VAL C 1 147 ? 6.760 20.303 78.989 1.00 10.77 127 VAL C CA 1
ATOM 10418 C C . VAL C 1 147 ? 5.595 19.401 79.374 1.00 10.50 127 VAL C C 1
ATOM 10419 O O . VAL C 1 147 ? 5.769 18.191 79.519 1.00 12.40 127 VAL C O 1
ATOM 10432 N N . ASN C 1 148 ? 4.407 19.994 79.541 1.00 10.95 128 ASN C N 1
ATOM 10433 C CA . ASN C 1 148 ? 3.236 19.235 79.991 1.00 9.59 128 ASN C CA 1
ATOM 10434 C C . ASN C 1 148 ? 2.438 18.624 78.828 1.00 11.53 128 ASN C C 1
ATOM 10435 O O . ASN C 1 148 ? 2.842 18.716 77.649 1.00 10.73 128 ASN C O 1
ATOM 10446 N N . LEU C 1 149 ? 1.345 17.943 79.148 1.00 9.86 129 LEU C N 1
ATOM 10447 C CA . LEU C 1 149 ? 0.577 17.220 78.149 1.00 9.34 129 LEU C CA 1
ATOM 10448 C C . LEU C 1 149 ? 0.001 18.092 77.033 1.00 9.94 129 LEU C C 1
ATOM 10449 O O . LEU C 1 149 ? -0.295 17.565 75.941 1.00 11.26 129 LEU C O 1
ATOM 10465 N N . SER C 1 150 ? -0.155 19.394 77.256 1.00 13.44 130 SER C N 1
ATOM 10466 C CA . SER C 1 150 ? -0.693 20.241 76.209 1.00 11.20 130 SER C CA 1
ATOM 10467 C C . SER C 1 150 ? 0.274 20.423 75.046 1.00 12.35 130 SER C C 1
ATOM 10468 O O . SER C 1 150 ? -0.130 20.830 73.957 1.00 17.62 130 SER C O 1
ATOM 10476 N N . GLU C 1 151 ? 1.538 20.106 75.267 1.00 10.74 131 GLU C N 1
ATOM 10477 C CA . GLU C 1 151 ? 2.516 20.176 74.175 1.00 10.79 131 GLU C CA 1
ATOM 10478 C C . GLU C 1 151 ? 2.868 18.803 73.603 1.00 10.18 131 GLU C C 1
ATOM 10479 O O . GLU C 1 151 ? 3.758 18.696 72.771 1.00 12.43 131 GLU C O 1
ATOM 10491 N N . LEU C 1 152 ? 2.115 17.775 73.989 1.00 9.82 132 LEU C N 1
ATOM 10492 C CA . LEU C 1 152 ? 2.400 16.418 73.556 1.00 10.26 132 LEU C CA 1
ATOM 10493 C C . LEU C 1 152 ? 2.357 16.256 72.039 1.00 12.83 132 LEU C C 1
ATOM 10494 O O . LEU C 1 152 ? 3.192 15.543 71.460 1.00 14.40 132 LEU C O 1
ATOM 10510 N N . ASP C 1 153 ? 1.398 16.893 71.373 1.00 13.68 133 ASP C N 1
ATOM 10511 C CA . ASP C 1 153 ? 1.290 16.689 69.938 1.00 16.69 133 ASP C CA 1
ATOM 10512 C C . ASP C 1 153 ? 2.502 17.242 69.189 1.00 16.73 133 ASP C C 1
ATOM 10513 O O . ASP C 1 153 ? 3.005 16.600 68.280 1.00 15.46 133 ASP C O 1
ATOM 10522 N N . ALA C 1 154 ? 2.966 18.429 69.554 1.00 16.08 134 ALA C N 1
ATOM 10523 C CA . ALA C 1 154 ? 4.163 18.986 68.901 1.00 13.66 134 ALA C CA 1
ATOM 10524 C C . ALA C 1 154 ? 5.374 18.063 69.125 1.00 12.13 134 ALA C C 1
ATOM 10525 O O . ALA C 1 154 ? 6.171 17.838 68.224 1.00 12.80 134 ALA C O 1
ATOM 10532 N N . VAL C 1 155 ? 5.514 17.547 70.338 1.00 9.92 135 VAL C N 1
ATOM 10533 C CA . VAL C 1 155 ? 6.650 16.682 70.675 1.00 9.58 135 VAL C CA 1
ATOM 10534 C C . VAL C 1 155 ? 6.536 15.351 69.914 1.00 9.01 135 VAL C C 1
ATOM 10535 O O . VAL C 1 155 ? 7.500 14.879 69.317 1.00 11.53 135 VAL C O 1
ATOM 10548 N N . ASP C 1 156 ? 5.338 14.779 69.907 1.00 9.00 136 ASP C N 1
ATOM 10549 C CA . ASP C 1 156 ? 5.042 13.540 69.187 1.00 8.86 136 ASP C CA 1
ATOM 10550 C C . ASP C 1 156 ? 5.347 13.663 67.700 1.00 11.22 136 ASP C C 1
ATOM 10551 O O . ASP C 1 156 ? 5.985 12.782 67.121 1.00 10.68 136 ASP C O 1
ATOM 10560 N N . GLU C 1 157 ? 4.900 14.750 67.075 1.00 9.93 137 GLU C N 1
ATOM 10561 C CA . GLU C 1 157 ? 5.124 14.927 65.632 1.00 11.83 137 GLU C CA 1
ATOM 10562 C C . GLU C 1 157 ? 6.612 14.914 65.322 1.00 11.46 137 GLU C C 1
ATOM 10563 O O . GLU C 1 157 ? 7.055 14.264 64.375 1.00 12.98 137 GLU C O 1
ATOM 10575 N N . ARG C 1 158 ? 7.407 15.623 66.108 1.00 11.20 138 ARG C N 1
ATOM 10576 C CA . ARG C 1 158 ? 8.853 15.633 65.848 1.00 11.58 138 ARG C CA 1
ATOM 10577 C C . ARG C 1 158 ? 9.526 14.307 66.209 1.00 12.09 138 ARG C C 1
ATOM 10578 O O . ARG C 1 158 ? 10.345 13.781 65.449 1.00 10.04 138 ARG C O 1
ATOM 10599 N N . ALA C 1 159 ? 9.170 13.739 67.357 1.00 10.79 139 ALA C N 1
ATOM 10600 C CA . ALA C 1 159 ? 9.740 12.460 67.745 1.00 9.74 139 ALA C CA 1
ATOM 10601 C C . ALA C 1 159 ? 9.449 11.399 66.720 1.00 10.62 139 ALA C C 1
ATOM 10602 O O . ALA C 1 159 ? 10.314 10.607 66.407 1.00 9.32 139 ALA C O 1
ATOM 10609 N N . HIS C 1 160 ? 8.214 11.346 66.239 1.00 8.60 140 HIS C N 1
ATOM 10610 C CA . HIS C 1 160 ? 7.831 10.318 65.289 1.00 8.75 140 HIS C CA 1
ATOM 10611 C C . HIS C 1 160 ? 8.620 10.450 63.989 1.00 10.89 140 HIS C C 1
ATOM 10612 O O . HIS C 1 160 ? 9.096 9.464 63.434 1.00 13.52 140 HIS C O 1
ATOM 10627 N N . ALA C 1 161 ? 8.773 11.673 63.520 1.00 11.41 141 ALA C N 1
ATOM 10628 C CA . ALA C 1 161 ? 9.547 11.888 62.279 1.00 9.97 141 ALA C CA 1
ATOM 10629 C C . ALA C 1 161 ? 11.009 11.461 62.420 1.00 15.71 141 ALA C C 1
ATOM 10630 O O . ALA C 1 161 ? 11.639 11.046 61.435 1.00 16.31 141 ALA C O 1
ATOM 10637 N N . ALA C 1 162 ? 11.560 11.595 63.624 1.00 10.75 142 ALA C N 1
ATOM 10638 C CA . ALA C 1 162 ? 12.926 11.179 63.939 1.00 11.70 142 ALA C CA 1
ATOM 10639 C C . ALA C 1 162 ? 13.026 9.707 64.340 1.00 16.16 142 ALA C C 1
ATOM 10640 O O . ALA C 1 162 ? 14.129 9.221 64.616 1.00 12.49 142 ALA C O 1
ATOM 10647 N N . ASP C 1 163 ? 11.887 9.013 64.419 1.00 11.05 143 ASP C N 1
ATOM 10648 C CA . ASP C 1 163 ? 11.868 7.605 64.814 1.00 9.27 143 ASP C CA 1
ATOM 10649 C C . ASP C 1 163 ? 12.377 7.462 66.255 1.00 9.23 143 ASP C C 1
ATOM 10650 O O . ASP C 1 163 ? 13.020 6.484 66.585 1.00 9.87 143 ASP C O 1
ATOM 10659 N N . TRP C 1 164 ? 12.123 8.492 67.071 1.00 9.99 144 TRP C N 1
ATOM 10660 C CA . TRP C 1 164 ? 12.464 8.517 68.490 1.00 9.93 144 TRP C CA 1
ATOM 10661 C C . TRP C 1 164 ? 11.316 7.977 69.320 1.00 11.31 144 TRP C C 1
ATOM 10662 O O . TRP C 1 164 ? 10.229 7.709 68.807 1.00 11.05 144 TRP C O 1
ATOM 10683 N N . MET C 1 165 ? 11.546 7.858 70.624 1.00 7.96 145 MET C N 1
ATOM 10684 C CA . MET C 1 165 ? 10.438 7.576 71.551 1.00 9.06 145 MET C CA 1
ATOM 10685 C C . MET C 1 165 ? 10.141 8.817 72.386 1.00 10.27 145 MET C C 1
ATOM 10686 O O . MET C 1 165 ? 10.866 9.802 72.328 1.00 8.79 145 MET C O 1
ATOM 10700 N N . VAL C 1 166 ? 9.030 8.780 73.136 1.00 6.20 146 VAL C N 1
ATOM 10701 C CA . VAL C 1 166 ? 8.659 9.841 74.066 1.00 6.10 146 VAL C CA 1
ATOM 10702 C C . VAL C 1 166 ? 8.384 9.205 75.439 1.00 6.16 146 VAL C C 1
ATOM 10703 O O . VAL C 1 166 ? 7.687 8.185 75.532 1.00 7.89 146 VAL C O 1
ATOM 10716 N N . ALA C 1 167 ? 8.929 9.792 76.499 1.00 8.25 147 ALA C N 1
ATOM 10717 C CA . ALA C 1 167 ? 8.613 9.338 77.845 1.00 6.68 147 ALA C CA 1
ATOM 10718 C C . ALA C 1 167 ? 7.531 10.274 78.342 1.00 6.05 147 ALA C C 1
ATOM 10719 O O . ALA C 1 167 ? 7.658 11.510 78.237 1.00 10.14 147 ALA C O 1
ATOM 10726 N N . VAL C 1 168 ? 6.456 9.679 78.868 1.00 6.41 148 VAL C N 1
ATOM 10727 C CA . VAL C 1 168 ? 5.268 10.417 79.230 1.00 8.09 148 VAL C CA 1
ATOM 10728 C C . VAL C 1 168 ? 4.943 10.127 80.695 1.00 9.19 148 VAL C C 1
ATOM 10729 O O . VAL C 1 168 ? 4.717 8.980 81.076 1.00 9.26 148 VAL C O 1
ATOM 10742 N N . GLN C 1 169 ? 4.930 11.179 81.508 1.00 6.27 149 GLN C N 1
ATOM 10743 C CA . GLN C 1 169 ? 4.709 11.068 82.937 1.00 6.47 149 GLN C CA 1
ATOM 10744 C C . GLN C 1 169 ? 3.606 12.028 83.396 1.00 6.61 149 GLN C C 1
ATOM 10745 O O . GLN C 1 169 ? 3.646 13.214 83.113 1.00 8.96 149 GLN C O 1
ATOM 10759 N N . PHE C 1 170 ? 2.595 11.470 84.048 1.00 6.65 150 PHE C N 1
ATOM 10760 C CA . PHE C 1 170 ? 1.465 12.247 84.512 1.00 6.85 150 PHE C CA 1
ATOM 10761 C C . PHE C 1 170 ? 0.813 11.484 85.676 1.00 7.24 150 PHE C C 1
ATOM 10762 O O . PHE C 1 170 ? 1.147 10.329 85.934 1.00 7.42 150 PHE C O 1
ATOM 10779 N N . ASP C 1 171 ? -0.113 12.141 86.372 1.00 9.36 151 ASP C N 1
ATOM 10780 C CA . ASP C 1 171 ? -0.884 11.502 87.439 1.00 10.57 151 ASP C CA 1
ATOM 10781 C C . ASP C 1 171 ? -1.804 10.482 86.797 1.00 7.80 151 ASP C C 1
ATOM 10782 O O . ASP C 1 171 ? -2.789 10.828 86.137 1.00 8.74 151 ASP C O 1
ATOM 10791 N N . GLY C 1 172 ? -1.453 9.220 86.943 1.00 10.06 152 GLY C N 1
ATOM 10792 C CA . GLY C 1 172 ? -2.144 8.164 86.234 1.00 9.82 152 GLY C CA 1
ATOM 10793 C C . GLY C 1 172 ? -3.631 8.042 86.510 1.00 11.52 152 GLY C C 1
ATOM 10794 O O . GLY C 1 172 ? -4.374 7.495 85.706 1.00 12.54 152 GLY C O 1
ATOM 10798 N N . ASN C 1 173 ? -4.080 8.510 87.659 1.00 10.74 153 ASN C N 1
ATOM 10799 C CA . ASN C 1 173 ? -5.501 8.428 87.912 1.00 11.50 153 ASN C CA 1
ATOM 10800 C C . ASN C 1 173 ? -6.309 9.352 86.995 1.00 11.73 153 ASN C C 1
ATOM 10801 O O . ASN C 1 173 ? -7.512 9.265 86.969 1.00 13.88 153 ASN C O 1
ATOM 10812 N N . GLY C 1 174 ? -5.638 10.171 86.190 1.00 9.64 154 GLY C N 1
ATOM 10813 C CA . GLY C 1 174 ? -6.302 10.943 85.143 1.00 13.37 154 GLY C CA 1
ATOM 10814 C C . GLY C 1 174 ? -6.277 10.246 83.792 1.00 13.80 154 GLY C C 1
ATOM 10815 O O . GLY C 1 174 ? -6.579 10.848 82.762 1.00 13.72 154 GLY C O 1
ATOM 10819 N N . LEU C 1 175 ? -5.913 8.967 83.787 1.00 11.02 155 LEU C N 1
ATOM 10820 C CA . LEU C 1 175 ? -5.760 8.237 82.522 1.00 10.79 155 LEU C CA 1
ATOM 10821 C C . LEU C 1 175 ? -6.988 8.336 81.631 1.00 10.39 155 LEU C C 1
ATOM 10822 O O . LEU C 1 175 ? -6.853 8.580 80.435 1.00 11.15 155 LEU C O 1
ATOM 10838 N N . LEU C 1 176 ? -8.177 8.114 82.172 1.00 13.44 156 LEU C N 1
ATOM 10839 C CA . LEU C 1 176 ? -9.353 8.069 81.308 1.00 12.18 156 LEU C CA 1
ATOM 10840 C C . LEU C 1 176 ? -9.675 9.462 80.743 1.00 14.22 156 LEU C C 1
ATOM 10841 O O . LEU C 1 176 ? -10.100 9.576 79.594 1.00 19.29 156 LEU C O 1
ATOM 10857 N N . ASP C 1 177 ? -9.414 10.515 81.521 1.00 14.73 157 ASP C N 1
ATOM 10858 C CA . ASP C 1 177 ? -9.552 11.894 81.025 1.00 15.02 157 ASP C CA 1
ATOM 10859 C C . ASP C 1 177 ? -8.598 12.219 79.883 1.00 18.31 157 ASP C C 1
ATOM 10860 O O . ASP C 1 177 ? -8.909 13.062 79.039 1.00 21.27 157 ASP C O 1
ATOM 10869 N N . HIS C 1 178 ? -7.419 11.598 79.898 1.00 13.03 158 HIS C N 1
ATOM 10870 C CA . HIS C 1 178 ? -6.381 11.878 78.903 1.00 10.68 158 HIS C CA 1
ATOM 10871 C C . HIS C 1 178 ? -6.400 10.884 77.744 1.00 11.38 158 HIS C C 1
ATOM 10872 O O . HIS C 1 178 ? -5.585 10.999 76.824 1.00 12.90 158 HIS C O 1
ATOM 10887 N N . LEU C 1 179 ? -7.297 9.914 77.797 1.00 12.63 159 LEU C N 1
ATOM 10888 C CA . LEU C 1 179 ? -7.251 8.791 76.880 1.00 12.55 159 LEU C CA 1
ATOM 10889 C C . LEU C 1 179 ? -7.253 9.239 75.408 1.00 12.11 159 LEU C C 1
ATOM 10890 O O . LEU C 1 179 ? -6.434 8.743 74.629 1.00 13.67 159 LEU C O 1
ATOM 10906 N N . PRO C 1 180 ? -8.126 10.186 75.026 1.00 12.42 160 PRO C N 1
ATOM 10907 C CA . PRO C 1 180 ? -8.098 10.594 73.617 1.00 16.88 160 PRO C CA 1
ATOM 10908 C C . PRO C 1 180 ? -6.738 11.110 73.155 1.00 12.38 160 PRO C C 1
ATOM 10909 O O . PRO C 1 180 ? -6.327 10.869 72.015 1.00 13.72 160 PRO C O 1
ATOM 10920 N N . ARG C 1 181 ? -6.061 11.853 74.017 1.00 14.33 161 ARG C N 1
ATOM 10921 C CA . ARG C 1 181 ? -4.754 12.400 73.672 1.00 10.31 161 ARG C CA 1
ATOM 10922 C C . ARG C 1 181 ? -3.687 11.303 73.578 1.00 10.46 161 ARG C C 1
ATOM 10923 O O . ARG C 1 181 ? -2.822 11.317 72.694 1.00 12.27 161 ARG C O 1
ATOM 10944 N N . LEU C 1 182 ? -3.748 10.327 74.480 1.00 10.69 162 LEU C N 1
ATOM 10945 C CA . LEU C 1 182 ? -2.789 9.225 74.504 1.00 11.26 162 LEU C CA 1
ATOM 10946 C C . LEU C 1 182 ? -2.997 8.247 73.337 1.00 9.32 162 LEU C C 1
ATOM 10947 O O . LEU C 1 182 ? -2.028 7.751 72.741 1.00 10.42 162 LEU C O 1
ATOM 10963 N N A GLN C 1 183 ? -4.258 8.023 72.983 0.52 12.24 163 GLN C N 1
ATOM 10964 N N B GLN C 1 183 ? -4.253 7.993 72.983 0.48 12.19 163 GLN C N 1
ATOM 10965 C CA A GLN C 1 183 ? -4.615 7.045 71.964 0.52 15.03 163 GLN C CA 1
ATOM 10966 C CA B GLN C 1 183 ? -4.538 7.003 71.953 0.48 14.74 163 GLN C CA 1
ATOM 10967 C C A GLN C 1 183 ? -4.084 7.442 70.586 0.52 13.28 163 GLN C C 1
ATOM 10968 C C B GLN C 1 183 ? -3.949 7.434 70.613 0.48 12.85 163 GLN C C 1
ATOM 10969 O O A GLN C 1 183 ? -3.851 6.583 69.741 0.52 17.85 163 GLN C O 1
ATOM 10970 O O B GLN C 1 183 ? -3.532 6.591 69.822 0.48 17.95 163 GLN C O 1
ATOM 10997 N N . LYS C 1 184 ? -3.910 8.741 70.362 1.00 13.98 164 LYS C N 1
ATOM 10998 C CA . LYS C 1 184 ? -3.444 9.255 69.070 1.00 13.17 164 LYS C CA 1
ATOM 10999 C C . LYS C 1 184 ? -1.931 9.528 68.997 1.00 12.83 164 LYS C C 1
ATOM 11000 O O . LYS C 1 184 ? -1.429 9.992 67.972 1.00 15.45 164 LYS C O 1
ATOM 11020 N N . ILE C 1 185 ? -1.188 9.190 70.038 1.00 11.03 165 ILE C N 1
ATOM 11021 C CA . ILE C 1 185 ? 0.262 9.301 69.955 1.00 10.68 165 ILE C CA 1
ATOM 11022 C C . ILE C 1 185 ? 0.776 8.365 68.869 1.00 10.34 165 ILE C C 1
ATOM 11023 O O . ILE C 1 185 ? 0.450 7.175 68.837 1.00 13.44 165 ILE C O 1
ATOM 11039 N N . ARG C 1 186 ? 1.565 8.912 67.964 1.00 9.10 166 ARG C N 1
ATOM 11040 C CA . ARG C 1 186 ? 2.076 8.145 66.835 1.00 10.42 166 ARG C CA 1
ATOM 11041 C C . ARG C 1 186 ? 3.415 7.482 67.193 1.00 14.22 166 ARG C C 1
ATOM 11042 O O . ARG C 1 186 ? 3.729 6.377 66.730 1.00 12.46 166 ARG C O 1
ATOM 11063 N N . SER C 1 187 ? 4.223 8.174 67.980 1.00 9.12 167 SER C N 1
ATOM 11064 C CA . SER C 1 187 ? 5.553 7.676 68.334 1.00 8.73 167 SER C CA 1
ATOM 11065 C C . SER C 1 187 ? 5.469 6.464 69.238 1.00 8.70 167 SER C C 1
ATOM 11066 O O . SER C 1 187 ? 4.457 6.203 69.897 1.00 9.45 167 SER C O 1
ATOM 11074 N N . ARG C 1 188 ? 6.569 5.723 69.304 1.00 8.29 168 ARG C N 1
ATOM 11075 C CA . ARG C 1 188 ? 6.796 4.821 70.421 1.00 9.13 168 ARG C CA 1
ATOM 11076 C C . ARG C 1 188 ? 6.811 5.657 71.682 1.00 9.84 168 ARG C C 1
ATOM 11077 O O . ARG C 1 188 ? 7.412 6.731 71.714 1.00 7.75 168 ARG C O 1
ATOM 11098 N N . TRP C 1 189 ? 6.172 5.177 72.736 1.00 7.63 169 TRP C N 1
ATOM 11099 C CA . TRP C 1 189 ? 6.226 5.904 74.001 1.00 7.35 169 TRP C CA 1
ATOM 11100 C C . TRP C 1 189 ? 6.182 5.008 75.204 1.00 7.29 169 TRP C C 1
ATOM 11101 O O . TRP C 1 189 ? 5.835 3.849 75.114 1.00 7.36 169 TRP C O 1
ATOM 11122 N N . VAL C 1 190 ? 6.629 5.554 76.327 1.00 7.06 170 VAL C N 1
ATOM 11123 C CA . VAL C 1 190 ? 6.649 4.807 77.572 1.00 6.98 170 VAL C CA 1
ATOM 11124 C C . VAL C 1 190 ? 5.876 5.596 78.627 1.00 7.84 170 VAL C C 1
ATOM 11125 O O . VAL C 1 190 ? 5.998 6.821 78.711 1.00 6.73 170 VAL C O 1
ATOM 11138 N N . PHE C 1 191 ? 5.029 4.880 79.357 1.00 6.74 171 PHE C N 1
ATOM 11139 C CA . PHE C 1 191 ? 4.251 5.408 80.497 1.00 6.61 171 PHE C CA 1
ATOM 11140 C C . PHE C 1 191 ? 5.149 5.265 81.730 1.00 7.01 171 PHE C C 1
ATOM 11141 O O . PHE C 1 191 ? 5.449 4.150 82.186 1.00 9.01 171 PHE C O 1
ATOM 11158 N N . ASP C 1 192 ? 5.612 6.403 82.249 1.00 6.51 172 ASP C N 1
ATOM 11159 C CA . ASP C 1 192 ? 6.598 6.430 83.338 1.00 6.56 172 ASP C CA 1
ATOM 11160 C C . ASP C 1 192 ? 6.121 5.890 84.717 1.00 6.84 172 ASP C C 1
ATOM 11161 O O . ASP C 1 192 ? 4.942 5.992 85.103 1.00 8.59 172 ASP C O 1
ATOM 11170 N N . HIS C 1 193 ? 7.057 5.262 85.423 1.00 9.08 173 HIS C N 1
ATOM 11171 C CA . HIS C 1 193 ? 7.024 5.088 86.887 1.00 8.92 173 HIS C CA 1
ATOM 11172 C C . HIS C 1 193 ? 5.763 4.376 87.360 1.00 7.31 173 HIS C C 1
ATOM 11173 O O . HIS C 1 193 ? 5.016 4.853 88.268 1.00 7.55 173 HIS C O 1
ATOM 11188 N N . HIS C 1 194 ? 5.547 3.197 86.794 1.00 6.87 174 HIS C N 1
ATOM 11189 C CA . HIS C 1 194 ? 4.333 2.395 87.079 1.00 7.74 174 HIS C CA 1
ATOM 11190 C C . HIS C 1 194 ? 3.007 3.153 86.890 1.00 6.65 174 HIS C C 1
ATOM 11191 O O . HIS C 1 194 ? 1.986 2.803 87.475 1.00 6.72 174 HIS C O 1
ATOM 11206 N N . GLY C 1 195 ? 3.020 4.187 86.077 1.00 7.83 175 GLY C N 1
ATOM 11207 C CA . GLY C 1 195 ? 1.810 4.946 85.813 1.00 7.60 175 GLY C CA 1
ATOM 11208 C C . GLY C 1 195 ? 1.562 6.104 86.761 1.00 8.05 175 GLY C C 1
ATOM 11209 O O . GLY C 1 195 ? 0.634 6.878 86.535 1.00 8.27 175 GLY C O 1
ATOM 11213 N N . LYS C 1 196 ? 2.336 6.199 87.832 1.00 6.51 176 LYS C N 1
ATOM 11214 C CA . LYS C 1 196 ? 2.021 7.102 88.943 1.00 6.57 176 LYS C CA 1
ATOM 11215 C C . LYS C 1 196 ? 0.536 7.187 89.265 1.00 7.84 176 LYS C C 1
ATOM 11216 O O . LYS C 1 196 ? -0.073 8.282 89.275 1.00 6.83 176 LYS C O 1
ATOM 11235 N N . PHE C 1 197 ? -0.040 6.021 89.577 1.00 9.41 177 PHE C N 1
ATOM 11236 C CA . PHE C 1 197 ? -1.429 5.946 89.971 1.00 8.64 177 PHE C CA 1
ATOM 11237 C C . PHE C 1 197 ? -1.445 6.180 91.485 1.00 8.65 177 PHE C C 1
ATOM 11238 O O . PHE C 1 197 ? -1.439 5.231 92.260 1.00 9.78 177 PHE C O 1
ATOM 11255 N N . PHE C 1 198 ? -1.421 7.445 91.886 1.00 9.77 178 PHE C N 1
ATOM 11256 C CA . PHE C 1 198 ? -1.245 7.787 93.300 1.00 9.74 178 PHE C CA 1
ATOM 11257 C C . PHE C 1 198 ? -2.330 7.209 94.197 1.00 8.86 178 PHE C C 1
ATOM 11258 O O . PHE C 1 198 ? -2.076 7.016 95.380 1.00 11.11 178 PHE C O 1
ATOM 11275 N N . LYS C 1 199 ? -3.536 6.978 93.661 1.00 10.60 179 LYS C N 1
ATOM 11276 C CA . LYS C 1 199 ? -4.644 6.408 94.454 1.00 13.06 179 LYS C CA 1
ATOM 11277 C C . LYS C 1 199 ? -4.749 4.892 94.310 1.00 13.16 179 LYS C C 1
ATOM 11278 O O . LYS C 1 199 ? -5.576 4.249 94.971 1.00 13.14 179 LYS C O 1
ATOM 11297 N N . GLY C 1 200 ? -3.892 4.311 93.470 1.00 11.61 180 GLY C N 1
ATOM 11298 C CA . GLY C 1 200 ? -4.031 2.915 93.072 1.00 10.86 180 GLY C CA 1
ATOM 11299 C C . GLY C 1 200 ? -5.011 2.747 91.920 1.00 9.16 180 GLY C C 1
ATOM 11300 O O . GLY C 1 200 ? -5.786 3.655 91.614 1.00 13.27 180 GLY C O 1
ATOM 11304 N N . ILE C 1 201 ? -4.973 1.587 91.277 1.00 8.79 181 ILE C N 1
ATOM 11305 C CA . ILE C 1 201 ? -6.042 1.166 90.365 1.00 8.25 181 ILE C CA 1
ATOM 11306 C C . ILE C 1 201 ? -6.403 -0.293 90.614 1.00 10.55 181 ILE C C 1
ATOM 11307 O O . ILE C 1 201 ? -5.580 -1.086 91.077 1.00 13.10 181 ILE C O 1
ATOM 11323 N N . ARG C 1 202 ? -7.646 -0.637 90.308 1.00 12.24 182 ARG C N 1
ATOM 11324 C CA . ARG C 1 202 ? -8.083 -2.021 90.350 1.00 10.30 182 ARG C CA 1
ATOM 11325 C C . ARG C 1 202 ? -7.381 -2.825 89.284 1.00 13.58 182 ARG C C 1
ATOM 11326 O O . ARG C 1 202 ? -7.003 -2.276 88.221 1.00 14.57 182 ARG C O 1
ATOM 11347 N N . THR C 1 203 ? -7.235 -4.126 89.536 1.00 10.90 183 THR C N 1
ATOM 11348 C CA . THR C 1 203 ? -6.602 -5.000 88.555 1.00 13.15 183 THR C CA 1
ATOM 11349 C C . THR C 1 203 ? -7.529 -5.292 87.369 1.00 15.10 183 THR C C 1
ATOM 11350 O O . THR C 1 203 ? -7.065 -5.700 86.306 1.00 18.21 183 THR C O 1
ATOM 11361 N N . ASP C 1 204 ? -8.826 -5.083 87.529 1.00 18.65 184 ASP C N 1
ATOM 11362 C CA . ASP C 1 204 ? -9.740 -5.393 86.439 1.00 26.27 184 ASP C CA 1
ATOM 11363 C C . ASP C 1 204 ? -10.767 -4.286 86.233 1.00 20.96 184 ASP C C 1
ATOM 11364 O O . ASP C 1 204 ? -11.876 -4.540 85.788 1.00 23.87 184 ASP C O 1
ATOM 11373 N N . GLY C 1 205 ? -10.394 -3.055 86.573 1.00 13.35 185 GLY C N 1
ATOM 11374 C CA . GLY C 1 205 ? -11.313 -1.935 86.456 1.00 13.56 185 GLY C CA 1
ATOM 11375 C C . GLY C 1 205 ? -11.116 -1.190 85.144 1.00 14.25 185 GLY C C 1
ATOM 11376 O O . GLY C 1 205 ? -10.422 -1.665 84.240 1.00 14.99 185 GLY C O 1
ATOM 11380 N N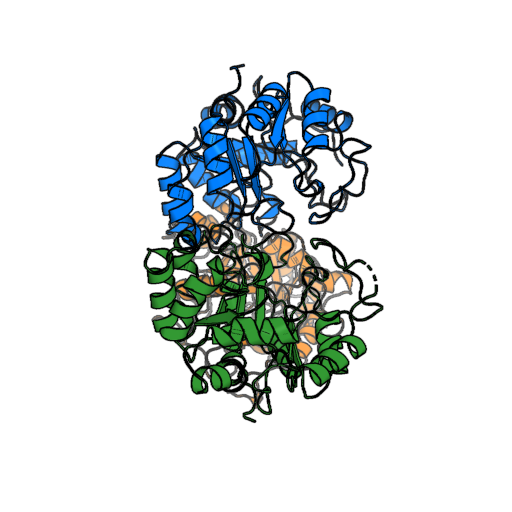 . PRO C 1 206 ? -11.723 -0.004 85.031 1.00 16.69 186 PRO C N 1
ATOM 11381 C CA . PRO C 1 206 ? -11.738 0.718 83.756 1.00 19.70 186 PRO C CA 1
ATOM 11382 C C . PRO C 1 206 ? -10.382 1.283 83.359 1.00 17.66 186 PRO C C 1
ATOM 11383 O O . PRO C 1 206 ? -10.086 1.348 82.143 1.00 13.23 186 PRO C O 1
ATOM 11394 N N . GLU C 1 207 ? -9.566 1.667 84.341 1.00 13.32 187 GLU C N 1
ATOM 11395 C CA . GLU C 1 207 ? -8.223 2.139 84.054 1.00 13.71 187 GLU C CA 1
ATOM 11396 C C . GLU C 1 207 ? -7.394 1.019 83.460 1.00 10.91 187 GLU C C 1
ATOM 11397 O O . GLU C 1 207 ? -6.681 1.214 82.478 1.00 12.16 187 GLU C O 1
ATOM 11409 N N . MET C 1 208 ? -7.458 -0.157 84.058 1.00 13.84 188 MET C N 1
ATOM 11410 C CA . MET C 1 208 ? -6.673 -1.266 83.543 1.00 10.48 188 MET C CA 1
ATOM 11411 C C . MET C 1 208 ? -7.127 -1.625 82.144 1.00 11.25 188 MET C C 1
ATOM 11412 O O . MET C 1 208 ? -6.303 -1.875 81.264 1.00 11.33 188 MET C O 1
ATOM 11426 N N . ALA C 1 209 ? -8.435 -1.642 81.929 1.00 12.29 189 ALA C N 1
ATOM 11427 C CA . ALA C 1 209 ? -8.965 -1.999 80.617 1.00 11.63 189 ALA C CA 1
ATOM 11428 C C . ALA C 1 209 ? -8.465 -1.045 79.546 1.00 15.19 189 ALA C C 1
ATOM 11429 O O . ALA C 1 209 ? -8.042 -1.478 78.466 1.00 14.84 189 ALA C O 1
ATOM 11436 N N . ALA C 1 210 ? -8.482 0.247 79.847 1.00 11.01 190 ALA C N 1
ATOM 11437 C CA . ALA C 1 210 ? -7.996 1.252 78.898 1.00 15.33 190 ALA C CA 1
ATOM 11438 C C . ALA C 1 210 ? -6.494 1.116 78.652 1.00 12.58 190 ALA C C 1
ATOM 11439 O O . ALA C 1 210 ? -6.032 1.208 77.517 1.00 12.97 190 ALA C O 1
ATOM 11446 N N . LEU C 1 211 ? -5.725 0.916 79.719 1.00 11.38 191 LEU C N 1
ATOM 11447 C CA . LEU C 1 211 ? -4.295 0.796 79.594 1.00 10.60 191 LEU C CA 1
ATOM 11448 C C . LEU C 1 211 ? -3.946 -0.405 78.740 1.00 8.73 191 LEU C C 1
ATOM 11449 O O . LEU C 1 211 ? -3.103 -0.305 77.849 1.00 10.84 191 LEU C O 1
ATOM 11465 N N . LEU C 1 212 ? -4.606 -1.542 78.962 1.00 10.39 192 LEU C N 1
ATOM 11466 C CA . LEU C 1 212 ? -4.223 -2.731 78.213 1.00 11.50 192 LEU C CA 1
ATOM 11467 C C . LEU C 1 212 ? -4.626 -2.576 76.746 1.00 10.10 192 LEU C C 1
ATOM 11468 O O . LEU C 1 212 ? -3.916 -3.054 75.856 1.00 13.06 192 LEU C O 1
ATOM 11484 N N . LYS C 1 213 ? -5.744 -1.906 76.489 1.00 10.99 193 LYS C N 1
ATOM 11485 C CA . LYS C 1 213 ? -6.154 -1.630 75.114 1.00 12.93 193 LYS C CA 1
ATOM 11486 C C . LYS C 1 213 ? -5.122 -0.727 74.404 1.00 14.94 193 LYS C C 1
ATOM 11487 O O . LYS C 1 213 ? -4.805 -0.952 73.222 1.00 12.38 193 LYS C O 1
ATOM 11506 N N . LEU C 1 214 ? -4.589 0.268 75.114 1.00 12.37 194 LEU C N 1
ATOM 11507 C CA . LEU C 1 214 ? -3.503 1.105 74.574 1.00 9.05 194 LEU C CA 1
ATOM 11508 C C . LEU C 1 214 ? -2.290 0.254 74.243 1.00 11.77 194 LEU C C 1
ATOM 11509 O O . LEU C 1 214 ? -1.687 0.411 73.185 1.00 11.58 194 LEU C O 1
ATOM 11525 N N . ILE C 1 215 ? -1.915 -0.630 75.156 1.00 8.85 195 ILE C N 1
ATOM 11526 C CA . ILE C 1 215 ? -0.762 -1.473 74.962 1.00 11.48 195 ILE C CA 1
ATOM 11527 C C . ILE C 1 215 ? -0.949 -2.376 73.756 1.00 13.37 195 ILE C C 1
ATOM 11528 O O . ILE C 1 215 ? -0.003 -2.626 73.028 1.00 12.71 195 ILE C O 1
ATOM 11544 N N . ASP C 1 216 ? -2.174 -2.856 73.539 1.00 13.71 196 ASP C N 1
ATOM 11545 C CA . ASP C 1 216 ? -2.470 -3.718 72.395 1.00 12.32 196 ASP C CA 1
ATOM 11546 C C . ASP C 1 216 ? -2.252 -3.011 71.044 1.00 15.85 196 ASP C C 1
ATOM 11547 O O . ASP C 1 216 ? -2.118 -3.669 70.009 1.00 18.71 196 ASP C O 1
ATOM 11556 N N . ARG C 1 217 ? -2.257 -1.677 71.041 1.00 15.25 197 ARG C N 1
ATOM 11557 C CA . ARG C 1 217 ? -2.025 -0.919 69.800 1.00 14.67 197 ARG C CA 1
ATOM 11558 C C . ARG C 1 217 ? -0.571 -1.024 69.321 1.00 18.32 197 ARG C C 1
ATOM 11559 O O . ARG C 1 217 ? -0.272 -0.788 68.144 1.00 18.52 197 ARG C O 1
ATOM 11580 N N . GLY C 1 218 ? 0.327 -1.368 70.231 1.00 10.70 198 GLY C N 1
ATOM 11581 C CA . GLY C 1 218 ? 1.668 -1.778 69.881 1.00 10.67 198 GLY C CA 1
ATOM 11582 C C . GLY C 1 218 ? 2.801 -0.789 70.046 1.00 11.68 198 GLY C C 1
ATOM 11583 O O . GLY C 1 218 ? 3.948 -1.180 69.913 1.00 13.09 198 GLY C O 1
ATOM 11587 N N . ASN C 1 219 ? 2.492 0.471 70.344 1.00 9.21 199 ASN C N 1
ATOM 11588 C CA . ASN C 1 219 ? 3.526 1.495 70.466 1.00 10.10 199 ASN C CA 1
ATOM 11589 C C . ASN C 1 219 ? 3.730 2.027 71.881 1.00 8.25 199 ASN C C 1
ATOM 11590 O O . ASN C 1 219 ? 4.369 3.068 72.064 1.00 9.20 199 ASN C O 1
ATOM 11601 N N . LEU C 1 220 ? 3.194 1.321 72.875 1.00 8.21 200 LEU C N 1
ATOM 11602 C CA . LEU C 1 220 ? 3.262 1.749 74.279 1.00 7.86 200 LEU C CA 1
ATOM 11603 C C . LEU C 1 220 ? 3.998 0.725 75.135 1.00 7.89 200 LEU C C 1
ATOM 11604 O O . LEU C 1 220 ? 3.605 -0.444 75.208 1.00 9.73 200 LEU C O 1
ATOM 11620 N N . TRP C 1 221 ? 5.049 1.201 75.804 1.00 7.78 201 TRP C N 1
ATOM 11621 C CA . TRP C 1 221 ? 5.767 0.450 76.811 1.00 7.69 201 TRP C CA 1
ATOM 11622 C C . TRP C 1 221 ? 5.405 0.993 78.211 1.00 9.97 201 TRP C C 1
ATOM 11623 O O . TRP C 1 221 ? 5.028 2.149 78.341 1.00 8.32 201 TRP C O 1
ATOM 11644 N N . PHE C 1 222 ? 5.525 0.143 79.228 1.00 8.30 202 PHE C N 1
ATOM 11645 C CA . PHE C 1 222 ? 5.191 0.477 80.608 1.00 7.27 202 PHE C CA 1
ATOM 11646 C C . PHE C 1 222 ? 6.425 0.304 81.474 1.00 8.41 202 PHE C C 1
ATOM 11647 O O . PHE C 1 222 ? 7.088 -0.732 81.410 1.00 8.20 202 PHE C O 1
ATOM 11664 N N . LYS C 1 223 ? 6.749 1.322 82.264 1.00 7.08 203 LYS C N 1
ATOM 11665 C CA . LYS C 1 223 ? 8.015 1.396 83.005 1.00 7.17 203 LYS C CA 1
ATOM 11666 C C . LYS C 1 223 ? 7.951 0.985 84.474 1.00 8.04 203 LYS C C 1
ATOM 11667 O O . LYS C 1 223 ? 7.197 1.546 85.254 1.00 7.49 203 LYS C O 1
ATOM 11686 N N . PHE C 1 224 ? 8.761 -0.004 84.841 1.00 8.89 204 PHE C N 1
ATOM 11687 C CA . PHE C 1 224 ? 8.956 -0.396 86.247 1.00 8.96 204 PHE C CA 1
ATOM 11688 C C . PHE C 1 224 ? 10.151 0.411 86.771 1.00 7.93 204 PHE C C 1
ATOM 11689 O O . PHE C 1 224 ? 11.312 -0.029 86.696 1.00 9.92 204 PHE C O 1
ATOM 11706 N N . ALA C 1 225 ? 9.862 1.577 87.329 1.00 7.45 205 ALA C N 1
ATOM 11707 C CA . ALA C 1 225 ? 10.856 2.390 88.001 1.00 8.85 205 ALA C CA 1
ATOM 11708 C C . ALA C 1 225 ? 10.141 3.271 89.021 1.00 10.51 205 ALA C C 1
ATOM 11709 O O . ALA C 1 225 ? 8.988 3.655 88.821 1.00 7.74 205 ALA C O 1
ATOM 11716 N N . GLY C 1 226 ? 10.857 3.641 90.069 1.00 9.29 206 GLY C N 1
ATOM 11717 C CA . GLY C 1 226 ? 10.357 4.549 91.077 1.00 11.09 206 GLY C CA 1
ATOM 11718 C C . GLY C 1 226 ? 9.043 4.182 91.750 1.00 10.41 206 GLY C C 1
ATOM 11719 O O . GLY C 1 226 ? 8.230 5.051 92.037 1.00 7.81 206 GLY C O 1
ATOM 11723 N N . VAL C 1 227 ? 8.841 2.905 92.019 1.00 9.99 207 VAL C N 1
ATOM 11724 C CA . VAL C 1 227 ? 7.595 2.463 92.627 1.00 8.42 207 VAL C CA 1
ATOM 11725 C C . VAL C 1 227 ? 7.273 3.202 93.918 1.00 11.19 207 VAL C C 1
ATOM 11726 O O . VAL C 1 227 ? 6.100 3.500 94.187 1.00 9.30 207 VAL C O 1
ATOM 11739 N N . TYR C 1 228 ? 8.307 3.567 94.663 1.00 9.39 208 TYR C N 1
ATOM 11740 C CA . TYR C 1 228 ? 8.142 4.263 95.959 1.00 8.75 208 TYR C CA 1
ATOM 11741 C C . TYR C 1 228 ? 7.561 5.672 95.848 1.00 10.80 208 TYR C C 1
ATOM 11742 O O . TYR C 1 228 ? 7.071 6.218 96.849 1.00 12.83 208 TYR C O 1
ATOM 11760 N N . GLU C 1 229 ? 7.587 6.257 94.654 1.00 10.41 209 GLU C N 1
ATOM 11761 C CA . GLU C 1 229 ? 6.948 7.573 94.416 1.00 9.66 209 GLU C CA 1
ATOM 11762 C C . GLU C 1 229 ? 5.420 7.518 94.319 1.00 9.92 209 GLU C C 1
ATOM 11763 O O . GLU C 1 229 ? 4.780 8.567 94.372 1.00 13.57 209 GLU C O 1
ATOM 11775 N N . SER C 1 230 ? 4.818 6.342 94.154 1.00 8.04 210 SER C N 1
ATOM 11776 C CA . SER C 1 230 ? 3.350 6.253 94.039 1.00 7.10 210 SER C CA 1
ATOM 11777 C C . SER C 1 230 ? 2.700 5.242 94.989 1.00 9.55 210 SER C C 1
ATOM 11778 O O . SER C 1 230 ? 1.517 5.363 95.273 1.00 11.27 210 SER C O 1
ATOM 11786 N N . SER C 1 231 ? 3.460 4.271 95.479 1.00 8.94 211 SER C N 1
ATOM 11787 C CA . SER C 1 231 ? 2.889 3.309 96.432 1.00 9.47 211 SER C CA 1
ATOM 11788 C C . SER C 1 231 ? 2.480 3.990 97.722 1.00 8.74 211 SER C C 1
ATOM 11789 O O . SER C 1 231 ? 3.150 4.889 98.238 1.00 9.92 211 SER C O 1
ATOM 11797 N N . ARG C 1 232 ? 1.386 3.491 98.254 1.00 8.05 212 ARG C N 1
ATOM 11798 C CA . ARG C 1 232 ? 0.849 3.941 99.532 1.00 8.29 212 ARG C CA 1
ATOM 11799 C C . ARG C 1 232 ? 1.132 2.927 100.616 1.00 11.87 212 ARG C C 1
ATOM 11800 O O . ARG C 1 232 ? 0.672 3.086 101.748 1.00 10.31 212 ARG C O 1
ATOM 11821 N N . LYS C 1 233 ? 1.928 1.921 100.278 1.00 9.78 213 LYS C N 1
ATOM 11822 C CA . LYS C 1 233 ? 2.272 0.820 101.173 1.00 10.22 213 LYS C CA 1
ATOM 11823 C C . LYS C 1 233 ? 3.761 0.916 101.494 1.00 12.77 213 LYS C C 1
ATOM 11824 O O . LYS C 1 233 ? 4.526 1.577 100.761 1.00 9.96 213 LYS C O 1
ATOM 11843 N N . SER C 1 234 ? 4.184 0.267 102.581 1.00 10.82 214 SER C N 1
ATOM 11844 C CA . SER C 1 234 ? 5.605 0.063 102.817 1.00 10.00 214 SER C CA 1
ATOM 11845 C C . SER C 1 234 ? 6.106 -1.051 101.901 1.00 11.55 214 SER C C 1
ATOM 11846 O O . SER C 1 234 ? 5.314 -1.726 101.249 1.00 10.04 214 SER C O 1
ATOM 11854 N N . TRP C 1 235 ? 7.416 -1.238 101.863 1.00 12.31 215 TRP C N 1
ATOM 11855 C CA . TRP C 1 235 ? 8.011 -2.381 101.161 1.00 15.16 215 TRP C CA 1
ATOM 11856 C C . TRP C 1 235 ? 7.287 -3.646 101.580 1.00 15.88 215 TRP C C 1
ATOM 11857 O O . TRP C 1 235 ? 7.101 -3.835 102.777 1.00 16.14 215 TRP C O 1
ATOM 11878 N N . PRO C 1 236 ? 6.922 -4.542 100.635 1.00 10.04 216 PRO C N 1
ATOM 11879 C CA . PRO C 1 236 ? 7.274 -4.596 99.201 1.00 9.81 216 PRO C CA 1
ATOM 11880 C C . PRO C 1 236 ? 6.254 -3.978 98.208 1.00 9.87 216 PRO C C 1
ATOM 11881 O O . PRO C 1 236 ? 6.107 -4.483 97.063 1.00 10.85 216 PRO C O 1
ATOM 11892 N N . TYR C 1 237 ? 5.563 -2.917 98.619 1.00 9.04 217 TYR C N 1
ATOM 11893 C CA . TYR C 1 237 ? 4.728 -2.118 97.714 1.00 8.62 217 TYR C CA 1
ATOM 11894 C C . TYR C 1 237 ? 3.655 -2.948 97.029 1.00 9.62 217 TYR C C 1
ATOM 11895 O O . TYR C 1 237 ? 3.471 -2.873 95.824 1.00 8.43 217 TYR C O 1
ATOM 11913 N N . ALA C 1 238 ? 2.907 -3.697 97.824 1.00 11.32 218 ALA C N 1
ATOM 11914 C CA . ALA C 1 238 ? 1.944 -4.637 97.284 1.00 10.05 218 ALA C CA 1
ATOM 11915 C C . ALA C 1 238 ? 0.825 -4.038 96.452 1.00 10.15 218 ALA C C 1
ATOM 11916 O O . ALA C 1 238 ? 0.268 -4.731 95.586 1.00 9.30 218 ALA C O 1
ATOM 11923 N N . ASP C 1 239 ? 0.476 -2.774 96.699 1.00 9.06 219 ASP C N 1
ATOM 11924 C CA . ASP C 1 239 ? -0.572 -2.139 95.916 1.00 8.51 219 ASP C CA 1
ATOM 11925 C C . ASP C 1 239 ? -0.193 -1.962 94.464 1.00 8.86 219 ASP C C 1
ATOM 11926 O O . ASP C 1 239 ? -0.989 -2.248 93.579 1.00 10.13 219 ASP C O 1
ATOM 11935 N N . VAL C 1 240 ? 1.019 -1.491 94.238 1.00 9.59 220 VAL C N 1
ATOM 11936 C CA . VAL C 1 240 ? 1.500 -1.278 92.875 1.00 8.88 220 VAL C CA 1
ATOM 11937 C C . VAL C 1 240 ? 1.900 -2.609 92.265 1.00 10.36 220 VAL C C 1
ATOM 11938 O O . VAL C 1 240 ? 1.776 -2.839 91.043 1.00 10.84 220 VAL C O 1
ATOM 11951 N N . ALA C 1 241 ? 2.398 -3.504 93.113 1.00 10.31 221 ALA C N 1
ATOM 11952 C CA . ALA C 1 241 ? 2.764 -4.831 92.628 1.00 10.58 221 ALA C CA 1
ATOM 11953 C C . ALA C 1 241 ? 1.566 -5.516 91.992 1.00 10.58 221 ALA C C 1
ATOM 11954 O O . ALA C 1 241 ? 1.691 -6.176 90.962 1.00 9.52 221 ALA C O 1
ATOM 11961 N N . ALA C 1 242 ? 0.405 -5.390 92.632 1.00 8.91 222 ALA C N 1
ATOM 11962 C CA . ALA C 1 242 ? -0.783 -6.093 92.159 1.00 8.93 222 ALA C CA 1
ATOM 11963 C C . ALA C 1 242 ? -1.138 -5.753 90.714 1.00 8.54 222 ALA C C 1
ATOM 11964 O O . ALA C 1 242 ? -1.347 -6.671 89.885 1.00 11.45 222 ALA C O 1
ATOM 11971 N N . PHE C 1 243 ? -1.218 -4.472 90.387 1.00 8.43 223 PHE C N 1
ATOM 11972 C CA . PHE C 1 243 ? -1.576 -4.135 89.012 1.00 8.02 223 PHE C CA 1
ATOM 11973 C C . PHE C 1 243 ? -0.393 -4.272 88.059 1.00 9.64 223 PHE C C 1
ATOM 11974 O O . PHE C 1 243 ? -0.579 -4.568 86.882 1.00 11.21 223 PHE C O 1
ATOM 11991 N N . SER C 1 244 ? 0.815 -4.096 88.570 1.00 10.63 224 SER C N 1
ATOM 11992 C CA . SER C 1 244 ? 2.004 -4.254 87.738 1.00 10.22 224 SER C CA 1
ATOM 11993 C C . SER C 1 244 ? 2.137 -5.687 87.242 1.00 11.21 224 SER C C 1
ATOM 11994 O O . SER C 1 244 ? 2.493 -5.894 86.103 1.00 9.97 224 SER C O 1
ATOM 12002 N N . ARG C 1 245 ? 1.825 -6.669 88.078 1.00 13.00 225 ARG C N 1
ATOM 12003 C CA . ARG C 1 245 ? 1.916 -8.072 87.669 1.00 9.65 225 ARG C CA 1
ATOM 12004 C C . ARG C 1 245 ? 0.962 -8.340 86.517 1.00 14.21 225 ARG C C 1
ATOM 12005 O O . ARG C 1 245 ? 1.303 -9.049 85.583 1.00 11.78 225 ARG C O 1
ATOM 12026 N N . VAL C 1 246 ? -0.227 -7.747 86.588 1.00 9.14 226 VAL C N 1
ATOM 12027 C CA . VAL C 1 246 ? -1.245 -7.939 85.566 1.00 11.12 226 VAL C CA 1
ATOM 12028 C C . VAL C 1 246 ? -0.797 -7.369 84.226 1.00 12.88 226 VAL C C 1
ATOM 12029 O O . VAL C 1 246 ? -0.955 -8.008 83.195 1.00 11.82 226 VAL C O 1
ATOM 12042 N N . ILE C 1 247 ? -0.253 -6.165 84.257 1.00 10.38 227 ILE C N 1
ATOM 12043 C CA . ILE C 1 247 ? 0.203 -5.520 83.041 1.00 10.51 227 ILE C CA 1
ATOM 12044 C C . ILE C 1 247 ? 1.339 -6.335 82.418 1.00 8.78 227 ILE C C 1
ATOM 12045 O O . ILE C 1 247 ? 1.364 -6.571 81.211 1.00 10.59 227 ILE C O 1
ATOM 12061 N N . ALA C 1 248 ? 2.294 -6.755 83.238 1.00 9.73 228 ALA C N 1
ATOM 12062 C CA . ALA C 1 248 ? 3.437 -7.517 82.727 1.00 9.92 228 ALA C CA 1
ATOM 12063 C C . ALA C 1 248 ? 3.004 -8.882 82.198 1.00 11.94 228 ALA C C 1
ATOM 12064 O O . ALA C 1 248 ? 3.601 -9.407 81.249 1.00 14.27 228 ALA C O 1
ATOM 12071 N N . ALA C 1 249 ? 1.990 -9.490 82.811 1.00 13.48 229 ALA C N 1
ATOM 12072 C CA . ALA C 1 249 ? 1.495 -10.772 82.329 1.00 14.58 229 ALA C CA 1
ATOM 12073 C C . ALA C 1 249 ? 0.817 -10.651 80.969 1.00 14.61 229 ALA C C 1
ATOM 12074 O O . ALA C 1 249 ? 0.928 -11.548 80.117 1.00 15.76 229 ALA C O 1
ATOM 12081 N N . HIS C 1 250 ? 0.167 -9.517 80.744 1.00 12.02 230 HIS C N 1
ATOM 12082 C CA . HIS C 1 250 ? -0.559 -9.282 79.516 1.00 14.31 230 HIS C CA 1
ATOM 12083 C C . HIS C 1 250 ? 0.412 -8.991 78.386 1.00 11.74 230 HIS C C 1
ATOM 12084 O O . HIS C 1 250 ? 0.242 -9.499 77.277 1.00 14.67 230 HIS C O 1
ATOM 12099 N N . ALA C 1 251 ? 1.422 -8.180 78.670 1.00 12.21 231 ALA C N 1
ATOM 12100 C CA . ALA C 1 251 ? 2.331 -7.716 77.630 1.00 12.10 231 ALA C CA 1
ATOM 12101 C C . ALA C 1 251 ? 3.812 -7.785 78.072 1.00 12.58 231 ALA C C 1
ATOM 12102 O O . ALA C 1 251 ? 4.456 -6.759 78.303 1.00 11.28 231 ALA C O 1
ATOM 12109 N N . PRO C 1 252 ? 4.357 -9.006 78.186 1.00 13.91 232 PRO C N 1
ATOM 12110 C CA . PRO C 1 252 ? 5.748 -9.153 78.651 1.00 12.40 232 PRO C CA 1
ATOM 12111 C C . PRO C 1 252 ? 6.765 -8.485 77.712 1.00 14.75 232 PRO C C 1
ATOM 12112 O O . PRO C 1 252 ? 7.834 -8.096 78.159 1.00 15.63 232 PRO C O 1
ATOM 12123 N N . GLU C 1 253 ? 6.405 -8.306 76.449 1.00 13.80 233 GLU C N 1
ATOM 12124 C CA . GLU C 1 253 ? 7.275 -7.611 75.495 1.00 10.66 233 GLU C CA 1
ATOM 12125 C C . GLU C 1 253 ? 7.117 -6.085 75.517 1.00 11.65 233 GLU C C 1
ATOM 12126 O O . GLU C 1 253 ? 7.614 -5.406 74.617 1.00 11.59 233 GLU C O 1
ATOM 12138 N N . ARG C 1 254 ? 6.430 -5.548 76.535 1.00 10.43 234 ARG C N 1
ATOM 12139 C CA . ARG C 1 254 ? 6.269 -4.097 76.623 1.00 8.65 234 ARG C CA 1
ATOM 12140 C C . ARG C 1 254 ? 6.644 -3.492 77.975 1.00 9.11 234 ARG C C 1
ATOM 12141 O O . ARG C 1 254 ? 6.282 -2.360 78.241 1.00 12.72 234 ARG C O 1
ATOM 12162 N N . ILE C 1 255 ? 7.347 -4.261 78.812 1.00 8.64 235 ILE C N 1
ATOM 12163 C CA . ILE C 1 255 ? 7.832 -3.758 80.108 1.00 8.50 235 ILE C CA 1
ATOM 12164 C C . ILE C 1 255 ? 9.299 -3.339 79.986 1.00 8.69 235 ILE C C 1
ATOM 12165 O O . ILE C 1 255 ? 10.115 -4.070 79.371 1.00 9.24 235 ILE C O 1
ATOM 12181 N N . VAL C 1 256 ? 9.645 -2.177 80.543 1.00 9.28 236 VAL C N 1
ATOM 12182 C CA . VAL C 1 256 ? 11.052 -1.824 80.717 1.00 8.59 236 VAL C CA 1
ATOM 12183 C C . VAL C 1 256 ? 11.268 -1.486 82.157 1.00 11.02 236 VAL C C 1
ATOM 12184 O O . VAL C 1 256 ? 10.306 -1.330 82.914 1.00 9.02 236 VAL C O 1
ATOM 12197 N N . TRP C 1 257 ? 12.538 -1.416 82.530 1.00 10.47 237 TRP C N 1
ATOM 12198 C CA . TRP C 1 257 ? 12.931 -1.284 83.911 1.00 10.23 237 TRP C CA 1
ATOM 12199 C C . TRP C 1 257 ? 13.892 -0.114 84.094 1.00 10.87 237 TRP C C 1
ATOM 12200 O O . TRP C 1 257 ? 14.649 0.235 83.177 1.00 10.34 237 TRP C O 1
ATOM 12221 N N . GLY C 1 258 ? 13.867 0.512 85.270 1.00 10.73 238 GLY C N 1
ATOM 12222 C CA . GLY C 1 258 ? 14.900 1.471 85.611 1.00 10.79 238 GLY C CA 1
ATOM 12223 C C . GLY C 1 258 ? 15.063 1.615 87.112 1.00 9.89 238 GLY C C 1
ATOM 12224 O O . GLY C 1 258 ? 14.223 1.149 87.894 1.00 10.58 238 GLY C O 1
ATOM 12228 N N . THR C 1 259 ? 16.160 2.276 87.484 1.00 11.46 239 THR C N 1
ATOM 12229 C CA . THR C 1 259 ? 16.489 2.528 88.889 1.00 13.32 239 THR C CA 1
ATOM 12230 C C . THR C 1 259 ? 15.724 3.706 89.495 1.00 14.37 239 THR C C 1
ATOM 12231 O O . THR C 1 259 ? 15.344 3.645 90.661 1.00 14.69 239 THR C O 1
ATOM 12242 N N . ASN C 1 260 ? 15.509 4.762 88.708 1.00 9.89 240 ASN C N 1
ATOM 12243 C CA . ASN C 1 260 ? 15.109 6.084 89.186 1.00 11.09 240 ASN C CA 1
ATOM 12244 C C . ASN C 1 260 ? 16.210 6.735 90.034 1.00 12.87 240 ASN C C 1
ATOM 12245 O O . ASN C 1 260 ? 15.956 7.678 90.792 1.00 12.11 240 ASN C O 1
ATOM 12256 N N . TRP C 1 261 ? 17.428 6.224 89.921 1.00 14.00 241 TRP C N 1
ATOM 12257 C CA . TRP C 1 261 ? 18.581 6.831 90.575 1.00 13.24 241 TRP C CA 1
ATOM 12258 C C . TRP C 1 261 ? 18.670 8.271 90.062 1.00 16.82 241 TRP C C 1
ATOM 12259 O O . TRP C 1 261 ? 18.408 8.531 88.887 1.00 14.56 241 TRP C O 1
ATOM 12280 N N . PRO C 1 262 ? 19.038 9.228 90.925 1.00 13.85 242 PRO C N 1
ATOM 12281 C CA . PRO C 1 262 ? 19.502 9.119 92.314 1.00 12.89 242 PRO C CA 1
ATOM 12282 C C . PRO C 1 262 ? 18.414 9.215 93.387 1.00 15.65 242 PRO C C 1
ATOM 12283 O O . PRO C 1 262 ? 18.737 9.538 94.523 1.00 17.91 242 PRO C O 1
ATOM 12294 N N . HIS C 1 263 ? 17.167 8.947 93.024 1.00 12.50 243 HIS C N 1
ATOM 12295 C CA . HIS C 1 263 ? 16.082 8.882 93.995 1.00 12.78 243 HIS C CA 1
ATOM 12296 C C . HIS C 1 263 ? 15.853 10.217 94.717 1.00 19.00 243 HIS C C 1
ATOM 12297 O O . HIS C 1 263 ? 15.682 10.266 95.951 1.00 17.18 243 HIS C O 1
ATOM 12312 N N . ASN C 1 264 ? 15.805 11.286 93.933 1.00 17.87 244 ASN C N 1
ATOM 12313 C CA . ASN C 1 264 ? 15.699 12.638 94.458 1.00 17.06 244 ASN C CA 1
ATOM 12314 C C . ASN C 1 264 ? 14.599 12.836 95.501 1.00 22.21 244 ASN C C 1
ATOM 12315 O O . ASN C 1 264 ? 14.796 13.569 96.468 1.00 22.52 244 ASN C O 1
ATOM 12326 N N . SER C 1 265 ? 13.455 12.192 95.305 1.00 21.27 245 SER C N 1
ATOM 12327 C CA . SER C 1 265 ? 12.297 12.451 96.154 1.00 18.82 245 SER C CA 1
ATOM 12328 C C . SER C 1 265 ? 12.436 11.840 97.533 1.00 22.84 245 SER C C 1
ATOM 12329 O O . SER C 1 2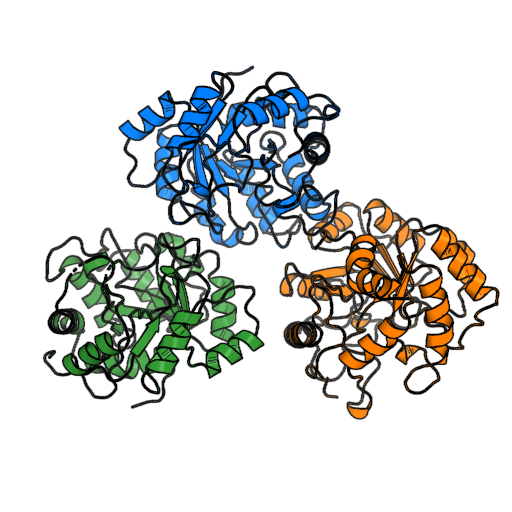65 ? 11.730 12.245 98.463 1.00 24.97 245 SER C O 1
ATOM 12337 N N . VAL C 1 266 ? 13.353 10.888 97.685 1.00 23.61 246 VAL C N 1
ATOM 12338 C CA . VAL C 1 266 ? 13.489 10.160 98.942 1.00 20.64 246 VAL C CA 1
ATOM 12339 C C . VAL C 1 266 ? 14.925 10.196 99.466 1.00 31.02 246 VAL C C 1
ATOM 12340 O O . VAL C 1 266 ? 15.219 9.577 100.496 1.00 24.99 246 VAL C O 1
ATOM 12353 N N . TYR C 1 272 ? 14.873 5.903 101.107 1.00 30.75 252 TYR C N 1
ATOM 12354 C CA . TYR C 1 272 ? 15.939 5.748 100.108 1.00 30.97 252 TYR C CA 1
ATOM 12355 C C . TYR C 1 272 ? 16.312 4.279 99.899 1.00 33.65 252 TYR C C 1
ATOM 12356 O O . TYR C 1 272 ? 16.699 3.598 100.843 1.00 38.42 252 TYR C O 1
ATOM 12373 N N . PRO C 1 273 ? 16.217 3.790 98.655 1.00 24.21 253 PRO C N 1
ATOM 12374 C CA . PRO C 1 273 ? 16.259 2.341 98.448 1.00 18.49 253 PRO C CA 1
ATOM 12375 C C . PRO C 1 273 ? 17.616 1.729 98.160 1.00 15.07 253 PRO C C 1
ATOM 12376 O O . PRO C 1 273 ? 18.551 2.396 97.733 1.00 21.66 253 PRO C O 1
ATOM 12387 N N . ASP C 1 274 ? 17.702 0.427 98.407 1.00 19.45 254 ASP C N 1
ATOM 12388 C CA . ASP C 1 274 ? 18.832 -0.380 97.969 1.00 19.87 254 ASP C CA 1
ATOM 12389 C C . ASP C 1 274 ? 18.475 -0.781 96.546 1.00 17.66 254 ASP C C 1
ATOM 12390 O O . ASP C 1 274 ? 17.504 -1.486 96.324 1.00 16.60 254 ASP C O 1
ATOM 12399 N N . ASP C 1 275 ? 19.225 -0.278 95.568 1.00 15.25 255 ASP C N 1
ATOM 12400 C CA . ASP C 1 275 ? 18.829 -0.442 94.159 1.00 14.46 255 ASP C CA 1
ATOM 12401 C C . ASP C 1 275 ? 18.870 -1.890 93.724 1.00 17.22 255 ASP C C 1
ATOM 12402 O O . ASP C 1 275 ? 18.103 -2.285 92.872 1.00 18.23 255 ASP C O 1
ATOM 12411 N N . ALA C 1 276 ? 19.777 -2.686 94.294 1.00 15.74 256 ALA C N 1
ATOM 12412 C CA . ALA C 1 276 ? 19.826 -4.093 93.919 1.00 16.27 256 ALA C CA 1
ATOM 12413 C C . ALA C 1 276 ? 18.576 -4.835 94.429 1.00 15.84 256 ALA C C 1
ATOM 12414 O O . ALA C 1 276 ? 17.964 -5.601 93.689 1.00 16.25 256 ALA C O 1
ATOM 12421 N N . ARG C 1 277 ? 18.204 -4.610 95.689 1.00 17.06 257 ARG C N 1
ATOM 12422 C CA . ARG C 1 277 ? 17.025 -5.270 96.239 1.00 18.40 257 ARG C CA 1
ATOM 12423 C C . ARG C 1 277 ? 15.763 -4.776 95.545 1.00 16.71 257 ARG C C 1
ATOM 12424 O O . ARG C 1 277 ? 14.847 -5.562 95.304 1.00 15.34 257 ARG C O 1
ATOM 12445 N N . LEU C 1 278 ? 15.701 -3.484 95.227 1.00 14.74 258 LEU C N 1
ATOM 12446 C CA . LEU C 1 278 ? 14.539 -2.939 94.530 1.00 15.22 258 LEU C CA 1
ATOM 12447 C C . LEU C 1 278 ? 14.400 -3.538 93.123 1.00 14.46 258 LEU C C 1
ATOM 12448 O O . LEU C 1 278 ? 13.286 -3.871 92.692 1.00 14.40 258 LEU C O 1
ATOM 12464 N N . ALA C 1 279 ? 15.519 -3.708 92.409 1.00 14.76 259 ALA C N 1
ATOM 12465 C CA . ALA C 1 279 ? 15.426 -4.350 91.104 1.00 13.82 259 ALA C CA 1
ATOM 12466 C C . ALA C 1 279 ? 14.924 -5.791 91.224 1.00 14.83 259 ALA C C 1
ATOM 12467 O O . ALA C 1 279 ? 14.091 -6.214 90.421 1.00 15.25 259 ALA C O 1
ATOM 12474 N N . GLU C 1 280 ? 15.437 -6.547 92.194 1.00 14.17 260 GLU C N 1
ATOM 12475 C CA . GLU C 1 280 ? 15.007 -7.940 92.348 1.00 21.53 260 GLU C CA 1
ATOM 12476 C C . GLU C 1 280 ? 13.518 -7.961 92.566 1.00 14.30 260 GLU C C 1
ATOM 12477 O O . GLU C 1 280 ? 12.812 -8.830 92.037 1.00 17.82 260 GLU C O 1
ATOM 12489 N N . LEU 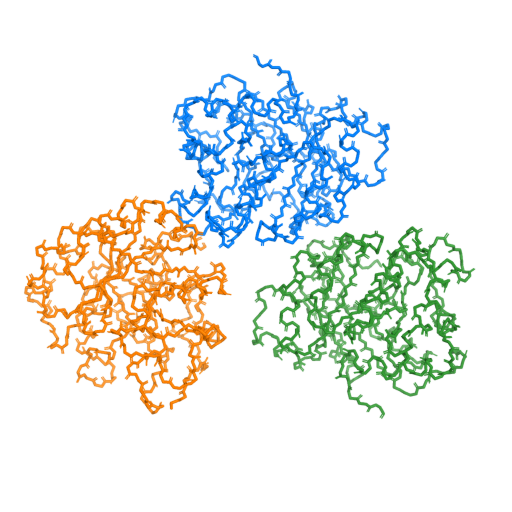C 1 281 ? 13.049 -7.031 93.399 1.00 13.63 261 LEU C N 1
ATOM 12490 C CA . LEU C 1 281 ? 11.642 -6.990 93.776 1.00 16.27 261 LEU C CA 1
ATOM 12491 C C . LEU C 1 281 ? 10.748 -6.736 92.564 1.00 12.25 261 LEU C C 1
ATOM 12492 O O . LEU C 1 281 ? 9.855 -7.526 92.279 1.00 13.17 261 LEU C O 1
ATOM 12508 N N . THR C 1 282 ? 10.995 -5.650 91.837 1.00 11.71 262 THR C N 1
ATOM 12509 C CA . THR C 1 282 ? 10.107 -5.302 90.739 1.00 10.98 262 THR C CA 1
ATOM 12510 C C . THR C 1 282 ? 10.247 -6.248 89.537 1.00 12.86 262 THR C C 1
ATOM 12511 O O . THR C 1 282 ? 9.250 -6.557 88.873 1.00 14.19 262 THR C O 1
ATOM 12522 N N . LEU C 1 283 ? 11.458 -6.737 89.245 1.00 12.67 263 LEU C N 1
ATOM 12523 C CA . LEU C 1 283 ? 11.601 -7.713 88.171 1.00 13.93 263 LEU C CA 1
ATOM 12524 C C . LEU C 1 283 ? 10.913 -9.015 88.576 1.00 13.89 263 LEU C C 1
ATOM 12525 O O . LEU C 1 283 ? 10.481 -9.798 87.721 1.00 15.21 263 LEU C O 1
ATOM 12541 N N . GLY C 1 284 ? 10.781 -9.236 89.892 1.00 16.02 264 GLY C N 1
ATOM 12542 C CA . GLY C 1 284 ? 10.044 -10.368 90.409 1.00 16.21 264 GLY C CA 1
ATOM 12543 C C . GLY C 1 284 ? 8.548 -10.354 90.122 1.00 14.22 264 GLY C C 1
ATOM 12544 O O . GLY C 1 284 ? 7.888 -11.393 90.258 1.00 18.39 264 GLY C O 1
ATOM 12548 N N . TRP C 1 285 ? 8.023 -9.191 89.732 1.00 15.29 265 TRP C N 1
ATOM 12549 C CA . TRP C 1 285 ? 6.623 -9.050 89.339 1.00 11.36 265 TRP C CA 1
ATOM 12550 C C . TRP C 1 285 ? 6.354 -9.448 87.876 1.00 12.21 265 TRP C C 1
ATOM 12551 O O . TRP C 1 285 ? 5.189 -9.461 87.443 1.00 14.95 265 TRP C O 1
ATOM 12572 N N . LEU C 1 286 ? 7.412 -9.735 87.117 1.00 13.01 266 LEU C N 1
ATOM 12573 C CA . LEU C 1 286 ? 7.253 -10.207 85.750 1.00 16.04 266 LEU C CA 1
ATOM 12574 C C . LEU C 1 286 ? 6.854 -11.684 85.766 1.00 16.09 266 LEU C C 1
ATOM 12575 O O . LEU C 1 286 ? 7.076 -12.376 86.760 1.00 18.49 266 LEU C O 1
ATOM 12591 N N . PRO C 1 287 ? 6.256 -12.169 84.665 1.00 13.61 267 PRO C N 1
ATOM 12592 C CA . PRO C 1 287 ? 5.637 -13.500 84.727 1.00 18.18 267 PRO C CA 1
ATOM 12593 C C . PRO C 1 287 ? 6.621 -14.674 84.715 1.00 22.40 267 PRO C C 1
ATOM 12594 O O . PRO C 1 287 ? 6.313 -15.724 85.297 1.00 22.92 267 PRO C O 1
ATOM 12605 N N . ASP C 1 288 ? 7.781 -14.496 84.098 1.00 21.44 268 ASP C N 1
ATOM 12606 C CA . ASP C 1 288 ? 8.778 -15.562 84.034 1.00 25.51 268 ASP C CA 1
ATOM 12607 C C . ASP C 1 288 ? 10.158 -15.040 83.634 1.00 21.87 268 ASP C C 1
ATOM 12608 O O . ASP C 1 288 ? 10.354 -13.860 83.364 1.00 21.87 268 ASP C O 1
ATOM 12617 N N . GLU C 1 289 ? 11.125 -15.942 83.609 1.00 23.51 269 GLU C N 1
ATOM 12618 C CA . GLU C 1 289 ? 12.496 -15.557 83.348 1.00 19.74 269 GLU C CA 1
ATOM 12619 C C . GLU C 1 289 ? 12.640 -14.965 81.947 1.00 16.80 269 GLU C C 1
ATOM 12620 O O . GLU C 1 289 ? 13.421 -14.030 81.735 1.00 23.84 269 GLU C O 1
ATOM 12632 N N . ALA C 1 290 ? 11.899 -15.485 80.978 1.00 20.03 270 ALA C N 1
ATOM 12633 C CA . ALA C 1 290 ? 11.975 -14.929 79.643 1.00 20.49 270 ALA C CA 1
ATOM 12634 C C . ALA C 1 290 ? 11.565 -13.453 79.657 1.00 17.50 270 ALA C C 1
ATOM 12635 O O . ALA C 1 290 ? 12.188 -12.609 78.985 1.00 18.10 270 ALA C O 1
ATOM 12642 N N . ALA C 1 291 ? 10.521 -13.135 80.414 1.00 18.55 271 ALA C N 1
ATOM 12643 C CA . ALA C 1 291 ? 10.024 -11.769 80.476 1.00 13.81 271 ALA C CA 1
ATOM 12644 C C . ALA C 1 291 ? 11.043 -10.878 81.171 1.00 13.31 271 ALA C C 1
ATOM 12645 O O . ALA C 1 291 ? 11.196 -9.694 80.861 1.00 14.08 271 ALA C O 1
ATOM 12652 N N . ARG C 1 292 ? 11.749 -11.454 82.123 1.00 15.91 272 ARG C N 1
ATOM 12653 C CA . ARG C 1 292 ? 12.786 -10.707 82.808 1.00 15.15 272 ARG C CA 1
ATOM 12654 C C . ARG C 1 292 ? 13.914 -10.318 81.845 1.00 18.57 272 ARG C C 1
ATOM 12655 O O . ARG C 1 292 ? 14.394 -9.177 81.853 1.00 16.11 272 ARG C O 1
ATOM 12676 N N . HIS C 1 293 ? 14.330 -11.248 80.998 1.00 16.30 273 HIS C N 1
ATOM 12677 C CA . HIS C 1 293 ? 15.366 -10.935 80.027 1.00 20.03 273 HIS C CA 1
ATOM 12678 C C . HIS C 1 293 ? 14.868 -9.846 79.076 1.00 17.25 273 HIS C C 1
ATOM 12679 O O . HIS C 1 293 ? 15.592 -8.903 78.804 1.00 17.98 273 HIS C O 1
ATOM 12694 N N . ARG C 1 294 ? 13.632 -9.976 78.593 1.00 13.81 274 ARG C N 1
ATOM 12695 C CA . ARG C 1 294 ? 13.047 -8.982 77.692 1.00 12.91 274 ARG C CA 1
ATOM 12696 C C . ARG C 1 294 ? 13.052 -7.603 78.357 1.00 12.61 274 ARG C C 1
ATOM 12697 O O . ARG C 1 294 ? 13.344 -6.564 77.725 1.00 11.90 274 ARG C O 1
ATOM 12718 N N . ALA C 1 295 ? 12.681 -7.570 79.636 1.00 13.00 275 ALA C N 1
ATOM 12719 C CA . ALA C 1 295 ? 12.532 -6.281 80.300 1.00 11.11 275 ALA C CA 1
ATOM 12720 C C . ALA C 1 295 ? 13.854 -5.533 80.407 1.00 13.97 275 ALA C C 1
ATOM 12721 O O . ALA C 1 295 ? 13.876 -4.298 80.374 1.00 11.55 275 ALA C O 1
ATOM 12728 N N . LEU C 1 296 ? 14.937 -6.285 80.547 1.00 14.35 276 LEU C N 1
ATOM 12729 C CA . LEU C 1 296 ? 16.267 -5.710 80.693 1.00 14.86 276 LEU C CA 1
ATOM 12730 C C . LEU C 1 296 ? 17.029 -5.480 79.377 1.00 13.69 276 LEU C C 1
ATOM 12731 O O . LEU C 1 296 ? 17.877 -4.596 79.322 1.00 14.69 276 LEU C O 1
ATOM 12747 N N . VAL C 1 297 ? 16.731 -6.267 78.337 1.00 12.75 277 VAL C N 1
ATOM 12748 C CA . VAL C 1 297 ? 17.518 -6.230 77.104 1.00 13.09 277 VAL C CA 1
ATOM 12749 C C . VAL C 1 297 ? 16.664 -5.921 75.876 1.00 12.58 277 VAL C C 1
ATOM 12750 O O . VAL C 1 297 ? 16.705 -4.804 75.365 1.00 12.01 277 VAL C O 1
ATOM 12763 N N . GLU C 1 298 ? 15.862 -6.885 75.434 1.00 13.56 278 GLU C N 1
ATOM 12764 C CA . GLU C 1 298 ? 15.155 -6.756 74.160 1.00 12.61 278 GLU C CA 1
ATOM 12765 C C . GLU C 1 298 ? 14.104 -5.631 74.140 1.00 11.55 278 GLU C C 1
ATOM 12766 O O . GLU C 1 298 ? 13.992 -4.902 73.154 1.00 13.39 278 GLU C O 1
ATOM 12778 N N . ASN C 1 299 ? 13.356 -5.477 75.227 1.00 11.70 279 ASN C N 1
ATOM 12779 C CA . ASN C 1 299 ? 12.316 -4.459 75.265 1.00 10.24 279 ASN C CA 1
ATOM 12780 C C . ASN C 1 299 ? 12.902 -3.038 75.211 1.00 12.05 279 ASN C C 1
ATOM 12781 O O . ASN C 1 299 ? 12.471 -2.220 74.401 1.00 9.28 279 ASN C O 1
ATOM 12792 N N . PRO C 1 300 ? 13.911 -2.736 76.040 1.00 9.89 280 PRO C N 1
ATOM 12793 C CA . PRO C 1 300 ? 14.459 -1.385 75.834 1.00 9.49 280 PRO C CA 1
ATOM 12794 C C . PRO C 1 300 ? 15.201 -1.232 74.505 1.00 10.30 280 PRO C C 1
ATOM 12795 O O . PRO C 1 300 ? 15.250 -0.126 73.970 1.00 9.32 280 PRO C O 1
ATOM 12806 N N . GLU C 1 301 ? 15.781 -2.297 73.966 1.00 10.86 281 GLU C N 1
ATOM 12807 C CA . GLU C 1 301 ? 16.385 -2.172 72.635 1.00 11.40 281 GLU C CA 1
ATOM 12808 C C . GLU C 1 301 ? 15.333 -1.737 71.617 1.00 12.78 281 GLU C C 1
ATOM 12809 O O . GLU C 1 301 ? 15.599 -0.907 70.750 1.00 11.12 281 GLU C O 1
ATOM 12821 N N . ALA C 1 302 ? 14.129 -2.288 71.727 1.00 10.60 282 ALA C N 1
ATOM 12822 C CA . ALA C 1 302 ? 13.043 -1.917 70.819 1.00 11.50 282 ALA C CA 1
ATOM 12823 C C . ALA C 1 302 ? 12.532 -0.502 71.107 1.00 10.97 282 ALA C C 1
ATOM 12824 O O . ALA C 1 302 ? 12.266 0.257 70.188 1.00 10.25 282 ALA C O 1
ATOM 12831 N N . LEU C 1 303 ? 12.383 -0.144 72.380 1.00 8.52 283 LEU C N 1
ATOM 12832 C CA . LEU C 1 303 ? 11.810 1.157 72.748 1.00 7.83 283 LEU C CA 1
ATOM 12833 C C . LEU C 1 303 ? 12.710 2.288 72.283 1.00 7.72 283 LEU C C 1
ATOM 12834 O O . LEU C 1 303 ? 12.243 3.271 71.696 1.00 7.32 283 LEU C O 1
ATOM 12850 N N . PHE C 1 304 ? 14.011 2.133 72.499 1.00 8.17 284 PHE C N 1
ATOM 12851 C CA . PHE C 1 304 ? 14.965 3.201 72.183 1.00 9.36 284 PHE C CA 1
ATOM 12852 C C . PHE C 1 304 ? 15.701 2.985 70.845 1.00 12.12 284 PHE C C 1
ATOM 12853 O O . PHE C 1 304 ? 16.453 3.849 70.433 1.00 11.86 284 PHE C O 1
ATOM 12870 N N . LYS C 1 305 ? 15.450 1.852 70.190 1.00 11.44 285 LYS C N 1
ATOM 12871 C CA . LYS C 1 305 ? 16.149 1.435 68.952 1.00 11.81 285 LYS C CA 1
ATOM 12872 C C . LYS C 1 305 ? 17.664 1.473 69.125 1.00 13.02 285 LYS C C 1
ATOM 12873 O O . LYS C 1 305 ? 18.395 2.122 68.361 1.00 11.86 285 LYS C O 1
ATOM 12892 N N . LEU C 1 306 ? 18.128 0.731 70.126 1.00 11.78 286 LEU C N 1
ATOM 12893 C CA . LEU C 1 306 ? 19.545 0.551 70.385 1.00 13.11 286 LEU C CA 1
ATOM 12894 C C . LEU C 1 306 ? 20.059 -0.632 69.599 1.00 14.07 286 LEU C C 1
ATOM 12895 O O . LEU C 1 306 ? 19.283 -1.548 69.272 1.00 13.42 286 LEU C O 1
ATOM 12911 N N . SER C 1 307 ? 21.370 -0.645 69.318 1.00 12.44 287 SER C N 1
ATOM 12912 C CA . SER C 1 307 ? 21.980 -1.783 68.662 1.00 16.31 287 SER C CA 1
ATOM 12913 C C . SER C 1 307 ? 21.805 -3.031 69.539 1.00 17.43 287 SER C C 1
ATOM 12914 O O . SER C 1 307 ? 21.847 -2.945 70.761 1.00 16.61 287 SER C O 1
ATOM 12922 N N . PRO C 1 308 ? 21.525 -4.188 68.928 1.00 16.82 288 PRO C N 1
ATOM 12923 C CA . PRO C 1 308 ? 21.334 -5.418 69.708 1.00 18.59 288 PRO C CA 1
ATOM 12924 C C . PRO C 1 308 ? 22.608 -5.928 70.346 1.00 21.05 288 PRO C C 1
ATOM 12925 O O . PRO C 1 308 ? 23.672 -5.884 69.724 1.00 24.67 288 PRO C O 1
ATOM 12936 N N . VAL C 1 309 ? 22.501 -6.432 71.572 1.00 21.17 289 VAL C N 1
ATOM 12937 C CA . VAL C 1 309 ? 23.684 -6.913 72.286 1.00 27.74 289 VAL C CA 1
ATOM 12938 C C . VAL C 1 309 ? 24.053 -8.341 71.894 1.00 41.67 289 VAL C C 1
ATOM 12939 O O . VAL C 1 309 ? 23.921 -8.731 70.738 1.00 45.78 289 VAL C O 1
#